Protein AF-0000000074757192 (afdb_homodimer)

Organism: NCBI:txid2562239

Nearest PDB structures (foldseek):
  8bif-assembly2_C  TM=6.055E-01  e=1.664E-05  Photorhabdus laumondii subsp. laumondii TTO1
  4mwz-assembly1_A  TM=6.762E-01  e=7.251E-05  Plasmodium vivax Sal-1
  8bij-assembly1_B  TM=6.041E-01  e=5.290E-05  Photorhabdus laumondii subsp. laumondii TTO1
  8bif-assembly2_D-2  TM=4.016E-01  e=1.048E-04  Photorhabdus laumondii subsp. laumondii TTO1
  8j3i-assembly1_A-2  TM=4.048E-01  e=8.137E-04  Coptis chinensis

Solvent-accessible surface area (backbone atoms only — not comparable to full-atom values): 44264 Å² total; per-residue (Å²): 130,78,73,72,75,69,61,63,64,61,52,65,60,60,71,57,78,64,72,75,52,51,53,52,37,50,48,43,41,63,33,32,44,85,48,26,87,74,74,45,60,78,67,52,27,57,48,66,41,38,77,76,53,55,47,70,57,54,51,51,51,48,38,53,52,48,51,55,55,51,59,71,42,55,63,43,56,59,46,48,56,51,40,51,48,34,66,67,70,57,50,59,77,77,48,51,66,55,52,42,63,52,29,41,63,46,46,50,63,44,45,54,55,52,50,47,51,53,52,48,51,42,51,48,43,30,48,32,53,46,18,42,59,41,19,67,68,49,38,24,45,70,57,32,45,28,50,38,47,22,40,50,29,47,36,48,24,50,42,31,45,38,52,38,38,40,34,25,48,72,16,54,61,45,39,85,43,69,92,52,89,51,61,67,63,49,42,45,46,58,52,48,28,51,50,29,47,51,52,22,52,54,34,42,50,48,40,48,56,57,41,46,62,46,51,64,32,45,75,74,74,38,75,60,74,73,71,70,44,45,82,65,54,61,44,49,93,59,37,28,49,26,69,53,47,52,48,51,25,67,70,64,64,61,67,85,70,43,44,14,34,52,55,31,47,52,62,72,64,54,72,62,90,77,68,65,94,42,58,84,44,37,33,35,28,44,48,32,70,79,16,58,66,32,52,52,45,38,53,30,50,46,30,43,44,45,24,22,15,42,19,90,54,34,24,70,80,45,77,58,59,13,37,60,44,50,51,57,43,83,71,78,89,84,59,64,21,43,32,31,39,29,54,80,32,58,16,26,26,36,64,92,30,43,66,41,27,42,46,41,50,46,69,30,36,51,51,19,38,40,37,23,54,44,59,64,68,50,95,71,20,73,35,32,43,53,66,72,57,50,53,50,54,50,36,72,48,45,32,40,78,34,65,72,63,24,70,55,56,40,58,60,46,74,89,46,58,94,30,53,40,34,29,32,51,107,132,80,73,71,76,70,61,64,63,60,51,64,60,61,72,57,78,63,73,72,56,50,53,54,37,51,50,43,42,62,33,32,45,86,50,28,86,75,76,44,62,78,67,52,27,56,48,66,43,37,76,76,52,56,48,70,58,54,50,51,50,49,38,52,53,49,50,55,52,53,59,74,44,61,59,50,60,59,46,48,54,48,44,54,48,33,69,68,70,58,51,59,76,78,48,51,66,58,52,41,63,53,30,41,59,46,47,47,64,45,45,58,56,53,49,47,52,54,51,48,53,40,50,47,44,31,48,33,53,47,15,40,59,40,19,67,67,49,40,24,46,71,58,32,44,28,51,36,46,22,39,49,29,46,36,48,25,51,42,30,46,37,52,37,40,38,28,22,48,74,20,54,63,35,33,89,49,68,92,53,89,52,64,68,61,43,41,46,46,59,51,49,26,51,50,29,47,46,51,22,53,55,34,43,50,48,39,48,55,58,41,46,62,46,51,64,31,43,75,76,74,38,75,61,74,72,70,71,44,45,81,65,55,63,44,51,92,59,36,28,48,27,69,53,48,51,49,51,28,66,68,66,63,63,68,84,70,43,43,14,33,51,54,33,47,51,61,72,65,53,72,63,91,78,65,67,93,43,58,84,44,37,34,36,28,44,48,32,70,80,15,59,66,32,52,52,44,38,53,30,49,46,30,43,44,46,24,21,15,43,19,89,54,33,24,68,79,44,77,56,58,13,38,61,46,49,52,58,43,86,70,79,89,84,59,64,21,44,32,31,39,30,55,80,34,59,16,26,26,35,63,93,31,42,65,42,27,42,45,40,51,45,69,30,36,52,49,19,39,39,37,24,54,45,58,64,67,51,95,70,20,75,36,32,42,52,65,73,57,50,53,51,54,48,36,73,48,43,31,42,79,34,64,71,63,23,70,56,56,39,57,61,46,73,90,45,56,94,30,53,41,32,28,32,49,106

pLDDT: mean 81.91, std 18.24, range [20.11, 98.88]

Radius of gyration: 29.5 Å; Cα contacts (8 Å, |Δi|>4): 1383; chains: 2; bounding box: 76×73×88 Å

Secondary structure (DSSP, 8-state):
----TTHHHHHHHHHS---PPPPHHHHHHHHHHHHHTTS--THHHHHHH-TT--HHHHHHHHHHHHHHHHHHHHHHHHHHHHHHHHHHHT-SSS--HHHHHTSHHHHHHHHHHHHHHHHHHHHHHHHHHHIIIIIHHH--HHHHHHHHHHHHHHHHHHHHHHHHHHHHHT-TTTTSSTT---HHHHHHHHHHHHHHHHHHHHHHHHHHHHHHHHHHHHHTT----PPP--PPPSB-TTS-B-HHHHHHHHHHT-----HHHHHHHHHHTPPPSS--SS-SEEEEEET-TTTHHHHHHHHTTSEEEEEEESSTTHHHHTTTSEEE--TTS----S--EEEEEE-S-GGGS-GGGHHHHHHHHHHHEEEEEEEE------TT-TT---HHHHHHHHHHTTEEE-HHHHHT----SGGGTTTEEEEEE-/----TTHHHHHHHHHTT--PPPPHHHHHHHHHHHHHTTS--THHHHHHH-TT--HHHHHHHHHHHHHHHHHHTHHHHHHHHHHHHIIIII-SSS--HHHHHTSHHHHHHHHHHHHHHHHHHHHHHHHHHHIIIIIHHH--HHHHHHHHHHHHHHHHHHHHHHHHHHHHHT-TTT-SS-S---HHHHHHHHHHHHHHHHHHHHHHHHHHHHHHHHHHHHHTS----PPP--PPPSB-TTS-B-HHHHHHHHHHT-----HHHHHHHHHHTPPPSS--SS-SEEEEEES-TTTHHHHHHHHTTSEEEEEEESSTTHHHHTTTSEEE--TTS----S--EEEEEE-S-GGGS-GGGHHHHHHHHHHHEEEEEEEE------TT-TT---HHHHHHHHHHTTEEE-HHHHHT----SGGGTTTEEEEEE-

InterPro domains:
  IPR029063 S-adenosyl-L-methionine-dependent methyltransferase superfamily [G3DSA:3.40.50.150] (242-413)
  IPR029063 S-adenosyl-L-methionine-dependent methyltransferase superfamily [SSF53335] (273-402)

Foldseek 3Di:
DPPPPPPVVVVVCPPPPPPDDDQQLVQLCVLCVVVDVPFNPSVVSVLLSPLVRDLLVLLVSVLRSLVVLLVLCVVLVVLLVVVCCLVPPCVCVVPDLLCVCPDVVVCVNCVSLVVNLVVVVSVVSNVVSSCVRHVQFHPAQQLVLLVLLLVLLSVQLVVLVVVLVVCPVVHRVSVVDPVPPDSVVSCVSVVSNSVSSVSSSVSSVSSNVVSVVQVVCPVVVHDRDGDGRDDDDQADPFLFGESCVLSVCVRVVVDDDWVLQLVLVCVVQPDDPDQDQAEPFEEEEEQCRLVVSQVVVVVVRHHHYAAETQYPCSCVSNVRRYHHDRLLDADDPPEAGQEYEAEPGLQQGAPVSNLSSLLNNLRRYDWWYKYFAALDDDVRRNPRHDPVVVQVSNVVSAKAWPPVSLVSRDGDPPRRHSGITIITGD/DPPPPPPVVVVVCPPPVPPPDDQQLVQLCVLCVVVDVPFNPSVVSVLLSPLVRDLLVLLVSVLRSLVVLLVLLVVLVVLLVVVCCLVPPCNCVVPDQLCVQPDVVVCVSCVSLVVNLVVVVSVVSNVVSSCVRHVQFHPAQQLVLLVLLLVLLSVQLVVLVVLLVVLCVVHRVSPVDDVPPDSVNSCVSVNSNSVSSVSSSVSSVSSNVVSVVQCVCPVVVHDRDGDGRDDDDQADPFLFGESCVLSVCVRVVVDDDWVLQLVLVCVVQDDDPDQDQAEPFEEEEEQCRLVVSQVVVVVVSHHHYAAETQYPCSCVSNVRSYHHDRLLDADDPPEAGQEYEAEPGLQQGAPVSNLSSLLNNLRRYDWWYKYFAALDDDVRRNPRHDPVVVQVSNVVSAKAWPPVSLVSRDGDPPRRHSGITIITGD

Structure (mmCIF, N/CA/C/O backbone):
data_AF-0000000074757192-model_v1
#
loop_
_entity.id
_entity.type
_entity.pdbx_description
1 polymer 'S-adenosyl-L-methionine-dependent methyltransferase'
#
loop_
_atom_site.group_PDB
_atom_site.id
_atom_site.type_symbol
_atom_site.label_atom_id
_atom_site.label_alt_id
_atom_site.label_comp_id
_atom_site.label_asym_id
_atom_site.label_entity_id
_atom_site.label_seq_id
_atom_site.pdbx_PDB_ins_code
_atom_site.Cartn_x
_atom_site.Cartn_y
_atom_site.Cartn_z
_atom_site.occupancy
_atom_site.B_iso_or_equiv
_atom_site.auth_seq_id
_atom_site.auth_comp_id
_atom_site.auth_asym_id
_atom_site.auth_atom_id
_atom_site.pdbx_PDB_model_num
ATOM 1 N N . MET A 1 1 ? -14.828 -13.539 47 1 20.11 1 MET A N 1
ATOM 2 C CA . MET A 1 1 ? -14.641 -12.125 47.312 1 20.11 1 MET A CA 1
ATOM 3 C C . MET A 1 1 ? -14.586 -11.289 46.031 1 20.11 1 MET A C 1
ATOM 5 O O . MET A 1 1 ? -13.797 -11.578 45.125 1 20.11 1 MET A O 1
ATOM 9 N N . ARG A 1 2 ? -15.727 -10.727 45.75 1 22.98 2 ARG A N 1
ATOM 10 C CA . ARG A 1 2 ? -16.188 -9.805 44.719 1 22.98 2 ARG A CA 1
ATOM 11 C C . ARG A 1 2 ? -15.242 -8.602 44.594 1 22.98 2 ARG A C 1
ATOM 13 O O . ARG A 1 2 ? -15.156 -7.789 45.531 1 22.98 2 ARG A O 1
ATOM 20 N N . LEU A 1 3 ? -14.016 -8.898 44.125 1 26.05 3 LEU A N 1
ATOM 21 C CA . LEU A 1 3 ? -13.164 -7.719 44.188 1 26.05 3 LEU A CA 1
ATOM 22 C C . LEU A 1 3 ? -13.852 -6.516 43.562 1 26.05 3 LEU A C 1
ATOM 24 O O . LEU A 1 3 ? -14.375 -6.609 42.438 1 26.05 3 LEU A O 1
ATOM 28 N N . PRO A 1 4 ? -14.305 -5.586 44.406 1 26.81 4 PRO A N 1
ATOM 29 C CA . PRO A 1 4 ? -15.227 -4.523 44 1 26.81 4 PRO A CA 1
ATOM 30 C C . PRO A 1 4 ? -14.703 -3.711 42.812 1 26.81 4 PRO A C 1
ATOM 32 O O . PRO A 1 4 ? -13.602 -3.162 42.875 1 26.81 4 PRO A O 1
ATOM 35 N N . GLY A 1 5 ? -15.016 -4.027 41.594 1 27.22 5 GLY A N 1
ATOM 36 C CA . GLY A 1 5 ? -14.727 -3.598 40.25 1 27.22 5 GLY A CA 1
ATOM 37 C C . GLY A 1 5 ? -14.875 -2.102 40.031 1 27.22 5 GLY A C 1
ATOM 38 O O . GLY A 1 5 ? -14.539 -1.571 38.969 1 27.22 5 GLY A O 1
ATOM 39 N N . ALA A 1 6 ? -15.688 -1.388 40.906 1 32.12 6 ALA A N 1
ATOM 40 C CA . ALA A 1 6 ? -16.078 0.021 40.875 1 32.12 6 ALA A CA 1
ATOM 41 C C . ALA A 1 6 ? -14.898 0.919 41.281 1 32.12 6 ALA A C 1
ATOM 43 O O . ALA A 1 6 ? -14.742 2.016 40.719 1 32.12 6 ALA A O 1
ATOM 44 N N . LEU A 1 7 ? -14.109 0.539 42.312 1 29.3 7 LEU A N 1
ATOM 45 C CA . LEU A 1 7 ? -13.148 1.407 42.969 1 29.3 7 LEU A CA 1
ATOM 46 C C . LEU A 1 7 ? -11.961 1.716 42.062 1 29.3 7 LEU A C 1
ATOM 48 O O . LEU A 1 7 ? -11.406 2.814 42.125 1 29.3 7 LEU A O 1
ATOM 52 N N . LEU A 1 8 ? -11.609 0.691 41.281 1 26.58 8 LEU A N 1
ATOM 53 C CA . LEU A 1 8 ? -10.312 0.854 40.625 1 26.58 8 LEU A CA 1
ATOM 54 C C . LEU A 1 8 ? -10.438 1.735 39.375 1 26.58 8 LEU A C 1
ATOM 56 O O . LEU A 1 8 ? -9.43 2.164 38.812 1 26.58 8 LEU A O 1
ATOM 60 N N . ALA A 1 9 ? -11.625 1.906 38.812 1 31.22 9 ALA A N 1
ATOM 61 C CA . ALA A 1 9 ? -11.914 2.795 37.688 1 31.22 9 ALA A CA 1
ATOM 62 C C . ALA A 1 9 ? -11.711 4.258 38.094 1 31.22 9 ALA A C 1
ATOM 64 O O . ALA A 1 9 ? -11.203 5.055 37.281 1 31.22 9 ALA A O 1
ATOM 65 N N . SER A 1 10 ? -12.094 4.73 39.281 1 31.94 10 SER A N 1
ATOM 66 C CA . SER A 1 10 ? -12.031 6.062 39.875 1 31.94 10 SER A CA 1
ATOM 67 C C . SER A 1 10 ? -10.594 6.492 40.125 1 31.94 10 SER A C 1
ATOM 69 O O . SER A 1 10 ? -10.266 7.676 40 1 31.94 10 SER A O 1
ATOM 71 N N . ALA A 1 11 ? -9.703 5.68 40.625 1 29.09 11 ALA A N 1
ATOM 72 C CA . ALA A 1 11 ? -8.375 6.016 41.156 1 29.09 11 ALA A CA 1
ATOM 73 C C . ALA A 1 11 ? -7.41 6.301 40 1 29.09 11 ALA A C 1
ATOM 75 O O . ALA A 1 11 ? -6.559 7.188 40.094 1 29.09 11 ALA A O 1
ATOM 76 N N . PHE A 1 12 ? -7.383 5.398 38.969 1 33 12 PHE A N 1
ATOM 77 C CA . PHE A 1 12 ? -6.449 5.57 37.844 1 33 12 PHE A CA 1
ATOM 78 C C . PHE A 1 12 ? -6.816 6.793 37.031 1 33 12 PHE A C 1
ATOM 80 O O . PHE A 1 12 ? -5.965 7.367 36.344 1 33 12 PHE A O 1
ATOM 87 N N . LEU A 1 13 ? -8.031 7.305 36.938 1 36 13 LEU A N 1
ATOM 88 C CA . LEU A 1 13 ? -8.398 8.656 36.531 1 36 13 LEU A CA 1
ATOM 89 C C . LEU A 1 13 ? -7.75 9.695 37.438 1 36 13 LEU A C 1
ATOM 91 O O . LEU A 1 13 ? -7.719 10.883 37.094 1 36 13 LEU A O 1
ATOM 95 N N . ALA A 1 14 ? -7.48 9.531 38.688 1 34.28 14 ALA A N 1
ATOM 96 C CA . ALA A 1 14 ? -6.98 10.453 39.719 1 34.28 14 ALA A CA 1
ATOM 97 C C . ALA A 1 14 ? -5.531 10.836 39.438 1 34.28 14 ALA A C 1
ATOM 99 O O . ALA A 1 14 ? -5.125 11.977 39.688 1 34.28 14 ALA A O 1
ATOM 100 N N . SER A 1 15 ? -4.586 9.836 39.281 1 35.22 15 SER A N 1
ATOM 101 C CA . SER A 1 15 ? -3.197 10.289 39.312 1 35.22 15 SER A CA 1
ATOM 102 C C . SER A 1 15 ? -2.797 10.938 38 1 35.22 15 SER A C 1
ATOM 104 O O . SER A 1 15 ? -1.864 11.742 37.938 1 35.22 15 SER A O 1
ATOM 106 N N . ALA A 1 16 ? -2.883 10.289 36.781 1 39.56 16 ALA A N 1
ATOM 107 C CA . ALA A 1 16 ? -2.477 11.086 35.625 1 39.56 16 ALA A CA 1
ATOM 108 C C . ALA A 1 16 ? -3.518 12.148 35.281 1 39.56 16 ALA A C 1
ATOM 110 O O . ALA A 1 16 ? -4.719 11.867 35.281 1 39.56 16 ALA A O 1
ATOM 111 N N . GLU A 1 17 ? -3.441 13.406 35.594 1 43.88 17 GLU A N 1
ATOM 112 C CA . GLU A 1 17 ? -4.25 14.586 35.281 1 43.88 17 GLU A CA 1
ATOM 113 C C . GLU A 1 17 ? -4.902 14.477 33.906 1 43.88 17 GLU A C 1
ATOM 115 O O . GLU A 1 17 ? -4.398 15.031 32.938 1 43.88 17 GLU A O 1
ATOM 120 N N . LEU A 1 18 ? -5.355 13.43 33.562 1 49.47 18 LEU A N 1
ATOM 121 C CA . LEU A 1 18 ? -6.055 13.406 32.312 1 49.47 18 LEU A CA 1
ATOM 122 C C . LEU A 1 18 ? -7.09 14.531 32.219 1 49.47 18 LEU A C 1
ATOM 124 O O . LEU A 1 18 ? -7.906 14.688 33.125 1 49.47 18 LEU A O 1
ATOM 128 N N . ARG A 1 19 ? -6.707 15.578 31.625 1 55.06 19 ARG A N 1
ATOM 129 C CA . ARG A 1 19 ? -7.668 16.641 31.344 1 55.06 19 ARG A CA 1
ATOM 130 C C . ARG A 1 19 ? -9.016 16.062 30.906 1 55.06 19 ARG A C 1
ATOM 132 O O . ARG A 1 19 ? -9.062 15.109 30.141 1 55.06 19 ARG A O 1
ATOM 139 N N . PRO A 1 20 ? -10 16.438 31.578 1 62.31 20 PRO A N 1
ATOM 140 C CA . PRO A 1 20 ? -11.312 15.992 31.109 1 62.31 20 PRO A CA 1
ATOM 141 C C . PRO A 1 20 ? -11.523 16.25 29.625 1 62.31 20 PRO A C 1
ATOM 143 O O . PRO A 1 20 ? -11 17.219 29.078 1 62.31 20 PRO A O 1
ATOM 146 N N . PRO A 1 21 ? -12.227 15.297 28.969 1 68.94 21 PRO A N 1
ATOM 147 C CA . PRO A 1 21 ? -12.531 15.539 27.562 1 68.94 21 PRO A CA 1
ATOM 148 C C . PRO A 1 21 ? -13.336 16.812 27.344 1 68.94 21 PRO A C 1
ATOM 150 O O . PRO A 1 21 ? -14.141 17.203 28.188 1 68.94 21 PRO A O 1
ATOM 153 N N . PRO A 1 22 ? -12.953 17.531 26.375 1 74.38 22 PRO A N 1
ATOM 154 C CA . PRO A 1 22 ? -13.789 18.688 26.047 1 74.38 22 PRO A CA 1
ATOM 155 C C . PRO A 1 22 ? -15.242 18.312 25.766 1 74.38 22 PRO A C 1
ATOM 157 O O . PRO A 1 22 ? -15.531 17.156 25.453 1 74.38 22 PRO A O 1
ATOM 160 N N . ASP A 1 23 ? -16.094 19.266 26.047 1 82.44 23 ASP A N 1
ATOM 161 C CA . ASP A 1 23 ? -17.469 19.047 25.609 1 82.44 23 ASP A CA 1
ATOM 162 C C . ASP A 1 23 ? -17.578 19.141 24.094 1 82.44 23 ASP A C 1
ATOM 164 O O . ASP A 1 23 ? -16.594 19.422 23.406 1 82.44 23 ASP A O 1
ATOM 168 N N . LEU A 1 24 ? -18.75 18.797 23.578 1 84.06 24 LEU A N 1
ATOM 169 C CA . LEU A 1 24 ? -18.938 18.703 22.141 1 84.06 24 LEU A CA 1
ATOM 170 C C . LEU A 1 24 ? -18.688 20.047 21.469 1 84.06 24 LEU A C 1
ATOM 172 O O . LEU A 1 24 ? -18.172 20.109 20.344 1 84.06 24 LEU A O 1
ATOM 176 N N . GLU A 1 25 ? -19.109 21.109 22.125 1 86.19 25 GLU A N 1
ATOM 177 C CA . GLU A 1 25 ? -18.812 22.438 21.594 1 86.19 25 GLU A CA 1
ATOM 178 C C . GLU A 1 25 ? -17.312 22.672 21.484 1 86.19 25 GLU A C 1
ATOM 180 O O . GLU A 1 25 ? -16.844 23.25 20.5 1 86.19 25 GLU A O 1
ATOM 185 N N . GLY A 1 26 ? -16.594 22.234 22.5 1 82.94 26 GLY A N 1
ATOM 186 C CA . GLY A 1 26 ? -15.148 22.328 22.453 1 82.94 26 GLY A CA 1
ATOM 187 C C . GLY A 1 26 ? -14.531 21.516 21.328 1 82.94 26 GLY A C 1
ATOM 188 O O . GLY A 1 26 ? -13.578 21.969 20.688 1 82.94 26 GLY A O 1
ATOM 189 N N . VAL A 1 27 ? -15.117 20.422 21.031 1 82.69 27 VAL A N 1
ATOM 190 C CA . VAL A 1 27 ? -14.633 19.562 19.969 1 82.69 27 VAL A CA 1
ATOM 191 C C . VAL A 1 27 ? -14.82 20.25 18.609 1 82.69 27 VAL A C 1
ATOM 193 O O . VAL A 1 27 ? -13.898 20.297 17.797 1 82.69 27 VAL A O 1
ATOM 196 N N . PHE A 1 28 ? -16 20.797 18.406 1 84.69 28 PHE A N 1
ATOM 197 C CA . PHE A 1 28 ? -16.266 21.484 17.156 1 84.69 28 PHE A CA 1
ATOM 198 C C . PHE A 1 28 ? -15.383 22.719 17.016 1 84.69 28 PHE A C 1
ATOM 200 O O . PHE A 1 28 ? -14.898 23.031 15.922 1 84.69 28 PHE A O 1
ATOM 207 N N . ARG A 1 29 ? -15.156 23.391 18.094 1 81.75 29 ARG A N 1
ATOM 208 C CA . ARG A 1 29 ? -14.297 24.562 18.078 1 81.75 29 ARG A CA 1
ATOM 209 C C . ARG A 1 29 ? -12.875 24.203 17.656 1 81.75 29 ARG A C 1
ATOM 211 O O . ARG A 1 29 ? -12.25 24.938 16.875 1 81.75 29 ARG A O 1
ATOM 218 N N . HIS A 1 30 ? -12.453 23.188 18.172 1 78.31 30 HIS A N 1
ATOM 219 C CA . HIS A 1 30 ? -11.109 22.75 17.844 1 78.31 30 HIS A CA 1
ATOM 220 C C . HIS A 1 30 ? -11.016 22.312 16.375 1 78.31 30 HIS A C 1
ATOM 222 O O . HIS A 1 30 ? -10.062 22.656 15.688 1 78.31 30 HIS A O 1
ATOM 228 N N . ALA A 1 31 ? -11.961 21.562 15.977 1 77.5 31 ALA A N 1
ATOM 229 C CA . ALA A 1 31 ? -11.938 21 14.625 1 77.5 31 ALA A CA 1
ATOM 230 C C . ALA A 1 31 ? -12.164 22.078 13.57 1 77.5 31 ALA A C 1
ATOM 232 O O . ALA A 1 31 ? -11.641 22 12.461 1 77.5 31 ALA A O 1
ATOM 233 N N . ALA A 1 32 ? -12.953 23.047 13.961 1 74.19 32 ALA A N 1
ATOM 234 C CA . ALA A 1 32 ? -13.367 24.047 12.969 1 74.19 32 ALA A CA 1
ATOM 235 C C . ALA A 1 32 ? -12.523 25.312 13.062 1 74.19 32 ALA A C 1
ATOM 237 O O . ALA A 1 32 ? -12.602 26.188 12.195 1 74.19 32 ALA A O 1
ATOM 238 N N . SER A 1 33 ? -11.75 25.438 14.148 1 62.97 33 SER A N 1
ATOM 239 C CA . SER A 1 33 ? -11.07 26.688 14.453 1 62.97 33 SER A CA 1
ATOM 240 C C . SER A 1 33 ? -10.281 27.188 13.258 1 62.97 33 SER A C 1
ATOM 242 O O . SER A 1 33 ? -10.336 28.375 12.922 1 62.97 33 SER A O 1
ATOM 244 N N . PRO A 1 34 ? -9.656 26.297 12.578 1 59 34 PRO A N 1
ATOM 245 C CA . PRO A 1 34 ? -8.898 26.875 11.469 1 59 34 PRO A CA 1
ATOM 246 C C . PRO A 1 34 ? -9.805 27.391 10.344 1 59 34 PRO A C 1
ATOM 248 O O . PRO A 1 34 ? -9.359 28.188 9.5 1 59 34 PRO A O 1
ATOM 251 N N . LEU A 1 35 ? -11.031 26.859 10.305 1 59.41 35 LEU A N 1
ATOM 252 C CA . LEU A 1 35 ? -12.023 27.25 9.312 1 59.41 35 LEU A CA 1
ATOM 253 C C . LEU A 1 35 ? -12.742 28.531 9.727 1 59.41 35 LEU A C 1
ATOM 255 O O . LEU A 1 35 ? -13.281 29.25 8.875 1 59.41 35 LEU A O 1
ATOM 259 N N . VAL A 1 36 ? -12.891 28.75 11.141 1 51.72 36 VAL A N 1
ATOM 260 C CA . VAL A 1 36 ? -13.711 29.781 11.781 1 51.72 36 VAL A CA 1
ATOM 261 C C . VAL A 1 36 ? -13.25 31.172 11.328 1 51.72 36 VAL A C 1
ATOM 263 O O . VAL A 1 36 ? -14.078 32.031 11.008 1 51.72 36 VAL A O 1
ATOM 266 N N . SER A 1 37 ? -11.992 31.328 11.484 1 52.09 37 SER A N 1
ATOM 267 C CA . SER A 1 37 ? -11.703 32.75 11.281 1 52.09 37 SER A CA 1
ATOM 268 C C . SER A 1 37 ? -12.047 33.188 9.859 1 52.09 37 SER A C 1
ATOM 270 O O . SER A 1 37 ? -12.305 34.344 9.617 1 52.09 37 SER A O 1
ATOM 272 N N . GLN A 1 38 ? -12.547 32.156 9.18 1 58.91 38 GLN A N 1
ATOM 273 C CA . GLN A 1 38 ? -12.688 32.562 7.785 1 58.91 38 GLN A CA 1
ATOM 274 C C . GLN A 1 38 ? -14.109 32.344 7.285 1 58.91 38 GLN A C 1
ATOM 276 O O . GLN A 1 38 ? -14.648 33.156 6.531 1 58.91 38 GLN A O 1
ATOM 281 N N . TRP A 1 39 ? -14.836 31.344 7.988 1 62.91 39 TRP A N 1
ATOM 282 C CA . TRP A 1 39 ? -16.062 30.953 7.293 1 62.91 39 TRP A CA 1
ATOM 283 C C . TRP A 1 39 ? -17.203 30.75 8.273 1 62.91 39 TRP A C 1
ATOM 285 O O . TRP A 1 39 ? -18.375 30.734 7.887 1 62.91 39 TRP A O 1
ATOM 295 N N . LEU A 1 40 ? -16.891 30.531 9.617 1 69.75 40 LEU A N 1
ATOM 296 C CA . LEU A 1 40 ? -17.922 30.172 10.594 1 69.75 40 LEU A CA 1
ATOM 297 C C . LEU A 1 40 ? -17.875 31.094 11.797 1 69.75 40 LEU A C 1
ATOM 299 O O . LEU A 1 40 ? -16.781 31.469 12.258 1 69.75 40 LEU A O 1
ATOM 303 N N . SER A 1 41 ? -19.094 31.469 12.195 1 72.5 41 SER A N 1
ATOM 304 C CA . SER A 1 41 ? -19.156 32.219 13.438 1 72.5 41 SER A CA 1
ATOM 305 C C . SER A 1 41 ? -18.984 31.312 14.648 1 72.5 41 SER A C 1
ATOM 307 O O . SER A 1 41 ? -19.266 30.125 14.578 1 72.5 41 SER A O 1
ATOM 309 N N . GLN A 1 42 ? -18.516 31.828 15.688 1 72.44 42 GLN A N 1
ATOM 310 C CA . GLN A 1 42 ? -18.297 31.094 16.922 1 72.44 42 GLN A CA 1
ATOM 311 C C . GLN A 1 42 ? -19.609 30.484 17.438 1 72.44 42 GLN A C 1
ATOM 313 O O . GLN A 1 42 ? -19.609 29.438 18.062 1 72.44 42 GLN A O 1
ATOM 318 N N . ASP A 1 43 ? -20.719 31.094 17.125 1 76 43 ASP A N 1
ATOM 319 C CA . ASP A 1 43 ? -22.031 30.641 17.578 1 76 43 ASP A CA 1
ATOM 320 C C . ASP A 1 43 ? -22.422 29.328 16.891 1 76 43 ASP A C 1
ATOM 322 O O . ASP A 1 43 ? -23.234 28.562 17.422 1 76 43 ASP A O 1
ATOM 326 N N . ALA A 1 44 ? -21.828 29.156 15.789 1 80.81 44 ALA A N 1
ATOM 327 C CA . ALA A 1 44 ? -22.141 27.953 15.023 1 80.81 44 ALA A CA 1
ATOM 328 C C . ALA A 1 44 ? -21.719 26.703 15.766 1 80.81 44 ALA A C 1
ATOM 330 O O . ALA A 1 44 ? -22.344 25.641 15.625 1 80.81 44 ALA A O 1
ATOM 331 N N . PHE A 1 45 ? -20.703 26.812 16.641 1 83.06 45 PHE A N 1
ATOM 332 C CA . PHE A 1 45 ? -20.172 25.641 17.328 1 83.06 45 PHE A CA 1
ATOM 333 C C . PHE A 1 45 ? -21.156 25.125 18.375 1 83.06 45 PHE A C 1
ATOM 335 O O . PHE A 1 45 ? -21.328 23.922 18.531 1 83.06 45 PHE A O 1
ATOM 342 N N . GLY A 1 46 ? -21.75 26.078 18.969 1 83 46 GLY A N 1
ATOM 343 C CA . GLY A 1 46 ? -22.781 25.688 19.922 1 83 46 GLY A CA 1
ATOM 344 C C . GLY A 1 46 ? -23.969 25 19.25 1 83 46 GLY A C 1
ATOM 345 O O . GLY A 1 46 ? -24.516 24.031 19.797 1 83 46 GLY A O 1
ATOM 346 N N . GLN A 1 47 ? -24.312 25.453 18.156 1 86.81 47 GLN A N 1
ATOM 347 C CA . GLN A 1 47 ? -25.406 24.859 17.406 1 86.81 47 GLN A CA 1
ATOM 348 C C . GLN A 1 47 ? -25.062 23.438 16.953 1 86.81 47 GLN A C 1
ATOM 350 O O . GLN A 1 47 ? -25.844 22.516 17.109 1 86.81 47 GLN A O 1
ATOM 355 N N . LEU A 1 48 ? -23.906 23.312 16.484 1 88 48 LEU A N 1
ATOM 356 C CA . LEU A 1 48 ? -23.484 22.016 15.969 1 88 48 LEU A CA 1
ATOM 357 C C . LEU A 1 48 ? -23.297 21.016 17.094 1 88 48 LEU A C 1
ATOM 359 O O . LEU A 1 48 ? -23.375 19.812 16.875 1 88 48 LEU A O 1
ATOM 363 N N . ALA A 1 49 ? -23 21.578 18.234 1 88.06 49 ALA A N 1
ATOM 364 C CA . ALA A 1 49 ? -22.812 20.703 19.391 1 88.06 49 ALA A CA 1
ATOM 365 C C . ALA A 1 49 ? -24.141 20.125 19.859 1 88.06 49 ALA A C 1
ATOM 367 O O . ALA A 1 49 ? -24.172 19.141 20.625 1 88.06 49 ALA A O 1
ATOM 368 N N . ASP A 1 50 ? -25.219 20.734 19.422 1 88.56 50 ASP A N 1
ATOM 369 C CA . ASP A 1 50 ? -26.547 20.203 19.703 1 88.56 50 ASP A CA 1
ATOM 370 C C . ASP A 1 50 ? -26.859 18.984 18.828 1 88.56 50 ASP A C 1
ATOM 372 O O . ASP A 1 50 ? -27.094 19.141 17.625 1 88.56 50 ASP A O 1
ATOM 376 N N . THR A 1 51 ? -26.906 17.797 19.453 1 86.5 51 THR A N 1
ATOM 377 C CA . THR A 1 51 ? -27.078 16.547 18.719 1 86.5 51 THR A CA 1
ATOM 378 C C . THR A 1 51 ? -28.453 16.484 18.062 1 86.5 51 THR A C 1
ATOM 380 O O . THR A 1 51 ? -28.703 15.648 17.188 1 86.5 51 THR A O 1
ATOM 383 N N . THR A 1 52 ? -29.391 17.359 18.438 1 89.81 52 THR A N 1
ATOM 384 C CA . THR A 1 52 ? -30.734 17.375 17.859 1 89.81 52 THR A CA 1
ATOM 385 C C . THR A 1 52 ? -30.875 18.516 16.844 1 89.81 52 THR A C 1
ATOM 387 O O . THR A 1 52 ? -31.984 18.781 16.359 1 89.81 52 THR A O 1
ATOM 390 N N . PHE A 1 53 ? -29.734 19.219 16.609 1 90.38 53 PHE A N 1
ATOM 391 C CA . PHE A 1 53 ? -29.766 20.281 15.617 1 90.38 53 PHE A CA 1
ATOM 392 C C . PHE A 1 53 ? -30.391 19.797 14.32 1 90.38 53 PHE A C 1
ATOM 394 O O . PHE A 1 53 ? -30.062 18.719 13.828 1 90.38 53 PHE A O 1
ATOM 401 N N . PRO A 1 54 ? -31.422 20.531 13.758 1 89.38 54 PRO A N 1
ATOM 402 C CA . PRO A 1 54 ? -32.125 20.031 12.578 1 89.38 54 PRO A CA 1
ATOM 403 C C . PRO A 1 54 ? -31.219 19.75 11.406 1 89.38 54 PRO A C 1
ATOM 405 O O . PRO A 1 54 ? -30.344 20.578 11.078 1 89.38 54 PRO A O 1
ATOM 408 N N . C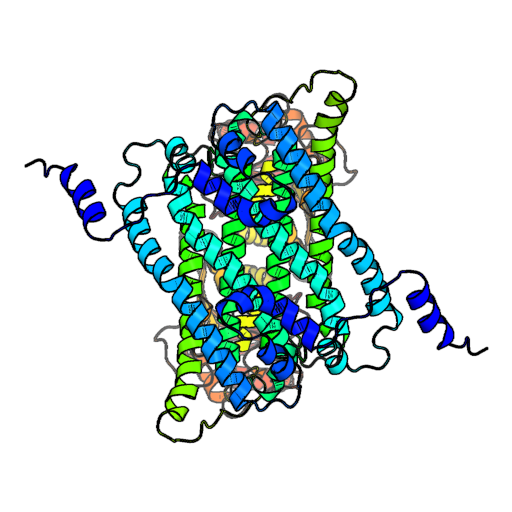YS A 1 55 ? -31.469 18.734 10.766 1 90.12 55 CYS A N 1
ATOM 409 C CA . CYS A 1 55 ? -30.594 18.266 9.688 1 90.12 55 CYS A CA 1
ATOM 410 C C . CYS A 1 55 ? -30.547 19.281 8.555 1 90.12 55 CYS A C 1
ATOM 412 O O . CYS A 1 55 ? -29.5 19.453 7.914 1 90.12 55 CYS A O 1
ATOM 414 N N . VAL A 1 56 ? -31.641 19.891 8.289 1 86.81 56 VAL A N 1
ATOM 415 C CA . VAL A 1 56 ? -31.672 20.891 7.227 1 86.81 56 VAL A CA 1
ATOM 416 C C . VAL A 1 56 ? -30.641 22 7.527 1 86.81 56 VAL A C 1
ATOM 418 O O . VAL A 1 56 ? -29.938 22.453 6.625 1 86.81 56 VAL A O 1
ATOM 421 N N . LYS A 1 57 ? -30.516 22.375 8.742 1 86.75 57 LYS A N 1
ATOM 422 C CA . LYS A 1 57 ? -29.578 23.422 9.133 1 86.75 57 LYS A CA 1
ATOM 423 C C . LYS A 1 57 ? -28.141 22.922 9.078 1 86.75 57 LYS A C 1
ATOM 425 O O . LYS A 1 57 ? -27.234 23.656 8.672 1 86.75 57 LYS A O 1
ATOM 430 N N . VAL A 1 58 ? -27.922 21.688 9.523 1 89.38 58 VAL A N 1
ATOM 431 C CA . VAL A 1 58 ? -26.609 21.062 9.43 1 89.38 58 VAL A CA 1
ATOM 432 C C . VAL A 1 58 ? -26.141 21.062 7.98 1 89.38 58 VAL A C 1
ATOM 434 O O . VAL A 1 58 ? -25 21.438 7.688 1 89.38 58 VAL A O 1
ATOM 437 N N . MET A 1 59 ? -27.062 20.703 7.074 1 88.5 59 MET A N 1
ATOM 438 C CA . MET A 1 59 ? -26.719 20.562 5.66 1 88.5 59 MET A CA 1
ATOM 439 C C . MET A 1 59 ? -26.453 21.922 5.023 1 88.5 59 MET A C 1
ATOM 441 O O . MET A 1 59 ? -25.578 22.047 4.168 1 88.5 59 MET A O 1
ATOM 445 N N . LEU A 1 60 ? -27.219 22.891 5.418 1 84.62 60 LEU A N 1
ATOM 446 C CA . LEU A 1 60 ? -27 24.234 4.898 1 84.62 60 LEU A CA 1
ATOM 447 C C . LEU A 1 60 ? -25.656 24.781 5.352 1 84.62 60 LEU A C 1
ATOM 449 O O . LEU A 1 60 ? -24.969 25.438 4.578 1 84.62 60 LEU A O 1
ATOM 453 N N . LEU A 1 61 ? -25.359 24.547 6.551 1 84.06 61 LEU A N 1
ATOM 454 C CA . LEU A 1 61 ? -24.047 24.969 7.062 1 84.06 61 LEU A CA 1
ATOM 455 C C . LEU A 1 61 ? -22.922 24.25 6.328 1 84.06 61 LEU A C 1
ATOM 457 O O . LEU A 1 61 ? -21.922 24.875 5.961 1 84.06 61 LEU A O 1
ATOM 461 N N . LEU A 1 62 ? -23.078 22.953 6.188 1 88.25 62 LEU A N 1
ATOM 462 C CA . LEU A 1 62 ? -22.094 22.172 5.449 1 88.25 62 LEU A CA 1
ATOM 463 C C . LEU A 1 62 ? -21.938 22.703 4.027 1 88.25 62 LEU A C 1
ATOM 465 O O . LEU A 1 62 ? -20.812 22.844 3.533 1 88.25 62 LEU A O 1
ATOM 469 N N . ASP A 1 63 ? -23.047 22.953 3.402 1 86.06 63 ASP A N 1
ATOM 470 C CA . ASP A 1 63 ? -23.016 23.5 2.049 1 86.06 63 ASP A CA 1
ATOM 471 C C . ASP A 1 63 ? -22.234 24.812 2 1 86.06 63 ASP A C 1
ATOM 473 O O . ASP A 1 63 ? -21.422 25.016 1.098 1 86.06 63 ASP A O 1
ATOM 477 N N . TRP A 1 64 ? -22.469 25.688 2.92 1 83.44 64 TRP A N 1
ATOM 478 C CA . TRP A 1 64 ? -21.781 26.969 2.99 1 83.44 64 TRP A CA 1
ATOM 479 C C . TRP A 1 64 ? -20.281 26.766 3.125 1 83.44 64 TRP A C 1
ATOM 481 O O . TRP A 1 64 ? -19.5 27.375 2.387 1 83.44 64 TRP A O 1
ATOM 491 N N . ILE A 1 65 ? -19.859 25.938 4.027 1 82.56 65 ILE A N 1
ATOM 492 C CA . ILE A 1 65 ? -18.453 25.672 4.285 1 82.56 65 ILE A CA 1
ATOM 493 C C . ILE A 1 65 ? -17.797 25.078 3.037 1 82.56 65 ILE A C 1
ATOM 495 O O . ILE A 1 65 ? -16.703 25.484 2.645 1 82.56 65 ILE A O 1
ATOM 499 N N . MET A 1 66 ? -18.516 24.141 2.436 1 85.75 66 MET A N 1
ATOM 500 C CA . MET A 1 66 ? -17.969 23.469 1.263 1 85.75 66 MET A CA 1
ATOM 501 C C . MET A 1 66 ? -17.828 24.438 0.094 1 85.75 66 MET A C 1
ATOM 503 O O . MET A 1 66 ? -16.906 24.328 -0.714 1 85.75 66 MET A O 1
ATOM 507 N N . GLN A 1 67 ? -18.734 25.344 -0.007 1 82.25 67 GLN A N 1
ATOM 508 C CA . GLN A 1 67 ? -18.641 26.359 -1.044 1 82.25 67 GLN A CA 1
ATOM 509 C C . GLN A 1 67 ? -17.406 27.234 -0.846 1 82.25 67 GLN A C 1
ATOM 511 O O . GLN A 1 67 ? -16.688 27.531 -1.802 1 82.25 67 GLN A O 1
ATOM 516 N N . LYS A 1 68 ? -17.203 27.688 0.332 1 78.56 68 LYS A N 1
ATOM 517 C CA . LYS A 1 68 ? -16.047 28.516 0.636 1 78.56 68 LYS A CA 1
ATOM 518 C C . LYS A 1 68 ? -14.75 27.75 0.425 1 78.56 68 LYS A C 1
ATOM 520 O O . LYS A 1 68 ? -13.789 28.281 -0.134 1 78.56 68 LYS A O 1
ATOM 525 N N . TYR A 1 69 ? -14.773 26.547 0.877 1 81.31 69 TYR A N 1
ATOM 526 C CA . TYR A 1 69 ? -13.617 25.672 0.721 1 81.31 69 TYR A CA 1
ATOM 527 C C . TYR A 1 69 ? -13.297 25.438 -0.752 1 81.31 69 TYR A C 1
ATOM 529 O O . TYR A 1 69 ? -12.148 25.547 -1.171 1 81.31 69 TYR A O 1
ATOM 537 N N . HIS A 1 70 ? -14.312 25.141 -1.488 1 77.56 70 HIS A N 1
ATOM 538 C CA . HIS A 1 70 ? -14.117 24.875 -2.912 1 77.56 70 HIS A CA 1
ATOM 539 C C . HIS A 1 70 ? -13.57 26.109 -3.625 1 77.56 70 HIS A C 1
ATOM 541 O O . HIS A 1 70 ? -12.727 26 -4.52 1 77.56 70 HIS A O 1
ATOM 547 N N . THR A 1 71 ? -14 27.234 -3.301 1 74.38 71 THR A N 1
ATOM 548 C CA . THR A 1 71 ? -13.555 28.484 -3.914 1 74.38 71 THR A CA 1
ATOM 549 C C . THR A 1 71 ? -12.078 28.734 -3.627 1 74.38 71 THR A C 1
ATOM 551 O O . THR A 1 71 ? -11.367 29.312 -4.453 1 74.38 71 THR A O 1
ATOM 554 N N . SER A 1 72 ? -11.609 28.25 -2.598 1 70.44 72 SER A N 1
ATOM 555 C CA . SER A 1 72 ? -10.211 28.453 -2.221 1 70.44 72 SER A CA 1
ATOM 556 C C . SER A 1 72 ? -9.273 27.672 -3.133 1 70.44 72 SER A C 1
ATOM 558 O O . SER A 1 72 ? -8.086 28 -3.23 1 70.44 72 SER A O 1
ATOM 560 N N . PHE A 1 73 ? -9.914 26.609 -3.92 1 70.19 73 PHE A N 1
ATOM 561 C CA . PHE A 1 73 ? -9.109 25.781 -4.816 1 70.19 73 PHE A CA 1
ATOM 562 C C . PHE A 1 73 ? -9.047 26.391 -6.207 1 70.19 73 PHE A C 1
ATOM 564 O O . PHE A 1 73 ? -8.203 26.016 -7.023 1 70.19 73 PHE A O 1
ATOM 571 N N . GLU A 1 74 ? -10.078 27.047 -6.555 1 64.31 74 GLU A N 1
ATOM 572 C CA . GLU A 1 74 ? -10.258 27.484 -7.938 1 64.31 74 GLU A CA 1
ATOM 573 C C . GLU A 1 74 ? -8.977 28.109 -8.492 1 64.31 74 GLU A C 1
ATOM 575 O O . GLU A 1 74 ? -8.625 27.875 -9.648 1 64.31 74 GLU A O 1
ATOM 580 N N . ARG A 1 75 ? -8.227 28.75 -7.707 1 59.56 75 ARG A N 1
ATOM 581 C CA . ARG A 1 75 ? -6.969 29.312 -8.195 1 59.56 75 ARG A CA 1
ATOM 582 C C . ARG A 1 75 ? -5.926 28.219 -8.414 1 59.56 75 ARG A C 1
ATOM 584 O O . ARG A 1 75 ? -5.102 28.312 -9.32 1 59.56 75 ARG A O 1
ATOM 591 N N . ILE A 1 76 ? -6.078 27.156 -7.781 1 62.28 76 ILE A N 1
ATOM 592 C CA . ILE A 1 76 ? -5.109 26.078 -7.848 1 62.28 76 ILE A CA 1
ATOM 593 C C . ILE A 1 76 ? -5.254 25.328 -9.172 1 62.28 76 ILE A C 1
ATOM 595 O O . ILE A 1 76 ? -4.254 25.016 -9.828 1 62.28 76 ILE A O 1
ATOM 599 N N . LYS A 1 77 ? -6.477 25.094 -9.594 1 61 77 LYS A N 1
ATOM 600 C CA . LYS A 1 77 ? -6.703 24.391 -10.859 1 61 77 LYS A CA 1
ATOM 601 C C . LYS A 1 77 ? -6.113 25.172 -12.031 1 61 77 LYS A C 1
ATOM 603 O O . LYS A 1 77 ? -5.477 24.594 -12.914 1 61 77 LYS A O 1
ATOM 608 N N . SER A 1 78 ? -6.457 26.391 -12.062 1 61 78 SER A N 1
ATOM 609 C CA . SER A 1 78 ? -5.922 27.234 -13.125 1 61 78 SER A CA 1
ATOM 610 C C . SER A 1 78 ? -4.398 27.234 -13.125 1 61 78 SER A C 1
ATOM 612 O O . SER A 1 78 ? -3.771 27.172 -14.188 1 61 78 SER A O 1
ATOM 614 N N . ASP A 1 79 ? -3.855 27.156 -11.953 1 58.66 79 ASP A N 1
ATOM 615 C CA . ASP A 1 79 ? -2.4 27.156 -11.836 1 58.66 79 ASP A CA 1
ATOM 616 C C . ASP A 1 79 ? -1.812 25.828 -12.305 1 58.66 79 ASP A C 1
ATOM 618 O O . ASP A 1 79 ? -0.77 25.797 -12.969 1 58.66 79 ASP A O 1
ATOM 622 N N . LEU A 1 80 ? -2.539 24.781 -12.078 1 60.16 80 LEU A N 1
ATOM 623 C CA . LEU A 1 80 ? -2.062 23.453 -12.492 1 60.16 80 LEU A CA 1
ATOM 624 C C . LEU A 1 80 ? -1.957 23.375 -14.008 1 60.16 80 LEU A C 1
ATOM 626 O O . LEU A 1 80 ? -0.995 22.812 -14.539 1 60.16 80 LEU A O 1
ATOM 630 N N . ASN A 1 81 ? -2.998 23.828 -14.664 1 59.22 81 ASN A N 1
ATOM 631 C CA . ASN A 1 81 ? -2.932 23.828 -16.125 1 59.22 81 ASN A CA 1
ATOM 632 C C . ASN A 1 81 ? -1.775 24.672 -16.641 1 59.22 81 ASN A C 1
ATOM 634 O O . ASN A 1 81 ? -1.102 24.297 -17.594 1 59.22 81 ASN A O 1
ATOM 638 N N . LEU A 1 82 ? -1.64 25.734 -16.047 1 55.22 82 LEU A N 1
ATOM 639 C CA . LEU A 1 82 ? -0.533 26.594 -16.422 1 55.22 82 LEU A CA 1
ATOM 640 C C . LEU A 1 82 ? 0.806 25.906 -16.203 1 55.22 82 LEU A C 1
ATOM 642 O O . LEU A 1 82 ? 1.694 25.969 -17.062 1 55.22 82 LEU A O 1
ATOM 646 N N . TRP A 1 83 ? 0.821 25.266 -15.242 1 55.97 83 TRP A N 1
ATOM 647 C CA . TRP A 1 83 ? 2.102 24.672 -14.875 1 55.97 83 TRP A CA 1
ATOM 648 C C . TRP A 1 83 ? 2.396 23.453 -15.742 1 55.97 83 TRP A C 1
ATOM 650 O O . TRP A 1 83 ? 3.537 23.234 -16.156 1 55.97 83 TRP A O 1
ATOM 660 N N . LYS A 1 84 ? 1.408 22.625 -15.898 1 56.72 84 LYS A N 1
ATOM 661 C CA . LYS A 1 84 ? 1.58 21.547 -16.875 1 56.72 84 LYS A CA 1
ATOM 662 C C . LYS A 1 84 ? 2.156 22.078 -18.172 1 56.72 84 LYS A C 1
ATOM 664 O O . LYS A 1 84 ? 3.061 21.469 -18.75 1 56.72 84 LYS A O 1
ATOM 669 N N . ASP A 1 85 ? 1.589 23.172 -18.531 1 55.5 85 ASP A N 1
ATOM 670 C CA . ASP A 1 85 ? 2.078 23.781 -19.75 1 55.5 85 ASP A CA 1
ATOM 671 C C . ASP A 1 85 ? 3.535 24.203 -19.609 1 55.5 85 ASP A C 1
ATOM 673 O O . ASP A 1 85 ? 4.332 24.047 -20.547 1 55.5 85 ASP A O 1
ATOM 677 N N . MET A 1 86 ? 3.824 24.766 -18.469 1 52.91 86 MET A N 1
ATOM 678 C CA . MET A 1 86 ? 5.188 25.219 -18.219 1 52.91 86 MET A CA 1
ATOM 679 C C . MET A 1 86 ? 6.156 24.047 -18.156 1 52.91 86 MET A C 1
ATOM 681 O O . MET A 1 86 ? 7.262 24.109 -18.688 1 52.91 86 MET A O 1
ATOM 685 N N . LEU A 1 87 ? 5.762 23.078 -17.344 1 53.5 87 LEU A N 1
ATOM 686 C CA . LEU A 1 87 ? 6.641 21.922 -17.188 1 53.5 87 LEU A CA 1
ATOM 687 C C . LEU A 1 87 ? 6.809 21.172 -18.516 1 53.5 87 LEU A C 1
ATOM 689 O O . LEU A 1 87 ? 7.898 20.703 -18.828 1 53.5 87 LEU A O 1
ATOM 693 N N . VAL A 1 88 ? 5.664 20.891 -19.25 1 49.94 88 VAL A N 1
ATOM 694 C CA . VAL A 1 88 ? 5.715 20.141 -20.484 1 49.94 88 VAL A CA 1
ATOM 695 C C . VAL A 1 88 ? 6.367 20.984 -21.578 1 49.94 88 VAL A C 1
ATOM 697 O O . VAL A 1 88 ? 7.125 20.469 -22.406 1 49.94 88 VAL A O 1
ATOM 700 N N . SER A 1 89 ? 5.785 22.047 -21.781 1 47.94 89 SER A N 1
ATOM 701 C CA . SER A 1 89 ? 6.25 22.703 -23 1 47.94 89 SER A CA 1
ATOM 702 C C . SER A 1 89 ? 7.738 23.016 -22.922 1 47.94 89 SER A C 1
ATOM 704 O O . SER A 1 89 ? 8.453 22.906 -23.922 1 47.94 89 SER A O 1
ATOM 706 N N . ASN A 1 90 ? 8.336 24.062 -22.078 1 45.03 90 ASN A N 1
ATOM 707 C CA . ASN A 1 90 ? 9.711 24.547 -22.156 1 45.03 90 ASN A CA 1
ATOM 708 C C . ASN A 1 90 ? 10.281 24.859 -20.781 1 45.03 90 ASN A C 1
ATOM 710 O O . ASN A 1 90 ? 11.18 25.688 -20.656 1 45.03 90 ASN A O 1
ATOM 714 N N . GLY A 1 91 ? 9.609 24.484 -19.812 1 46.19 91 GLY A N 1
ATOM 715 C CA . GLY A 1 91 ? 9.93 25.172 -18.578 1 46.19 91 GLY A CA 1
ATOM 716 C C . GLY A 1 91 ? 11.367 24.969 -18.125 1 46.19 91 GLY A C 1
ATOM 717 O O . GLY A 1 91 ? 11.781 25.484 -17.094 1 46.19 91 GLY A O 1
ATOM 718 N N . TRP A 1 92 ? 11.93 23.953 -18.609 1 52.44 92 TRP A N 1
ATOM 719 C CA . TRP A 1 92 ? 13.297 24 -18.078 1 52.44 92 TRP A CA 1
ATOM 720 C C . TRP A 1 92 ? 14.102 25.094 -18.766 1 52.44 92 TRP A C 1
ATOM 722 O O . TRP A 1 92 ? 14.422 24.984 -19.953 1 52.44 92 TRP A O 1
ATOM 732 N N . GLN A 1 93 ? 13.57 26.25 -18.875 1 49.41 93 GLN A N 1
ATOM 733 C CA . GLN A 1 93 ? 14.227 27.422 -19.453 1 49.41 93 GLN A CA 1
ATOM 734 C C . GLN A 1 93 ? 15.742 27.312 -19.375 1 49.41 93 GLN A C 1
ATOM 736 O O . GLN A 1 93 ? 16.422 28.234 -18.906 1 49.41 93 GLN A O 1
ATOM 741 N N . GLY A 1 94 ? 16.203 26.156 -19.719 1 55.12 94 GLY A N 1
ATOM 742 C CA . GLY A 1 94 ? 17.641 26.031 -19.719 1 55.12 94 GLY A CA 1
ATOM 743 C C . GLY A 1 94 ? 18.219 25.703 -18.359 1 55.12 94 GLY A C 1
ATOM 744 O O . GLY A 1 94 ? 19.438 25.578 -18.219 1 55.12 94 GLY A O 1
ATOM 745 N N . GLN A 1 95 ? 17.391 25.641 -17.391 1 59 95 GLN A N 1
ATOM 746 C CA . GLN A 1 95 ? 17.875 25.297 -16.062 1 59 95 GLN A CA 1
ATOM 747 C C . GLN A 1 95 ? 18.109 23.781 -15.938 1 59 95 GLN A C 1
ATOM 749 O O . GLN A 1 95 ? 17.422 23 -16.594 1 59 95 GLN A O 1
ATOM 754 N N . THR A 1 96 ? 19.25 23.484 -15.289 1 62 96 THR A N 1
ATOM 755 C CA . THR A 1 96 ? 19.438 22.109 -14.875 1 62 96 THR A CA 1
ATOM 756 C C . THR A 1 96 ? 18.359 21.688 -13.883 1 62 96 THR A C 1
ATOM 758 O O . THR A 1 96 ? 17.734 22.531 -13.242 1 62 96 THR A O 1
ATOM 761 N N . PRO A 1 97 ? 18 20.469 -13.883 1 60.62 97 PRO A N 1
ATOM 762 C CA . PRO A 1 97 ? 17.062 19.984 -12.859 1 60.62 97 PRO A CA 1
ATOM 763 C C . PRO A 1 97 ? 17.422 20.469 -11.461 1 60.62 97 PRO A C 1
ATOM 765 O O . PRO A 1 97 ? 16.547 20.859 -10.688 1 60.62 97 PRO A O 1
ATOM 768 N N . GLN A 1 98 ? 18.609 20.547 -11.266 1 62.09 98 GLN A N 1
ATOM 769 C CA . GLN A 1 98 ? 19.062 21.016 -9.961 1 62.09 98 GLN A CA 1
ATOM 770 C C . GLN A 1 98 ? 18.672 22.484 -9.734 1 62.09 98 GLN A C 1
ATOM 772 O O . GLN A 1 98 ? 18.188 22.844 -8.656 1 62.09 98 GLN A O 1
ATOM 777 N N . GLU A 1 99 ? 18.891 23.203 -10.773 1 65 99 GLU A N 1
ATOM 778 C CA . GLU A 1 99 ? 18.562 24.625 -10.68 1 65 99 GLU A CA 1
ATOM 779 C C . GLU A 1 99 ? 17.062 24.828 -10.531 1 65 99 GLU A C 1
ATOM 781 O O . GLU A 1 99 ? 16.609 25.688 -9.766 1 65 99 GLU A O 1
ATOM 786 N N . TRP A 1 100 ? 16.406 24 -11.195 1 64.69 100 TRP A N 1
ATOM 787 C CA . TRP A 1 100 ? 14.953 24.172 -11.188 1 64.69 100 TRP A CA 1
ATOM 788 C C . TRP A 1 100 ? 14.367 23.797 -9.828 1 64.69 100 TRP A C 1
ATOM 790 O O . TRP A 1 100 ? 13.547 24.547 -9.273 1 64.69 100 TRP A O 1
ATOM 800 N N . PHE A 1 101 ? 14.844 22.797 -9.234 1 64 101 PHE A N 1
ATOM 801 C CA . PHE A 1 101 ? 14.25 22.297 -7.996 1 64 101 PHE A CA 1
ATOM 802 C C . PHE A 1 101 ? 14.688 23.156 -6.812 1 64 101 PHE A C 1
ATOM 804 O O . PHE A 1 101 ? 14.086 23.094 -5.734 1 64 101 PHE A O 1
ATOM 811 N N . THR A 1 102 ? 15.68 23.922 -7.133 1 65.44 102 THR A N 1
ATOM 812 C CA . THR A 1 102 ? 16.125 24.828 -6.086 1 65.44 102 THR A CA 1
ATOM 813 C C . THR A 1 102 ? 15.609 26.234 -6.344 1 65.44 102 THR A C 1
ATOM 815 O O . THR A 1 102 ? 15.898 27.156 -5.578 1 65.44 102 THR A O 1
ATOM 818 N N . SER A 1 103 ? 14.828 26.234 -7.391 1 68.75 103 SER A N 1
ATOM 819 C CA . SER A 1 103 ? 14.344 27.562 -7.75 1 68.75 103 SER A CA 1
ATOM 820 C C . SER A 1 103 ? 13.039 27.891 -7.035 1 68.75 103 SER A C 1
ATOM 822 O O . SER A 1 103 ? 12.336 27 -6.578 1 68.75 103 SER A O 1
ATOM 824 N N . THR A 1 104 ? 12.789 29.125 -6.895 1 72.19 104 THR A N 1
ATOM 825 C CA . THR A 1 104 ? 11.539 29.594 -6.297 1 72.19 104 THR A CA 1
ATOM 826 C C . THR A 1 104 ? 10.352 29.266 -7.191 1 72.19 104 THR A C 1
ATOM 828 O O . THR A 1 104 ? 9.211 29.266 -6.734 1 72.19 104 THR A O 1
ATOM 831 N N . SER A 1 105 ? 10.648 29.016 -8.422 1 67.5 105 SER A N 1
ATOM 832 C CA . SER A 1 105 ? 9.57 28.656 -9.328 1 67.5 105 SER A CA 1
ATOM 833 C C . SER A 1 105 ? 8.969 27.297 -8.961 1 67.5 105 SER A C 1
ATOM 835 O O . SER A 1 105 ? 7.762 27.094 -9.078 1 67.5 105 SER A O 1
ATOM 837 N N . TYR A 1 106 ? 9.805 26.391 -8.492 1 74.19 106 TYR A N 1
ATOM 838 C CA . TYR A 1 106 ? 9.352 25.078 -8.047 1 74.19 106 TYR A CA 1
ATOM 839 C C . TYR A 1 106 ? 8.391 25.203 -6.871 1 74.19 106 TYR A C 1
ATOM 841 O O . TYR A 1 106 ? 7.336 24.578 -6.855 1 74.19 106 TYR A O 1
ATOM 849 N N . TYR A 1 107 ? 8.703 26.125 -6.051 1 75.25 107 TYR A N 1
ATOM 850 C CA . TYR A 1 107 ? 7.871 26.281 -4.867 1 75.25 107 TYR A CA 1
ATOM 851 C C . TYR A 1 107 ? 6.582 27.016 -5.203 1 75.25 107 TYR A C 1
ATOM 853 O O . TYR A 1 107 ? 5.535 26.766 -4.602 1 75.25 107 TYR A O 1
ATOM 861 N N . ALA A 1 108 ? 6.746 27.875 -6.113 1 70.81 108 ALA A N 1
ATOM 862 C CA . ALA A 1 108 ? 5.543 28.594 -6.527 1 70.81 108 ALA A CA 1
ATOM 863 C C . ALA A 1 108 ? 4.5 27.641 -7.102 1 70.81 108 ALA A C 1
ATOM 865 O O . ALA A 1 108 ? 3.297 27.859 -6.945 1 70.81 108 ALA A O 1
ATOM 866 N N . LEU A 1 109 ? 5.031 26.641 -7.66 1 72.31 109 LEU A N 1
ATOM 867 C CA . LEU A 1 109 ? 4.148 25.641 -8.234 1 72.31 109 LEU A CA 1
ATOM 868 C C . LEU A 1 109 ? 3.516 24.781 -7.145 1 72.31 109 LEU A C 1
ATOM 870 O O . LEU A 1 109 ? 2.328 24.453 -7.211 1 72.31 109 LEU A O 1
ATOM 874 N N . LEU A 1 110 ? 4.266 24.453 -6.18 1 77.94 110 LEU A N 1
ATOM 875 C CA . LEU A 1 110 ? 3.836 23.453 -5.207 1 77.94 110 LEU A CA 1
ATOM 876 C C . LEU A 1 110 ? 3.072 24.109 -4.059 1 77.94 110 LEU A C 1
ATOM 878 O O . LEU A 1 110 ? 2.262 23.453 -3.396 1 77.94 110 LEU A O 1
ATOM 882 N N . GLN A 1 111 ? 3.275 25.312 -3.881 1 77.88 111 GLN A N 1
ATOM 883 C CA . GLN A 1 111 ? 2.738 26 -2.707 1 77.88 111 GLN A CA 1
ATOM 884 C C . GLN A 1 111 ? 1.214 25.938 -2.686 1 77.88 111 GLN A C 1
ATOM 886 O O . GLN A 1 111 ? 0.615 25.625 -1.654 1 77.88 111 GLN A O 1
ATOM 891 N N . PRO A 1 112 ? 0.539 26.203 -3.809 1 77.75 112 PRO A N 1
ATOM 892 C CA . PRO A 1 112 ? -0.922 26.109 -3.762 1 77.75 112 PRO A CA 1
ATOM 893 C C . PRO A 1 112 ? -1.414 24.703 -3.422 1 77.75 112 PRO A C 1
ATOM 895 O O . PRO A 1 112 ? -2.441 24.547 -2.758 1 77.75 112 PRO A O 1
ATOM 898 N N . VAL A 1 113 ? -0.716 23.719 -3.914 1 82.56 113 VAL A N 1
ATOM 899 C CA . VAL A 1 113 ? -1.105 22.344 -3.656 1 82.56 113 VAL A CA 1
ATOM 900 C C . VAL A 1 113 ? -0.897 22.016 -2.18 1 82.56 113 VAL A C 1
ATOM 902 O O . VAL A 1 113 ? -1.742 21.359 -1.558 1 82.56 113 VAL A O 1
ATOM 905 N N . ILE A 1 114 ? 0.176 22.469 -1.688 1 82.44 114 ILE A N 1
ATOM 906 C CA . ILE A 1 114 ? 0.481 22.234 -0.281 1 82.44 114 ILE A CA 1
ATOM 907 C C . ILE A 1 114 ? -0.542 22.953 0.598 1 82.44 114 ILE A C 1
ATOM 909 O O . ILE A 1 114 ? -0.995 22.406 1.606 1 82.44 114 ILE A O 1
ATOM 913 N N . GLU A 1 115 ? -0.878 24.109 0.218 1 78.88 115 GLU A N 1
ATOM 914 C CA . GLU A 1 115 ? -1.902 24.844 0.941 1 78.88 115 GLU A CA 1
ATOM 915 C C . GLU A 1 115 ? -3.254 24.141 0.872 1 78.88 115 GLU A C 1
ATOM 917 O O . GLU A 1 115 ? -3.982 24.094 1.864 1 78.88 115 GLU A O 1
ATOM 922 N N . MET A 1 116 ? -3.564 23.703 -0.29 1 82.69 116 MET A N 1
ATOM 923 C CA . MET A 1 116 ? -4.805 22.938 -0.448 1 82.69 116 MET A CA 1
ATOM 924 C C . MET A 1 116 ? -4.82 21.719 0.468 1 82.69 116 MET A C 1
ATOM 926 O O . MET A 1 116 ? -5.828 21.438 1.113 1 82.69 116 MET A O 1
ATOM 930 N N . GLN A 1 117 ? -3.736 21.047 0.45 1 85.69 117 GLN A N 1
ATOM 931 C CA . GLN A 1 117 ? -3.65 19.875 1.297 1 85.69 117 GLN A CA 1
ATOM 932 C C . GLN A 1 117 ? -3.842 20.234 2.768 1 85.69 117 GLN A C 1
ATOM 934 O O . GLN A 1 117 ? -4.559 19.531 3.494 1 85.69 117 GLN A O 1
ATOM 939 N N . ARG A 1 118 ? -3.232 21.281 3.18 1 81.94 118 ARG A N 1
ATOM 940 C CA . ARG A 1 118 ? -3.342 21.719 4.566 1 81.94 118 ARG A CA 1
ATOM 941 C C . ARG A 1 118 ? -4.781 22.078 4.914 1 81.94 118 ARG A C 1
ATOM 943 O O . ARG A 1 118 ? -5.305 21.641 5.945 1 81.94 118 ARG A O 1
ATOM 950 N N . THR A 1 119 ? -5.352 22.812 4.105 1 82.19 119 THR A N 1
ATOM 951 C CA . THR A 1 119 ? -6.73 23.234 4.34 1 82.19 119 THR A CA 1
ATOM 952 C C . THR A 1 119 ? -7.668 22.016 4.309 1 82.19 119 THR A C 1
ATOM 954 O O . THR A 1 119 ? -8.617 21.953 5.09 1 82.19 119 THR A O 1
ATOM 957 N N . SER A 1 120 ? -7.398 21.156 3.4 1 87.94 120 SER A N 1
ATOM 958 C CA . SER A 1 120 ? -8.234 19.969 3.273 1 87.94 120 SER A CA 1
ATOM 959 C C . SER A 1 120 ? -8.164 19.109 4.531 1 87.94 120 SER A C 1
ATOM 961 O O . SER A 1 120 ? -9.156 18.5 4.926 1 87.94 120 SER A O 1
ATOM 963 N N . GLN A 1 121 ? -7.027 19.078 5.082 1 86.81 121 GLN A N 1
ATOM 964 C CA . GLN A 1 121 ? -6.895 18.328 6.32 1 86.81 121 GLN A CA 1
ATOM 965 C C . GLN A 1 121 ? -7.758 18.922 7.426 1 86.81 121 GLN A C 1
ATOM 967 O O . GLN A 1 121 ? -8.383 18.188 8.195 1 86.81 121 GLN A O 1
ATOM 972 N N . GLN A 1 122 ? -7.793 20.172 7.473 1 83.75 122 GLN A N 1
ATOM 973 C CA . GLN A 1 122 ? -8.609 20.859 8.469 1 83.75 122 GLN A CA 1
ATOM 974 C C . GLN A 1 122 ? -10.102 20.625 8.211 1 83.75 122 GLN A C 1
ATOM 976 O O . GLN A 1 122 ? -10.859 20.359 9.148 1 83.75 122 GLN A O 1
ATOM 981 N N . VAL A 1 123 ? -10.445 20.75 7.035 1 87.19 123 VAL A N 1
ATOM 982 C CA . VAL A 1 123 ? -11.844 20.531 6.66 1 87.19 123 VAL A CA 1
ATOM 983 C C . VAL A 1 123 ? -12.25 19.094 6.977 1 87.19 123 VAL A C 1
ATOM 985 O O . VAL A 1 123 ? -13.352 18.859 7.469 1 87.19 123 VAL A O 1
ATOM 988 N N . MET A 1 124 ? -11.352 18.188 6.746 1 89.19 124 MET A N 1
ATOM 989 C CA . MET A 1 124 ? -11.664 16.781 7.008 1 89.19 124 MET A CA 1
ATOM 990 C C . MET A 1 124 ? -11.812 16.531 8.508 1 89.19 124 MET A C 1
ATOM 992 O O . MET A 1 124 ? -12.617 15.688 8.922 1 89.19 124 MET A O 1
ATOM 996 N N . GLU A 1 125 ? -11.062 17.234 9.266 1 87.38 125 GLU A N 1
ATOM 997 C CA . GLU A 1 125 ? -11.25 17.141 10.711 1 87.38 125 GLU A CA 1
ATOM 998 C C . GLU A 1 125 ? -12.641 17.594 11.125 1 87.38 125 GLU A C 1
ATOM 1000 O O . GLU A 1 125 ? -13.297 16.953 11.945 1 87.38 125 GLU A O 1
ATOM 1005 N N . PHE A 1 126 ? -13.023 18.719 10.57 1 88.31 126 PHE A N 1
ATOM 1006 C CA . PHE A 1 126 ? -14.367 19.234 10.836 1 88.31 126 PHE A CA 1
ATOM 1007 C C . PHE A 1 126 ? -15.422 18.219 10.391 1 88.31 126 PHE A C 1
ATOM 1009 O O . PHE A 1 126 ? -16.375 17.938 11.133 1 88.31 126 PHE A O 1
ATOM 1016 N N . LEU A 1 127 ? -15.25 17.672 9.234 1 89.75 127 LEU A N 1
ATOM 1017 C CA . LEU A 1 127 ? -16.203 16.719 8.688 1 89.75 127 LEU A CA 1
ATOM 1018 C C . LEU A 1 127 ? -16.234 15.453 9.539 1 89.75 127 LEU A C 1
ATOM 1020 O O . LEU A 1 127 ? -17.297 14.828 9.68 1 89.75 127 LEU A O 1
ATOM 1024 N N . HIS A 1 128 ? -15.07 15.086 10.047 1 88 128 HIS A N 1
ATOM 1025 C CA . HIS A 1 128 ? -15 13.93 10.938 1 88 128 HIS A CA 1
ATOM 1026 C C . HIS A 1 128 ? -15.906 14.109 12.148 1 88 128 HIS A C 1
ATOM 1028 O O . HIS A 1 128 ? -16.719 13.227 12.461 1 88 128 HIS A O 1
ATOM 1034 N N . VAL A 1 129 ? -15.852 15.219 12.758 1 85.5 129 VAL A N 1
ATOM 1035 C CA . VAL A 1 129 ? -16.656 15.5 13.938 1 85.5 129 VAL A CA 1
ATOM 1036 C C . VAL A 1 129 ? -18.125 15.609 13.539 1 85.5 129 VAL A C 1
ATOM 1038 O O . VAL A 1 129 ? -19 15.047 14.211 1 85.5 129 VAL A O 1
ATOM 1041 N N . LEU A 1 130 ? -18.359 16.328 12.492 1 88.62 130 LEU A N 1
ATOM 1042 C CA . LEU A 1 130 ? -19.719 16.484 12.016 1 88.62 130 LEU A CA 1
ATOM 1043 C C . LEU A 1 130 ? -20.359 15.125 11.727 1 88.62 130 LEU A C 1
ATOM 1045 O O . LEU A 1 130 ? -21.531 14.898 12.062 1 88.62 130 LEU A O 1
ATOM 1049 N N . SER A 1 131 ? -19.641 14.266 11.039 1 86.94 131 SER A N 1
ATOM 1050 C CA . SER A 1 131 ? -20.125 12.93 10.719 1 86.94 131 SER A CA 1
ATOM 1051 C C . SER A 1 131 ? -20.422 12.133 11.984 1 86.94 131 SER A C 1
ATOM 1053 O O . SER A 1 131 ? -21.406 11.391 12.031 1 86.94 131 SER A O 1
ATOM 1055 N N . MET A 1 132 ? -19.609 12.281 12.977 1 82.06 132 MET A N 1
ATOM 1056 C CA . MET A 1 132 ? -19.797 11.539 14.219 1 82.06 132 MET A CA 1
ATOM 1057 C C . MET A 1 132 ? -21.047 12.016 14.953 1 82.06 132 MET A C 1
ATOM 1059 O O . MET A 1 132 ? -21.766 11.211 15.539 1 82.06 132 MET A O 1
ATOM 1063 N N . VAL A 1 133 ? -21.266 13.242 14.906 1 83.38 133 VAL A N 1
ATOM 1064 C CA . VAL A 1 133 ? -22.328 13.812 15.719 1 83.38 133 VAL A CA 1
ATOM 1065 C C . VAL A 1 133 ? -23.641 13.781 14.945 1 83.38 133 VAL A C 1
ATOM 1067 O O . VAL A 1 133 ? -24.688 13.453 15.5 1 83.38 133 VAL A O 1
ATOM 1070 N N . HIS A 1 134 ? -23.562 14.102 13.656 1 86 134 HIS A N 1
ATOM 1071 C CA . HIS A 1 134 ? -24.812 14.305 12.922 1 86 134 HIS A CA 1
ATOM 1072 C C . HIS A 1 134 ? -24.922 13.344 11.742 1 86 134 HIS A C 1
ATOM 1074 O O . HIS A 1 134 ? -25.969 13.258 11.109 1 86 134 HIS A O 1
ATOM 1080 N N . GLY A 1 135 ? -23.891 12.641 11.367 1 85.12 135 GLY A N 1
ATOM 1081 C CA . GLY A 1 135 ? -23.844 11.844 10.156 1 85.12 135 GLY A CA 1
ATOM 1082 C C . GLY A 1 135 ? -24.953 10.812 10.07 1 85.12 135 GLY A C 1
ATOM 1083 O O . GLY A 1 135 ? -25.578 10.641 9.023 1 85.12 135 GLY A O 1
ATOM 1084 N N . GLU A 1 136 ? -25.203 10.18 11.125 1 80.69 136 GLU A N 1
ATOM 1085 C CA . GLU A 1 136 ? -26.234 9.141 11.125 1 80.69 136 GLU A CA 1
ATOM 1086 C C . GLU A 1 136 ? -27.609 9.711 10.789 1 80.69 136 GLU A C 1
ATOM 1088 O O . GLU A 1 136 ? -28.391 9.086 10.07 1 80.69 136 GLU A O 1
ATOM 1093 N N . ARG A 1 137 ? -27.828 10.805 11.258 1 84.56 137 ARG A N 1
ATOM 1094 C CA . ARG A 1 137 ? -29.156 11.414 11.094 1 84.56 137 ARG A CA 1
ATOM 1095 C C . ARG A 1 137 ? -29.25 12.164 9.773 1 84.56 137 ARG A C 1
ATOM 1097 O O . ARG A 1 137 ? -30.312 12.203 9.148 1 84.56 137 ARG A O 1
ATOM 1104 N N . CYS A 1 138 ? -28.172 12.766 9.453 1 88.25 138 CYS A N 1
ATOM 1105 C CA . CYS A 1 138 ? -28.344 13.82 8.461 1 88.25 138 CYS A CA 1
ATOM 1106 C C . CYS A 1 138 ? -27.719 13.414 7.129 1 88.25 138 CYS A C 1
ATOM 1108 O O . CYS A 1 138 ? -28.062 13.969 6.082 1 88.25 138 CYS A O 1
ATOM 1110 N N . PHE A 1 139 ? -26.734 12.586 7.094 1 88.88 139 PHE A N 1
ATOM 1111 C CA . PHE A 1 139 ? -26.047 12.266 5.852 1 88.88 139 PHE A CA 1
ATOM 1112 C C . PHE A 1 139 ? -26.797 11.18 5.082 1 88.88 139 PHE A C 1
ATOM 1114 O O . PHE A 1 139 ? -27.266 10.203 5.672 1 88.88 139 PHE A O 1
ATOM 1121 N N . TYR A 1 140 ? -27.031 11.367 3.838 1 88.44 140 TYR A N 1
ATOM 1122 C CA . TYR A 1 140 ? -27.625 10.375 2.955 1 88.44 140 TYR A CA 1
ATOM 1123 C C . TYR A 1 140 ? -26.578 9.734 2.057 1 88.44 140 TYR A C 1
ATOM 1125 O O . TYR A 1 140 ? -25.484 10.281 1.896 1 88.44 140 TYR A O 1
ATOM 1133 N N . PRO A 1 141 ? -26.797 8.617 1.449 1 87.31 141 PRO A N 1
ATOM 1134 C CA . PRO A 1 141 ? -25.781 7.793 0.794 1 87.31 141 PRO A CA 1
ATOM 1135 C C . PRO A 1 141 ? -25.031 8.539 -0.305 1 87.31 141 PRO A C 1
ATOM 1137 O O . PRO A 1 141 ? -23.812 8.422 -0.416 1 87.31 141 PRO A O 1
ATOM 1140 N N . GLU A 1 142 ? -25.703 9.273 -1.075 1 90.06 142 GLU A N 1
ATOM 1141 C CA . GLU A 1 142 ? -25.047 10 -2.164 1 90.06 142 GLU A CA 1
ATOM 1142 C C . GLU A 1 142 ? -24 10.969 -1.631 1 90.06 142 GLU A C 1
ATOM 1144 O O . GLU A 1 142 ? -22.922 11.094 -2.199 1 90.06 142 GLU A O 1
ATOM 1149 N N . LEU A 1 143 ? -24.344 11.648 -0.6 1 91.5 143 LEU A N 1
ATOM 1150 C CA . LEU A 1 143 ? -23.406 12.57 0.03 1 91.5 143 LEU A CA 1
ATOM 1151 C C . LEU A 1 143 ? -22.234 11.812 0.633 1 91.5 143 LEU A C 1
ATOM 1153 O O . LEU A 1 143 ? -21.078 12.219 0.475 1 91.5 143 LEU A O 1
ATOM 1157 N N . ARG A 1 144 ? -22.5 10.711 1.326 1 91.31 144 ARG A N 1
ATOM 1158 C CA . ARG A 1 144 ? -21.453 9.883 1.916 1 91.31 144 ARG A CA 1
ATOM 1159 C C . ARG A 1 144 ? -20.469 9.406 0.852 1 91.31 144 ARG A C 1
ATOM 1161 O O . ARG A 1 144 ? -19.25 9.453 1.059 1 91.31 144 ARG A O 1
ATOM 1168 N N . ASP A 1 145 ? -21.031 8.977 -0.268 1 92.44 145 ASP A N 1
ATOM 1169 C CA . ASP A 1 145 ? -20.203 8.453 -1.344 1 92.44 145 ASP A CA 1
ATOM 1170 C C . ASP A 1 145 ? -19.281 9.539 -1.901 1 92.44 145 ASP A C 1
ATOM 1172 O O . ASP A 1 145 ? -18.094 9.305 -2.139 1 92.44 145 ASP A O 1
ATOM 1176 N N . ALA A 1 146 ? -19.875 10.711 -2.062 1 93.75 146 ALA A N 1
ATOM 1177 C CA . ALA A 1 146 ? -19.062 11.812 -2.578 1 93.75 146 ALA A CA 1
ATOM 1178 C C . ALA A 1 146 ? -17.969 12.203 -1.593 1 93.75 146 ALA A C 1
ATOM 1180 O O . ALA A 1 146 ? -16.812 12.383 -1.979 1 93.75 146 ALA A O 1
ATOM 1181 N N . LEU A 1 147 ? -18.344 12.344 -0.357 1 93.31 147 LEU A N 1
ATOM 1182 C CA . LEU A 1 147 ? -17.359 12.664 0.678 1 93.31 147 LEU A CA 1
ATOM 1183 C C . LEU A 1 147 ? -16.297 11.578 0.782 1 93.31 147 LEU A C 1
ATOM 1185 O O . LEU A 1 147 ? -15.102 11.875 0.852 1 93.31 147 LEU A O 1
ATOM 1189 N N . GLY A 1 148 ? -16.766 10.32 0.814 1 93.06 148 GLY A N 1
ATOM 1190 C CA . GLY A 1 148 ? -15.844 9.203 0.913 1 93.06 148 GLY A CA 1
ATOM 1191 C C . GLY A 1 148 ? -14.836 9.156 -0.224 1 93.06 148 GLY A C 1
ATOM 1192 O O . GLY A 1 148 ? -13.648 8.906 -0 1 93.06 148 GLY A O 1
ATOM 1193 N N . TYR A 1 149 ? -15.336 9.344 -1.406 1 95.25 149 TYR A N 1
ATOM 1194 C CA . TYR A 1 149 ? -14.453 9.336 -2.566 1 95.25 149 TYR A CA 1
ATOM 1195 C C . TYR A 1 149 ? -13.414 10.453 -2.467 1 95.25 149 TYR A C 1
ATOM 1197 O O . TYR A 1 149 ? -12.25 10.25 -2.805 1 95.25 149 TYR A O 1
ATOM 1205 N N . SER A 1 150 ? -13.812 11.617 -1.966 1 93.88 150 SER A N 1
ATOM 1206 C CA . SER A 1 150 ? -12.891 12.727 -1.761 1 93.88 150 SER A CA 1
ATOM 1207 C C . SER A 1 150 ? -11.82 12.367 -0.73 1 93.88 150 SER A C 1
ATOM 1209 O O . SER A 1 150 ? -10.656 12.75 -0.88 1 93.88 150 SER A O 1
ATOM 1211 N N . VAL A 1 151 ? -12.227 11.656 0.283 1 94.19 151 VAL A N 1
ATOM 1212 C CA . VAL A 1 151 ? -11.281 11.234 1.31 1 94.19 151 VAL A CA 1
ATOM 1213 C C . VAL A 1 151 ? -10.211 10.336 0.691 1 94.19 151 VAL A C 1
ATOM 1215 O O . VAL A 1 151 ? -9.031 10.445 1.022 1 94.19 151 VAL A O 1
ATOM 1218 N N . THR A 1 152 ? -10.586 9.445 -0.204 1 95.06 152 THR A N 1
ATOM 1219 C CA . THR A 1 152 ? -9.641 8.531 -0.83 1 95.06 152 THR A CA 1
ATOM 1220 C C . THR A 1 152 ? -8.594 9.297 -1.628 1 95.06 152 THR A C 1
ATOM 1222 O O . THR A 1 152 ? -7.402 8.984 -1.565 1 95.06 152 THR A O 1
ATOM 1225 N N . TRP A 1 153 ? -9.016 10.336 -2.309 1 94.25 153 TRP A N 1
ATOM 1226 C CA . TRP A 1 153 ? -8.07 11.102 -3.115 1 94.25 153 TRP A CA 1
ATOM 1227 C C . TRP A 1 153 ? -7.223 12.016 -2.238 1 94.25 153 TRP A C 1
ATOM 1229 O O . TRP A 1 153 ? -6.062 12.289 -2.555 1 94.25 153 TRP A O 1
ATOM 1239 N N . LEU A 1 154 ? -7.801 12.547 -1.187 1 94.94 154 LEU A N 1
ATOM 1240 C CA . LEU A 1 154 ? -6.98 13.312 -0.255 1 94.94 154 LEU A CA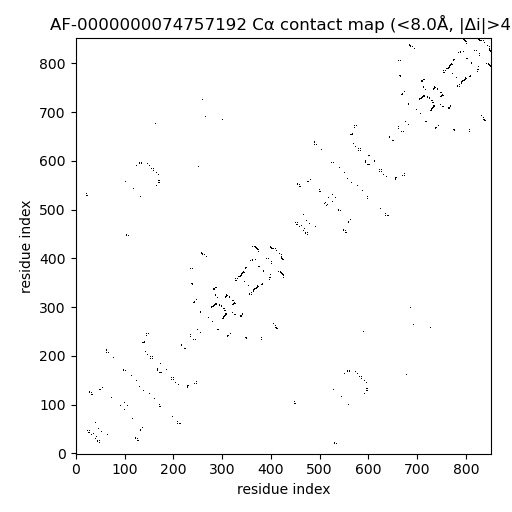 1
ATOM 1241 C C . LEU A 1 154 ? -5.875 12.445 0.339 1 94.94 154 LEU A C 1
ATOM 1243 O O . LEU A 1 154 ? -4.746 12.906 0.514 1 94.94 154 LEU A O 1
ATOM 1247 N N . SER A 1 155 ? -6.25 11.219 0.694 1 96 155 SER A N 1
ATOM 1248 C CA . SER A 1 155 ? -5.246 10.281 1.186 1 96 155 SER A CA 1
ATOM 1249 C C . SER A 1 155 ? -4.129 10.086 0.168 1 96 155 SER A C 1
ATOM 1251 O O . SER A 1 155 ? -2.947 10.125 0.519 1 96 155 SER A O 1
ATOM 1253 N N . LYS A 1 156 ? -4.531 9.906 -1.11 1 95.69 156 LYS A N 1
ATOM 1254 C CA . LYS A 1 156 ? -3.541 9.742 -2.172 1 95.69 156 LYS A CA 1
ATOM 1255 C C . LYS A 1 156 ? -2.686 11 -2.326 1 95.69 156 LYS A C 1
ATOM 1257 O O . LYS A 1 156 ? -1.47 10.906 -2.506 1 95.69 156 LYS A O 1
ATOM 1262 N N . LEU A 1 157 ? -3.289 12.117 -2.299 1 93.88 157 LEU A N 1
ATOM 1263 C CA . LEU A 1 157 ? -2.559 13.375 -2.398 1 93.88 157 LEU A CA 1
ATOM 1264 C C . LEU A 1 157 ? -1.538 13.508 -1.273 1 93.88 157 LEU A C 1
ATOM 1266 O O . LEU A 1 157 ? -0.385 13.867 -1.514 1 93.88 157 LEU A O 1
ATOM 1270 N N . SER A 1 158 ? -1.944 13.195 -0.075 1 95 158 SER A N 1
ATOM 1271 C CA . SER A 1 158 ? -1.031 13.242 1.062 1 95 158 SER A CA 1
ATOM 1272 C C . SER A 1 158 ? 0.169 12.328 0.846 1 95 158 SER A C 1
ATOM 1274 O O . SER A 1 158 ? 1.311 12.719 1.086 1 95 158 SER A O 1
ATOM 1276 N N . GLU A 1 159 ? -0.104 11.164 0.412 1 95.06 159 GLU A N 1
ATOM 1277 C CA . GLU A 1 159 ? 0.972 10.203 0.164 1 95.06 159 GLU A CA 1
ATOM 1278 C C . GLU A 1 159 ? 1.962 10.742 -0.864 1 95.06 159 GLU A C 1
ATOM 1280 O O . GLU A 1 159 ? 3.176 10.672 -0.662 1 95.06 159 GLU A O 1
ATOM 1285 N N . GLU A 1 160 ? 1.426 11.258 -1.981 1 92.75 160 GLU A N 1
ATOM 1286 C CA . GLU A 1 160 ? 2.285 11.773 -3.043 1 92.75 160 GLU A CA 1
ATOM 1287 C C . GLU A 1 160 ? 3.117 12.953 -2.557 1 92.75 160 GLU A C 1
ATOM 1289 O O . GLU A 1 160 ? 4.27 13.117 -2.959 1 92.75 160 GLU A O 1
ATOM 1294 N N . ILE A 1 161 ? 2.555 13.773 -1.757 1 92.25 161 ILE A N 1
ATOM 1295 C CA . ILE A 1 161 ? 3.285 14.914 -1.207 1 92.25 161 ILE A CA 1
ATOM 1296 C C . ILE A 1 161 ? 4.422 14.414 -0.315 1 92.25 161 ILE A C 1
ATOM 1298 O O . ILE A 1 161 ? 5.539 14.93 -0.382 1 92.25 161 ILE A O 1
ATOM 1302 N N . HIS A 1 162 ? 4.156 13.422 0.515 1 93.44 162 HIS A N 1
ATOM 1303 C CA . HIS A 1 162 ? 5.199 12.883 1.382 1 93.44 162 HIS A CA 1
ATOM 1304 C C . HIS A 1 162 ? 6.312 12.234 0.567 1 93.44 162 HIS A C 1
ATOM 1306 O O . HIS A 1 162 ? 7.484 12.305 0.94 1 93.44 162 HIS A O 1
ATOM 1312 N N . LYS A 1 163 ? 5.934 11.555 -0.541 1 90.75 163 LYS A N 1
ATOM 1313 C CA . LYS A 1 163 ? 6.949 11.016 -1.438 1 90.75 163 LYS A CA 1
ATOM 1314 C C . LYS A 1 163 ? 7.84 12.125 -1.99 1 90.75 163 LYS A C 1
ATOM 1316 O O . LYS A 1 163 ? 9.062 11.961 -2.078 1 90.75 163 LYS A O 1
ATOM 1321 N N . MET A 1 164 ? 7.211 13.172 -2.377 1 86.81 164 MET A N 1
ATOM 1322 C CA . MET A 1 164 ? 7.969 14.312 -2.889 1 86.81 164 MET A CA 1
ATOM 1323 C C . MET A 1 164 ? 8.875 14.891 -1.809 1 86.81 164 MET A C 1
ATOM 1325 O O . MET A 1 164 ? 10.023 15.25 -2.082 1 86.81 164 MET A O 1
ATOM 1329 N N . GLN A 1 165 ? 8.391 15.023 -0.616 1 88.94 165 GLN A N 1
ATOM 1330 C CA . GLN A 1 165 ? 9.18 15.531 0.5 1 88.94 165 GLN A CA 1
ATOM 1331 C C . GLN A 1 165 ? 10.352 14.602 0.814 1 88.94 165 GLN A C 1
ATOM 1333 O O . GLN A 1 165 ? 11.453 15.062 1.116 1 88.94 165 GLN A O 1
ATOM 1338 N N . LEU A 1 166 ? 10.094 13.305 0.788 1 89.88 166 LEU A N 1
ATOM 1339 C CA . LEU A 1 166 ? 11.164 12.328 0.971 1 89.88 166 LEU A CA 1
ATOM 1340 C C . LEU A 1 166 ? 12.25 12.516 -0.083 1 89.88 166 LEU A C 1
ATOM 1342 O O . LEU A 1 166 ? 13.445 12.461 0.233 1 89.88 166 LEU A O 1
ATOM 1346 N N . SER A 1 167 ? 11.758 12.719 -1.285 1 83.94 167 SER A N 1
ATOM 1347 C CA . SER A 1 167 ? 12.703 12.953 -2.373 1 83.94 167 SER A CA 1
ATOM 1348 C C . SER A 1 167 ? 13.562 14.18 -2.104 1 83.94 167 SER A C 1
ATOM 1350 O O . SER A 1 167 ? 14.75 14.195 -2.424 1 83.94 167 SER A O 1
ATOM 1352 N N . ALA A 1 168 ? 12.977 15.18 -1.551 1 83.06 168 ALA A N 1
ATOM 1353 C CA . ALA A 1 168 ? 13.711 16.406 -1.237 1 83.06 168 ALA A CA 1
ATOM 1354 C C . ALA A 1 168 ? 14.758 16.156 -0.152 1 83.06 168 ALA A C 1
ATOM 1356 O O . ALA A 1 168 ? 15.859 16.703 -0.209 1 83.06 168 ALA A O 1
ATOM 1357 N N . VAL A 1 169 ? 14.43 15.352 0.877 1 87 169 VAL A N 1
ATOM 1358 C CA . VAL A 1 169 ? 15.336 15.039 1.972 1 87 169 VAL A CA 1
ATOM 1359 C C . VAL A 1 169 ? 16.594 14.359 1.421 1 87 169 VAL A C 1
ATOM 1361 O O . VAL A 1 169 ? 17.703 14.672 1.842 1 87 169 VAL A O 1
ATOM 1364 N N . TYR A 1 170 ? 16.453 13.297 0.688 1 81.5 170 TYR A N 1
ATOM 1365 C CA . TYR A 1 170 ? 17.594 12.562 0.159 1 81.5 170 TYR A CA 1
ATOM 1366 C C . TYR A 1 170 ? 18.172 13.258 -1.065 1 81.5 170 TYR A C 1
ATOM 1368 O O . TYR A 1 170 ? 19.141 12.781 -1.657 1 81.5 170 TYR A O 1
ATOM 1376 N N . HIS A 1 171 ? 18.062 14.555 -0.812 1 62.34 171 HIS A N 1
ATOM 1377 C CA . HIS A 1 171 ? 18.781 15.578 -1.555 1 62.34 171 HIS A CA 1
ATOM 1378 C C . HIS A 1 171 ? 18.266 15.711 -2.979 1 62.34 171 HIS A C 1
ATOM 1380 O O . HIS A 1 171 ? 17.703 14.758 -3.527 1 62.34 171 HIS A O 1
ATOM 1386 N N . SER A 1 172 ? 18.406 16.828 -3.348 1 51.09 172 SER A N 1
ATOM 1387 C CA . SER A 1 172 ? 18.141 17.625 -4.535 1 51.09 172 SER A CA 1
ATOM 1388 C C . SER A 1 172 ? 18.172 16.781 -5.801 1 51.09 172 SER A C 1
ATOM 1390 O O . SER A 1 172 ? 18.047 17.297 -6.91 1 51.09 172 SER A O 1
ATOM 1392 N N . ARG A 1 173 ? 19.359 16.094 -5.754 1 41.72 173 ARG A N 1
ATOM 1393 C CA . ARG A 1 173 ? 19.375 15.469 -7.07 1 41.72 173 ARG A CA 1
ATOM 1394 C C . ARG A 1 173 ? 18.156 14.562 -7.25 1 41.72 173 ARG A C 1
ATOM 1396 O O . ARG A 1 173 ? 18.047 13.523 -6.598 1 41.72 173 ARG A O 1
ATOM 1403 N N . LEU A 1 174 ? 17.172 15.094 -6.934 1 43.88 174 LEU A N 1
ATOM 1404 C CA . LEU A 1 174 ? 15.953 14.312 -7.105 1 43.88 174 LEU A CA 1
ATOM 1405 C C . LEU A 1 174 ? 16.25 12.969 -7.754 1 43.88 174 LEU A C 1
ATOM 1407 O O . LEU A 1 174 ? 16.109 12.812 -8.969 1 43.88 174 LEU A O 1
ATOM 1411 N N . SER A 1 175 ? 17.438 12.523 -7.449 1 40.38 175 SER A N 1
ATOM 1412 C CA . SER A 1 175 ? 18 11.242 -7.879 1 40.38 175 SER A CA 1
ATOM 1413 C C . SER A 1 175 ? 17.094 10.086 -7.512 1 40.38 175 SER A C 1
ATOM 1415 O O . SER A 1 175 ? 17.484 8.922 -7.598 1 40.38 175 SER A O 1
ATOM 1417 N N . LEU A 1 176 ? 16.422 10.383 -6.359 1 43.03 176 LEU A N 1
ATOM 1418 C CA . LEU A 1 176 ? 15.867 9.086 -5.973 1 43.03 176 LEU A CA 1
ATOM 1419 C C . LEU A 1 176 ? 15.852 8.125 -7.152 1 43.03 176 LEU A C 1
ATOM 1421 O O . LEU A 1 176 ? 15.562 6.938 -6.988 1 43.03 176 LEU A O 1
ATOM 1425 N N . TRP A 1 177 ? 15.562 8.719 -8.219 1 40.06 177 TRP A N 1
ATOM 1426 C CA . TRP A 1 177 ? 15.539 7.914 -9.43 1 40.06 177 TRP A CA 1
ATOM 1427 C C . TRP A 1 177 ? 16.953 7.613 -9.922 1 40.06 177 TRP A C 1
ATOM 1429 O O . TRP A 1 177 ? 17.891 8.352 -9.609 1 40.06 177 TRP A O 1
ATOM 1439 N N . GLU A 1 178 ? 17.062 6.41 -10.273 1 42.22 178 GLU A N 1
ATOM 1440 C CA . GLU A 1 178 ? 18.297 5.922 -10.883 1 42.22 178 GLU A CA 1
ATOM 1441 C C . GLU A 1 178 ? 19.062 7.055 -11.562 1 42.22 178 GLU A C 1
ATOM 1443 O O . GLU A 1 178 ? 18.469 8.062 -11.961 1 42.22 178 GLU A O 1
ATOM 1448 N N . VAL A 1 179 ? 20.312 7.23 -11.188 1 41.94 179 VAL A N 1
ATOM 1449 C CA . VAL A 1 179 ? 21.328 8.031 -11.852 1 41.94 179 VAL A CA 1
ATOM 1450 C C . VAL A 1 179 ? 20.859 8.414 -13.258 1 41.94 179 VAL A C 1
ATOM 1452 O O . VAL A 1 179 ? 21.188 7.742 -14.234 1 41.94 179 VAL A O 1
ATOM 1455 N N . SER A 1 180 ? 19.531 8.375 -13.367 1 43.5 180 SER A N 1
ATOM 1456 C CA . SER A 1 180 ? 19.234 8.664 -14.766 1 43.5 180 SER A CA 1
ATOM 1457 C C . SER A 1 180 ? 19.438 10.148 -15.07 1 43.5 180 SER A C 1
ATOM 1459 O O . SER A 1 180 ? 19.109 11.008 -14.25 1 43.5 180 SER A O 1
ATOM 1461 N N . THR A 1 181 ? 20.219 10.477 -15.781 1 45.28 181 THR A N 1
ATOM 1462 C CA . THR A 1 181 ? 20.375 11.773 -16.438 1 45.28 181 THR A CA 1
ATOM 1463 C C . THR A 1 181 ? 19.047 12.273 -16.984 1 45.28 181 THR A C 1
ATOM 1465 O O . THR A 1 181 ? 18.969 13.391 -17.516 1 45.28 181 THR A O 1
ATOM 1468 N N . ASP A 1 182 ? 18.031 11.492 -16.812 1 46.53 182 ASP A N 1
ATOM 1469 C CA . ASP A 1 182 ? 16.766 11.859 -17.438 1 46.53 182 ASP A CA 1
ATOM 1470 C C . ASP A 1 182 ? 15.953 12.797 -16.547 1 46.53 182 ASP A C 1
ATOM 1472 O O . ASP A 1 182 ? 15.484 12.391 -15.477 1 46.53 182 ASP A O 1
ATOM 1476 N N . VAL A 1 183 ? 15.945 14.031 -16.891 1 49.53 183 VAL A N 1
ATOM 1477 C CA . VAL A 1 183 ? 15.266 15.133 -16.219 1 49.53 183 VAL A CA 1
ATOM 1478 C C . VAL A 1 183 ? 13.812 14.758 -15.945 1 49.53 183 VAL A C 1
ATOM 1480 O O . VAL A 1 183 ? 13.258 15.109 -14.906 1 49.53 183 VAL A O 1
ATOM 1483 N N . LEU A 1 184 ? 13.203 13.984 -16.812 1 53.47 184 LEU A N 1
ATOM 1484 C CA . LEU A 1 184 ? 11.789 13.641 -16.688 1 53.47 184 LEU A CA 1
ATOM 1485 C C . LEU A 1 184 ? 11.547 12.758 -15.461 1 53.47 184 LEU A C 1
ATOM 1487 O O . LEU A 1 184 ? 10.516 12.875 -14.797 1 53.47 184 LEU A O 1
ATOM 1491 N N . ARG A 1 185 ? 12.453 12.062 -15.125 1 59.81 185 ARG A N 1
ATOM 1492 C CA . ARG A 1 185 ? 12.281 11.172 -13.984 1 59.81 185 ARG A CA 1
ATOM 1493 C C . ARG A 1 185 ? 12.273 11.953 -12.672 1 59.81 185 ARG A C 1
ATOM 1495 O O . ARG A 1 185 ? 11.602 11.562 -11.719 1 59.81 185 ARG A O 1
ATOM 1502 N N . HIS A 1 186 ? 12.891 13.164 -12.844 1 61.66 186 HIS A N 1
ATOM 1503 C CA . HIS A 1 186 ? 12.984 13.984 -11.641 1 61.66 186 HIS A CA 1
ATOM 1504 C C . HIS A 1 186 ? 11.68 14.734 -11.383 1 61.66 186 HIS A C 1
ATOM 1506 O O . HIS A 1 186 ? 11.445 15.219 -10.273 1 61.66 186 HIS A O 1
ATOM 1512 N N . LEU A 1 187 ? 10.859 14.633 -12.422 1 66.94 187 LEU A N 1
ATOM 1513 C CA . LEU A 1 187 ? 9.625 15.406 -12.297 1 66.94 187 LEU A CA 1
ATOM 1514 C C . LEU A 1 187 ? 8.461 14.508 -11.891 1 66.94 187 LEU A C 1
ATOM 1516 O O . LEU A 1 187 ? 7.387 15 -11.539 1 66.94 187 LEU A O 1
ATOM 1520 N N . LEU A 1 188 ? 8.727 13.242 -11.82 1 72.5 188 LEU A N 1
ATOM 1521 C CA . LEU A 1 188 ? 7.641 12.289 -11.656 1 72.5 188 LEU A CA 1
ATOM 1522 C C . LEU A 1 188 ? 6.938 12.492 -10.312 1 72.5 188 LEU A C 1
ATOM 1524 O O . LEU A 1 188 ? 5.707 12.531 -10.258 1 72.5 188 LEU A O 1
ATOM 1528 N N . PRO A 1 189 ? 7.719 12.797 -9.234 1 75 189 PRO A N 1
ATOM 1529 C CA . PRO A 1 189 ? 7.004 13.023 -7.973 1 75 189 PRO A CA 1
ATOM 1530 C C . PRO A 1 189 ? 6.098 14.25 -8.023 1 75 189 PRO A C 1
ATOM 1532 O O . PRO A 1 189 ? 4.996 14.227 -7.469 1 75 189 PRO A O 1
ATOM 1535 N N . THR A 1 190 ? 6.551 15.25 -8.719 1 77.75 190 THR A N 1
ATOM 1536 C CA . THR A 1 190 ? 5.746 16.469 -8.828 1 77.75 190 THR A CA 1
ATOM 1537 C C . THR A 1 190 ? 4.5 16.203 -9.672 1 77.75 190 THR A C 1
ATOM 1539 O O . THR A 1 190 ? 3.406 16.672 -9.336 1 77.75 190 THR A O 1
ATOM 1542 N N . ILE A 1 191 ? 4.691 15.484 -10.703 1 77.88 191 ILE A N 1
ATOM 1543 C CA . ILE A 1 191 ? 3.576 15.164 -11.586 1 77.88 191 ILE A CA 1
ATOM 1544 C C . ILE A 1 191 ? 2.543 14.328 -10.836 1 77.88 191 ILE A C 1
ATOM 1546 O O . ILE A 1 191 ? 1.337 14.539 -10.984 1 77.88 191 ILE A O 1
ATOM 1550 N N . ASP A 1 192 ? 3.021 13.43 -10.062 1 83.81 192 ASP A N 1
ATOM 1551 C CA . ASP A 1 192 ? 2.119 12.586 -9.281 1 83.81 192 ASP A CA 1
ATOM 1552 C C . ASP A 1 192 ? 1.323 13.414 -8.281 1 83.81 192 ASP A C 1
ATOM 1554 O O . ASP A 1 192 ? 0.129 13.188 -8.086 1 83.81 192 ASP A O 1
ATOM 1558 N N . VAL A 1 193 ? 1.979 14.406 -7.664 1 86.56 193 VAL A N 1
ATOM 1559 C CA . VAL A 1 193 ? 1.315 15.289 -6.711 1 86.56 193 VAL A CA 1
ATOM 1560 C C . VAL A 1 193 ? 0.245 16.109 -7.43 1 86.56 193 VAL A C 1
ATOM 1562 O O . VAL A 1 193 ? -0.885 16.219 -6.945 1 86.56 193 VAL A O 1
ATOM 1565 N N . LEU A 1 194 ? 0.553 16.625 -8.555 1 81.75 194 LEU A N 1
ATOM 1566 C CA . LEU A 1 194 ? -0.389 17.438 -9.305 1 81.75 194 LEU A CA 1
ATOM 1567 C C . LEU A 1 194 ? -1.582 16.609 -9.773 1 81.75 194 LEU A C 1
ATOM 1569 O O . LEU A 1 194 ? -2.721 17.078 -9.734 1 81.75 194 LEU A O 1
ATOM 1573 N N . HIS A 1 195 ? -1.289 15.453 -10.211 1 83.62 195 HIS A N 1
ATOM 1574 C CA . HIS A 1 195 ? -2.363 14.562 -10.625 1 83.62 195 HIS A CA 1
ATOM 1575 C C . HIS A 1 195 ? -3.311 14.266 -9.461 1 83.62 195 HIS A C 1
ATOM 1577 O O . HIS A 1 195 ? -4.531 14.352 -9.617 1 83.62 195 HIS A O 1
ATOM 1583 N N . ALA A 1 196 ? -2.73 13.906 -8.367 1 89.31 196 ALA A N 1
ATOM 1584 C CA . ALA A 1 196 ? -3.549 13.602 -7.195 1 89.31 196 ALA A CA 1
ATOM 1585 C C . ALA A 1 196 ? -4.352 14.828 -6.758 1 89.31 196 ALA A C 1
ATOM 1587 O O . ALA A 1 196 ? -5.512 14.703 -6.359 1 89.31 196 ALA A O 1
ATOM 1588 N N . ALA A 1 197 ? -3.74 15.977 -6.824 1 87 197 ALA A N 1
ATOM 1589 C CA . ALA A 1 197 ? -4.426 17.219 -6.465 1 87 197 ALA A CA 1
ATOM 1590 C C . ALA A 1 197 ? -5.613 17.484 -7.387 1 87 197 ALA A C 1
ATOM 1592 O O . ALA A 1 197 ? -6.688 17.875 -6.926 1 87 197 ALA A O 1
ATOM 1593 N N . ALA A 1 198 ? -5.402 17.297 -8.656 1 83.31 198 ALA A N 1
ATOM 1594 C CA . ALA A 1 198 ? -6.477 17.484 -9.625 1 83.31 198 ALA A CA 1
ATOM 1595 C C . ALA A 1 198 ? -7.625 16.516 -9.375 1 83.31 198 ALA A C 1
ATOM 1597 O O . ALA A 1 198 ? -8.797 16.906 -9.406 1 83.31 198 ALA A O 1
ATOM 1598 N N . GLN A 1 199 ? -7.301 15.289 -9.172 1 87.38 199 GLN A N 1
ATOM 1599 C CA . GLN A 1 199 ? -8.328 14.281 -8.914 1 87.38 199 GLN A CA 1
ATOM 1600 C C . GLN A 1 199 ? -9.086 14.594 -7.621 1 87.38 199 GLN A C 1
ATOM 1602 O O . GLN A 1 199 ? -10.305 14.406 -7.551 1 87.38 199 GLN A O 1
ATOM 1607 N N . PHE A 1 200 ? -8.352 15.039 -6.645 1 91 200 PHE A N 1
ATOM 1608 C CA . PHE A 1 200 ? -9 15.445 -5.406 1 91 200 PHE A CA 1
ATOM 1609 C C . PHE A 1 200 ? -9.969 16.594 -5.656 1 91 200 PHE A C 1
ATOM 1611 O O . PHE A 1 200 ? -11.109 16.562 -5.188 1 91 200 PHE A O 1
ATOM 1618 N N . ALA A 1 201 ? -9.516 17.547 -6.34 1 85.19 201 ALA A N 1
ATOM 1619 C CA . ALA A 1 201 ? -10.359 18.688 -6.648 1 85.19 201 ALA A CA 1
ATOM 1620 C C . ALA A 1 201 ? -11.625 18.25 -7.387 1 85.19 201 ALA A C 1
ATOM 1622 O O . ALA A 1 201 ? -12.727 18.719 -7.074 1 85.19 201 ALA A O 1
ATOM 1623 N N . ASP A 1 202 ? -11.469 17.375 -8.32 1 85.31 202 ASP A N 1
ATOM 1624 C CA . ASP A 1 202 ? -12.602 16.875 -9.078 1 85.31 202 ASP A CA 1
ATOM 1625 C C . ASP A 1 202 ? -13.578 16.109 -8.18 1 85.31 202 ASP A C 1
ATOM 1627 O O . ASP A 1 202 ? -14.797 16.297 -8.281 1 85.31 202 ASP A O 1
ATOM 1631 N N . SER A 1 203 ? -13.031 15.25 -7.352 1 89.12 203 SER A N 1
ATOM 1632 C CA . SER A 1 203 ? -13.883 14.492 -6.449 1 89.12 203 SER A CA 1
ATOM 1633 C C . SER A 1 203 ? -14.656 15.406 -5.508 1 89.12 203 SER A C 1
ATOM 1635 O O . SER A 1 203 ? -15.82 15.164 -5.203 1 89.12 203 SER A O 1
ATOM 1637 N N . PHE A 1 204 ? -14.031 16.453 -5.098 1 87.81 204 PHE A N 1
ATOM 1638 C CA . PHE A 1 204 ? -14.672 17.359 -4.156 1 87.81 204 PHE A CA 1
ATOM 1639 C C . PHE A 1 204 ? -15.742 18.188 -4.855 1 87.81 204 PHE A C 1
ATOM 1641 O O . PHE A 1 204 ? -16.703 18.625 -4.227 1 87.81 204 PHE A O 1
ATOM 1648 N N . SER A 1 205 ? -15.523 18.5 -6.09 1 86.31 205 SER A N 1
ATOM 1649 C CA . SER A 1 205 ? -16.547 19.188 -6.863 1 86.31 205 SER A CA 1
ATOM 1650 C C . SER A 1 205 ? -17.875 18.438 -6.836 1 86.31 205 SER A C 1
ATOM 1652 O O . SER A 1 205 ? -18.938 19.047 -6.84 1 86.31 205 SER A O 1
ATOM 1654 N N . GLU A 1 206 ? -17.812 17.156 -6.789 1 89.31 206 GLU A N 1
ATOM 1655 C CA . GLU A 1 206 ? -19.031 16.359 -6.715 1 89.31 206 GLU A CA 1
ATOM 1656 C C . GLU A 1 206 ? -19.766 16.594 -5.398 1 89.31 206 GLU A C 1
ATOM 1658 O O . GLU A 1 206 ? -21 16.578 -5.363 1 89.31 206 GLU A O 1
ATOM 1663 N N . VAL A 1 207 ? -19.031 16.766 -4.324 1 91.12 207 VAL A N 1
ATOM 1664 C CA . VAL A 1 207 ? -19.641 17.078 -3.033 1 91.12 207 VAL A CA 1
ATOM 1665 C C . VAL A 1 207 ? -20.438 18.375 -3.137 1 91.12 207 VAL A C 1
ATOM 1667 O O . VAL A 1 207 ? -21.594 18.422 -2.701 1 91.12 207 VAL A O 1
ATOM 1670 N N . ARG A 1 208 ? -19.906 19.281 -3.777 1 87.31 208 ARG A N 1
ATOM 1671 C CA . ARG A 1 208 ? -20.562 20.578 -3.951 1 87.31 208 ARG A CA 1
ATOM 1672 C C . ARG A 1 208 ? -21.844 20.422 -4.785 1 87.31 208 ARG A C 1
ATOM 1674 O O . ARG A 1 208 ? -22.875 20.984 -4.445 1 87.31 208 ARG A O 1
ATOM 1681 N N . LEU A 1 209 ? -21.719 19.734 -5.824 1 88 209 LEU A N 1
ATOM 1682 C CA . LEU A 1 209 ? -22.859 19.562 -6.719 1 88 209 LEU A CA 1
ATOM 1683 C C . LEU A 1 209 ? -24.031 18.891 -5.984 1 88 209 LEU A C 1
ATOM 1685 O O . LEU A 1 209 ? -25.188 19.266 -6.176 1 88 209 LEU A O 1
ATOM 1689 N N . ILE A 1 210 ? -23.703 17.953 -5.184 1 89.62 210 ILE A N 1
ATOM 1690 C CA . ILE A 1 210 ? -24.719 17.234 -4.434 1 89.62 210 ILE A CA 1
ATOM 1691 C C . ILE A 1 210 ? -25.375 18.156 -3.412 1 89.62 210 ILE A C 1
ATOM 1693 O O . ILE A 1 210 ? -26.609 18.172 -3.277 1 89.62 210 ILE A O 1
ATOM 1697 N N . LEU A 1 211 ? -24.547 18.922 -2.754 1 87.94 211 LEU A N 1
ATOM 1698 C CA . LEU A 1 211 ? -25.062 19.828 -1.733 1 87.94 211 LEU A CA 1
ATOM 1699 C C . LEU A 1 211 ? -25.828 20.984 -2.369 1 87.94 211 LEU A C 1
ATOM 1701 O O . LEU A 1 211 ? -26.812 21.469 -1.801 1 87.94 211 LEU A O 1
ATOM 1705 N N . ASP A 1 212 ? -25.438 21.438 -3.525 1 83.94 212 ASP A N 1
ATOM 1706 C CA . ASP A 1 212 ? -26.109 22.516 -4.242 1 83.94 212 ASP A CA 1
ATOM 1707 C C . ASP A 1 212 ? -27.547 22.125 -4.594 1 83.94 212 ASP A C 1
ATOM 1709 O O . ASP A 1 212 ? -28.422 22.984 -4.688 1 83.94 212 ASP A O 1
ATOM 1713 N N . LYS A 1 213 ? -27.734 20.859 -4.852 1 80.94 213 LYS A N 1
ATOM 1714 C CA . LYS A 1 213 ? -29.078 20.391 -5.16 1 80.94 213 LYS A CA 1
ATOM 1715 C C . LYS A 1 213 ? -30.031 20.594 -3.977 1 80.94 213 LYS A C 1
ATOM 1717 O O . LYS A 1 213 ? -31.234 20.734 -4.16 1 80.94 213 LYS A O 1
ATOM 1722 N N . LEU A 1 214 ? -29.422 20.547 -2.797 1 73.12 214 LEU A N 1
ATOM 1723 C CA . LEU A 1 214 ? -30.234 20.75 -1.602 1 73.12 214 LEU A CA 1
ATOM 1724 C C . LEU A 1 214 ? -30.641 22.219 -1.471 1 73.12 214 LEU A C 1
ATOM 1726 O O . LEU A 1 214 ? -31.797 22.516 -1.144 1 73.12 214 LEU A O 1
ATOM 1730 N N . ALA A 1 215 ? -29.672 23.219 -1.681 1 60.91 215 ALA A N 1
ATOM 1731 C CA . ALA A 1 215 ? -29.859 24.656 -1.482 1 60.91 215 ALA A CA 1
ATOM 1732 C C . ALA A 1 215 ? -30.812 25.234 -2.527 1 60.91 215 ALA A C 1
ATOM 1734 O O . ALA A 1 215 ? -31.578 26.156 -2.242 1 60.91 215 ALA A O 1
ATOM 1735 N N . SER A 1 216 ? -30.594 24.859 -3.797 1 58.94 216 SER A N 1
ATOM 1736 C CA . SER A 1 216 ? -31.469 25.406 -4.836 1 58.94 216 SER A CA 1
ATOM 1737 C C . SER A 1 216 ? -32.938 25.203 -4.492 1 58.94 216 SER A C 1
ATOM 1739 O O . SER A 1 216 ? -33.781 26.047 -4.844 1 58.94 216 SER A O 1
ATOM 1741 N N . HIS A 1 217 ? -33.156 24.297 -3.693 1 53.62 217 HIS A N 1
ATOM 1742 C CA . HIS A 1 217 ? -34.562 24.094 -3.318 1 53.62 217 HIS A CA 1
ATOM 1743 C C . HIS A 1 217 ? -34.969 25.094 -2.25 1 53.62 217 HIS A C 1
ATOM 1745 O O . HIS A 1 217 ? -36.188 25.344 -2.078 1 53.62 217 HIS A O 1
ATOM 1751 N N . SER A 1 218 ? -34 25.703 -1.565 1 49.81 218 SER A N 1
ATOM 1752 C CA . SER A 1 218 ? -34.344 26.625 -0.487 1 49.81 218 SER A CA 1
ATOM 1753 C C . SER A 1 218 ? -34.656 28.016 -1.027 1 49.81 218 SER A C 1
ATOM 1755 O O . SER A 1 218 ? -35.469 28.75 -0.433 1 49.81 218 SER A O 1
ATOM 1757 N N . HIS A 1 219 ? -34 28.578 -2.006 1 48.44 219 HIS A N 1
ATOM 1758 C CA . HIS A 1 219 ? -34.188 29.938 -2.457 1 48.44 219 HIS A CA 1
ATOM 1759 C C . HIS A 1 219 ? -35.594 30.125 -3.027 1 48.44 219 HIS A C 1
ATOM 1761 O O . HIS A 1 219 ? -36.125 31.234 -3.014 1 48.44 219 HIS A O 1
ATOM 1767 N N . ASP A 1 220 ? -36.094 29.25 -3.746 1 48 220 ASP A N 1
ATOM 1768 C CA . ASP A 1 220 ? -37.375 29.531 -4.387 1 48 220 ASP A CA 1
ATOM 1769 C C . ASP A 1 220 ? -38.531 29.297 -3.426 1 48 220 ASP A C 1
ATOM 1771 O O . ASP A 1 220 ? -39.656 29.141 -3.854 1 48 220 ASP A O 1
ATOM 1775 N N . GLY A 1 221 ? -38.312 29.453 -2.193 1 49 221 GLY A N 1
ATOM 1776 C CA . GLY A 1 221 ? -39.406 29.266 -1.27 1 49 221 GLY A CA 1
ATOM 1777 C C . GLY A 1 221 ? -39.75 27.797 -1.022 1 49 221 GLY A C 1
ATOM 1778 O O . GLY A 1 221 ? -40.75 27.484 -0.39 1 49 221 GLY A O 1
ATOM 1779 N N . VAL A 1 222 ? -39.125 27 -1.76 1 48.91 222 VAL A N 1
ATOM 1780 C CA . VAL A 1 222 ? -39.5 25.594 -1.689 1 48.91 222 VAL A CA 1
ATOM 1781 C C . VAL A 1 222 ? -38.75 24.922 -0.539 1 48.91 222 VAL A C 1
ATOM 1783 O O . VAL A 1 222 ? -37.562 25.219 -0.303 1 48.91 222 VAL A O 1
ATOM 1786 N N . SER A 1 223 ? -39.375 24.234 0.303 1 56.97 223 SER A N 1
ATOM 1787 C CA . SER A 1 223 ? -38.969 23.422 1.442 1 56.97 223 SER A CA 1
ATOM 1788 C C . SER A 1 223 ? -37.906 22.422 1.051 1 56.97 223 SER A C 1
ATOM 1790 O O . SER A 1 223 ? -38.031 21.734 0.03 1 56.97 223 SER A O 1
ATOM 1792 N N . ILE A 1 224 ? -36.688 22.656 1.516 1 64.81 224 ILE A N 1
ATOM 1793 C CA . ILE A 1 224 ? -35.594 21.703 1.298 1 64.81 224 ILE A CA 1
ATOM 1794 C C . ILE A 1 224 ? -36 20.328 1.842 1 64.81 224 ILE A C 1
ATOM 1796 O O . ILE A 1 224 ? -36.344 20.203 3.021 1 64.81 224 ILE A O 1
ATOM 1800 N N . THR A 1 225 ? -36.406 19.469 0.92 1 70.81 225 THR A N 1
ATOM 1801 C CA . THR A 1 225 ? -36.562 18.078 1.346 1 70.81 225 THR A CA 1
ATOM 1802 C C . THR A 1 225 ? -35.25 17.312 1.263 1 70.81 225 THR A C 1
ATOM 1804 O O . THR A 1 225 ? -34.656 17.219 0.193 1 70.81 225 THR A O 1
ATOM 1807 N N . LEU A 1 226 ? -34.844 16.969 2.473 1 77 226 LEU A N 1
ATOM 1808 C CA . LEU A 1 226 ? -33.656 16.156 2.531 1 77 226 LEU A CA 1
ATOM 1809 C C . LEU A 1 226 ? -33.938 14.711 2.166 1 77 226 LEU A C 1
ATOM 1811 O O . LEU A 1 226 ? -34.969 14.164 2.557 1 77 226 LEU A O 1
ATOM 1815 N N . PRO A 1 227 ? -33.031 14.227 1.288 1 75.94 227 PRO A N 1
ATOM 1816 C CA . PRO A 1 227 ? -33.156 12.781 1.136 1 75.94 227 PRO A CA 1
ATOM 1817 C C . PRO A 1 227 ? -33.094 12.039 2.469 1 75.94 227 PRO A C 1
ATOM 1819 O O . PRO A 1 227 ? -32.562 12.562 3.445 1 75.94 227 PRO A O 1
ATOM 1822 N N . GLN A 1 228 ? -33.781 10.969 2.531 1 72.88 228 GLN A N 1
ATOM 1823 C CA . GLN A 1 228 ? -33.812 10.188 3.764 1 72.88 228 GLN A CA 1
ATOM 1824 C C . GLN A 1 228 ? -32.406 9.734 4.16 1 72.88 228 GLN A C 1
ATOM 1826 O O . GLN A 1 228 ? -31.656 9.219 3.33 1 72.88 228 GLN A O 1
ATOM 1831 N N . ALA A 1 229 ? -32.156 10.094 5.395 1 71.62 229 ALA A N 1
ATOM 1832 C CA . ALA A 1 229 ? -30.922 9.609 5.992 1 71.62 229 ALA A CA 1
ATOM 1833 C C . ALA A 1 229 ? -30.953 8.094 6.176 1 71.62 229 ALA A C 1
ATOM 1835 O O . ALA A 1 229 ? -31.922 7.551 6.707 1 71.62 229 ALA A O 1
ATOM 1836 N N . GLU A 1 230 ? -30.234 7.316 5.359 1 71.12 230 GLU A N 1
ATOM 1837 C CA . GLU A 1 230 ? -30.172 5.863 5.492 1 71.12 230 GLU A CA 1
ATOM 1838 C C . GLU A 1 230 ? -28.719 5.371 5.41 1 71.12 230 GLU A C 1
ATOM 1840 O O . GLU A 1 230 ? -27.844 6.105 4.965 1 71.12 230 GLU A O 1
ATOM 1845 N N . GLY A 1 231 ? -28.578 4.234 6.016 1 73.12 231 GLY A N 1
ATOM 1846 C CA . GLY A 1 231 ? -27.297 3.582 5.844 1 73.12 231 GLY A CA 1
ATOM 1847 C C . GLY A 1 231 ? -26.969 3.258 4.395 1 73.12 231 GLY A C 1
ATOM 1848 O O . GLY A 1 231 ? -27.891 3.027 3.594 1 73.12 231 GLY A O 1
ATOM 1849 N N . SER A 1 232 ? -25.766 3.449 4.062 1 77.94 232 SER A N 1
ATOM 1850 C CA . SER A 1 232 ? -25.344 3.078 2.719 1 77.94 232 SER A CA 1
ATOM 1851 C C . SER A 1 232 ? -25.438 1.57 2.506 1 77.94 232 SER A C 1
ATOM 1853 O O . SER A 1 232 ? -24.953 0.791 3.33 1 77.94 232 SER A O 1
ATOM 1855 N N . PRO A 1 233 ? -26.094 1.192 1.48 1 80.19 233 PRO A N 1
ATOM 1856 C CA . PRO A 1 233 ? -26.188 -0.248 1.229 1 80.19 233 PRO A CA 1
ATOM 1857 C C . PRO A 1 233 ? -24.844 -0.855 0.816 1 80.19 233 PRO A C 1
ATOM 1859 O O . PRO A 1 233 ? -24.031 -0.181 0.189 1 80.19 233 PRO A O 1
ATOM 1862 N N . TYR A 1 234 ? -24.703 -2.109 1.158 1 83.19 234 TYR A N 1
ATOM 1863 C CA . TYR A 1 234 ? -23.516 -2.854 0.789 1 83.19 234 TYR A CA 1
ATOM 1864 C C . TYR A 1 234 ? -23.562 -3.271 -0.676 1 83.19 234 TYR A C 1
ATOM 1866 O O . TYR A 1 234 ? -22.531 -3.275 -1.359 1 83.19 234 TYR A O 1
ATOM 1874 N N . GLN A 1 235 ? -24.781 -3.635 -1.121 1 90.06 235 GLN A N 1
ATOM 1875 C CA . GLN A 1 235 ? -25.031 -4.086 -2.486 1 90.06 235 GLN A CA 1
ATOM 1876 C C . GLN A 1 235 ? -26.422 -3.65 -2.965 1 90.06 235 GLN A C 1
ATOM 1878 O O . GLN A 1 235 ? -27.25 -3.234 -2.162 1 90.06 235 GLN A O 1
ATOM 1883 N N . ASP A 1 236 ? -26.641 -3.682 -4.246 1 91.69 236 ASP A N 1
ATOM 1884 C CA . ASP A 1 236 ? -27.938 -3.316 -4.781 1 91.69 236 ASP A CA 1
ATOM 1885 C C . ASP A 1 236 ? -28.859 -4.535 -4.891 1 91.69 236 ASP A C 1
ATOM 1887 O O . ASP A 1 236 ? -28.516 -5.613 -4.395 1 91.69 236 ASP A O 1
ATOM 1891 N N . GLY A 1 237 ? -29.984 -4.32 -5.41 1 91.44 237 GLY A N 1
ATOM 1892 C CA . GLY A 1 237 ? -31.016 -5.359 -5.465 1 91.44 237 GLY A CA 1
ATOM 1893 C C . GLY A 1 237 ? -30.625 -6.531 -6.352 1 91.44 237 GLY A C 1
ATOM 1894 O O . GLY A 1 237 ? -31.188 -7.617 -6.234 1 91.44 237 GLY A O 1
ATOM 1895 N N . GLY A 1 238 ? -29.594 -6.387 -7.238 1 95 238 GLY A N 1
ATOM 1896 C CA . GLY A 1 238 ? -29.109 -7.441 -8.109 1 95 238 GLY A CA 1
ATOM 1897 C C . GLY A 1 238 ? -27.875 -8.148 -7.578 1 95 238 GLY A C 1
ATOM 1898 O O . GLY A 1 238 ? -27.375 -9.086 -8.195 1 95 238 GLY A O 1
ATOM 1899 N N . GLY A 1 239 ? -27.344 -7.664 -6.449 1 94.5 239 GLY A N 1
ATOM 1900 C CA . GLY A 1 239 ? -26.203 -8.305 -5.809 1 94.5 239 GLY A CA 1
ATOM 1901 C C . GLY A 1 239 ? -24.891 -7.586 -6.078 1 94.5 239 GLY A C 1
ATOM 1902 O O . GLY A 1 239 ? -23.844 -7.961 -5.535 1 94.5 239 GLY A O 1
ATOM 1903 N N . ALA A 1 240 ? -24.938 -6.555 -6.91 1 95.62 240 ALA A N 1
ATOM 1904 C CA . ALA A 1 240 ? -23.719 -5.816 -7.219 1 95.62 240 ALA A CA 1
ATOM 1905 C C . ALA A 1 240 ? -23.297 -4.922 -6.051 1 95.62 240 ALA A C 1
ATOM 1907 O O . ALA A 1 240 ? -24.156 -4.297 -5.41 1 95.62 240 ALA A O 1
ATOM 1908 N N . PHE A 1 241 ? -22.031 -4.848 -5.77 1 92.69 241 PHE A N 1
ATOM 1909 C CA . PHE A 1 241 ? -21.516 -4.023 -4.68 1 92.69 241 PHE A CA 1
ATOM 1910 C C . PHE A 1 241 ? -21.797 -2.549 -4.93 1 92.69 241 PHE A C 1
ATOM 1912 O O . PHE A 1 241 ? -21.812 -2.1 -6.078 1 92.69 241 PHE A O 1
ATOM 1919 N N . SER A 1 242 ? -22.047 -1.866 -3.861 1 92.25 242 SER A N 1
ATOM 1920 C CA . SER A 1 242 ? -22.375 -0.444 -3.916 1 92.25 242 SER A CA 1
ATOM 1921 C C . SER A 1 242 ? -21.109 0.4 -4.078 1 92.25 242 SER A C 1
ATOM 1923 O O . SER A 1 242 ? -20 -0.122 -4.023 1 92.25 242 SER A O 1
ATOM 1925 N N . ASP A 1 243 ? -21.312 1.734 -4.246 1 93.12 243 ASP A N 1
ATOM 1926 C CA . ASP A 1 243 ? -20.203 2.686 -4.273 1 93.12 243 ASP A CA 1
ATOM 1927 C C . ASP A 1 243 ? -19.391 2.629 -2.979 1 93.12 243 ASP A C 1
ATOM 1929 O O . ASP A 1 243 ? -18.156 2.652 -3.008 1 93.12 243 ASP A O 1
ATOM 1933 N N . MET A 1 244 ? -20.094 2.523 -1.897 1 90.06 244 MET A N 1
ATOM 1934 C CA . MET A 1 244 ? -19.438 2.445 -0.597 1 90.06 244 MET A CA 1
ATOM 1935 C C . MET A 1 244 ? -18.438 1.297 -0.562 1 90.06 244 MET A C 1
ATOM 1937 O O . MET A 1 244 ? -17.312 1.468 -0.102 1 90.06 244 MET A O 1
ATOM 1941 N N . SER A 1 245 ? -18.891 0.163 -1.058 1 89.69 245 SER A N 1
ATOM 1942 C CA . SER A 1 245 ? -18.047 -1.028 -1.025 1 89.69 245 SER A CA 1
ATOM 1943 C C . SER A 1 245 ? -16.766 -0.814 -1.808 1 89.69 245 SER A C 1
ATOM 1945 O O . SER A 1 245 ? -15.688 -1.229 -1.367 1 89.69 245 SER A O 1
ATOM 1947 N N . PHE A 1 246 ? -16.859 -0.153 -2.918 1 93.25 246 PHE A N 1
ATOM 1948 C CA . PHE A 1 246 ? -15.672 0.118 -3.723 1 93.25 246 PHE A CA 1
ATOM 1949 C C . PHE A 1 246 ? -14.789 1.164 -3.053 1 93.25 246 PHE A C 1
ATOM 1951 O O . PHE A 1 246 ? -13.57 0.982 -2.943 1 93.25 246 PHE A O 1
ATOM 1958 N N . ILE A 1 247 ? -15.398 2.273 -2.586 1 92.88 247 ILE A N 1
ATOM 1959 C CA . ILE A 1 247 ? -14.664 3.385 -1.991 1 92.88 247 ILE A CA 1
ATOM 1960 C C . ILE A 1 247 ? -13.898 2.898 -0.76 1 92.88 247 ILE A C 1
ATOM 1962 O O . ILE A 1 247 ? -12.688 3.119 -0.644 1 92.88 247 ILE A O 1
ATOM 1966 N N . VAL A 1 248 ? -14.57 2.168 0.077 1 88.75 248 VAL A N 1
ATOM 1967 C CA . VAL A 1 248 ? -13.984 1.714 1.334 1 88.75 248 VAL A CA 1
ATOM 1968 C C . VAL A 1 248 ? -12.883 0.696 1.051 1 88.75 248 VAL A C 1
ATOM 1970 O O . VAL A 1 248 ? -11.773 0.812 1.574 1 88.75 248 VAL A O 1
ATOM 1973 N N . ARG A 1 249 ? -13.141 -0.236 0.207 1 90.56 249 ARG A N 1
ATOM 1974 C CA . ARG A 1 249 ? -12.18 -1.304 -0.043 1 90.56 249 ARG A CA 1
ATOM 1975 C C . ARG A 1 249 ? -10.961 -0.778 -0.797 1 90.56 249 ARG A C 1
ATOM 1977 O O . ARG A 1 249 ? -9.844 -1.263 -0.6 1 90.56 249 ARG A O 1
ATOM 1984 N N . ASN A 1 250 ? -11.195 0.185 -1.623 1 90.62 250 ASN A N 1
ATOM 1985 C CA . ASN A 1 250 ? -10.07 0.772 -2.346 1 90.62 250 ASN A CA 1
ATOM 1986 C C . ASN A 1 250 ? -9.102 1.475 -1.397 1 90.62 250 ASN A C 1
ATOM 1988 O O . ASN A 1 250 ? -7.883 1.41 -1.587 1 90.62 250 ASN A O 1
ATOM 1992 N N . LEU A 1 251 ? -9.617 2.135 -0.392 1 90 251 LEU A N 1
ATOM 1993 C CA . LEU A 1 251 ? -8.734 2.844 0.527 1 90 251 LEU A CA 1
ATOM 1994 C C . LEU A 1 251 ? -8.141 1.89 1.558 1 90 251 LEU A C 1
ATOM 1996 O O . LEU A 1 251 ? -6.977 2.031 1.945 1 90 251 LEU A O 1
ATOM 2000 N N . THR A 1 252 ? -8.875 0.853 1.956 1 85.62 252 THR A N 1
ATOM 2001 C CA . THR A 1 252 ? -8.438 -0.016 3.043 1 85.62 252 THR A CA 1
ATOM 2002 C C . THR A 1 252 ? -7.734 -1.255 2.496 1 85.62 252 THR A C 1
ATOM 2004 O O . THR A 1 252 ? -7.34 -2.139 3.258 1 85.62 252 THR A O 1
ATOM 2007 N N . SER A 1 253 ? -7.605 -1.356 1.224 1 81.25 253 SER A N 1
ATOM 2008 C CA . SER A 1 253 ? -7.07 -2.564 0.603 1 81.25 253 SER A CA 1
ATOM 2009 C C . SER A 1 253 ? -7.844 -3.803 1.048 1 81.25 253 SER A C 1
ATOM 2011 O O . SER A 1 253 ? -7.242 -4.809 1.434 1 81.25 253 SER A O 1
ATOM 2013 N N . GLY A 1 254 ? -9.086 -3.672 0.942 1 82 254 GLY A N 1
ATOM 2014 C CA . GLY A 1 254 ? -9.969 -4.711 1.454 1 82 254 GLY A CA 1
ATOM 2015 C C . GLY A 1 254 ? -10.336 -5.75 0.413 1 82 254 GLY A C 1
ATOM 2016 O O . GLY A 1 254 ? -11.141 -6.641 0.674 1 82 254 GLY A O 1
ATOM 2017 N N . TRP A 1 255 ? -9.742 -5.648 -0.808 1 88 255 TRP A N 1
ATOM 2018 C CA . TRP A 1 255 ? -9.93 -6.684 -1.817 1 88 255 TRP A CA 1
ATOM 2019 C C . TRP A 1 255 ? -9.016 -7.871 -1.562 1 88 255 TRP A C 1
ATOM 2021 O O . TRP A 1 255 ? -7.805 -7.703 -1.388 1 88 255 TRP A O 1
ATOM 2031 N N . HIS A 1 256 ? -9.539 -9.047 -1.497 1 89.06 256 HIS A N 1
ATOM 2032 C CA . HIS A 1 256 ? -8.742 -10.227 -1.17 1 89.06 256 HIS A CA 1
ATOM 2033 C C . HIS A 1 256 ? -8.273 -10.938 -2.432 1 89.06 256 HIS A C 1
ATOM 2035 O O . HIS A 1 256 ? -9.062 -11.18 -3.35 1 89.06 256 HIS A O 1
ATOM 2041 N N . LEU A 1 257 ? -7.086 -11.133 -2.549 1 95 257 LEU A N 1
ATOM 2042 C CA . LEU A 1 257 ? -6.484 -12.047 -3.512 1 95 257 LEU A CA 1
ATOM 2043 C C . LEU A 1 257 ? -6.012 -13.32 -2.828 1 95 257 LEU A C 1
ATOM 2045 O O . LEU A 1 257 ? -5.168 -13.273 -1.933 1 95 257 LEU A O 1
ATOM 2049 N N . ASP A 1 258 ? -6.605 -14.398 -3.09 1 96.62 258 ASP A N 1
ATOM 2050 C CA . ASP A 1 258 ? -6.18 -15.664 -2.508 1 96.62 258 ASP A CA 1
ATOM 2051 C C . ASP A 1 258 ? -4.953 -16.219 -3.23 1 96.62 258 ASP A C 1
ATOM 2053 O O . ASP A 1 258 ? -5.074 -16.797 -4.312 1 96.62 258 ASP A O 1
ATOM 2057 N N . TYR A 1 259 ? -3.859 -16.141 -2.602 1 95.31 259 TYR A N 1
ATOM 2058 C CA . TYR A 1 259 ? -2.592 -16.484 -3.232 1 95.31 259 TYR A CA 1
ATOM 2059 C C . TYR A 1 259 ? -2.492 -17.984 -3.475 1 95.31 259 TYR A C 1
ATOM 2061 O O . TYR A 1 259 ? -1.864 -18.422 -4.441 1 95.31 259 TYR A O 1
ATOM 2069 N N . ALA A 1 260 ? -3.07 -18.75 -2.592 1 93.5 260 ALA A N 1
ATOM 2070 C CA . ALA A 1 260 ? -3.102 -20.188 -2.811 1 93.5 260 ALA A CA 1
ATOM 2071 C C . ALA A 1 260 ? -3.928 -20.547 -4.043 1 93.5 260 ALA A C 1
ATOM 2073 O O . ALA A 1 260 ? -3.553 -21.422 -4.82 1 93.5 260 ALA A O 1
ATOM 2074 N N . LEU A 1 261 ? -5.008 -19.859 -4.164 1 95.94 261 LEU A N 1
ATOM 2075 C CA . LEU A 1 261 ? -5.852 -20.094 -5.332 1 95.94 261 LEU A CA 1
ATOM 2076 C C . LEU A 1 261 ? -5.133 -19.672 -6.609 1 95.94 261 LEU A C 1
ATOM 2078 O O . LEU A 1 261 ? -5.188 -20.391 -7.617 1 95.94 261 LEU A O 1
ATOM 2082 N N . VAL A 1 262 ? -4.453 -18.516 -6.59 1 96.38 262 VAL A N 1
ATOM 2083 C CA . VAL A 1 262 ? -3.684 -18.047 -7.738 1 96.38 262 VAL A CA 1
ATOM 2084 C C . VAL A 1 262 ? -2.658 -19.109 -8.133 1 96.38 262 VAL A C 1
ATOM 2086 O O . VAL A 1 262 ? -2.537 -19.453 -9.312 1 96.38 262 VAL A O 1
ATOM 2089 N N . ALA A 1 263 ? -1.981 -19.656 -7.152 1 93.12 263 ALA A N 1
ATOM 2090 C CA . ALA A 1 263 ? -0.988 -20.688 -7.422 1 93.12 263 ALA A CA 1
ATOM 2091 C C . ALA A 1 263 ? -1.628 -21.906 -8.086 1 93.12 263 ALA A C 1
ATOM 2093 O O . ALA A 1 263 ? -1.09 -22.453 -9.055 1 93.12 263 ALA A O 1
ATOM 2094 N N . SER A 1 264 ? -2.779 -22.312 -7.562 1 93 264 SER A N 1
ATOM 2095 C CA . SER A 1 264 ? -3.494 -23.453 -8.117 1 93 264 SER A CA 1
ATOM 2096 C C . SER A 1 264 ? -3.939 -23.188 -9.547 1 93 264 SER A C 1
ATOM 2098 O O . SER A 1 264 ? -3.859 -24.078 -10.406 1 93 264 SER A O 1
ATOM 2100 N N . LEU A 1 265 ? -4.371 -22 -9.836 1 95.5 265 LEU A N 1
ATOM 2101 C CA . LEU A 1 265 ? -4.859 -21.641 -11.164 1 95.5 265 LEU A CA 1
ATOM 2102 C C . LEU A 1 265 ? -3.711 -21.578 -12.164 1 95.5 265 LEU A C 1
ATOM 2104 O O . LEU A 1 265 ? -3.869 -21.969 -13.328 1 95.5 265 LEU A O 1
ATOM 2108 N N . LEU A 1 266 ? -2.594 -21.094 -11.711 1 92.44 266 LEU A N 1
ATOM 2109 C CA . LEU A 1 266 ? -1.417 -21.062 -12.57 1 92.44 266 LEU A CA 1
ATOM 2110 C C . LEU A 1 266 ? -1.013 -22.469 -12.984 1 92.44 266 LEU A C 1
ATOM 2112 O O . LEU A 1 266 ? -0.558 -22.672 -14.117 1 92.44 266 LEU A O 1
ATOM 2116 N N . ARG A 1 267 ? -1.208 -23.406 -12.117 1 90.31 267 ARG A N 1
ATOM 2117 C CA . ARG A 1 267 ? -0.894 -24.797 -12.438 1 90.31 267 ARG A CA 1
ATOM 2118 C C . ARG A 1 267 ? -1.942 -25.391 -13.367 1 90.31 267 ARG A C 1
ATOM 2120 O O . ARG A 1 267 ? -1.609 -26.156 -14.266 1 90.31 267 ARG A O 1
ATOM 2127 N N . LEU A 1 268 ? -3.162 -25.016 -13.094 1 91.81 268 LEU A N 1
ATOM 2128 C CA . LEU A 1 268 ? -4.262 -25.516 -13.906 1 91.81 268 LEU A CA 1
ATOM 2129 C C . LEU A 1 268 ? -4.156 -25.016 -15.344 1 91.81 268 LEU A C 1
ATOM 2131 O O . LEU A 1 268 ? -4.398 -25.766 -16.281 1 91.81 268 LEU A O 1
ATOM 2135 N N . TRP A 1 269 ? -3.799 -23.703 -15.469 1 92.31 269 TRP A N 1
ATOM 2136 C CA . TRP A 1 269 ? -3.754 -23.062 -16.781 1 92.31 269 TRP A CA 1
ATOM 2137 C C . TRP A 1 269 ? -2.328 -23.016 -17.312 1 92.31 269 TRP A C 1
ATOM 2139 O O . TRP A 1 269 ? -1.886 -22 -17.828 1 92.31 269 TRP A O 1
ATOM 2149 N N . ALA A 1 270 ? -1.584 -24.016 -17.094 1 79.06 270 ALA A N 1
ATOM 2150 C CA . ALA A 1 270 ? -0.16 -24.031 -17.422 1 79.06 270 ALA A CA 1
ATOM 2151 C C . ALA A 1 270 ? 0.064 -23.828 -18.922 1 79.06 270 ALA A C 1
ATOM 2153 O O . ALA A 1 270 ? -0.728 -24.297 -19.75 1 79.06 270 ALA A O 1
ATOM 2154 N N . ALA A 1 271 ? 1.088 -22.969 -19.156 1 69.81 271 ALA A N 1
ATOM 2155 C CA . ALA A 1 271 ? 1.493 -22.625 -20.516 1 69.81 271 ALA A CA 1
ATOM 2156 C C . ALA A 1 271 ? 2.102 -23.828 -21.219 1 69.81 271 ALA A C 1
ATOM 2158 O O . ALA A 1 271 ? 2.697 -24.688 -20.578 1 69.81 271 ALA A O 1
ATOM 2159 N N . PRO A 1 272 ? 1.803 -23.797 -22.5 1 66.06 272 PRO A N 1
ATOM 2160 C CA . PRO A 1 272 ? 2.623 -24.75 -23.266 1 66.06 272 PRO A CA 1
ATOM 2161 C C . PRO A 1 272 ? 4.109 -24.391 -23.234 1 66.06 272 PRO A C 1
ATOM 2163 O O . PRO A 1 272 ? 4.477 -23.281 -22.844 1 66.06 272 PRO A O 1
ATOM 2166 N N . ALA A 1 273 ? 5.051 -25.375 -23.203 1 60.19 273 ALA A N 1
ATOM 2167 C CA . ALA A 1 273 ? 6.504 -25.281 -23.109 1 60.19 273 ALA A CA 1
ATOM 2168 C C . ALA A 1 273 ? 7.023 -24.062 -23.844 1 60.19 273 ALA A C 1
ATOM 2170 O O . ALA A 1 273 ? 7.945 -23.375 -23.391 1 60.19 273 ALA A O 1
ATOM 2171 N N . THR A 1 274 ? 6.48 -23.781 -25.047 1 58.25 274 THR A N 1
ATOM 2172 C CA . THR A 1 274 ? 6.969 -22.641 -25.812 1 58.25 274 THR A CA 1
ATOM 2173 C C . THR A 1 274 ? 5.898 -21.547 -25.922 1 58.25 274 THR A C 1
ATOM 2175 O O . THR A 1 274 ? 4.816 -21.781 -26.453 1 58.25 274 THR A O 1
ATOM 2178 N N . VAL A 1 275 ? 5.883 -20.672 -24.859 1 57.94 275 VAL A N 1
ATOM 2179 C CA . VAL A 1 275 ? 4.844 -19.656 -24.969 1 57.94 275 VAL A CA 1
ATOM 2180 C C . VAL A 1 275 ? 5.398 -18.422 -25.672 1 57.94 275 VAL A C 1
ATOM 2182 O O . VAL A 1 275 ? 6.441 -17.891 -25.266 1 57.94 275 VAL A O 1
ATOM 2185 N N . ALA A 1 276 ? 4.938 -18.25 -26.969 1 58.62 276 ALA A N 1
ATOM 2186 C CA . ALA A 1 276 ? 5.195 -16.969 -27.609 1 58.62 276 ALA A CA 1
ATOM 2187 C C . ALA A 1 276 ? 4.727 -15.805 -26.734 1 58.62 276 ALA A C 1
ATOM 2189 O O . ALA A 1 276 ? 3.848 -15.984 -25.891 1 58.62 276 ALA A O 1
ATOM 2190 N N . PRO A 1 277 ? 5.551 -14.719 -26.859 1 62.47 277 PRO A N 1
ATOM 2191 C CA . PRO A 1 277 ? 5.059 -13.539 -26.141 1 62.47 277 PRO A CA 1
ATOM 2192 C C . PRO A 1 277 ? 3.594 -13.234 -26.438 1 62.47 277 PRO A C 1
ATOM 2194 O O . PRO A 1 277 ? 3.131 -13.445 -27.562 1 62.47 277 PRO A O 1
ATOM 2197 N N . GLY A 1 278 ? 2.77 -13.164 -25.516 1 70.88 278 GLY A N 1
ATOM 2198 C CA . GLY A 1 278 ? 1.346 -12.883 -25.609 1 70.88 278 GLY A CA 1
ATOM 2199 C C . GLY A 1 278 ? 0.512 -13.664 -24.625 1 70.88 278 GLY A C 1
ATOM 2200 O O . GLY A 1 278 ? 1.021 -14.109 -23.594 1 70.88 278 GLY A O 1
ATOM 2201 N N . CYS A 1 279 ? -0.771 -13.766 -24.828 1 85.06 279 CYS A N 1
ATOM 2202 C CA . CYS A 1 279 ? -1.68 -14.453 -23.922 1 85.06 279 CYS A CA 1
ATOM 2203 C C . CYS A 1 279 ? -1.978 -15.867 -24.406 1 85.06 279 CYS A C 1
ATOM 2205 O O . CYS A 1 279 ? -2.547 -16.047 -25.484 1 85.06 279 CYS A O 1
ATOM 2207 N N . HIS A 1 280 ? -1.507 -16.906 -23.766 1 88.81 280 HIS A N 1
ATOM 2208 C CA . HIS A 1 280 ? -1.824 -18.281 -24.141 1 88.81 280 HIS A CA 1
ATOM 2209 C C . HIS A 1 280 ? -3.182 -18.703 -23.594 1 88.81 280 HIS A C 1
ATOM 2211 O O . HIS A 1 280 ? -3.775 -19.672 -24.062 1 88.81 280 HIS A O 1
ATOM 2217 N N . THR A 1 281 ? -3.666 -18.047 -22.656 1 93.69 281 THR A N 1
ATOM 2218 C CA . THR A 1 281 ? -4.953 -18.312 -22.031 1 93.69 281 THR A CA 1
ATOM 2219 C C . THR A 1 281 ? -5.742 -17.031 -21.812 1 93.69 281 THR A C 1
ATOM 2221 O O . THR A 1 281 ? -5.23 -16.062 -21.234 1 93.69 281 THR A O 1
ATOM 2224 N N . SER A 1 282 ? -6.906 -16.953 -22.344 1 96.81 282 SER A N 1
ATOM 2225 C CA . SER A 1 282 ? -7.809 -15.828 -22.109 1 96.81 282 SER A CA 1
ATOM 2226 C C . SER A 1 282 ? -8.75 -16.109 -20.938 1 96.81 282 SER A C 1
ATOM 2228 O O . SER A 1 282 ? -9.273 -17.219 -20.812 1 96.81 282 SER A O 1
ATOM 2230 N N . ILE A 1 283 ? -8.906 -15.148 -20.031 1 98.44 283 ILE A N 1
ATOM 2231 C CA . ILE A 1 283 ? -9.703 -15.305 -18.812 1 98.44 283 ILE A CA 1
ATOM 2232 C C . ILE A 1 283 ? -10.68 -14.141 -18.688 1 98.44 283 ILE A C 1
ATOM 2234 O O . ILE A 1 283 ? -10.328 -12.992 -18.969 1 98.44 283 ILE A O 1
ATOM 2238 N N . ALA A 1 284 ? -11.883 -14.383 -18.328 1 98.88 284 ALA A N 1
ATOM 2239 C CA . ALA A 1 284 ? -12.805 -13.344 -17.859 1 98.88 284 ALA A CA 1
ATOM 2240 C C . ALA A 1 284 ? -13.172 -13.547 -16.391 1 98.88 284 ALA A C 1
ATOM 2242 O O . ALA A 1 284 ? -13.531 -14.656 -15.984 1 98.88 284 ALA A O 1
ATOM 2243 N N . ASP A 1 285 ? -13.008 -12.547 -15.648 1 98.88 285 ASP A N 1
ATOM 2244 C CA . ASP A 1 285 ? -13.367 -12.531 -14.234 1 98.88 285 ASP A CA 1
ATOM 2245 C C . ASP A 1 285 ? -14.664 -11.75 -14.008 1 98.88 285 ASP A C 1
ATOM 2247 O O . ASP A 1 285 ? -14.664 -10.516 -14.047 1 98.88 285 ASP A O 1
ATOM 2251 N N . PHE A 1 286 ? -15.797 -12.453 -13.758 1 98.81 286 PHE A N 1
ATOM 2252 C CA . PHE A 1 286 ? -17.078 -11.82 -13.508 1 98.81 286 PHE A CA 1
ATOM 2253 C C . PHE A 1 286 ? -17.312 -11.648 -12.008 1 98.81 286 PHE A C 1
ATOM 2255 O O . PHE A 1 286 ? -17.266 -12.617 -11.25 1 98.81 286 PHE A O 1
ATOM 2262 N N . GLY A 1 287 ? -17.703 -10.469 -11.609 1 98.38 287 GLY A N 1
ATOM 2263 C CA . GLY A 1 287 ? -17.719 -10.117 -10.195 1 98.38 287 GLY A CA 1
ATOM 2264 C C . GLY A 1 287 ? -16.328 -9.891 -9.625 1 98.38 287 GLY A C 1
ATOM 2265 O O . GLY A 1 287 ? -15.992 -10.43 -8.57 1 98.38 287 GLY A O 1
ATOM 2266 N N . ALA A 1 288 ? -15.539 -9.055 -10.32 1 98.25 288 ALA A N 1
ATOM 2267 C CA . ALA A 1 288 ? -14.102 -9 -10.109 1 98.25 288 ALA A CA 1
ATOM 2268 C C . ALA A 1 288 ? -13.75 -8.031 -8.977 1 98.25 288 ALA A C 1
ATOM 2270 O O . ALA A 1 288 ? -12.609 -8 -8.508 1 98.25 288 ALA A O 1
ATOM 2271 N N . GLY A 1 289 ? -14.758 -7.195 -8.531 1 96.81 289 GLY A N 1
ATOM 2272 C CA . GLY A 1 289 ? -14.43 -6.207 -7.52 1 96.81 289 GLY A CA 1
ATOM 2273 C C . GLY A 1 289 ? -13.328 -5.258 -7.941 1 96.81 289 GLY A C 1
ATOM 2274 O O . GLY A 1 289 ? -13.43 -4.602 -8.984 1 96.81 289 GLY A O 1
ATOM 2275 N N . GLY A 1 290 ? -12.266 -5.309 -7.293 1 96.44 290 GLY A N 1
ATOM 2276 C CA . GLY A 1 290 ? -11.148 -4.438 -7.602 1 96.44 290 GLY A CA 1
ATOM 2277 C C . GLY A 1 290 ? -10.273 -4.961 -8.727 1 96.44 290 GLY A C 1
ATOM 2278 O O . GLY A 1 290 ? -9.328 -4.289 -9.148 1 96.44 290 GLY A O 1
ATOM 2279 N N . GLY A 1 291 ? -10.547 -6.109 -9.234 1 97.94 291 GLY A N 1
ATOM 2280 C CA . GLY A 1 291 ? -9.852 -6.645 -10.391 1 97.94 291 GLY A CA 1
ATOM 2281 C C . GLY A 1 291 ? -8.508 -7.27 -10.039 1 97.94 291 GLY A C 1
ATOM 2282 O O . GLY A 1 291 ? -7.625 -7.367 -10.883 1 97.94 291 GLY A O 1
ATOM 2283 N N . HIS A 1 292 ? -8.305 -7.695 -8.844 1 96.56 292 HIS A N 1
ATOM 2284 C CA . HIS A 1 292 ? -7 -8.094 -8.336 1 96.56 292 HIS A CA 1
ATOM 2285 C C . HIS A 1 292 ? -6.516 -9.375 -9.008 1 96.56 292 HIS A C 1
ATOM 2287 O O . HIS A 1 292 ? -5.32 -9.531 -9.273 1 96.56 292 HIS A O 1
ATOM 2293 N N . TYR A 1 293 ? -7.426 -10.359 -9.273 1 98.12 293 TYR A N 1
ATOM 2294 C CA . TYR A 1 293 ? -6.996 -11.57 -9.961 1 98.12 293 TYR A CA 1
ATOM 2295 C C . TYR A 1 293 ? -6.465 -11.258 -11.352 1 98.12 293 TYR A C 1
ATOM 2297 O O . TYR A 1 293 ? -5.363 -11.68 -11.711 1 98.12 293 TYR A O 1
ATOM 2305 N N . CYS A 1 294 ? -7.238 -10.445 -12.086 1 98.44 294 CYS A N 1
ATOM 2306 C CA . CYS A 1 294 ? -6.832 -10.117 -13.445 1 98.44 294 CYS A CA 1
ATOM 2307 C C . CYS A 1 294 ? -5.551 -9.297 -13.453 1 98.44 294 CYS A C 1
ATOM 2309 O O . CYS A 1 294 ? -4.707 -9.453 -14.336 1 98.44 294 CYS A O 1
ATOM 2311 N N . ARG A 1 295 ? -5.465 -8.422 -12.484 1 97.19 295 ARG A N 1
ATOM 2312 C CA . ARG A 1 295 ? -4.227 -7.656 -12.391 1 97.19 295 ARG A CA 1
ATOM 2313 C C . ARG A 1 295 ? -3.021 -8.578 -12.258 1 97.19 295 ARG A C 1
ATOM 2315 O O . ARG A 1 295 ? -1.995 -8.367 -12.906 1 97.19 295 ARG A O 1
ATOM 2322 N N . PHE A 1 296 ? -3.119 -9.555 -11.391 1 96.56 296 PHE A N 1
ATOM 2323 C CA . PHE A 1 296 ? -2.018 -10.492 -11.211 1 96.56 296 PHE A CA 1
ATOM 2324 C C . PHE A 1 296 ? -1.708 -11.219 -12.508 1 96.56 296 PHE A C 1
ATOM 2326 O O . PHE A 1 296 ? -0.571 -11.203 -12.984 1 96.56 296 PHE A O 1
ATOM 2333 N N . PHE A 1 297 ? -2.705 -11.828 -13.102 1 96.88 297 PHE A N 1
ATOM 2334 C CA . PHE A 1 297 ? -2.504 -12.664 -14.281 1 96.88 297 PHE A CA 1
ATOM 2335 C C . PHE A 1 297 ? -1.956 -11.844 -15.438 1 96.88 297 PHE A C 1
ATOM 2337 O O . PHE A 1 297 ? -1.066 -12.297 -16.156 1 96.88 297 PHE A O 1
ATOM 2344 N N . ASN A 1 298 ? -2.486 -10.648 -15.617 1 96.56 298 ASN A N 1
ATOM 2345 C CA . ASN A 1 298 ? -2.01 -9.805 -16.703 1 96.56 298 ASN A CA 1
ATOM 2346 C C . ASN A 1 298 ? -0.555 -9.398 -16.516 1 96.56 298 ASN A C 1
ATOM 2348 O O . ASN A 1 298 ? 0.196 -9.258 -17.469 1 96.56 298 ASN A O 1
ATOM 2352 N N . LYS A 1 299 ? -0.134 -9.242 -15.25 1 94.75 299 LYS A N 1
ATOM 2353 C CA . LYS A 1 299 ? 1.233 -8.82 -14.953 1 94.75 299 LYS A CA 1
ATOM 2354 C C . LYS A 1 299 ? 2.229 -9.938 -15.266 1 94.75 299 LYS A C 1
ATOM 2356 O O . LYS A 1 299 ? 3.428 -9.688 -15.398 1 94.75 299 LYS A O 1
ATOM 2361 N N . THR A 1 300 ? 1.781 -11.164 -15.359 1 93 300 THR A N 1
ATOM 2362 C CA . THR A 1 300 ? 2.67 -12.258 -15.734 1 93 300 THR A CA 1
ATOM 2363 C C . THR A 1 300 ? 3.068 -12.148 -17.203 1 93 300 THR A C 1
ATOM 2365 O O . THR A 1 300 ? 4.066 -12.734 -17.625 1 93 300 THR A O 1
ATOM 2368 N N . GLY A 1 301 ? 2.191 -11.5 -18 1 90.69 301 GLY A N 1
ATOM 2369 C CA . GLY A 1 301 ? 2.43 -11.383 -19.422 1 90.69 301 GLY A CA 1
ATOM 2370 C C . GLY A 1 301 ? 2.041 -12.633 -20.188 1 90.69 301 GLY A C 1
ATOM 2371 O O . GLY A 1 301 ? 2.271 -12.719 -21.406 1 90.69 301 GLY A O 1
ATOM 2372 N N . GLU A 1 302 ? 1.391 -13.602 -19.531 1 90.56 302 GLU A N 1
ATOM 2373 C CA . GLU A 1 302 ? 1.09 -14.891 -20.141 1 90.56 302 GLU A CA 1
ATOM 2374 C C . GLU A 1 302 ? -0.414 -15.078 -20.328 1 90.56 302 GLU A C 1
ATOM 2376 O O . GLU A 1 302 ? -0.85 -15.992 -21.031 1 90.56 302 GLU A O 1
ATOM 2381 N N . TYR A 1 303 ? -1.127 -14.203 -19.719 1 94.31 303 TYR A N 1
ATOM 2382 C CA . TYR A 1 303 ? -2.58 -14.32 -19.719 1 94.31 303 TYR A CA 1
ATOM 2383 C C . TYR A 1 303 ? -3.229 -13.016 -20.188 1 94.31 303 TYR A C 1
ATOM 2385 O O . TYR A 1 303 ? -2.646 -11.945 -20.031 1 94.31 303 TYR A O 1
ATOM 2393 N N . CYS A 1 304 ? -4.336 -13.125 -20.812 1 96.31 304 CYS A N 1
ATOM 2394 C CA . CYS A 1 304 ? -5.219 -12 -21.078 1 96.31 304 CYS A CA 1
ATOM 2395 C C . CYS A 1 304 ? -6.5 -12.102 -20.25 1 96.31 304 CYS A C 1
ATOM 2397 O O . CYS A 1 304 ? -7.43 -12.812 -20.641 1 96.31 304 CYS A O 1
ATOM 2399 N N . CYS A 1 305 ? -6.418 -11.43 -19.172 1 98.12 305 CYS A N 1
ATOM 2400 C CA . CYS A 1 305 ? -7.52 -11.477 -18.219 1 98.12 305 CYS A CA 1
ATOM 2401 C C . CYS A 1 305 ? -8.336 -10.195 -18.266 1 98.12 305 CYS A C 1
ATOM 2403 O O . CYS A 1 305 ? -7.789 -9.094 -18.156 1 98.12 305 CYS A O 1
ATOM 2405 N N . PHE A 1 306 ? -9.594 -10.312 -18.438 1 98.69 306 PHE A N 1
ATOM 2406 C CA . PHE A 1 306 ? -10.539 -9.211 -18.5 1 98.69 306 PHE A CA 1
ATOM 2407 C C . PHE A 1 306 ? -11.477 -9.234 -17.297 1 98.69 306 PHE A C 1
ATOM 2409 O O . PHE A 1 306 ? -12.172 -10.227 -17.062 1 98.69 306 PHE A O 1
ATOM 2416 N N . ALA A 1 307 ? -11.516 -8.141 -16.578 1 98.88 307 ALA A N 1
ATOM 2417 C CA . ALA A 1 307 ? -12.289 -8.086 -15.336 1 98.88 307 ALA A CA 1
ATOM 2418 C C . ALA A 1 307 ? -13.594 -7.324 -15.531 1 98.88 307 ALA A C 1
ATOM 2420 O O . ALA A 1 307 ? -13.609 -6.254 -16.141 1 98.88 307 ALA A O 1
ATOM 2421 N N . TYR A 1 308 ? -14.703 -7.91 -15.016 1 98.81 308 TYR A N 1
ATOM 2422 C CA . TYR A 1 308 ? -16.047 -7.32 -15.078 1 98.81 308 TYR A CA 1
ATOM 2423 C C . TYR A 1 308 ? -16.703 -7.316 -13.703 1 98.81 308 TYR A C 1
ATOM 2425 O O . TYR A 1 308 ? -16.484 -8.227 -12.898 1 98.81 308 TYR A O 1
ATOM 2433 N N . ASP A 1 309 ? -17.453 -6.352 -13.438 1 98.69 309 ASP A N 1
ATOM 2434 C CA . ASP A 1 309 ? -18.25 -6.266 -12.211 1 98.69 309 ASP A CA 1
ATOM 2435 C C . ASP A 1 309 ? -19.578 -5.562 -12.461 1 98.69 309 ASP A C 1
ATOM 2437 O O . ASP A 1 309 ? -19.672 -4.684 -13.32 1 98.69 309 ASP A O 1
ATOM 2441 N N . GLY A 1 310 ? -20.625 -5.934 -11.68 1 98.12 310 GLY A N 1
ATOM 2442 C CA . GLY A 1 310 ? -21.969 -5.41 -11.891 1 98.12 310 GLY A CA 1
ATOM 2443 C C . GLY A 1 310 ? -22.156 -4.012 -11.344 1 98.12 310 GLY A C 1
ATOM 2444 O O . GLY A 1 310 ? -23.141 -3.342 -11.656 1 98.12 310 GLY A O 1
ATOM 2445 N N . SER A 1 311 ? -21.203 -3.566 -10.508 1 96.62 311 SER A N 1
ATOM 2446 C CA . SER A 1 311 ? -21.328 -2.219 -9.961 1 96.62 311 SER A CA 1
ATOM 2447 C C . SER A 1 311 ? -21.312 -1.17 -11.07 1 96.62 311 SER A C 1
ATOM 2449 O O . SER A 1 311 ? -20.406 -1.173 -11.922 1 96.62 311 SER A O 1
ATOM 2451 N N . PRO A 1 312 ? -22.25 -0.205 -11.047 1 94.56 312 PRO A N 1
ATOM 2452 C CA . PRO A 1 312 ? -22.359 0.772 -12.133 1 94.56 312 PRO A CA 1
ATOM 2453 C C . PRO A 1 312 ? -21.109 1.645 -12.266 1 94.56 312 PRO A C 1
ATOM 2455 O O . PRO A 1 312 ? -20.828 2.164 -13.344 1 94.56 312 PRO A O 1
ATOM 2458 N N . LYS A 1 313 ? -20.375 1.785 -11.211 1 96.44 313 LYS A N 1
ATOM 2459 C CA . LYS A 1 313 ? -19.203 2.656 -11.266 1 96.44 313 LYS A CA 1
ATOM 2460 C C . LYS A 1 313 ? -17.922 1.864 -11.039 1 96.44 313 LYS A C 1
ATOM 2462 O O . LYS A 1 313 ? -16.922 2.412 -10.562 1 96.44 313 LYS A O 1
ATOM 2467 N N . ALA A 1 314 ? -17.922 0.598 -11.312 1 97.19 314 ALA A N 1
ATOM 2468 C CA . ALA A 1 314 ? -16.734 -0.237 -11.164 1 97.19 314 ALA A CA 1
ATOM 2469 C C . ALA A 1 314 ? -15.57 0.319 -11.969 1 97.19 314 ALA A C 1
ATOM 2471 O O . ALA A 1 314 ? -14.453 0.448 -11.461 1 97.19 314 ALA A O 1
ATOM 2472 N N . ALA A 1 315 ? -15.828 0.684 -13.25 1 97.62 315 ALA A N 1
ATOM 2473 C CA . ALA A 1 315 ? -14.781 1.228 -14.102 1 97.62 315 ALA A CA 1
ATOM 2474 C C . ALA A 1 315 ? -14.234 2.537 -13.547 1 97.62 315 ALA A C 1
ATOM 2476 O O . ALA A 1 315 ? -13.023 2.764 -13.539 1 97.62 315 ALA A O 1
ATOM 2477 N N . PHE A 1 316 ? -15.156 3.322 -13.039 1 96.06 316 PHE A N 1
ATOM 2478 C CA . PHE A 1 316 ? -14.797 4.617 -12.469 1 96.06 316 PHE A CA 1
ATOM 2479 C C . PHE A 1 316 ? -13.898 4.445 -11.258 1 96.06 316 PHE A C 1
ATOM 2481 O O . PHE A 1 316 ? -12.812 5.035 -11.188 1 96.06 316 PHE A O 1
ATOM 2488 N N . TYR A 1 317 ? -14.219 3.555 -10.352 1 95.81 317 TYR A N 1
ATOM 2489 C CA . TYR A 1 317 ? -13.508 3.402 -9.086 1 95.81 317 TYR A CA 1
ATOM 2490 C C . TYR A 1 317 ? -12.211 2.625 -9.273 1 95.81 317 TYR A C 1
ATOM 2492 O O . TYR A 1 317 ? -11.359 2.596 -8.383 1 95.81 317 TYR A O 1
ATOM 2500 N N . THR A 1 318 ? -12.039 1.954 -10.438 1 96.31 318 THR A N 1
ATOM 2501 C CA . THR A 1 318 ? -10.852 1.132 -10.648 1 96.31 318 THR A CA 1
ATOM 2502 C C . THR A 1 318 ? -9.977 1.711 -11.758 1 96.31 318 THR A C 1
ATOM 2504 O O . THR A 1 318 ? -9.039 1.063 -12.211 1 96.31 318 THR A O 1
ATOM 2507 N N . GLY A 1 319 ? -10.328 2.871 -12.266 1 93.38 319 GLY A N 1
ATOM 2508 C CA . GLY A 1 319 ? -9.562 3.504 -13.328 1 93.38 319 GLY A CA 1
ATOM 2509 C C . GLY A 1 319 ? -9.609 2.736 -14.633 1 93.38 319 GLY A C 1
ATOM 2510 O O . GLY A 1 319 ? -8.633 2.715 -15.383 1 93.38 319 GLY A O 1
ATOM 2511 N N . GLY A 1 320 ? -10.617 1.929 -14.758 1 96.56 320 GLY A N 1
ATOM 2512 C CA . GLY A 1 320 ? -10.797 1.201 -16 1 96.56 320 GLY A CA 1
ATOM 2513 C C . GLY A 1 320 ? -10.297 -0.231 -15.938 1 96.56 320 GLY A C 1
ATOM 2514 O O . GLY A 1 320 ? -10.492 -1.006 -16.875 1 96.56 320 GLY A O 1
ATOM 2515 N N . ALA A 1 321 ? -9.734 -0.661 -14.859 1 97 321 ALA A N 1
ATOM 2516 C CA . ALA A 1 321 ? -9.211 -2.018 -14.727 1 97 321 ALA A CA 1
ATOM 2517 C C . ALA A 1 321 ? -10.336 -3.043 -14.734 1 97 321 ALA A C 1
ATOM 2519 O O . ALA A 1 321 ? -10.133 -4.199 -15.117 1 97 321 ALA A O 1
ATOM 2520 N N . VAL A 1 322 ? -11.477 -2.656 -14.273 1 98.5 322 VAL A N 1
ATOM 2521 C CA . VAL A 1 322 ? -12.672 -3.498 -14.25 1 98.5 322 VAL A CA 1
ATOM 2522 C C . VAL A 1 322 ? -13.797 -2.82 -15.023 1 98.5 322 VAL A C 1
ATOM 2524 O O . VAL A 1 322 ? -14.125 -1.661 -14.766 1 98.5 322 VAL A O 1
ATOM 2527 N N . GLN A 1 323 ? -14.352 -3.443 -15.898 1 98.31 323 GLN A N 1
ATOM 2528 C CA . GLN A 1 323 ? -15.469 -2.906 -16.672 1 98.31 323 GLN A CA 1
ATOM 2529 C C . GLN A 1 323 ? -16.812 -3.244 -16.031 1 98.31 323 GLN A C 1
ATOM 2531 O O . GLN A 1 323 ? -16.938 -4.277 -15.367 1 98.31 323 GLN A O 1
ATOM 2536 N N . THR A 1 324 ? -17.75 -2.375 -16.219 1 98.06 324 THR A N 1
ATOM 2537 C CA . THR A 1 324 ? -19.078 -2.602 -15.68 1 98.06 324 THR A CA 1
ATOM 2538 C C . THR A 1 324 ? -19.859 -3.582 -16.547 1 98.06 324 THR A C 1
ATOM 2540 O O . THR A 1 324 ? -20.031 -3.355 -17.75 1 98.06 324 THR A O 1
ATOM 2543 N N . GLN A 1 325 ? -20.25 -4.684 -15.984 1 98.38 325 GLN A N 1
ATOM 2544 C CA . GLN A 1 325 ? -21.109 -5.668 -16.641 1 98.38 325 GLN A CA 1
ATOM 2545 C C . GLN A 1 325 ? -21.906 -6.477 -15.617 1 98.38 325 GLN A C 1
ATOM 2547 O O . GLN A 1 325 ? -21.328 -7.238 -14.836 1 98.38 325 GLN A O 1
ATOM 2552 N N . ARG A 1 326 ? -23.188 -6.352 -15.688 1 98.12 326 ARG A N 1
ATOM 2553 C CA . ARG A 1 326 ? -24.047 -7.055 -14.75 1 98.12 326 ARG A CA 1
ATOM 2554 C C . ARG A 1 326 ? -24.219 -8.516 -15.141 1 98.12 326 ARG A C 1
ATOM 2556 O O . ARG A 1 326 ? -24.609 -8.82 -16.266 1 98.12 326 ARG A O 1
ATOM 2563 N N . LEU A 1 327 ? -23.922 -9.352 -14.227 1 98.38 327 LEU A N 1
ATOM 2564 C CA . LEU A 1 327 ? -24.078 -10.781 -14.469 1 98.38 327 LEU A CA 1
ATOM 2565 C C . LEU A 1 327 ? -25.516 -11.219 -14.273 1 98.38 327 LEU A C 1
ATOM 2567 O O . LEU A 1 327 ? -25.922 -12.273 -14.773 1 98.38 327 LEU A O 1
ATOM 2571 N N . ASP A 1 328 ? -26.281 -10.422 -13.508 1 98.06 328 ASP A N 1
ATOM 2572 C CA . ASP A 1 328 ? -27.672 -10.758 -13.18 1 98.06 328 ASP A CA 1
ATOM 2573 C C . ASP A 1 328 ? -28.625 -10.289 -14.281 1 98.06 328 ASP A C 1
ATOM 2575 O O . ASP A 1 328 ? -29.844 -10.406 -14.141 1 98.06 328 ASP A O 1
ATOM 2579 N N . GLU A 1 329 ? -28.109 -9.734 -15.328 1 98.12 329 GLU A N 1
ATOM 2580 C CA . GLU A 1 329 ? -28.859 -9.336 -16.516 1 98.12 329 GLU A CA 1
ATOM 2581 C C . GLU A 1 329 ? -28.266 -9.977 -17.781 1 98.12 329 GLU A C 1
ATOM 2583 O O . GLU A 1 329 ? -27.062 -10.188 -17.859 1 98.12 329 GLU A O 1
ATOM 2588 N N . ARG A 1 330 ? -29.188 -10.219 -18.688 1 98.19 330 ARG A N 1
ATOM 2589 C CA . ARG A 1 330 ? -28.734 -10.875 -19.922 1 98.19 330 ARG A CA 1
ATOM 2590 C C . ARG A 1 330 ? -27.797 -9.977 -20.719 1 98.19 330 ARG A C 1
ATOM 2592 O O . ARG A 1 330 ? -28.078 -8.781 -20.891 1 98.19 330 ARG A O 1
ATOM 2599 N N . PHE A 1 331 ? -26.625 -10.508 -21.25 1 98.38 331 PHE A N 1
ATOM 2600 C CA . PHE A 1 331 ? -25.703 -9.758 -22.094 1 98.38 331 PHE A CA 1
ATOM 2601 C C . PHE A 1 331 ? -24.906 -10.703 -22.984 1 98.38 331 PHE A C 1
ATOM 2603 O O . PHE A 1 331 ? -24.953 -11.922 -22.812 1 98.38 331 PHE A O 1
ATOM 2610 N N . ASP A 1 332 ? -24.297 -10.148 -24 1 98.56 332 ASP A N 1
ATOM 2611 C CA . ASP A 1 332 ? -23.391 -10.844 -24.906 1 98.56 332 ASP A CA 1
ATOM 2612 C C . ASP A 1 332 ? -22.188 -9.969 -25.266 1 98.56 332 ASP A C 1
ATOM 2614 O O . ASP A 1 332 ? -22.344 -8.93 -25.906 1 98.56 332 ASP A O 1
ATOM 2618 N N . LEU A 1 333 ? -21.031 -10.398 -24.828 1 98.25 333 LEU A N 1
ATOM 2619 C CA . LEU A 1 333 ? -19.812 -9.641 -25.109 1 98.25 333 LEU A CA 1
ATOM 2620 C C . LEU A 1 333 ? -19.328 -9.922 -26.531 1 98.25 333 LEU A C 1
ATOM 2622 O O . LEU A 1 333 ? -18.422 -9.234 -27.016 1 98.25 333 LEU A O 1
ATOM 2626 N N . GLY A 1 334 ? -19.844 -10.875 -27.188 1 98 334 GLY A N 1
ATOM 2627 C CA . GLY A 1 334 ? -19.453 -11.227 -28.547 1 98 334 GLY A CA 1
ATOM 2628 C C . GLY A 1 334 ? -18.188 -12.047 -28.609 1 98 334 GLY A C 1
ATOM 2629 O O . GLY A 1 334 ? -17.484 -12.039 -29.625 1 98 334 GLY A O 1
ATOM 2630 N N . ARG A 1 335 ? -17.812 -12.633 -27.547 1 97.81 335 ARG A N 1
ATOM 2631 C CA . ARG A 1 335 ? -16.625 -13.477 -27.484 1 97.81 335 ARG A CA 1
ATOM 2632 C C . ARG A 1 335 ? -16.703 -14.469 -26.328 1 97.81 335 ARG A C 1
ATOM 2634 O O . ARG A 1 335 ? -17.531 -14.312 -25.422 1 97.81 335 ARG A O 1
ATOM 2641 N N . ARG A 1 336 ? -15.922 -15.531 -26.453 1 98.06 336 ARG A N 1
ATOM 2642 C CA . ARG A 1 336 ? -15.727 -16.5 -25.375 1 98.06 336 ARG A CA 1
ATOM 2643 C C . ARG A 1 336 ? -14.305 -16.422 -24.828 1 98.06 336 ARG A C 1
ATOM 2645 O O . ARG A 1 336 ? -13.414 -15.852 -25.469 1 98.06 336 ARG A O 1
ATOM 2652 N N . PHE A 1 337 ? -14.133 -16.859 -23.688 1 98.44 337 PHE A N 1
ATOM 2653 C CA . PHE A 1 337 ? -12.836 -16.938 -23.016 1 98.44 337 PHE A CA 1
ATOM 2654 C C . PHE A 1 337 ? -12.484 -18.391 -22.719 1 98.44 337 PHE A C 1
ATOM 2656 O O . PHE A 1 337 ? -13.375 -19.234 -22.547 1 98.44 337 PHE A O 1
ATOM 2663 N N . ASP A 1 338 ? -11.203 -18.719 -22.734 1 97.38 338 ASP A N 1
ATOM 2664 C CA . ASP A 1 338 ? -10.805 -20.078 -22.375 1 97.38 338 ASP A CA 1
ATOM 2665 C C . ASP A 1 338 ? -11.359 -20.469 -21 1 97.38 338 ASP A C 1
ATOM 2667 O O . ASP A 1 338 ? -12 -21.516 -20.859 1 97.38 338 ASP A O 1
ATOM 2671 N N . TRP A 1 339 ? -11.211 -19.594 -20.016 1 98.44 339 TRP A N 1
ATOM 2672 C CA . TRP A 1 339 ? -11.688 -19.844 -18.672 1 98.44 339 TRP A CA 1
ATOM 2673 C C . TRP A 1 339 ? -12.445 -18.641 -18.109 1 98.44 339 TRP A C 1
ATOM 2675 O O . TRP A 1 339 ? -12.141 -17.5 -18.453 1 98.44 339 TRP A O 1
ATOM 2685 N N . LEU A 1 340 ? -13.406 -18.938 -17.297 1 98.88 340 LEU A N 1
ATOM 2686 C CA . LEU A 1 340 ? -14.102 -17.922 -16.531 1 98.88 340 LEU A CA 1
ATOM 2687 C C . LEU A 1 340 ? -13.797 -18.062 -15.039 1 98.88 340 LEU A C 1
ATOM 2689 O O . LEU A 1 340 ? -13.695 -19.172 -14.523 1 98.88 340 LEU A O 1
ATOM 2693 N N . LEU A 1 341 ? -13.594 -16.922 -14.422 1 98.81 341 LEU A N 1
ATOM 2694 C CA . LEU A 1 341 ? -13.586 -16.844 -12.961 1 98.81 341 LEU A CA 1
ATOM 2695 C C . LEU A 1 341 ? -14.867 -16.203 -12.445 1 98.81 341 LEU A C 1
ATOM 2697 O O . LEU A 1 341 ? -15.352 -15.211 -13.016 1 98.81 341 LEU A O 1
ATOM 2701 N N . CYS A 1 342 ? -15.469 -16.734 -11.469 1 98.81 342 CYS A N 1
ATOM 2702 C CA . CYS A 1 342 ? -16.641 -16.219 -10.773 1 98.81 342 CYS A CA 1
ATOM 2703 C C . CYS A 1 342 ? -16.578 -16.547 -9.289 1 98.81 342 CYS A C 1
ATOM 2705 O O . CYS A 1 342 ? -17.25 -17.469 -8.828 1 98.81 342 CYS A O 1
ATOM 2707 N N . ILE A 1 343 ? -15.789 -15.797 -8.547 1 98.06 343 ILE A N 1
ATOM 2708 C CA . ILE A 1 343 ? -15.445 -16.094 -7.164 1 98.06 343 ILE A CA 1
ATOM 2709 C C . ILE A 1 343 ? -16.203 -15.156 -6.227 1 98.06 343 ILE A C 1
ATOM 2711 O O . ILE A 1 343 ? -16.016 -13.938 -6.293 1 98.06 343 ILE A O 1
ATOM 2715 N N . GLU A 1 344 ? -17 -15.703 -5.316 1 95.06 344 GLU A N 1
ATOM 2716 C CA . GLU A 1 344 ? -17.75 -14.938 -4.336 1 95.06 344 GLU A CA 1
ATOM 2717 C C . GLU A 1 344 ? -18.719 -13.977 -5.02 1 95.06 344 GLU A C 1
ATOM 2719 O O . GLU A 1 344 ? -18.75 -12.781 -4.711 1 95.06 344 GLU A O 1
ATOM 2724 N N . VAL A 1 345 ? -19.547 -14.523 -5.949 1 97.62 345 VAL A N 1
ATOM 2725 C CA . VAL A 1 345 ? -20.422 -13.664 -6.75 1 97.62 345 VAL A CA 1
ATOM 2726 C C . VAL A 1 345 ? -21.844 -14.211 -6.719 1 97.62 345 VAL A C 1
ATOM 2728 O O . VAL A 1 345 ? -22.766 -13.516 -6.316 1 97.62 345 VAL A O 1
ATOM 2731 N N . LEU A 1 346 ? -22.047 -15.484 -7.008 1 97.94 346 LEU A N 1
ATOM 2732 C CA . LEU A 1 346 ? -23.359 -16.062 -7.273 1 97.94 346 LEU A CA 1
ATOM 2733 C C . LEU A 1 346 ? -24.203 -16.109 -6.004 1 97.94 346 LEU A C 1
ATOM 2735 O O . LEU A 1 346 ? -25.438 -16.047 -6.062 1 97.94 346 LEU A O 1
ATOM 2739 N N . GLU A 1 347 ? -23.594 -16.188 -4.824 1 96.88 347 GLU A N 1
ATOM 2740 C CA . GLU A 1 347 ? -24.328 -16.156 -3.566 1 96.88 347 GLU A CA 1
ATOM 2741 C C . GLU A 1 347 ? -24.969 -14.789 -3.332 1 96.88 347 GLU A C 1
ATOM 2743 O O . GLU A 1 347 ? -25.922 -14.672 -2.551 1 96.88 347 GLU A O 1
ATOM 2748 N N . HIS A 1 348 ? -24.484 -13.789 -4.016 1 96.25 348 HIS A N 1
ATOM 2749 C CA . HIS A 1 348 ? -24.984 -12.438 -3.854 1 96.25 348 HIS A CA 1
ATOM 2750 C C . HIS A 1 348 ? -26.125 -12.148 -4.832 1 96.25 348 HIS A C 1
ATOM 2752 O O . HIS A 1 348 ? -26.891 -11.195 -4.648 1 96.25 348 HIS A O 1
ATOM 2758 N N . ILE A 1 349 ? -26.219 -12.875 -5.922 1 97.69 349 ILE A N 1
ATOM 2759 C CA . ILE A 1 349 ? -27.25 -12.688 -6.934 1 97.69 349 ILE A CA 1
ATOM 2760 C C . ILE A 1 349 ? -28.547 -13.336 -6.48 1 97.69 349 ILE A C 1
ATOM 2762 O O . ILE A 1 349 ? -28.578 -14.516 -6.129 1 97.69 349 ILE A O 1
ATOM 2766 N N . PRO A 1 350 ? -29.625 -12.609 -6.527 1 96.56 350 PRO A N 1
ATOM 2767 C CA . PRO A 1 350 ? -30.906 -13.18 -6.086 1 96.56 350 PRO A CA 1
ATOM 2768 C C . PRO A 1 350 ? -31.297 -14.43 -6.875 1 96.56 350 PRO A C 1
ATOM 2770 O O . PRO A 1 350 ? -31 -14.523 -8.07 1 96.56 350 PRO A O 1
ATOM 2773 N N . GLY A 1 351 ? -32.031 -15.242 -6.23 1 96.81 351 GLY A N 1
ATOM 2774 C CA . GLY A 1 351 ? -32.406 -16.531 -6.797 1 96.81 351 GLY A CA 1
ATOM 2775 C C . GLY A 1 351 ? -33.188 -16.391 -8.102 1 96.81 351 GLY A C 1
ATOM 2776 O O . GLY A 1 351 ? -33.031 -17.234 -9.008 1 96.81 351 GLY A O 1
ATOM 2777 N N . ASP A 1 352 ? -33.969 -15.398 -8.195 1 97.38 352 ASP A N 1
ATOM 2778 C CA . ASP A 1 352 ? -34.781 -15.219 -9.391 1 97.38 352 ASP A CA 1
ATOM 2779 C C . ASP A 1 352 ? -33.938 -14.789 -10.586 1 97.38 352 ASP A C 1
ATOM 2781 O O . ASP A 1 352 ? -34.438 -14.75 -11.719 1 97.38 352 ASP A O 1
ATOM 2785 N N . ARG A 1 353 ? -32.656 -14.484 -10.352 1 98 353 ARG A N 1
ATOM 2786 C CA . ARG A 1 353 ? -31.75 -14.078 -11.422 1 98 353 ARG A CA 1
ATOM 2787 C C . ARG A 1 353 ? -30.656 -15.109 -11.633 1 98 353 ARG A C 1
ATOM 2789 O O . ARG A 1 353 ? -29.75 -14.898 -12.445 1 98 353 ARG A O 1
ATOM 2796 N N . GLU A 1 354 ? -30.672 -16.156 -10.945 1 98.12 354 GLU A N 1
ATOM 2797 C CA . GLU A 1 354 ? -29.672 -17.203 -11 1 98.12 354 GLU A CA 1
ATOM 2798 C C . GLU A 1 354 ? -29.531 -17.781 -12.414 1 98.12 354 GLU A C 1
ATOM 2800 O O . GLU A 1 354 ? -28.438 -17.906 -12.938 1 98.12 354 GLU A O 1
ATOM 2805 N N . ALA A 1 355 ? -30.703 -18.062 -13.008 1 98.19 355 ALA A N 1
ATOM 2806 C CA . ALA A 1 355 ? -30.719 -18.688 -14.328 1 98.19 355 ALA A CA 1
ATOM 2807 C C . ALA A 1 355 ? -30.047 -17.797 -15.367 1 98.19 355 ALA A C 1
ATOM 2809 O O . ALA A 1 355 ? -29.266 -18.281 -16.203 1 98.19 355 ALA A O 1
ATOM 2810 N N . VAL A 1 356 ? -30.328 -16.562 -15.32 1 98.44 356 VAL A N 1
ATOM 2811 C CA . VAL A 1 356 ? -29.75 -15.617 -16.281 1 98.44 356 VAL A CA 1
ATOM 2812 C C . VAL A 1 356 ? -28.234 -15.516 -16.047 1 98.44 356 VAL A C 1
ATOM 2814 O O . VAL A 1 356 ? -27.469 -15.484 -17.016 1 98.44 356 VAL A O 1
ATOM 2817 N N . ALA A 1 357 ? -27.781 -15.43 -14.828 1 98.81 357 ALA A N 1
ATOM 2818 C CA . ALA A 1 357 ? -26.359 -15.344 -14.5 1 98.81 357 ALA A CA 1
ATOM 2819 C C . ALA A 1 357 ? -25.609 -16.547 -15.031 1 98.81 357 ALA A C 1
ATOM 2821 O O . ALA A 1 357 ? -24.562 -16.406 -15.672 1 98.81 357 ALA A O 1
ATOM 2822 N N . LEU A 1 358 ? -26.188 -17.719 -14.789 1 98.81 358 LEU A N 1
ATOM 2823 C CA . LEU A 1 358 ? -25.531 -18.953 -15.227 1 98.81 358 LEU A CA 1
ATOM 2824 C C . LEU A 1 358 ? -25.531 -19.062 -16.75 1 98.81 358 LEU A C 1
ATOM 2826 O O . LEU A 1 358 ? -24.578 -19.562 -17.328 1 98.81 358 LEU A O 1
ATOM 2830 N N . ALA A 1 359 ? -26.609 -18.609 -17.359 1 98.69 359 ALA A N 1
ATOM 2831 C CA . ALA A 1 359 ? -26.672 -18.594 -18.812 1 98.69 359 ALA A CA 1
ATOM 2832 C C . ALA A 1 359 ? -25.594 -17.672 -19.406 1 98.69 359 ALA A C 1
ATOM 2834 O O . ALA A 1 359 ? -24.984 -18 -20.422 1 98.69 359 ALA A O 1
ATOM 2835 N N . ASN A 1 360 ? -25.422 -16.484 -18.781 1 98.88 360 ASN A N 1
ATOM 2836 C CA . ASN A 1 360 ? -24.375 -15.562 -19.203 1 98.88 360 ASN A CA 1
ATOM 2837 C C . ASN A 1 360 ? -23 -16.203 -19.094 1 98.88 360 ASN A C 1
ATOM 2839 O O . ASN A 1 360 ? -22.172 -16.062 -20 1 98.88 360 ASN A O 1
ATOM 2843 N N . LEU A 1 361 ? -22.719 -16.906 -17.969 1 98.88 361 LEU A N 1
ATOM 2844 C CA . LEU A 1 361 ? -21.453 -17.594 -17.781 1 98.88 361 LEU A CA 1
ATOM 2845 C C . LEU A 1 361 ? -21.234 -18.641 -18.859 1 98.88 361 LEU A C 1
ATOM 2847 O O . LEU A 1 361 ? -20.156 -18.719 -19.453 1 98.88 361 LEU A O 1
ATOM 2851 N N . ARG A 1 362 ? -22.281 -19.406 -19.109 1 98.75 362 ARG A N 1
ATOM 2852 C CA . ARG A 1 362 ? -22.141 -20.469 -20.109 1 98.75 362 ARG A CA 1
ATOM 2853 C C . ARG A 1 362 ? -21.875 -19.891 -21.484 1 98.75 362 ARG A C 1
ATOM 2855 O O . ARG A 1 362 ? -21.047 -20.438 -22.234 1 98.75 362 ARG A O 1
ATOM 2862 N N . ARG A 1 363 ? -22.562 -18.875 -21.812 1 98.44 363 ARG A N 1
ATOM 2863 C CA . ARG A 1 363 ? -22.438 -18.219 -23.109 1 98.44 363 ARG A CA 1
ATOM 2864 C C . ARG A 1 363 ? -21 -17.781 -23.375 1 98.44 363 ARG A C 1
ATOM 2866 O O . ARG A 1 363 ? -20.547 -17.797 -24.516 1 98.44 363 ARG A O 1
ATOM 2873 N N . HIS A 1 364 ? -20.219 -17.453 -22.375 1 98.81 364 HIS A N 1
ATOM 2874 C CA . HIS A 1 364 ? -18.906 -16.828 -22.547 1 98.81 364 HIS A CA 1
ATOM 2875 C C . HIS A 1 364 ? -17.781 -17.797 -22.188 1 98.81 364 HIS A C 1
ATOM 2877 O O . HIS A 1 364 ? -16.609 -17.453 -22.266 1 98.81 364 HIS A O 1
ATOM 2883 N N . ALA A 1 365 ? -18.125 -19.047 -21.781 1 98.62 365 ALA A N 1
ATOM 2884 C CA . ALA A 1 365 ? -17.125 -20.031 -21.359 1 98.62 365 ALA A CA 1
ATOM 2885 C C . ALA A 1 365 ? -16.641 -20.844 -22.562 1 98.62 365 ALA A C 1
ATOM 2887 O O . ALA A 1 365 ? -17.438 -21.391 -23.328 1 98.62 365 ALA A O 1
ATOM 2888 N N . GLY A 1 366 ? -15.328 -20.875 -22.766 1 98.12 366 GLY A N 1
ATOM 2889 C CA . GLY A 1 366 ? -14.727 -21.734 -23.781 1 98.12 366 GLY A CA 1
ATOM 2890 C C . GLY A 1 366 ? -14.352 -23.109 -23.25 1 98.12 366 GLY A C 1
ATOM 2891 O O . GLY A 1 366 ? -14.945 -24.109 -23.641 1 98.12 366 GLY A O 1
ATOM 2892 N N . LYS A 1 367 ? -13.438 -23.203 -22.344 1 97.62 367 LYS A N 1
ATOM 2893 C CA . LYS A 1 367 ? -12.961 -24.453 -21.781 1 97.62 367 LYS A CA 1
ATOM 2894 C C . LYS A 1 367 ? -13.641 -24.766 -20.453 1 97.62 367 LYS A C 1
ATOM 2896 O O . LYS A 1 367 ? -13.961 -25.906 -20.156 1 97.62 367 LYS A O 1
ATOM 2901 N N . GLY A 1 368 ? -13.781 -23.719 -19.594 1 98.44 368 GLY A N 1
ATOM 2902 C CA . GLY A 1 368 ? -14.359 -24.047 -18.312 1 98.44 368 GLY A CA 1
ATOM 2903 C C . GLY A 1 368 ? -14.602 -22.844 -17.438 1 98.44 368 GLY A C 1
ATOM 2904 O O . GLY A 1 368 ? -14.492 -21.703 -17.891 1 98.44 368 GLY A O 1
ATOM 2905 N N . LEU A 1 369 ? -15.078 -23.125 -16.203 1 98.81 369 LEU A N 1
ATOM 2906 C CA . LEU A 1 369 ? -15.484 -22.156 -15.188 1 98.81 369 LEU A CA 1
ATOM 2907 C C . LEU A 1 369 ? -14.914 -22.531 -13.828 1 98.81 369 LEU A C 1
ATOM 2909 O O . LEU A 1 369 ? -15.031 -23.672 -13.391 1 98.81 369 LEU A O 1
ATOM 2913 N N . VAL A 1 370 ? -14.164 -21.625 -13.234 1 98.81 370 VAL A N 1
ATOM 2914 C CA . VAL A 1 370 ? -13.797 -21.719 -11.828 1 98.81 370 VAL A CA 1
ATOM 2915 C C . VAL A 1 370 ? -14.734 -20.844 -10.984 1 98.81 370 VAL A C 1
ATOM 2917 O O . VAL A 1 370 ? -14.805 -19.641 -11.172 1 98.81 370 VAL A O 1
ATOM 2920 N N . VAL A 1 371 ? -15.461 -21.484 -10.055 1 98.75 371 VAL A N 1
ATOM 2921 C CA . VAL A 1 371 ? -16.531 -20.766 -9.375 1 98.75 371 VAL A CA 1
ATOM 2922 C C . VAL A 1 371 ? -16.531 -21.109 -7.891 1 98.75 371 VAL A C 1
ATOM 2924 O O . VAL A 1 371 ? -16.203 -22.234 -7.512 1 98.75 371 VAL A O 1
ATOM 2927 N N . SER A 1 372 ? -16.719 -20.109 -7.039 1 97.88 372 SER A N 1
ATOM 2928 C CA . SER A 1 372 ? -17.094 -20.328 -5.648 1 97.88 372 SER A CA 1
ATOM 2929 C C . SER A 1 372 ? -18.547 -19.938 -5.406 1 97.88 372 SER A C 1
ATOM 2931 O O . SER A 1 372 ? -19.078 -19.047 -6.066 1 97.88 372 SER A O 1
ATOM 2933 N N . TRP A 1 373 ? -19.188 -20.656 -4.57 1 96.75 373 TRP A N 1
ATOM 2934 C CA . TRP A 1 373 ? -20.562 -20.391 -4.168 1 96.75 373 TRP A CA 1
ATOM 2935 C C . TRP A 1 373 ? -20.781 -20.719 -2.695 1 96.75 373 TRP A C 1
ATOM 2937 O O . TRP A 1 373 ? -20.703 -21.891 -2.297 1 96.75 373 TRP A O 1
ATOM 2947 N N . SER A 1 374 ? -21.062 -19.703 -1.92 1 93.75 374 SER A N 1
ATOM 2948 C CA . SER A 1 374 ? -21.125 -19.859 -0.471 1 93.75 374 SER A CA 1
ATOM 2949 C C . SER A 1 374 ? -22.328 -20.719 -0.061 1 93.75 374 SER A C 1
ATOM 2951 O O . SER A 1 374 ? -23.422 -20.578 -0.625 1 93.75 374 SER A O 1
ATOM 2953 N N . GLU A 1 375 ? -22.094 -21.547 0.922 1 92.12 375 GLU A N 1
ATOM 2954 C CA . GLU A 1 375 ? -23.188 -22.312 1.527 1 92.12 375 GLU A CA 1
ATOM 2955 C C . GLU A 1 375 ? -23.812 -21.562 2.697 1 92.12 375 GLU A C 1
ATOM 2957 O O . GLU A 1 375 ? -24.859 -21.953 3.205 1 92.12 375 GLU A O 1
ATOM 2962 N N . HIS A 1 376 ? -23.109 -20.547 3.055 1 86.25 376 HIS A N 1
ATOM 2963 C CA . HIS A 1 376 ? -23.516 -19.844 4.262 1 86.25 376 HIS A CA 1
ATOM 2964 C C . HIS A 1 376 ? -24.453 -18.688 3.932 1 86.25 376 HIS A C 1
ATOM 2966 O O . HIS A 1 376 ? -24.047 -17.734 3.244 1 86.25 376 HIS A O 1
ATOM 2972 N N . SER A 1 377 ? -25.641 -18.844 4.523 1 83.25 377 SER A N 1
ATOM 2973 C CA . SER A 1 377 ? -26.609 -17.781 4.332 1 83.25 377 SER A CA 1
ATOM 2974 C C . SER A 1 377 ? -26.344 -16.609 5.285 1 83.25 377 SER A C 1
ATOM 2976 O O . SER A 1 377 ? -25.656 -16.781 6.297 1 83.25 377 SER A O 1
ATOM 2978 N N . GLY A 1 378 ? -26.625 -15.492 4.918 1 79.31 378 GLY A N 1
ATOM 2979 C CA . GLY A 1 378 ? -26.469 -14.281 5.703 1 79.31 378 GLY A CA 1
ATOM 2980 C C . GLY A 1 378 ? -26.766 -13.016 4.914 1 79.31 378 GLY A C 1
ATOM 2981 O O . GLY A 1 378 ? -27.172 -13.086 3.754 1 79.31 378 GLY A O 1
ATOM 2982 N N . PRO A 1 379 ? -26.609 -11.938 5.66 1 79 379 PRO A N 1
ATOM 2983 C CA . PRO A 1 379 ? -26.844 -10.672 4.953 1 79 379 PRO A CA 1
ATOM 2984 C C . PRO A 1 379 ? -26.016 -10.539 3.684 1 79 379 PRO A C 1
ATOM 2986 O O . PRO A 1 379 ? -24.797 -10.766 3.709 1 79 379 PRO A O 1
ATOM 2989 N N . GLY A 1 380 ? -26.688 -10.406 2.602 1 85.38 380 GLY A N 1
ATOM 2990 C CA . GLY A 1 380 ? -26.016 -10.188 1.334 1 85.38 380 GLY A CA 1
ATOM 2991 C C . GLY A 1 380 ? -25.906 -11.445 0.496 1 85.38 380 GLY A C 1
ATOM 2992 O O . GLY A 1 380 ? -25.422 -11.406 -0.642 1 85.38 380 GLY A O 1
ATOM 2993 N N . HIS A 1 381 ? -26.312 -12.586 1.168 1 92.62 381 HIS A N 1
ATOM 2994 C CA . HIS A 1 381 ? -26.234 -13.844 0.441 1 92.62 381 HIS A CA 1
ATOM 2995 C C . HIS A 1 381 ? -27.609 -14.453 0.214 1 92.62 381 HIS A C 1
ATOM 2997 O O . HIS A 1 381 ? -27.906 -15.531 0.728 1 92.62 381 HIS A O 1
ATOM 3003 N N . PRO A 1 382 ? -28.422 -13.891 -0.582 1 93.81 382 PRO A N 1
ATOM 3004 C CA . PRO A 1 382 ? -29.781 -14.383 -0.819 1 93.81 382 PRO A CA 1
ATOM 3005 C C . PRO A 1 382 ? -29.812 -15.734 -1.538 1 93.81 382 PRO A C 1
ATOM 3007 O O . PRO A 1 382 ? -30.828 -16.422 -1.548 1 93.81 382 PRO A O 1
ATOM 3010 N N . ASN A 1 383 ? -28.75 -16.109 -2.098 1 96.62 383 ASN A N 1
ATOM 3011 C CA . ASN A 1 383 ? -28.719 -17.297 -2.938 1 96.62 383 ASN A CA 1
ATOM 3012 C C . ASN A 1 383 ? -27.656 -18.297 -2.465 1 96.62 383 ASN A C 1
ATOM 3014 O O . ASN A 1 383 ? -27.062 -19 -3.277 1 96.62 383 ASN A O 1
ATOM 3018 N N . ALA A 1 384 ? -27.359 -18.266 -1.203 1 95.75 384 ALA A N 1
ATOM 3019 C CA . ALA A 1 384 ? -26.531 -19.312 -0.622 1 95.75 384 ALA A CA 1
ATOM 3020 C C . ALA A 1 384 ? -27.25 -20.656 -0.631 1 95.75 384 ALA A C 1
ATOM 3022 O O . ALA A 1 384 ? -28.469 -20.719 -0.432 1 95.75 384 ALA A O 1
ATOM 3023 N N . LYS A 1 385 ? -26.578 -21.766 -0.889 1 94.69 385 LYS A N 1
ATOM 3024 C CA . LYS A 1 385 ? -27.188 -23.078 -0.922 1 94.69 385 LYS A CA 1
ATOM 3025 C C . LYS A 1 385 ? -26.141 -24.188 -0.802 1 94.69 385 LYS A C 1
ATOM 3027 O O . LYS A 1 385 ? -24.953 -23.953 -1.045 1 94.69 385 LYS A O 1
ATOM 3032 N N . PRO A 1 386 ? -26.594 -25.328 -0.435 1 95.38 386 PRO A N 1
ATOM 3033 C CA . PRO A 1 386 ? -25.656 -26.438 -0.263 1 95.38 386 PRO A CA 1
ATOM 3034 C C . PRO A 1 386 ? -25.016 -26.875 -1.575 1 95.38 386 PRO A C 1
ATOM 3036 O O . PRO A 1 386 ? -25.594 -26.688 -2.646 1 95.38 386 PRO A O 1
ATOM 3039 N N . TRP A 1 387 ? -23.906 -27.5 -1.438 1 95.81 387 TRP A N 1
ATOM 3040 C CA . TRP A 1 387 ? -23.062 -27.891 -2.561 1 95.81 387 TRP A CA 1
ATOM 3041 C C . TRP A 1 387 ? -23.859 -28.734 -3.559 1 95.81 387 TRP A C 1
ATOM 3043 O O . TRP A 1 387 ? -23.719 -28.562 -4.773 1 95.81 387 TRP A O 1
ATOM 3053 N N . VAL A 1 388 ? -24.641 -29.609 -3.062 1 96.88 388 VAL A N 1
ATOM 3054 C CA . VAL A 1 388 ? -25.391 -30.5 -3.939 1 96.88 388 VAL A CA 1
ATOM 3055 C C . VAL A 1 388 ? -26.266 -29.688 -4.883 1 96.88 388 VAL A C 1
ATOM 3057 O O . VAL A 1 388 ? -26.375 -30 -6.07 1 96.88 388 VAL A O 1
ATOM 3060 N N . GLN A 1 389 ? -26.859 -28.625 -4.41 1 97.44 389 GLN A N 1
ATOM 3061 C CA . GLN A 1 389 ? -27.719 -27.766 -5.215 1 97.44 389 GLN A CA 1
ATOM 3062 C C . GLN A 1 389 ? -26.891 -26.891 -6.156 1 97.44 389 GLN A C 1
ATOM 3064 O O . GLN A 1 389 ? -27.312 -26.609 -7.285 1 97.44 389 GLN A O 1
ATOM 3069 N N . VAL A 1 390 ? -25.766 -26.438 -5.668 1 97.56 390 VAL A N 1
ATOM 3070 C CA . VAL A 1 390 ? -24.859 -25.641 -6.488 1 97.56 390 VAL A CA 1
ATOM 3071 C C . VAL A 1 390 ? -24.406 -26.453 -7.699 1 97.56 390 VAL A C 1
ATOM 3073 O O . VAL A 1 390 ? -24.5 -26 -8.836 1 97.56 390 VAL A O 1
ATOM 3076 N N . ARG A 1 391 ? -23.938 -27.641 -7.426 1 98.25 391 ARG A N 1
ATOM 3077 C CA . ARG A 1 391 ? -23.469 -28.516 -8.5 1 98.25 391 ARG A CA 1
ATOM 3078 C C . ARG A 1 391 ? -24.578 -28.75 -9.531 1 98.25 391 ARG A C 1
ATOM 3080 O O . ARG A 1 391 ? -24.328 -28.625 -10.734 1 98.25 391 ARG A O 1
ATOM 3087 N N . ALA A 1 392 ? -25.734 -29.047 -9.039 1 98.38 392 ALA A N 1
ATOM 3088 C CA . ALA A 1 392 ? -26.859 -29.328 -9.93 1 98.38 392 ALA A CA 1
ATOM 3089 C C . ALA A 1 392 ? -27.172 -28.109 -10.805 1 98.38 392 ALA A C 1
ATOM 3091 O O . ALA A 1 392 ? -27.422 -28.25 -12.008 1 98.38 392 ALA A O 1
ATOM 3092 N N . ALA A 1 393 ? -27.203 -26.922 -10.211 1 98.44 393 ALA A N 1
ATOM 3093 C CA . ALA A 1 393 ? -27.531 -25.688 -10.93 1 98.44 393 ALA A CA 1
ATOM 3094 C C . ALA A 1 393 ? -26.484 -25.406 -12.008 1 98.44 393 ALA A C 1
ATOM 3096 O O . ALA A 1 393 ? -26.844 -25.062 -13.148 1 98.44 393 ALA A O 1
ATOM 3097 N N . VAL A 1 394 ? -25.188 -25.547 -11.703 1 98.75 394 VAL A N 1
ATOM 3098 C CA . VAL A 1 394 ? -24.109 -25.234 -12.633 1 98.75 394 VAL A CA 1
ATOM 3099 C C . VAL A 1 394 ? -24.094 -26.266 -13.758 1 98.75 394 VAL A C 1
ATOM 3101 O O . VAL A 1 394 ? -23.906 -25.906 -14.93 1 98.75 394 VAL A O 1
ATOM 3104 N N . GLU A 1 395 ? -24.359 -27.5 -13.414 1 98.62 395 GLU A N 1
ATOM 3105 C CA . GLU A 1 395 ? -24.406 -28.547 -14.43 1 98.62 395 GLU A CA 1
ATOM 3106 C C . GLU A 1 395 ? -25.594 -28.359 -15.359 1 98.62 395 GLU A C 1
ATOM 3108 O O . GLU A 1 395 ? -25.484 -28.562 -16.578 1 98.62 395 GLU A O 1
ATOM 3113 N N . ALA A 1 396 ? -26.703 -27.969 -14.797 1 98.25 396 ALA A N 1
ATOM 3114 C CA . ALA A 1 396 ? -27.891 -27.719 -15.602 1 98.25 396 ALA A CA 1
ATOM 3115 C C . ALA A 1 396 ? -27.656 -26.578 -16.594 1 98.25 396 ALA A C 1
ATOM 3117 O O . ALA A 1 396 ? -28.312 -26.531 -17.641 1 98.25 396 ALA A O 1
ATOM 3118 N N . ALA A 1 397 ? -26.734 -25.719 -16.281 1 98.31 397 ALA A N 1
ATOM 3119 C CA . ALA A 1 397 ? -26.453 -24.578 -17.141 1 98.31 397 ALA A CA 1
ATOM 3120 C C . ALA A 1 397 ? -25.484 -24.953 -18.266 1 98.31 397 ALA A C 1
ATOM 3122 O O . ALA A 1 397 ? -25.172 -24.125 -19.109 1 98.31 397 ALA A O 1
ATOM 3123 N N . GLY A 1 398 ? -24.984 -26.203 -18.312 1 98.25 398 GLY A N 1
ATOM 3124 C CA . GLY A 1 398 ? -24.172 -26.641 -19.422 1 98.25 398 GLY A CA 1
ATOM 3125 C C . GLY A 1 398 ? -22.719 -26.859 -19.047 1 98.25 398 GLY A C 1
ATOM 3126 O O . GLY A 1 398 ? -21.828 -26.812 -19.906 1 98.25 398 GLY A O 1
ATOM 3127 N N . PHE A 1 399 ? -22.438 -27.078 -17.766 1 98.69 399 PHE A N 1
ATOM 3128 C CA . PHE A 1 399 ? -21.109 -27.375 -17.281 1 98.69 399 PHE A CA 1
ATOM 3129 C C . PHE A 1 399 ? -21.047 -28.766 -16.672 1 98.69 399 PHE A C 1
ATOM 3131 O O . PHE A 1 399 ? -22.094 -29.359 -16.359 1 98.69 399 PHE A O 1
ATOM 3138 N N . GLU A 1 400 ? -19.844 -29.328 -16.594 1 98.69 400 GLU A N 1
ATOM 3139 C CA . GLU A 1 400 ? -19.594 -30.594 -15.898 1 98.69 400 GLU A CA 1
ATOM 3140 C C . GLU A 1 400 ? -18.469 -30.453 -14.883 1 98.69 400 GLU A C 1
ATOM 3142 O O . GLU A 1 400 ? -17.422 -29.891 -15.188 1 98.69 400 GLU A O 1
ATOM 3147 N N . LEU A 1 401 ? -18.672 -30.984 -13.719 1 98.69 401 LEU A N 1
ATOM 3148 C CA . LEU A 1 401 ? -17.672 -30.891 -12.648 1 98.69 401 LEU A CA 1
ATOM 3149 C C . LEU A 1 401 ? -16.391 -31.609 -13.023 1 98.69 401 LEU A C 1
ATOM 3151 O O . LEU A 1 401 ? -16.438 -32.75 -13.469 1 98.69 401 LEU A O 1
ATOM 3155 N N . ASP A 1 402 ? -15.32 -30.984 -12.984 1 98.31 402 ASP A N 1
ATOM 3156 C CA . ASP A 1 402 ? -14 -31.594 -13.039 1 98.31 402 ASP A CA 1
ATOM 3157 C C . ASP A 1 402 ? -13.461 -31.875 -11.633 1 98.31 402 ASP A C 1
ATOM 3159 O O . ASP A 1 402 ? -12.75 -31.047 -11.062 1 98.31 402 ASP A O 1
ATOM 3163 N N . ALA A 1 403 ? -13.797 -33 -11.109 1 96.75 403 ALA A N 1
ATOM 3164 C CA . ALA A 1 403 ? -13.508 -33.344 -9.727 1 96.75 403 ALA A CA 1
ATOM 3165 C C . ALA A 1 403 ? -12 -33.344 -9.469 1 96.75 403 ALA A C 1
ATOM 3167 O O . ALA A 1 403 ? -11.547 -32.969 -8.391 1 96.75 403 ALA A O 1
ATOM 3168 N N . ASP A 1 404 ? -11.242 -33.812 -10.414 1 94.06 404 ASP A N 1
ATOM 3169 C CA . ASP A 1 404 ? -9.789 -33.875 -10.25 1 94.06 404 ASP A CA 1
ATOM 3170 C C . ASP A 1 404 ? -9.188 -32.469 -10.117 1 94.06 404 ASP A C 1
ATOM 3172 O O . ASP A 1 404 ? -8.398 -32.219 -9.211 1 94.06 404 ASP A O 1
ATOM 3176 N N . ALA A 1 405 ? -9.578 -31.562 -10.992 1 94.69 405 ALA A N 1
ATOM 3177 C CA . ALA A 1 405 ? -9.07 -30.203 -10.93 1 94.69 405 ALA A CA 1
ATOM 3178 C C . ALA A 1 405 ? -9.531 -29.5 -9.648 1 94.69 405 ALA A C 1
ATOM 3180 O O . ALA A 1 405 ? -8.773 -28.734 -9.055 1 94.69 405 ALA A O 1
ATOM 3181 N N . THR A 1 406 ? -10.781 -29.781 -9.258 1 96.06 406 THR A N 1
ATOM 3182 C CA . THR A 1 406 ? -11.336 -29.188 -8.047 1 96.06 406 THR A CA 1
ATOM 3183 C C . THR A 1 406 ? -10.508 -29.562 -6.824 1 96.06 406 THR A C 1
ATOM 3185 O O . THR A 1 406 ? -10.25 -28.734 -5.957 1 96.06 406 THR A O 1
ATOM 3188 N N . GLN A 1 407 ? -10.047 -30.781 -6.754 1 91.56 407 GLN A N 1
ATOM 3189 C CA . GLN A 1 407 ? -9.297 -31.297 -5.613 1 91.56 407 GLN A CA 1
ATOM 3190 C C . GLN A 1 407 ? -7.941 -30.594 -5.504 1 91.56 407 GLN A C 1
ATOM 3192 O O . GLN A 1 407 ? -7.336 -30.578 -4.43 1 91.56 407 GLN A O 1
ATOM 3197 N N . LEU A 1 408 ? -7.48 -29.984 -6.562 1 88.88 408 LEU A N 1
ATOM 3198 C CA . LEU A 1 408 ? -6.172 -29.344 -6.59 1 88.88 408 LEU A CA 1
ATOM 3199 C C . LEU A 1 408 ? -6.277 -27.875 -6.199 1 88.88 408 LEU A C 1
ATOM 3201 O O . LEU A 1 408 ? -5.262 -27.203 -5.992 1 88.88 408 LEU A O 1
ATOM 3205 N N . MET A 1 409 ? -7.496 -27.359 -6.09 1 92.56 409 MET A N 1
ATOM 3206 C CA . MET A 1 409 ? -7.676 -25.969 -5.719 1 92.56 409 MET A CA 1
ATOM 3207 C C . MET A 1 409 ? -7.434 -25.766 -4.23 1 92.56 409 MET A C 1
ATOM 3209 O O . MET A 1 409 ? -8.047 -26.422 -3.398 1 92.56 409 MET A O 1
ATOM 3213 N N . ARG A 1 410 ? -6.512 -24.859 -3.906 1 90.62 410 ARG A N 1
ATOM 3214 C CA . ARG A 1 410 ? -6.219 -24.484 -2.529 1 90.62 410 ARG A CA 1
ATOM 3215 C C . ARG A 1 410 ? -6.574 -23.031 -2.277 1 90.62 410 ARG A C 1
ATOM 3217 O O . ARG A 1 410 ? -6.543 -22.203 -3.197 1 90.62 410 ARG A O 1
ATOM 3224 N N . THR A 1 411 ? -6.93 -22.734 -1.044 1 92.75 411 THR A N 1
ATOM 3225 C CA . THR A 1 411 ? -7.27 -21.359 -0.667 1 92.75 411 THR A CA 1
ATOM 3226 C C . THR A 1 411 ? -6.68 -21.016 0.697 1 92.75 411 THR A C 1
ATOM 3228 O O . THR A 1 411 ? -6.371 -21.906 1.491 1 92.75 411 THR A O 1
ATOM 3231 N N . GLN A 1 412 ? -6.426 -19.75 0.938 1 91.5 412 GLN A N 1
ATOM 3232 C CA . GLN A 1 412 ? -6 -19.234 2.238 1 91.5 412 GLN A CA 1
ATOM 3233 C C . GLN A 1 412 ? -7.047 -18.312 2.836 1 91.5 412 GLN A C 1
ATOM 3235 O O . GLN A 1 412 ? -7.043 -18.047 4.043 1 91.5 412 GLN A O 1
ATOM 3240 N N . VAL A 1 413 ? -7.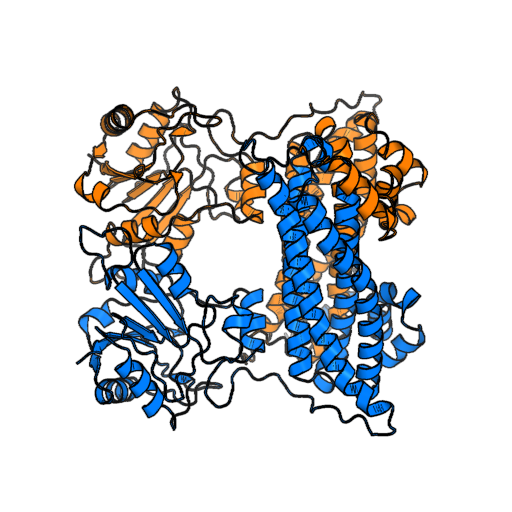898 -17.781 1.938 1 91.19 413 VAL A N 1
ATOM 3241 C CA . VAL A 1 413 ? -9.016 -16.984 2.428 1 91.19 413 VAL A CA 1
ATOM 3242 C C . VAL A 1 413 ? -10.047 -17.891 3.098 1 91.19 413 VAL A C 1
ATOM 3244 O O . VAL A 1 413 ? -10.547 -18.828 2.48 1 91.19 413 VAL A O 1
ATOM 3247 N N . LEU A 1 414 ? -10.391 -17.609 4.258 1 87.56 414 LEU A N 1
ATOM 3248 C CA . LEU A 1 414 ? -11.133 -18.5 5.137 1 87.56 414 LEU A CA 1
ATOM 3249 C C . LEU A 1 414 ? -12.477 -18.859 4.523 1 87.56 414 LEU A C 1
ATOM 3251 O O . LEU A 1 414 ? -12.867 -20.031 4.531 1 87.56 414 LEU A O 1
ATOM 3255 N N . TRP A 1 415 ? -13.172 -17.969 3.988 1 87.19 415 TRP A N 1
ATOM 3256 C CA . TRP A 1 415 ? -14.531 -18.234 3.529 1 87.19 415 TRP A CA 1
ATOM 3257 C C . TRP A 1 415 ? -14.523 -18.875 2.145 1 87.19 415 TRP A C 1
ATOM 3259 O O . TRP A 1 415 ? -15.578 -19.219 1.604 1 87.19 415 TRP A O 1
ATOM 3269 N N . LEU A 1 416 ? -13.344 -19.094 1.536 1 92.81 416 LEU A N 1
ATOM 3270 C CA . LEU A 1 416 ? -13.227 -19.781 0.257 1 92.81 416 LEU A CA 1
ATOM 3271 C C . LEU A 1 416 ? -12.828 -21.234 0.462 1 92.81 416 LEU A C 1
ATOM 3273 O O . LEU A 1 416 ? -12.789 -22.016 -0.495 1 92.81 416 LEU A O 1
ATOM 3277 N N . THR A 1 417 ? -12.594 -21.562 1.729 1 88.25 417 THR A N 1
ATOM 3278 C CA . THR A 1 417 ? -12.156 -22.922 2.014 1 88.25 417 THR A CA 1
ATOM 3279 C C . THR A 1 417 ? -13.195 -23.938 1.532 1 88.25 417 THR A C 1
ATOM 3281 O O . THR A 1 417 ? -14.375 -23.844 1.896 1 88.25 417 THR A O 1
ATOM 3284 N N . ASP A 1 418 ? -12.867 -24.797 0.633 1 86.31 418 ASP A N 1
ATOM 3285 C CA . ASP A 1 418 ? -13.664 -25.891 0.074 1 86.31 418 ASP A CA 1
ATOM 3286 C C . ASP A 1 418 ? -14.852 -25.344 -0.717 1 86.31 418 ASP A C 1
ATOM 3288 O O . ASP A 1 418 ? -15.867 -26.016 -0.86 1 86.31 418 ASP A O 1
ATOM 3292 N N . ALA A 1 419 ? -14.742 -24.125 -1.165 1 92.31 419 ALA A N 1
ATOM 3293 C CA . ALA A 1 419 ? -15.883 -23.516 -1.846 1 92.31 419 ALA A CA 1
ATOM 3294 C C . ALA A 1 419 ? -15.57 -23.281 -3.322 1 92.31 419 ALA A C 1
ATOM 3296 O O . ALA A 1 419 ? -16.453 -22.875 -4.09 1 92.31 419 ALA A O 1
ATOM 3297 N N . VAL A 1 420 ? -14.344 -23.547 -3.699 1 96.88 420 VAL A N 1
ATOM 3298 C CA . VAL A 1 420 ? -13.953 -23.281 -5.078 1 96.88 420 VAL A CA 1
ATOM 3299 C C . VAL A 1 420 ? -14.016 -24.578 -5.891 1 96.88 420 VAL A C 1
ATOM 3301 O O . VAL A 1 420 ? -13.406 -25.578 -5.516 1 96.88 420 VAL A O 1
ATOM 3304 N N . HIS A 1 421 ? -14.727 -24.578 -7.008 1 98.38 421 HIS A N 1
ATOM 3305 C CA . HIS A 1 421 ? -14.922 -25.75 -7.855 1 98.38 421 HIS A CA 1
ATOM 3306 C C . HIS A 1 421 ? -14.594 -25.438 -9.312 1 98.38 421 HIS A C 1
ATOM 3308 O O . HIS A 1 421 ? -14.836 -24.328 -9.773 1 98.38 421 HIS A O 1
ATOM 3314 N N . VAL A 1 422 ? -14.047 -26.438 -9.984 1 98.62 422 VAL A N 1
ATOM 3315 C CA . VAL A 1 422 ? -13.703 -26.312 -11.391 1 98.62 422 VAL A CA 1
ATOM 3316 C C . VAL A 1 422 ? -14.703 -27.109 -12.234 1 98.62 422 VAL A C 1
ATOM 3318 O O . VAL A 1 422 ? -14.945 -28.281 -11.977 1 98.62 422 VAL A O 1
ATOM 3321 N N . PHE A 1 423 ? -15.297 -26.438 -13.18 1 98.88 423 PHE A N 1
ATOM 3322 C CA . PHE A 1 423 ? -16.219 -27.062 -14.109 1 98.88 423 PHE A CA 1
ATOM 3323 C C . PHE A 1 423 ? -15.703 -26.953 -15.539 1 98.88 423 PHE A C 1
ATOM 3325 O O . PHE A 1 423 ? -15.062 -25.953 -15.898 1 98.88 423 PHE A O 1
ATOM 3332 N N . ARG A 1 424 ? -15.992 -27.906 -16.375 1 98.62 424 ARG A N 1
ATOM 3333 C CA . ARG A 1 424 ? -15.688 -27.875 -17.812 1 98.62 424 ARG A CA 1
ATOM 3334 C C . ARG A 1 424 ? -16.938 -27.531 -18.625 1 98.62 424 ARG A C 1
ATOM 3336 O O . ARG A 1 424 ? -18.031 -27.969 -18.281 1 98.62 424 ARG A O 1
ATOM 3343 N N . ALA A 1 425 ? -16.688 -26.75 -19.656 1 96.56 425 ALA A N 1
ATOM 3344 C CA . ALA A 1 425 ? -17.797 -26.453 -20.562 1 96.56 425 ALA A CA 1
ATOM 3345 C C . ALA A 1 425 ? -18.125 -27.641 -21.453 1 96.56 425 ALA A C 1
ATOM 3347 O O . ALA A 1 425 ? -17.219 -28.266 -22.016 1 96.56 425 ALA A O 1
ATOM 3348 N N . VAL A 1 426 ? -19.359 -28.078 -21.516 1 90.12 426 VAL A N 1
ATOM 3349 C CA . VAL A 1 426 ? -19.75 -29.219 -22.328 1 90.12 426 VAL A CA 1
ATOM 3350 C C . VAL A 1 426 ? -20.594 -28.734 -23.516 1 90.12 426 VAL A C 1
ATOM 3352 O O . VAL A 1 426 ? -21.266 -27.703 -23.438 1 90.12 426 VAL A O 1
ATOM 3355 N N . MET B 1 1 ? 12.07 29.453 -41.656 1 20.27 1 MET B N 1
ATOM 3356 C CA . MET B 1 1 ? 11.703 30.578 -40.781 1 20.27 1 MET B CA 1
ATOM 3357 C C . MET B 1 1 ? 11.609 30.141 -39.344 1 20.27 1 MET B C 1
ATOM 3359 O O . MET B 1 1 ? 10.906 29.188 -39 1 20.27 1 MET B O 1
ATOM 3363 N N . ARG B 1 2 ? 12.688 30.406 -38.625 1 23.48 2 ARG B N 1
ATOM 3364 C CA . ARG B 1 2 ? 13.062 30.219 -37.219 1 23.48 2 ARG B CA 1
ATOM 3365 C C . ARG B 1 2 ? 12.016 30.812 -36.281 1 23.48 2 ARG B C 1
ATOM 3367 O O . ARG B 1 2 ? 11.82 32.031 -36.25 1 23.48 2 ARG B O 1
ATOM 3374 N N . LEU B 1 3 ? 10.836 3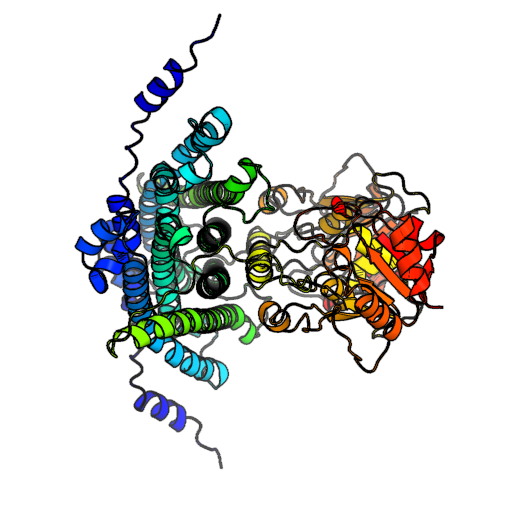0.156 -36.281 1 26.05 3 LEU B N 1
ATOM 3375 C CA . LEU B 1 3 ? 9.852 30.875 -35.469 1 26.05 3 LEU B CA 1
ATOM 3376 C C . LEU B 1 3 ? 10.414 31.219 -34.094 1 26.05 3 LEU B C 1
ATOM 3378 O O . LEU B 1 3 ? 10.961 30.359 -33.406 1 26.05 3 LEU B O 1
ATOM 3382 N N . PRO B 1 4 ? 10.719 32.5 -33.906 1 27.44 4 PRO B N 1
ATOM 3383 C CA . PRO B 1 4 ? 11.531 32.969 -32.781 1 27.44 4 PRO B CA 1
ATOM 3384 C C . PRO B 1 4 ? 10.953 32.531 -31.422 1 27.44 4 PRO B C 1
ATOM 3386 O O . PRO B 1 4 ? 9.797 32.844 -31.125 1 27.44 4 PRO B O 1
ATOM 3389 N N . GLY B 1 5 ? 11.352 31.453 -30.812 1 28.27 5 GLY B N 1
ATOM 3390 C CA . GLY B 1 5 ? 11.07 30.703 -29.594 1 28.27 5 GLY B CA 1
ATOM 3391 C C . GLY B 1 5 ? 11.039 31.562 -28.359 1 28.27 5 GLY B C 1
ATOM 3392 O O . GLY B 1 5 ? 10.633 31.109 -27.281 1 28.27 5 GLY B O 1
ATOM 3393 N N . ALA B 1 6 ? 11.695 32.781 -28.375 1 32.69 6 ALA B N 1
ATOM 3394 C CA . ALA B 1 6 ? 11.875 33.719 -27.266 1 32.69 6 ALA B CA 1
ATOM 3395 C C . ALA B 1 6 ? 10.586 34.469 -26.969 1 32.69 6 ALA B C 1
ATOM 3397 O O . ALA B 1 6 ? 10.281 34.75 -25.797 1 32.69 6 ALA B O 1
ATOM 3398 N N . LEU B 1 7 ? 9.805 34.906 -27.984 1 30.78 7 LEU B N 1
ATOM 3399 C CA . LEU B 1 7 ? 8.719 35.875 -27.859 1 30.78 7 LEU B CA 1
ATOM 3400 C C . LEU B 1 7 ? 7.531 35.25 -27.125 1 30.78 7 LEU B C 1
ATOM 3402 O O . LEU B 1 7 ? 6.84 35.938 -26.375 1 30.78 7 LEU B O 1
ATOM 3406 N N . LEU B 1 8 ? 7.344 33.938 -27.375 1 28.45 8 LEU B N 1
ATOM 3407 C CA . LEU B 1 8 ? 6.055 33.469 -26.906 1 28.45 8 LEU B CA 1
ATOM 3408 C C . LEU B 1 8 ? 6.102 33.156 -25.406 1 28.45 8 LEU B C 1
ATOM 3410 O O . LEU B 1 8 ? 5.059 33 -24.766 1 28.45 8 LEU B O 1
ATOM 3414 N N . ALA B 1 9 ? 7.258 32.969 -24.766 1 33.03 9 ALA B N 1
ATOM 3415 C CA . ALA B 1 9 ? 7.449 32.812 -23.328 1 33.03 9 ALA B CA 1
ATOM 3416 C C . ALA B 1 9 ? 7.078 34.062 -22.578 1 33.03 9 ALA B C 1
ATOM 3418 O O . ALA B 1 9 ? 6.48 34 -21.5 1 33.03 9 ALA B O 1
ATOM 3419 N N . SER B 1 10 ? 7.395 35.312 -23.047 1 33.03 10 SER B N 1
ATOM 3420 C CA . SER B 1 10 ? 7.176 36.625 -22.453 1 33.03 10 SER B CA 1
ATOM 3421 C C . SER B 1 10 ? 5.695 36.969 -22.422 1 33.03 10 SER B C 1
ATOM 3423 O O . SER B 1 10 ? 5.211 37.594 -21.469 1 33.03 10 SER B O 1
ATOM 3425 N N . ALA B 1 11 ? 4.902 36.781 -23.453 1 30.64 11 ALA B N 1
ATOM 3426 C CA . ALA B 1 11 ? 3.537 37.25 -23.641 1 30.64 11 ALA B CA 1
ATOM 3427 C C . ALA B 1 11 ? 2.555 36.5 -22.766 1 30.64 11 ALA B C 1
ATOM 3429 O O . ALA B 1 11 ? 1.62 37.062 -22.203 1 30.64 11 ALA B O 1
ATOM 3430 N N . PHE B 1 12 ? 2.625 35.094 -22.75 1 34.34 12 PHE B N 1
ATOM 3431 C CA . PHE B 1 12 ? 1.699 34.312 -21.969 1 34.34 12 PHE B CA 1
ATOM 3432 C C . PHE B 1 12 ? 1.936 34.531 -20.469 1 34.34 12 PHE B C 1
ATOM 3434 O O . PHE B 1 12 ? 1.007 34.406 -19.672 1 34.34 12 PHE B O 1
ATOM 3441 N N . LEU B 1 13 ? 3.086 34.875 -19.969 1 36.41 13 LEU B N 1
ATOM 3442 C CA . LEU B 1 13 ? 3.287 35.438 -18.641 1 36.41 13 LEU B CA 1
ATOM 3443 C C . LEU B 1 13 ? 2.57 36.781 -18.5 1 36.41 13 LEU B C 1
ATOM 3445 O O . LEU B 1 13 ? 2.396 37.281 -17.391 1 36.41 13 LEU B O 1
ATOM 3449 N N . ALA B 1 14 ? 2.322 37.625 -19.469 1 35.41 14 ALA B N 1
ATOM 3450 C CA . ALA B 1 14 ? 1.754 38.969 -19.438 1 35.41 14 ALA B CA 1
ATOM 3451 C C . ALA B 1 14 ? 0.266 38.938 -19.094 1 35.41 14 ALA B C 1
ATOM 3453 O O . ALA B 1 14 ? -0.243 39.812 -18.391 1 35.41 14 ALA B O 1
ATOM 3454 N N . SER B 1 15 ? -0.594 38.156 -19.844 1 35.72 15 SER B N 1
ATOM 3455 C CA . SER B 1 15 ? -2.027 38.344 -19.656 1 35.72 15 SER B CA 1
ATOM 3456 C C . SER B 1 15 ? -2.516 37.656 -18.391 1 35.72 15 SER B C 1
ATOM 3458 O O . SER B 1 15 ? -3.537 38.031 -17.812 1 35.72 15 SER B O 1
ATOM 3460 N N . ALA B 1 16 ? -2.32 36.344 -18.125 1 39.16 16 ALA B N 1
ATOM 3461 C CA . ALA B 1 16 ? -2.793 35.844 -16.828 1 39.16 16 ALA B CA 1
ATOM 3462 C C . ALA B 1 16 ? -1.909 36.375 -15.695 1 39.16 16 ALA B C 1
ATOM 3464 O O . ALA B 1 16 ? -0.68 36.312 -15.781 1 39.16 16 ALA B O 1
ATOM 3465 N N . GLU B 1 17 ? -2.164 37.375 -14.898 1 42.62 17 GLU B N 1
ATOM 3466 C CA . GLU B 1 17 ? -1.501 37.969 -13.742 1 42.62 17 GLU B CA 1
ATOM 3467 C C . GLU B 1 17 ? -0.822 36.906 -12.898 1 42.62 17 GLU B C 1
ATOM 3469 O O . GLU B 1 17 ? -1.393 36.406 -11.914 1 42.62 17 GLU B O 1
ATOM 3474 N N . LEU B 1 18 ? -0.19 36.062 -13.438 1 48.47 18 LEU B N 1
ATOM 3475 C CA . LEU B 1 18 ? 0.543 35.125 -12.594 1 48.47 18 LEU B CA 1
ATOM 3476 C C . LEU B 1 18 ? 1.396 35.844 -11.57 1 48.47 18 LEU B C 1
ATOM 3478 O O . LEU B 1 18 ? 2.146 36.781 -11.922 1 48.47 18 LEU B O 1
ATOM 3482 N N . ARG B 1 19 ? 0.898 35.938 -10.398 1 53.41 19 ARG B N 1
ATOM 3483 C CA . ARG B 1 19 ? 1.743 36.469 -9.328 1 53.41 19 ARG B CA 1
ATOM 3484 C C . ARG B 1 19 ? 3.168 35.938 -9.445 1 53.41 19 ARG B C 1
ATOM 3486 O O . ARG B 1 19 ? 3.371 34.75 -9.688 1 53.41 19 ARG B O 1
ATOM 3493 N N . PRO B 1 20 ? 4.055 36.781 -9.602 1 60.91 20 PRO B N 1
ATOM 3494 C CA . PRO B 1 20 ? 5.434 36.281 -9.594 1 60.91 20 PRO B CA 1
ATOM 3495 C C . PRO B 1 20 ? 5.723 35.344 -8.422 1 60.91 20 PRO B C 1
ATOM 3497 O O . PRO B 1 20 ? 5.121 35.5 -7.355 1 60.91 20 PRO B O 1
ATOM 3500 N N . PRO B 1 21 ? 6.559 34.312 -8.703 1 66.12 21 PRO B N 1
ATOM 3501 C CA . PRO B 1 21 ? 6.934 33.438 -7.586 1 66.12 21 PRO B CA 1
ATOM 3502 C C . PRO B 1 21 ? 7.551 34.219 -6.422 1 66.12 21 PRO B C 1
ATOM 3504 O O . PRO B 1 21 ? 8.234 35.219 -6.637 1 66.12 21 PRO B O 1
ATOM 3507 N N . PRO B 1 22 ? 7.117 33.875 -5.312 1 72.44 22 PRO B N 1
ATOM 3508 C CA . PRO B 1 22 ? 7.777 34.531 -4.172 1 72.4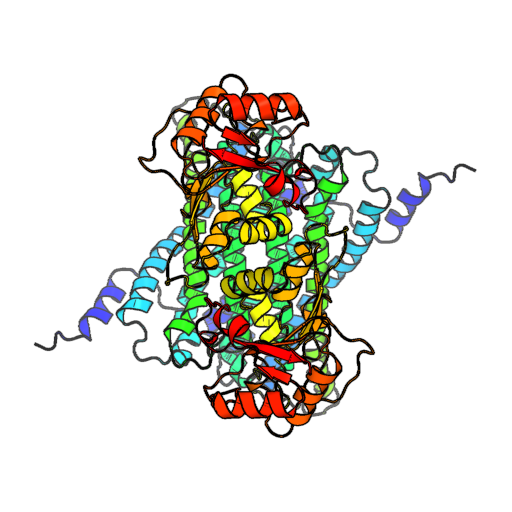4 22 PRO B CA 1
ATOM 3509 C C . PRO B 1 22 ? 9.289 34.281 -4.164 1 72.44 22 PRO B C 1
ATOM 3511 O O . PRO B 1 22 ? 9.781 33.344 -4.793 1 72.44 22 PRO B O 1
ATOM 3514 N N . ASP B 1 23 ? 9.969 35.281 -3.596 1 81.06 23 ASP B N 1
ATOM 3515 C CA . ASP B 1 23 ? 11.391 35.031 -3.375 1 81.06 23 ASP B CA 1
ATOM 3516 C C . ASP B 1 23 ? 11.602 33.969 -2.285 1 81.06 23 ASP B C 1
ATOM 3518 O O . ASP B 1 23 ? 10.633 33.5 -1.689 1 81.06 23 ASP B O 1
ATOM 3522 N N . LEU B 1 24 ? 12.844 33.562 -2.1 1 83.12 24 LEU B N 1
ATOM 3523 C CA . LEU B 1 24 ? 13.141 32.469 -1.185 1 83.12 24 LEU B CA 1
ATOM 3524 C C . LEU B 1 24 ? 12.711 32.812 0.237 1 83.12 24 LEU B C 1
ATOM 3526 O O . LEU B 1 24 ? 12.289 31.953 0.994 1 83.12 24 LEU B O 1
ATOM 3530 N N . GLU B 1 25 ? 12.906 34.062 0.598 1 85.62 25 GLU B N 1
ATOM 3531 C CA . GLU B 1 25 ? 12.438 34.5 1.911 1 85.62 25 GLU B CA 1
ATOM 3532 C C . GLU B 1 25 ? 10.93 34.312 2.045 1 85.62 25 GLU B C 1
ATOM 3534 O O . GLU B 1 25 ? 10.438 33.875 3.092 1 85.62 25 GLU B O 1
ATOM 3539 N N . GLY B 1 26 ? 10.227 34.656 0.988 1 82.31 26 GLY B N 1
ATOM 3540 C CA . GLY B 1 26 ? 8.789 34.438 0.961 1 82.31 26 GLY B CA 1
ATOM 3541 C C . GLY B 1 26 ? 8.398 32.969 1.068 1 82.31 26 GLY B C 1
ATOM 3542 O O . GLY B 1 26 ? 7.426 32.656 1.746 1 82.31 26 GLY B O 1
ATOM 3543 N N . VAL B 1 27 ? 9.18 32.125 0.503 1 81.81 27 VAL B N 1
ATOM 3544 C CA . VAL B 1 27 ? 8.93 30.703 0.537 1 81.81 27 VAL B CA 1
ATOM 3545 C C . VAL B 1 27 ? 9.094 30.172 1.962 1 81.81 27 VAL B C 1
ATOM 3547 O O . VAL B 1 27 ? 8.234 29.453 2.467 1 81.81 27 VAL B O 1
ATOM 3550 N N . PHE B 1 28 ? 10.164 30.578 2.605 1 84.44 28 PHE B N 1
ATOM 3551 C CA . PHE B 1 28 ? 10.398 30.156 3.979 1 84.44 28 PHE B CA 1
ATOM 3552 C C . PHE B 1 28 ? 9.328 30.703 4.91 1 84.44 28 PHE B C 1
ATOM 3554 O O . PHE B 1 28 ? 8.883 30.016 5.832 1 84.44 28 PHE B O 1
ATOM 3561 N N . ARG B 1 29 ? 8.922 31.906 4.668 1 81.19 29 ARG B N 1
ATOM 3562 C CA . ARG B 1 29 ? 7.879 32.5 5.484 1 81.19 29 ARG B CA 1
ATOM 3563 C C . ARG B 1 29 ? 6.578 31.719 5.383 1 81.19 29 ARG B C 1
ATOM 3565 O O . ARG B 1 29 ? 5.898 31.5 6.387 1 81.19 29 ARG B O 1
ATOM 3572 N N . HIS B 1 30 ? 6.293 31.375 4.254 1 77.5 30 HIS B N 1
ATOM 3573 C CA . HIS B 1 30 ? 5.066 30.625 4.043 1 77.5 30 HIS B CA 1
ATOM 3574 C C . HIS B 1 30 ? 5.16 29.234 4.688 1 77.5 30 HIS B C 1
ATOM 3576 O O . HIS B 1 30 ? 4.211 28.781 5.332 1 77.5 30 HIS B O 1
ATOM 3582 N N . ALA B 1 31 ? 6.242 28.609 4.484 1 77.31 31 ALA B N 1
ATOM 3583 C CA . ALA B 1 31 ? 6.406 27.25 4.961 1 77.31 31 ALA B CA 1
ATOM 3584 C C . ALA B 1 31 ? 6.516 27.203 6.484 1 77.31 31 ALA B C 1
ATOM 3586 O O . ALA B 1 31 ? 6.086 26.234 7.117 1 77.31 31 ALA B O 1
ATOM 3587 N N . ALA B 1 32 ? 7.082 28.266 7.008 1 74.44 32 ALA B N 1
ATOM 3588 C CA . ALA B 1 32 ? 7.383 28.25 8.438 1 74.44 32 ALA B CA 1
ATOM 3589 C C . ALA B 1 32 ? 6.316 29 9.227 1 74.44 32 ALA B C 1
ATOM 3591 O O . ALA B 1 32 ? 6.301 28.938 10.461 1 74.44 32 ALA B O 1
ATOM 3592 N N . SER B 1 33 ? 5.465 29.734 8.531 1 63.03 33 SER B N 1
ATOM 3593 C CA . SER B 1 33 ? 4.551 30.672 9.18 1 63.03 33 SER B CA 1
ATOM 3594 C C . SER B 1 33 ? 3.779 29.984 10.305 1 63.03 33 SER B C 1
ATOM 3596 O O . SER B 1 33 ? 3.652 30.531 11.406 1 63.03 33 SER B O 1
ATOM 3598 N N . PRO B 1 34 ? 3.385 28.797 10.07 1 59.34 34 PRO B N 1
ATOM 3599 C CA . PRO B 1 34 ? 2.629 28.219 11.188 1 59.34 34 PRO B CA 1
ATOM 3600 C C . PRO B 1 34 ? 3.514 27.891 12.391 1 59.34 34 PRO B C 1
ATOM 3602 O O . PRO B 1 34 ? 3.01 27.719 13.5 1 59.34 34 PRO B O 1
ATOM 3605 N N . LEU B 1 35 ? 4.816 27.734 12.102 1 60.22 35 LEU B N 1
ATOM 3606 C CA . LEU B 1 35 ? 5.801 27.422 13.133 1 60.22 35 LEU B CA 1
ATOM 3607 C C . LEU B 1 35 ? 6.258 28.688 13.844 1 60.22 35 LEU B C 1
ATOM 3609 O O . LEU B 1 35 ? 6.73 28.625 14.984 1 60.22 35 LEU B O 1
ATOM 3613 N N . VAL B 1 36 ? 6.238 29.906 13.102 1 52.12 36 VAL B N 1
ATOM 3614 C CA . VAL B 1 36 ? 6.812 31.188 13.484 1 52.12 36 VAL B CA 1
ATOM 3615 C C . VAL B 1 36 ? 6.176 31.672 14.789 1 52.12 36 VAL B C 1
ATOM 3617 O O . VAL B 1 36 ? 6.875 32.125 15.695 1 52.12 36 VAL B O 1
ATOM 3620 N N . SER B 1 37 ? 4.906 31.672 14.727 1 52.31 37 SER B N 1
ATOM 3621 C CA . SER B 1 37 ? 4.402 32.375 15.898 1 52.31 37 SER B CA 1
ATOM 3622 C C . SER B 1 37 ? 4.773 31.672 17.188 1 52.31 37 SER B C 1
ATOM 3624 O O . SER B 1 37 ? 4.84 32.281 18.25 1 52.31 37 SER B O 1
ATOM 3626 N N . GLN B 1 38 ? 5.492 30.594 16.938 1 59.47 38 GLN B N 1
ATOM 3627 C CA . GLN B 1 38 ? 5.66 29.828 18.172 1 59.47 38 GLN B CA 1
ATOM 3628 C C . GLN B 1 38 ? 7.133 29.531 18.438 1 59.47 38 GLN B C 1
ATOM 3630 O O . GLN B 1 38 ? 7.582 29.594 19.578 1 59.47 38 GLN B O 1
ATOM 3635 N N . TRP B 1 39 ? 7.961 29.516 17.266 1 64.5 39 TRP B N 1
ATOM 3636 C CA . TRP B 1 39 ? 9.281 28.938 17.516 1 64.5 39 TRP B CA 1
ATOM 3637 C C . TRP B 1 39 ? 10.367 29.734 16.812 1 64.5 39 TRP B C 1
ATOM 3639 O O . TRP B 1 39 ? 11.547 29.641 17.141 1 64.5 39 TRP B O 1
ATOM 3649 N N . LEU B 1 40 ? 9.992 30.547 15.727 1 70.38 40 LEU B N 1
ATOM 3650 C CA . LEU B 1 40 ? 10.984 31.219 14.898 1 70.38 40 LEU B CA 1
ATOM 3651 C C . LEU B 1 40 ? 10.688 32.719 14.781 1 70.38 40 LEU B C 1
ATOM 3653 O O . LEU B 1 40 ? 9.523 33.094 14.68 1 70.38 40 LEU B O 1
ATOM 3657 N N . SER B 1 41 ? 11.805 33.438 14.891 1 73 41 SER B N 1
ATOM 3658 C CA . SER B 1 41 ? 11.648 34.875 14.633 1 73 41 SER B CA 1
ATOM 3659 C C . SER B 1 41 ? 11.547 35.156 13.133 1 73 41 SER B C 1
ATOM 3661 O O . SER B 1 41 ? 12.031 34.375 12.32 1 73 41 SER B O 1
ATOM 3663 N N . GLN B 1 42 ? 10.906 36.188 12.781 1 72.5 42 GLN B N 1
ATOM 3664 C CA . GLN B 1 42 ? 10.742 36.594 11.391 1 72.5 42 GLN B CA 1
ATOM 3665 C C . GLN B 1 42 ? 12.094 36.812 10.711 1 72.5 42 GLN B C 1
ATOM 3667 O O . GLN B 1 42 ? 12.234 36.594 9.508 1 72.5 42 GLN B O 1
ATOM 3672 N N . ASP B 1 43 ? 13.109 37.156 11.461 1 75.88 43 ASP B N 1
ATOM 3673 C CA . ASP B 1 43 ? 14.445 37.406 10.938 1 75.88 43 ASP B CA 1
ATOM 3674 C C . ASP B 1 43 ? 15.102 36.125 10.453 1 75.88 43 ASP B C 1
ATOM 3676 O O . ASP B 1 43 ? 16 36.156 9.609 1 75.88 43 ASP B O 1
ATOM 3680 N N . ALA B 1 44 ? 14.625 35.094 11 1 80.69 44 ALA B N 1
ATOM 3681 C CA . ALA B 1 44 ? 15.211 33.812 10.656 1 80.69 44 ALA B CA 1
ATOM 3682 C C . ALA B 1 44 ? 14.953 33.469 9.188 1 80.69 44 ALA B C 1
ATOM 3684 O O . ALA B 1 44 ? 15.758 32.781 8.555 1 80.69 44 ALA B O 1
ATOM 3685 N N . PHE B 1 45 ? 13.883 34.031 8.617 1 83.12 45 PHE B N 1
ATOM 3686 C CA . PHE B 1 45 ? 13.523 33.688 7.246 1 83.12 45 PHE B CA 1
ATOM 3687 C C . PHE B 1 45 ? 14.508 34.281 6.254 1 83.12 45 PHE B C 1
ATOM 3689 O O . PHE B 1 45 ? 14.875 33.625 5.27 1 83.12 45 PHE B O 1
ATOM 3696 N N . GLY B 1 46 ? 14.883 35.438 6.582 1 82.88 46 GLY B N 1
ATOM 3697 C CA . GLY B 1 46 ? 15.898 36.062 5.746 1 82.88 46 GLY B CA 1
ATOM 3698 C C . GLY B 1 46 ? 17.219 35.312 5.777 1 82.88 46 GLY B C 1
ATOM 3699 O O . GLY B 1 46 ? 17.891 35.188 4.75 1 82.88 46 GLY B O 1
ATOM 3700 N N . GLN B 1 47 ? 17.562 34.875 6.883 1 86.94 47 GLN B N 1
ATOM 3701 C CA . GLN B 1 47 ? 18.797 34.094 7.031 1 86.94 47 GLN B CA 1
ATOM 3702 C C . GLN B 1 47 ? 18.719 32.781 6.266 1 86.94 47 GLN B C 1
ATOM 3704 O O . GLN B 1 47 ? 19.656 32.406 5.547 1 86.94 47 GLN B O 1
ATOM 3709 N N . LEU B 1 48 ? 17.672 32.156 6.395 1 88 48 LEU B N 1
ATOM 3710 C CA . LEU B 1 48 ? 17.516 30.859 5.75 1 88 48 LEU B CA 1
ATOM 3711 C C . LEU B 1 48 ? 17.422 31.016 4.234 1 88 48 LEU B C 1
ATOM 3713 O O . LEU B 1 48 ? 17.734 30.078 3.49 1 88 48 LEU B O 1
ATOM 3717 N N . ALA B 1 49 ? 16.938 32.188 3.846 1 87.69 49 ALA B N 1
ATOM 3718 C CA . ALA B 1 49 ? 16.812 32.438 2.412 1 87.69 49 ALA B CA 1
ATOM 3719 C C . ALA B 1 49 ? 18.188 32.625 1.777 1 87.69 49 ALA B C 1
ATOM 3721 O O . ALA B 1 49 ? 18.328 32.562 0.555 1 87.69 49 ALA B O 1
ATOM 3722 N N . ASP B 1 50 ? 19.188 32.875 2.615 1 88.25 50 ASP B N 1
ATOM 3723 C CA . ASP B 1 50 ? 20.562 32.969 2.145 1 88.25 50 ASP B CA 1
ATOM 3724 C C . ASP B 1 50 ? 21.141 31.578 1.872 1 88.25 50 ASP B C 1
ATOM 3726 O O . ASP B 1 50 ? 21.453 30.828 2.805 1 88.25 50 ASP B O 1
ATOM 3730 N N . THR B 1 51 ? 21.359 31.266 0.567 1 86.12 51 THR B N 1
ATOM 3731 C CA . THR B 1 51 ? 21.797 29.938 0.151 1 86.12 51 THR B CA 1
ATOM 3732 C C . THR B 1 51 ? 23.203 29.656 0.661 1 86.12 51 THR B C 1
ATOM 3734 O O . THR B 1 51 ? 23.656 28.5 0.647 1 86.12 51 THR B O 1
ATOM 3737 N N . THR B 1 52 ? 23.922 30.688 1.134 1 89.69 52 THR B N 1
ATOM 3738 C CA . THR B 1 52 ? 25.281 30.5 1.638 1 89.69 52 THR B CA 1
ATOM 3739 C C . THR B 1 52 ? 25.297 30.516 3.164 1 89.69 52 THR B C 1
ATOM 3741 O O . THR B 1 52 ? 26.359 30.5 3.777 1 89.69 52 THR B O 1
ATOM 3744 N N . PHE B 1 53 ? 24.078 30.594 3.754 1 90.25 53 PHE B N 1
ATOM 3745 C CA . PHE B 1 53 ? 23.984 30.547 5.207 1 90.25 53 PHE B CA 1
ATOM 3746 C C . PHE B 1 53 ? 24.781 29.375 5.77 1 90.25 53 PHE B C 1
ATOM 3748 O O . PHE B 1 53 ? 24.672 28.25 5.27 1 90.25 53 PHE B O 1
ATOM 3755 N N . PRO B 1 54 ? 25.703 29.625 6.762 1 89.38 54 PRO B N 1
ATOM 3756 C CA . PRO B 1 54 ? 26.578 28.547 7.242 1 89.38 54 PRO B CA 1
ATOM 3757 C C . PRO B 1 54 ? 25.797 27.344 7.746 1 89.38 54 PRO B C 1
ATOM 3759 O O . PRO B 1 54 ? 24.828 27.484 8.492 1 89.38 54 PRO B O 1
ATOM 3762 N N . CYS B 1 55 ? 26.281 26.234 7.445 1 90.06 55 CYS B N 1
ATOM 3763 C CA . CYS B 1 55 ? 25.578 24.984 7.754 1 90.06 55 CYS B CA 1
ATOM 3764 C C . CYS B 1 55 ? 25.438 24.797 9.258 1 90.06 55 CYS B C 1
ATOM 3766 O O . CYS B 1 55 ? 24.438 24.25 9.727 1 90.06 55 CYS B O 1
ATOM 3768 N N . VAL B 1 56 ? 26.422 25.188 9.969 1 86.94 56 VAL B N 1
ATOM 3769 C CA . VAL B 1 56 ? 26.359 25.062 11.422 1 86.94 56 VAL B CA 1
ATOM 3770 C C . VAL B 1 56 ? 25.141 25.828 11.945 1 86.94 56 VAL B C 1
ATOM 3772 O O . VAL B 1 56 ? 24.438 25.328 12.828 1 86.94 56 VAL B O 1
ATOM 3775 N N . LYS B 1 57 ? 24.875 26.953 11.414 1 86.88 57 LYS B N 1
ATOM 3776 C CA . LYS B 1 57 ? 23.734 27.75 11.852 1 86.88 57 LYS B CA 1
ATOM 3777 C C . LYS B 1 57 ? 22.406 27.141 11.398 1 86.88 57 LYS B C 1
ATOM 3779 O O . LYS B 1 57 ? 21.422 27.156 12.133 1 86.88 57 LYS B O 1
ATOM 3784 N N . VAL B 1 58 ? 22.375 26.625 10.172 1 89.31 58 VAL B N 1
ATOM 3785 C CA . VAL B 1 58 ? 21.203 25.922 9.656 1 89.31 58 VAL B CA 1
ATOM 3786 C C . VAL B 1 58 ? 20.844 24.766 10.586 1 89.31 58 VAL B C 1
ATOM 3788 O O . VAL B 1 58 ? 19.688 24.609 10.969 1 89.31 58 VAL B O 1
ATOM 3791 N N . MET B 1 59 ? 21.859 24.031 11.008 1 88.62 59 MET B N 1
ATOM 3792 C CA . MET B 1 59 ? 21.656 22.828 11.82 1 88.62 59 MET B CA 1
ATOM 3793 C C . MET B 1 59 ? 21.203 23.203 13.227 1 88.62 59 MET B C 1
ATOM 3795 O O . MET B 1 59 ? 20.391 22.5 13.828 1 88.62 59 MET B O 1
ATOM 3799 N N . LEU B 1 60 ? 21.766 24.219 13.75 1 84.81 60 LEU B N 1
ATOM 3800 C CA . LEU B 1 60 ? 21.359 24.688 15.078 1 84.81 60 LEU B CA 1
ATOM 3801 C C . LEU B 1 60 ? 19.906 25.141 15.07 1 84.81 60 LEU B C 1
ATOM 3803 O O . LEU B 1 60 ? 19.156 24.875 16.016 1 84.81 60 LEU B O 1
ATOM 3807 N N . LEU B 1 61 ? 19.562 25.859 14.07 1 84.25 61 LEU B N 1
ATOM 3808 C CA . LEU B 1 61 ? 18.172 26.281 13.93 1 84.25 61 LEU B CA 1
ATOM 3809 C C . LEU B 1 61 ? 17.25 25.078 13.789 1 84.25 61 LEU B C 1
ATOM 3811 O O . LEU B 1 61 ? 16.188 25.031 14.414 1 84.25 61 LEU B O 1
ATOM 3815 N N . LEU B 1 62 ? 17.625 24.141 12.945 1 88.44 62 LEU B N 1
ATOM 3816 C CA . LEU B 1 62 ? 16.859 22.922 12.773 1 88.44 62 LEU B CA 1
ATOM 3817 C C . LEU B 1 62 ? 16.719 22.172 14.094 1 88.44 62 LEU B C 1
ATOM 3819 O O . LEU B 1 62 ? 15.625 21.703 14.438 1 88.44 62 LEU B O 1
ATOM 3823 N N . ASP B 1 63 ? 17.797 22.078 14.797 1 86.38 63 ASP B N 1
ATOM 3824 C CA . ASP B 1 63 ? 17.781 21.422 16.094 1 86.38 63 ASP B CA 1
ATOM 3825 C C . ASP B 1 63 ? 16.766 22.094 17.031 1 86.38 63 ASP B C 1
ATOM 3827 O O . ASP B 1 63 ? 16 21.422 17.719 1 86.38 63 ASP B O 1
ATOM 3831 N N . TRP B 1 64 ? 16.797 23.375 17.094 1 83.94 64 TRP B N 1
ATOM 3832 C CA . TRP B 1 64 ? 15.891 24.141 17.938 1 83.94 64 TRP B CA 1
ATOM 3833 C C . TRP B 1 64 ? 14.438 23.859 17.578 1 83.94 64 TRP B C 1
ATOM 3835 O O . TRP B 1 64 ? 13.617 23.562 18.453 1 83.94 64 TRP B O 1
ATOM 3845 N N . ILE B 1 65 ? 14.109 23.922 16.312 1 83.12 65 ILE B N 1
ATOM 3846 C CA . ILE B 1 65 ? 12.75 23.703 15.828 1 83.12 65 ILE B CA 1
ATOM 3847 C C . ILE B 1 65 ? 12.312 22.281 16.156 1 83.12 65 ILE B C 1
ATOM 3849 O O . ILE B 1 65 ? 11.188 22.062 16.625 1 83.12 65 ILE B O 1
ATOM 3853 N N . MET B 1 66 ? 13.219 21.344 15.922 1 86.12 66 MET B N 1
ATOM 3854 C CA . MET B 1 66 ? 12.883 19.938 16.156 1 86.12 66 MET B CA 1
ATOM 3855 C C . MET B 1 66 ? 12.648 19.672 17.641 1 86.12 66 MET B C 1
ATOM 3857 O O . MET B 1 66 ? 11.828 18.844 18.016 1 86.12 66 MET B O 1
ATOM 3861 N N . GLN B 1 67 ? 13.375 20.344 18.453 1 83.19 67 GLN B N 1
ATOM 3862 C CA . GLN B 1 67 ? 13.172 20.219 19.906 1 83.19 67 GLN B CA 1
ATOM 3863 C C . GLN B 1 67 ? 11.797 20.719 20.312 1 83.19 67 GLN B C 1
ATOM 3865 O O . GLN B 1 67 ? 11.094 20.062 21.094 1 83.19 67 GLN B O 1
ATOM 3870 N N . LYS B 1 68 ? 11.445 21.859 19.859 1 79.69 68 LYS B N 1
ATOM 3871 C CA . LYS B 1 68 ? 10.141 22.422 20.172 1 79.69 68 LYS B CA 1
ATOM 3872 C C . LYS B 1 68 ? 9.016 21.547 19.609 1 79.69 68 LYS B C 1
ATOM 3874 O O . LYS B 1 68 ? 8.016 21.312 20.297 1 79.69 68 LYS B O 1
ATOM 3879 N N . TYR B 1 69 ? 9.211 21.109 18.422 1 82.38 69 TYR B N 1
ATOM 3880 C CA . TYR B 1 69 ? 8.242 20.234 17.766 1 82.38 69 TYR B CA 1
ATOM 3881 C C . TYR B 1 69 ? 8.07 18.938 18.531 1 82.38 69 TYR B C 1
ATOM 3883 O O . TYR B 1 69 ? 6.941 18.5 18.781 1 82.38 69 TYR B O 1
ATOM 3891 N N . HIS B 1 70 ? 9.148 18.359 18.875 1 79.5 70 HIS B N 1
ATOM 3892 C CA . HIS B 1 70 ? 9.102 17.109 19.609 1 79.5 70 HIS B CA 1
ATOM 3893 C C . HIS B 1 70 ? 8.391 17.266 20.938 1 79.5 70 HIS B C 1
ATOM 3895 O O . HIS B 1 70 ? 7.637 16.391 21.359 1 79.5 70 HIS B O 1
ATOM 3901 N N . THR B 1 71 ? 8.578 18.266 21.609 1 76.31 71 THR B N 1
ATOM 3902 C CA . THR B 1 71 ? 7.969 18.547 22.906 1 76.31 71 THR B CA 1
ATOM 3903 C C . THR B 1 71 ? 6.461 18.703 22.766 1 76.31 71 THR B C 1
ATOM 3905 O O . THR B 1 71 ? 5.703 18.359 23.688 1 76.31 71 THR B O 1
ATOM 3908 N N . SER B 1 72 ? 6.031 19.156 21.688 1 72.38 72 SER B N 1
ATOM 3909 C CA . SER B 1 72 ? 4.609 19.422 21.484 1 72.38 72 SER B CA 1
ATOM 3910 C C . SER B 1 72 ? 3.807 18.125 21.438 1 72.38 72 SER B C 1
ATOM 3912 O O . SER B 1 72 ? 2.588 18.141 21.625 1 72.38 72 SER B O 1
ATOM 3914 N N . PHE B 1 73 ? 4.543 16.938 21.188 1 72.25 73 PHE B N 1
ATOM 3915 C CA . PHE B 1 73 ? 3.75 15.711 21.094 1 72.25 73 PHE B CA 1
ATOM 3916 C C . PHE B 1 73 ? 3.936 14.844 22.328 1 72.25 73 PHE B C 1
ATOM 3918 O O . PHE B 1 73 ? 3.434 13.719 22.391 1 72.25 73 PHE B O 1
ATOM 3925 N N . GLU B 1 74 ? 4.699 15.141 23.25 1 67.81 74 GLU B N 1
ATOM 3926 C CA . GLU B 1 74 ? 5.039 14.312 24.406 1 67.81 74 GLU B CA 1
ATOM 3927 C C . GLU B 1 74 ? 3.789 13.711 25.031 1 67.81 74 GLU B C 1
ATOM 3929 O O . GLU B 1 74 ? 3.824 12.586 25.547 1 67.81 74 GLU B O 1
ATOM 3934 N N . ARG B 1 75 ? 2.742 14.156 24.797 1 63.53 75 ARG B N 1
ATOM 3935 C CA . ARG B 1 75 ? 1.514 13.648 25.406 1 63.53 75 ARG B CA 1
ATOM 3936 C C . ARG B 1 75 ? 0.968 12.461 24.609 1 63.53 75 ARG B C 1
ATOM 3938 O O . ARG B 1 75 ? 0.328 11.57 25.172 1 63.53 75 ARG B O 1
ATOM 3945 N N . ILE B 1 76 ? 1.307 12.328 23.391 1 70.5 76 ILE B N 1
ATOM 3946 C CA . ILE B 1 76 ? 0.711 11.328 22.531 1 70.5 76 ILE B CA 1
ATOM 3947 C C . ILE B 1 76 ? 1.132 9.93 22.984 1 70.5 76 ILE B C 1
ATOM 3949 O O . ILE B 1 76 ? 0.3 9.023 23.078 1 70.5 76 ILE B O 1
ATOM 3953 N N . LYS B 1 77 ? 2.439 9.672 23.297 1 67.5 77 LYS B N 1
ATOM 3954 C CA . LYS B 1 77 ? 2.885 8.352 23.75 1 67.5 77 LYS B CA 1
ATOM 3955 C C . LYS B 1 77 ? 2.188 7.953 25.047 1 67.5 77 LYS B C 1
ATOM 3957 O O . LYS B 1 77 ? 1.782 6.801 25.219 1 67.5 77 LYS B O 1
ATOM 3962 N N . SER B 1 78 ? 2.092 8.883 25.906 1 65.25 78 SER B N 1
ATOM 3963 C CA . SER B 1 78 ? 1.419 8.625 27.172 1 65.25 78 SER B CA 1
ATOM 3964 C C . SER B 1 78 ? -0.047 8.266 26.953 1 65.25 78 SER B C 1
ATOM 3966 O O . SER B 1 78 ? -0.564 7.336 27.578 1 65.25 78 SER B O 1
ATOM 3968 N N . ASP B 1 79 ? -0.607 8.93 26.047 1 64.62 79 ASP B N 1
ATOM 3969 C CA . ASP B 1 79 ? -2.016 8.688 25.75 1 64.62 79 ASP B CA 1
ATOM 3970 C C . ASP B 1 79 ? -2.219 7.305 25.125 1 64.62 79 ASP B C 1
ATOM 3972 O O . ASP B 1 79 ? -3.209 6.629 25.422 1 64.62 79 ASP B O 1
ATOM 3976 N N . LEU B 1 80 ? -1.303 6.906 24.281 1 65.06 80 LEU B N 1
ATOM 3977 C CA . LEU B 1 80 ? -1.399 5.582 23.688 1 65.06 80 LEU B CA 1
ATOM 3978 C C . LEU B 1 80 ? -1.477 4.504 24.766 1 65.06 80 LEU B C 1
ATOM 3980 O O . LEU B 1 80 ? -2.258 3.557 24.641 1 65.06 80 LEU B O 1
ATOM 3984 N N . ASN B 1 81 ? -0.623 4.629 25.703 1 63.22 81 ASN B N 1
ATOM 3985 C CA . ASN B 1 81 ? -0.657 3.652 26.781 1 63.22 81 ASN B CA 1
ATOM 3986 C C . ASN B 1 81 ? -1.981 3.697 27.531 1 63.22 81 ASN B C 1
ATOM 3988 O O . ASN B 1 81 ? -2.514 2.658 27.922 1 63.22 81 ASN B O 1
ATOM 3992 N N . LEU B 1 82 ? -2.447 4.832 27.641 1 60.81 82 LEU B N 1
ATOM 3993 C CA . LEU B 1 82 ? -3.744 5 28.281 1 60.81 82 LEU B CA 1
ATOM 3994 C C . LEU B 1 82 ? -4.848 4.336 27.469 1 60.81 82 LEU B C 1
ATOM 3996 O O . LEU B 1 82 ? -5.73 3.682 28.016 1 60.81 82 LEU B O 1
ATOM 4000 N N . TRP B 1 83 ? -4.773 4.504 26.266 1 61.09 83 TRP B N 1
ATOM 4001 C CA . TRP B 1 83 ? -5.793 3.932 25.391 1 61.09 83 TRP B CA 1
ATOM 4002 C C . TRP B 1 83 ? -5.742 2.408 25.422 1 61.09 83 TRP B C 1
ATOM 4004 O O . TRP B 1 83 ? -6.785 1.747 25.422 1 61.09 83 TRP B O 1
ATOM 4014 N N . LYS B 1 84 ? -4.539 1.917 25.234 1 60.25 84 LYS B N 1
ATOM 4015 C CA . LYS B 1 84 ? -4.387 0.471 25.359 1 60.25 84 LYS B CA 1
ATOM 4016 C C . LYS B 1 84 ? -5.082 -0.041 26.625 1 60.25 84 LYS B C 1
ATOM 4018 O O . LYS B 1 84 ? -5.781 -1.055 26.578 1 60.25 84 LYS B O 1
ATOM 4023 N N . ASP B 1 85 ? -4.879 0.692 27.656 1 58.88 85 ASP B N 1
ATOM 4024 C CA . ASP B 1 85 ? -5.477 0.292 28.922 1 58.88 85 ASP B CA 1
ATOM 4025 C C . ASP B 1 85 ? -6.996 0.445 28.891 1 58.88 85 ASP B C 1
ATOM 4027 O O . ASP B 1 85 ? -7.727 -0.419 29.375 1 58.88 85 ASP B O 1
ATOM 4031 N N . MET B 1 86 ? -7.43 1.546 28.375 1 56.94 86 MET B N 1
ATOM 4032 C CA . MET B 1 86 ? -8.859 1.815 28.297 1 56.94 86 MET B CA 1
ATOM 4033 C C . MET B 1 86 ? -9.555 0.807 27.375 1 56.94 86 MET B C 1
ATOM 4035 O O . MET B 1 86 ? -10.648 0.337 27.688 1 56.94 86 MET B O 1
ATOM 4039 N N . LEU B 1 87 ? -9.062 0.662 26.172 1 55.5 87 LEU B N 1
ATOM 4040 C CA . LEU B 1 87 ? -9.68 -0.206 25.188 1 55.5 87 LEU B CA 1
ATOM 4041 C C . LEU B 1 87 ? -9.625 -1.664 25.625 1 55.5 87 LEU B C 1
ATOM 4043 O O . LEU B 1 87 ? -10.57 -2.422 25.391 1 55.5 87 LEU B O 1
ATOM 4047 N N . VAL B 1 88 ? -8.469 -2.176 26.078 1 51.06 88 VAL B N 1
ATOM 4048 C CA . VAL B 1 88 ? -8.336 -3.578 26.453 1 51.06 88 VAL B CA 1
ATOM 4049 C C . VAL B 1 88 ? -9.094 -3.83 27.75 1 51.06 88 VAL B C 1
ATOM 4051 O O . VAL B 1 88 ? -9.734 -4.871 27.922 1 51.06 88 VAL B O 1
ATOM 4054 N N . SER B 1 89 ? -8.734 -3.096 28.703 1 48.19 89 SER B N 1
ATOM 4055 C CA . SER B 1 89 ? -9.242 -3.566 30 1 48.19 89 SER B CA 1
ATOM 4056 C C . SER B 1 89 ? -10.75 -3.402 30.078 1 48.19 89 SER B C 1
ATOM 4058 O O . SER B 1 89 ? -11.445 -4.277 30.609 1 48.19 89 SER B O 1
ATOM 4060 N N . ASN B 1 90 ? -11.391 -2.123 30.406 1 43.97 90 ASN B N 1
ATOM 4061 C CA . ASN B 1 90 ? -12.758 -1.89 30.859 1 43.97 90 ASN B CA 1
ATOM 4062 C C . ASN B 1 90 ? -13.469 -0.847 30 1 43.97 90 ASN B C 1
ATOM 4064 O O . ASN B 1 90 ? -14.445 -0.234 30.438 1 43.97 90 ASN B O 1
ATOM 4068 N N . GLY B 1 91 ? -12.836 -0.347 29.078 1 46.44 91 GLY B N 1
ATOM 4069 C CA . GLY B 1 91 ? -13.227 1.001 28.703 1 46.44 91 GLY B CA 1
ATOM 4070 C C . GLY B 1 91 ? -14.641 1.078 28.156 1 46.44 91 GLY B C 1
ATOM 4071 O O . GLY B 1 91 ? -15.102 2.152 27.766 1 46.44 91 GLY B O 1
ATOM 4072 N N . TRP B 1 92 ? -15.141 0 27.625 1 52.75 92 TRP B N 1
ATOM 4073 C CA . TRP B 1 92 ? -16.5 0.359 27.234 1 52.75 92 TRP B CA 1
ATOM 4074 C C . TRP B 1 92 ? -17.391 0.516 28.469 1 52.75 92 TRP B C 1
ATOM 4076 O O . TRP B 1 92 ? -17.656 -0.456 29.172 1 52.75 92 TRP B O 1
ATOM 4086 N N . GLN B 1 93 ? -16.953 1.28 29.406 1 49.28 93 GLN B N 1
ATOM 4087 C CA . GLN B 1 93 ? -17.734 1.577 30.609 1 49.28 93 GLN B CA 1
ATOM 4088 C C . GLN B 1 93 ? -19.219 1.386 30.359 1 49.28 93 GLN B C 1
ATOM 4090 O O . GLN B 1 93 ? -20.031 2.277 30.641 1 49.28 93 GLN B O 1
ATOM 4095 N N . GLY B 1 94 ? -19.5 0.303 29.719 1 55.56 94 GLY B N 1
ATOM 4096 C CA . GLY B 1 94 ? -20.922 0.044 29.516 1 55.56 94 GLY B CA 1
ATOM 4097 C C . GLY B 1 94 ? -21.5 0.755 28.312 1 55.56 94 GLY B C 1
ATOM 4098 O O . GLY B 1 94 ? -22.688 0.607 28.016 1 55.56 94 GLY B O 1
ATOM 4099 N N . GLN B 1 95 ? -20.719 1.598 27.688 1 59.72 95 GLN B N 1
ATOM 4100 C CA . GLN B 1 95 ? -21.203 2.262 26.484 1 59.72 95 GLN B CA 1
ATOM 4101 C C . GLN B 1 95 ? -21.172 1.32 25.281 1 59.72 95 GLN B C 1
ATOM 4103 O O . GLN B 1 95 ? -20.312 0.437 25.203 1 59.72 95 GLN B O 1
ATOM 4108 N N . THR B 1 96 ? -22.266 1.422 24.5 1 62.53 96 THR B N 1
ATOM 4109 C CA . THR B 1 96 ? -22.234 0.774 23.203 1 62.53 96 THR B CA 1
ATOM 4110 C C . THR B 1 96 ? -21.156 1.407 22.312 1 62.53 96 THR B C 1
ATOM 4112 O O . THR B 1 96 ? -20.734 2.535 22.562 1 62.53 96 THR B O 1
ATOM 4115 N N . PRO B 1 97 ? -20.578 0.663 21.453 1 61.25 97 PRO B N 1
ATOM 4116 C CA . PRO B 1 97 ? -19.641 1.26 20.5 1 61.25 97 PRO B CA 1
ATOM 4117 C C . PRO B 1 97 ? -20.188 2.543 19.875 1 61.25 97 PRO B C 1
ATOM 4119 O O . PRO B 1 97 ? -19.438 3.514 19.703 1 61.25 97 PRO B O 1
ATOM 4122 N N . GLN B 1 98 ? -21.375 2.52 19.688 1 62.62 98 GLN B N 1
ATOM 4123 C CA . GLN B 1 98 ? -22 3.705 19.109 1 62.62 98 GLN B CA 1
ATOM 4124 C C . GLN B 1 98 ? -21.891 4.898 20.047 1 62.62 98 GLN B C 1
ATOM 4126 O O . GLN B 1 98 ? -21.578 6.012 19.625 1 62.62 98 GLN B O 1
ATOM 4131 N N . GLU B 1 99 ? -22.141 4.566 21.266 1 66.31 99 GLU B N 1
ATOM 4132 C CA . GLU B 1 99 ? -22.078 5.629 22.281 1 66.31 99 GLU B CA 1
ATOM 4133 C C . GLU B 1 99 ? -20.656 6.137 22.453 1 66.31 99 GLU B C 1
ATOM 4135 O O . GLU B 1 99 ? -20.422 7.34 22.594 1 66.31 99 GLU B O 1
ATOM 4140 N N . TRP B 1 100 ? -19.828 5.223 22.359 1 66.88 100 TRP B N 1
ATOM 4141 C CA . TRP B 1 100 ? -18.422 5.586 22.578 1 66.88 100 TRP B CA 1
ATOM 4142 C C . TRP B 1 100 ? -17.906 6.449 21.438 1 66.88 100 TRP B C 1
ATOM 4144 O O . TRP B 1 100 ? -17.281 7.488 21.672 1 66.88 100 TRP B O 1
ATOM 4154 N N . PHE B 1 101 ? -18.219 6.121 20.25 1 65.5 101 PHE B N 1
ATOM 4155 C CA . PHE B 1 101 ? -17.641 6.805 19.094 1 65.5 101 PHE B CA 1
ATOM 4156 C C . PHE B 1 101 ? -18.312 8.156 18.875 1 65.5 101 PHE B C 1
ATOM 4158 O O . PHE B 1 101 ? -17.812 9 18.141 1 65.5 101 PHE B O 1
ATOM 4165 N N . THR B 1 102 ? -19.391 8.25 19.578 1 66.88 102 THR B N 1
ATOM 4166 C CA . THR B 1 102 ? -20.062 9.539 19.5 1 66.88 102 THR B CA 1
ATOM 4167 C C . THR B 1 102 ? -19.797 10.375 20.75 1 66.88 102 THR B C 1
ATOM 4169 O O . THR B 1 102 ? -20.297 11.492 20.875 1 66.88 102 THR B O 1
ATOM 4172 N N . SER B 1 103 ? -18.922 9.766 21.531 1 70.38 103 SER B N 1
ATOM 4173 C CA . SER B 1 103 ? -18.656 10.461 22.781 1 70.38 103 SER B CA 1
ATOM 4174 C C . SER B 1 103 ? -17.5 11.438 22.656 1 70.38 103 SER B C 1
ATOM 4176 O O . SER B 1 103 ? -16.688 11.312 21.734 1 70.38 103 SER B O 1
ATOM 4178 N N . THR B 1 104 ? -17.5 12.391 23.5 1 74.44 104 THR B N 1
ATOM 4179 C CA . THR B 1 104 ? -16.422 13.359 23.547 1 74.44 104 THR B CA 1
ATOM 4180 C C . THR B 1 104 ? -15.125 12.703 24 1 74.44 104 THR B C 1
ATOM 4182 O O . THR B 1 104 ? -14.031 13.242 23.781 1 74.44 104 THR B O 1
ATOM 4185 N N . SER B 1 105 ? -15.258 11.594 24.625 1 69.38 105 SER B N 1
ATOM 4186 C CA . SER B 1 105 ? -14.062 10.875 25.047 1 69.38 105 SER B CA 1
ATOM 4187 C C . SER B 1 105 ? -13.273 10.367 23.844 1 69.38 105 SER B C 1
ATOM 4189 O O . SER B 1 105 ? -12.039 10.367 23.859 1 69.38 105 SER B O 1
ATOM 4191 N N . TYR B 1 106 ? -13.977 9.93 22.797 1 75.44 106 TYR B N 1
ATOM 4192 C CA . TYR B 1 106 ? -13.344 9.477 21.562 1 75.44 106 TYR B CA 1
ATOM 4193 C C . TYR B 1 106 ? -12.531 10.602 20.938 1 75.44 106 TYR B C 1
ATOM 4195 O O . TYR B 1 106 ? -11.383 10.391 20.531 1 75.44 106 TYR B O 1
ATOM 4203 N N . TYR B 1 107 ? -13.07 11.727 21.016 1 76.56 107 TYR B N 1
ATOM 4204 C CA . TYR B 1 107 ? -12.383 12.852 20.391 1 76.56 107 TYR B CA 1
ATOM 4205 C C . TYR B 1 107 ? -11.211 13.32 21.25 1 76.56 107 TYR B C 1
ATOM 4207 O O . TYR B 1 107 ? -10.188 13.766 20.719 1 76.56 107 TYR B O 1
ATOM 4215 N N . ALA B 1 108 ? -11.453 13.234 22.469 1 73.06 108 ALA B N 1
ATOM 4216 C CA . ALA B 1 108 ? -10.367 13.633 23.359 1 73.06 108 ALA B CA 1
ATOM 4217 C C . ALA B 1 108 ? -9.133 12.766 23.141 1 73.06 108 ALA B C 1
ATOM 4219 O O . ALA B 1 108 ? -8 13.242 23.281 1 73.06 108 ALA B O 1
ATOM 4220 N N . LEU B 1 109 ? -9.398 11.594 22.828 1 73.81 109 LEU B N 1
ATOM 4221 C CA . LEU B 1 109 ? -8.312 10.656 22.562 1 73.81 109 LEU B CA 1
ATOM 4222 C C . LEU B 1 109 ? -7.641 10.969 21.234 1 73.81 109 LEU B C 1
ATOM 4224 O O . LEU B 1 109 ? -6.414 10.883 21.125 1 73.81 109 LEU B O 1
ATOM 4228 N N . LEU B 1 110 ? -8.422 11.32 20.25 1 79.19 110 LEU B N 1
ATOM 4229 C CA . LEU B 1 110 ? -7.91 11.445 18.891 1 79.19 110 LEU B CA 1
ATOM 4230 C C . LEU B 1 110 ? -7.363 12.844 18.641 1 79.19 110 LEU B C 1
ATOM 4232 O O . LEU B 1 110 ? -6.516 13.039 17.766 1 79.19 110 LEU B O 1
ATOM 4236 N N . GLN B 1 111 ? -7.754 13.734 19.406 1 78.94 111 GLN B N 1
ATOM 4237 C CA . GLN B 1 111 ? -7.438 15.141 19.141 1 78.94 111 GLN B CA 1
ATOM 4238 C C . GLN B 1 111 ? -5.93 15.375 19.172 1 78.94 111 GLN B C 1
ATOM 4240 O O . GLN B 1 111 ? -5.379 16.031 18.297 1 78.94 111 GLN B O 1
ATOM 4245 N N . PRO B 1 112 ? -5.219 14.852 20.172 1 78.81 112 PRO B N 1
ATOM 4246 C CA . PRO B 1 112 ? -3.771 15.062 20.156 1 78.81 112 PRO B CA 1
ATOM 4247 C C . PRO B 1 112 ? -3.1 14.492 18.922 1 78.81 112 PRO B C 1
ATOM 4249 O O . PRO B 1 112 ? -2.133 15.062 18.406 1 78.81 112 PRO B O 1
ATOM 4252 N N . VAL B 1 113 ? -3.602 13.359 18.453 1 85 113 VAL B N 1
ATOM 4253 C CA . VAL B 1 113 ? -3.025 12.719 17.281 1 85 113 VAL B CA 1
ATOM 4254 C C . VAL B 1 113 ? -3.305 13.562 16.047 1 85 113 VAL B C 1
ATOM 4256 O O . VAL B 1 113 ? -2.424 13.742 15.203 1 85 113 VAL B O 1
ATOM 4259 N N . ILE B 1 114 ? -4.484 14.031 15.992 1 84.19 114 ILE B N 1
ATOM 4260 C CA . ILE B 1 114 ? -4.863 14.867 14.859 1 84.19 114 ILE B CA 1
ATOM 4261 C C . ILE B 1 114 ? -4.047 16.156 14.867 1 84.19 114 ILE B C 1
ATOM 4263 O O . ILE B 1 114 ? -3.59 16.609 13.82 1 84.19 114 ILE B O 1
ATOM 4267 N N . GLU B 1 115 ? -3.861 16.688 15.984 1 80.88 115 GLU B N 1
ATOM 4268 C CA . GLU B 1 115 ? -3.037 17.891 16.109 1 80.88 115 GLU B CA 1
ATOM 4269 C C . GLU B 1 115 ? -1.586 17.609 15.734 1 80.88 115 GLU B C 1
ATOM 4271 O O . GLU B 1 115 ? -0.937 18.422 15.086 1 80.88 115 GLU B O 1
ATOM 4276 N N . MET B 1 116 ? -1.118 16.5 16.219 1 84.44 116 MET B N 1
ATOM 4277 C CA . MET B 1 116 ? 0.234 16.094 15.852 1 84.44 116 MET B CA 1
ATOM 4278 C C . MET B 1 116 ? 0.381 15.992 14.336 1 84.44 116 MET B C 1
ATOM 4280 O O . MET B 1 116 ? 1.373 16.453 13.773 1 84.44 116 MET B O 1
ATOM 4284 N N . GLN B 1 117 ? -0.581 15.352 13.758 1 87.44 117 GLN B N 1
ATOM 4285 C CA . GLN B 1 117 ? -0.529 15.195 12.305 1 87.44 117 GLN B CA 1
ATOM 4286 C C . GLN B 1 117 ? -0.518 16.562 11.609 1 87.44 117 GLN B C 1
ATOM 4288 O O . GLN B 1 117 ? 0.249 16.766 10.672 1 87.44 117 GLN B O 1
ATOM 4293 N N . ARG B 1 118 ? -1.322 17.438 12.07 1 83 118 ARG B N 1
ATOM 4294 C CA . ARG B 1 118 ? -1.406 18.781 11.484 1 83 118 ARG B CA 1
ATOM 4295 C C . ARG B 1 118 ? -0.083 19.516 11.625 1 83 118 ARG B C 1
ATOM 4297 O O . ARG B 1 118 ? 0.424 20.094 10.656 1 83 118 ARG B O 1
ATOM 4304 N N . THR B 1 119 ? 0.419 19.5 12.75 1 83.44 119 THR B N 1
ATOM 4305 C CA . THR B 1 119 ? 1.683 20.172 13.008 1 83.44 119 THR B CA 1
ATOM 4306 C C . THR B 1 119 ? 2.816 19.531 12.211 1 83.44 119 THR B C 1
ATOM 4308 O O . THR B 1 119 ? 3.699 20.234 11.703 1 83.44 119 THR B O 1
ATOM 4311 N N . SER B 1 120 ? 2.771 18.25 12.164 1 89.06 120 SER B N 1
ATOM 4312 C CA . SER B 1 120 ? 3.807 17.531 11.438 1 89.06 120 SER B CA 1
ATOM 4313 C C . SER B 1 120 ? 3.795 17.891 9.953 1 89.06 120 SER B C 1
ATOM 4315 O O . SER B 1 120 ? 4.848 17.953 9.32 1 89.06 120 SER B O 1
ATOM 4317 N N . GLN B 1 121 ? 2.629 18.078 9.461 1 87.31 121 GLN B N 1
ATOM 4318 C CA . GLN B 1 121 ? 2.535 18.469 8.062 1 87.31 121 GLN B CA 1
ATOM 4319 C C . GLN B 1 121 ? 3.188 19.844 7.832 1 87.31 121 GLN B C 1
ATOM 4321 O O . GLN B 1 121 ? 3.865 20.047 6.824 1 87.31 121 GLN B O 1
ATOM 4326 N N . GLN B 1 122 ? 3.023 20.703 8.727 1 84.25 122 GLN B N 1
ATOM 4327 C CA . GLN B 1 122 ? 3.629 22.016 8.633 1 84.25 122 GLN B CA 1
ATOM 4328 C C . GLN B 1 122 ? 5.148 21.938 8.758 1 84.25 122 GLN B C 1
ATOM 4330 O O . GLN B 1 122 ? 5.871 22.594 8 1 84.25 122 GLN B O 1
ATOM 4335 N N . VAL B 1 123 ? 5.543 21.219 9.672 1 87.94 123 VAL B N 1
ATOM 4336 C CA . VAL B 1 123 ? 6.977 21.047 9.875 1 87.94 123 VAL B CA 1
ATOM 4337 C C . VAL B 1 123 ? 7.605 20.406 8.641 1 87.94 123 VAL B C 1
ATOM 4339 O O . VAL B 1 123 ? 8.695 20.797 8.219 1 87.94 123 VAL B O 1
ATOM 4342 N N . MET B 1 124 ? 6.906 19.484 8.055 1 89.5 124 MET B N 1
ATOM 4343 C CA . MET B 1 124 ? 7.441 18.828 6.867 1 89.5 124 MET B CA 1
ATOM 4344 C C . MET B 1 124 ? 7.523 19.797 5.695 1 89.5 124 MET B C 1
ATOM 4346 O O . MET B 1 124 ? 8.43 19.688 4.863 1 89.5 124 MET B O 1
ATOM 4350 N N . GLU B 1 125 ? 6.602 20.688 5.641 1 87.19 125 GLU B N 1
ATOM 4351 C CA . GLU B 1 125 ? 6.695 21.734 4.617 1 87.19 125 GLU B CA 1
ATOM 4352 C C . GLU B 1 125 ? 7.957 22.562 4.797 1 87.19 125 GLU B C 1
ATOM 4354 O O . GLU B 1 125 ? 8.648 22.875 3.822 1 87.19 125 GLU B O 1
ATOM 4359 N N . PHE B 1 126 ? 8.195 22.953 6.02 1 88.38 126 PHE B N 1
ATOM 4360 C CA . PHE B 1 126 ? 9.406 23.703 6.328 1 88.38 126 PHE B CA 1
ATOM 4361 C C . PHE B 1 126 ? 10.648 22.906 5.969 1 88.38 126 PHE B C 1
ATOM 4363 O O . PHE B 1 126 ? 11.57 23.422 5.348 1 88.38 126 PHE B O 1
ATOM 4370 N N . LEU B 1 127 ? 10.648 21.672 6.34 1 90 127 LEU B N 1
ATOM 4371 C CA . LEU B 1 127 ? 11.789 20.797 6.07 1 90 127 LEU B CA 1
ATOM 4372 C C . LEU B 1 127 ? 11.984 20.609 4.57 1 90 127 LEU B C 1
ATOM 4374 O O . LEU B 1 127 ? 13.117 20.484 4.098 1 90 127 LEU B O 1
ATOM 4378 N N . HIS B 1 128 ? 10.859 20.547 3.871 1 87.94 128 HIS B N 1
ATOM 4379 C CA . HIS B 1 128 ? 10.93 20.438 2.418 1 87.94 128 HIS B CA 1
ATOM 4380 C C . HIS B 1 128 ? 11.703 21.594 1.813 1 87.94 128 HIS B C 1
ATOM 4382 O O . HIS B 1 128 ? 12.617 21.406 1.015 1 87.94 128 HIS B O 1
ATOM 4388 N N . VAL B 1 129 ? 11.406 22.781 2.225 1 85.38 129 VAL B N 1
ATOM 4389 C CA . VAL B 1 129 ? 12.07 23.969 1.71 1 85.38 129 VAL B CA 1
ATOM 4390 C C . VAL B 1 129 ? 13.523 24 2.176 1 85.38 129 VAL B C 1
ATOM 4392 O O . VAL B 1 129 ? 14.43 24.266 1.387 1 85.38 129 VAL B O 1
ATOM 4395 N N . LEU B 1 130 ? 13.703 23.703 3.42 1 88.69 130 LEU B N 1
ATOM 4396 C CA . LEU B 1 130 ? 15.055 23.688 3.967 1 88.69 130 LEU B CA 1
ATOM 4397 C C . LEU B 1 130 ? 15.938 22.703 3.205 1 88.69 130 LEU B C 1
ATOM 4399 O O . LEU B 1 130 ? 17.094 23.016 2.908 1 88.69 130 LEU B O 1
ATOM 4403 N N . SER B 1 131 ? 15.422 21.531 2.971 1 86.88 131 SER B N 1
ATOM 4404 C CA . SER B 1 131 ? 16.156 20.5 2.234 1 86.88 131 SER B CA 1
ATOM 4405 C C . SER B 1 131 ? 16.5 20.984 0.827 1 86.88 131 SER B C 1
ATOM 4407 O O . SER B 1 131 ? 17.594 20.703 0.326 1 86.88 131 SER B O 1
ATOM 4409 N N . MET B 1 132 ? 15.602 21.656 0.204 1 81.81 132 MET B N 1
ATOM 4410 C CA . MET B 1 132 ? 15.828 22.125 -1.16 1 81.81 132 MET B CA 1
ATOM 4411 C C . MET B 1 132 ? 16.922 23.188 -1.194 1 81.81 132 MET B C 1
ATOM 4413 O O . MET B 1 132 ? 17.734 23.219 -2.115 1 81.81 132 MET B O 1
ATOM 4417 N N . VAL B 1 133 ? 16.922 24 -0.228 1 83.06 133 VAL B N 1
ATOM 4418 C CA . VAL B 1 133 ? 17.812 25.156 -0.256 1 83.06 133 VAL B CA 1
ATOM 4419 C C . VAL B 1 133 ? 19.172 24.781 0.342 1 83.06 133 VAL B C 1
ATOM 4421 O O . VAL B 1 133 ? 20.219 25.172 -0.184 1 83.06 133 VAL B O 1
ATOM 4424 N N . HIS B 1 134 ? 19.125 24.016 1.42 1 86.12 134 HIS B N 1
ATOM 4425 C CA . HIS B 1 134 ? 20.359 23.812 2.162 1 86.12 134 HIS B CA 1
ATOM 4426 C C . HIS B 1 134 ? 20.719 22.344 2.246 1 86.12 134 HIS B C 1
ATOM 4428 O O . HIS B 1 134 ? 21.812 21.984 2.691 1 86.12 134 HIS B O 1
ATOM 4434 N N . GLY B 1 135 ? 19.875 21.438 1.908 1 84.94 135 GLY B N 1
ATOM 4435 C CA . GLY B 1 135 ? 20.062 20.016 2.123 1 84.94 135 GLY B CA 1
ATOM 4436 C C . GLY B 1 135 ? 21.328 19.469 1.51 1 84.94 135 GLY B C 1
ATOM 4437 O O . GLY B 1 135 ? 22.047 18.688 2.137 1 84.94 135 GLY B O 1
ATOM 4438 N N . GLU B 1 136 ? 21.609 19.875 0.328 1 80.56 136 GLU B N 1
ATOM 4439 C CA . GLU B 1 136 ? 22.797 19.375 -0.36 1 80.56 136 GLU B CA 1
ATOM 4440 C C . GLU B 1 136 ? 24.062 19.734 0.404 1 80.56 136 GLU B C 1
ATOM 4442 O O . GLU B 1 136 ? 25 18.922 0.489 1 80.56 136 GLU B O 1
ATOM 4447 N N . ARG B 1 137 ? 24.062 20.828 0.93 1 84.44 137 ARG B N 1
ATOM 4448 C CA . ARG B 1 137 ? 25.25 21.344 1.595 1 84.44 137 ARG B CA 1
ATOM 4449 C C . ARG B 1 137 ? 25.312 20.859 3.043 1 84.44 137 ARG B C 1
ATOM 4451 O O . ARG B 1 137 ? 26.406 20.609 3.57 1 84.44 137 ARG B O 1
ATOM 4458 N N . CYS B 1 138 ? 24.188 20.828 3.617 1 88.25 138 CYS B N 1
ATOM 4459 C CA . CYS B 1 138 ? 24.234 20.812 5.074 1 88.25 138 CYS B CA 1
ATOM 4460 C C . CYS B 1 138 ? 23.781 19.453 5.613 1 88.25 138 CYS B C 1
ATOM 4462 O O . CYS B 1 138 ? 24.109 19.094 6.75 1 88.25 138 CYS B O 1
ATOM 4464 N N . PHE B 1 139 ? 22.984 18.719 4.957 1 88.81 139 PHE B N 1
ATOM 4465 C CA . PHE B 1 139 ? 22.453 17.469 5.484 1 88.81 139 PHE B CA 1
ATOM 4466 C C . PHE B 1 139 ? 23.438 16.328 5.262 1 88.81 139 PHE B C 1
ATOM 4468 O O . PHE B 1 139 ? 24.031 16.219 4.184 1 88.81 139 PHE B O 1
ATOM 4475 N N . TYR B 1 140 ? 23.719 15.562 6.234 1 88.19 140 TYR B N 1
ATOM 4476 C CA . TYR B 1 140 ? 24.547 14.367 6.141 1 88.19 140 TYR B CA 1
ATOM 4477 C C . TYR B 1 140 ? 23.688 13.109 6.18 1 88.19 140 TYR B C 1
ATOM 4479 O O . TYR B 1 140 ? 22.516 13.156 6.594 1 88.19 140 TYR B O 1
ATOM 4487 N N . PRO B 1 141 ? 24.141 11.969 5.777 1 87.06 141 PRO B N 1
ATOM 4488 C CA . PRO B 1 141 ? 23.328 10.773 5.516 1 87.06 141 PRO B CA 1
ATOM 4489 C C . PRO B 1 141 ? 22.547 10.312 6.742 1 87.06 141 PRO B C 1
ATOM 4491 O O . PRO B 1 141 ? 21.375 9.945 6.625 1 87.06 141 PRO B O 1
ATOM 4494 N N . GLU B 1 142 ? 23.141 10.336 7.859 1 90.06 142 GLU B N 1
ATOM 4495 C CA . GLU B 1 142 ? 22.453 9.891 9.062 1 90.06 142 GLU B CA 1
ATOM 4496 C C . GLU B 1 142 ? 21.219 10.734 9.344 1 90.06 142 GLU B C 1
ATOM 4498 O O . GLU B 1 142 ? 20.172 10.211 9.727 1 90.06 142 GLU B O 1
ATOM 4503 N N . LEU B 1 143 ? 21.344 12.008 9.188 1 91.62 143 LEU B N 1
ATOM 4504 C CA . LEU B 1 143 ? 20.219 12.906 9.375 1 91.62 143 LEU B CA 1
ATOM 4505 C C . LEU B 1 143 ? 19.156 12.664 8.312 1 91.62 143 LEU B C 1
ATOM 4507 O O . LEU B 1 143 ? 17.953 12.617 8.625 1 91.62 143 LEU B O 1
ATOM 4511 N N . ARG B 1 144 ? 19.562 12.484 7.055 1 91.06 144 ARG B N 1
ATOM 4512 C CA . ARG B 1 144 ? 18.625 12.211 5.965 1 91.06 144 ARG B CA 1
ATOM 4513 C C . ARG B 1 144 ? 17.828 10.945 6.242 1 91.06 144 ARG B C 1
ATOM 4515 O O . ARG B 1 144 ? 16.609 10.914 6.039 1 91.06 144 ARG B O 1
ATOM 4522 N N . ASP B 1 145 ? 18.547 9.969 6.719 1 92.19 145 ASP B N 1
ATOM 4523 C CA . ASP B 1 145 ? 17.891 8.688 6.984 1 92.19 145 ASP B CA 1
ATOM 4524 C C . ASP B 1 145 ? 16.844 8.82 8.086 1 92.19 145 ASP B C 1
ATOM 4526 O O . ASP B 1 145 ? 15.734 8.289 7.969 1 92.19 145 ASP B O 1
ATOM 4530 N N . ALA B 1 146 ? 17.234 9.531 9.109 1 93.94 146 ALA B N 1
ATOM 4531 C CA . ALA B 1 146 ? 16.297 9.727 10.211 1 93.94 146 ALA B CA 1
ATOM 4532 C C . ALA B 1 146 ? 15.07 10.523 9.758 1 93.94 146 ALA B C 1
ATOM 4534 O O . ALA B 1 146 ? 13.93 10.156 10.055 1 93.94 146 ALA B O 1
ATOM 4535 N N . LEU B 1 147 ? 15.305 11.609 9.062 1 93.5 147 LEU B N 1
ATOM 4536 C CA . LEU B 1 147 ? 14.211 12.422 8.531 1 93.5 147 LEU B CA 1
ATOM 4537 C C . LEU B 1 147 ? 13.352 11.609 7.574 1 93.5 147 LEU B C 1
ATOM 4539 O O . LEU B 1 147 ? 12.125 11.648 7.656 1 93.5 147 LEU B O 1
ATOM 4543 N N . GLY B 1 148 ? 14.031 10.883 6.656 1 93 148 GLY B N 1
ATOM 4544 C CA . GLY B 1 148 ? 13.312 10.062 5.688 1 93 148 GLY B CA 1
ATOM 4545 C C . GLY B 1 148 ? 12.422 9.016 6.332 1 93 148 GLY B C 1
ATOM 4546 O O . GLY B 1 148 ? 11.281 8.82 5.91 1 93 148 GLY B O 1
ATOM 4547 N N . TYR B 1 149 ? 12.961 8.391 7.289 1 95.25 149 TYR B N 1
ATOM 4548 C CA . TYR B 1 149 ? 12.18 7.371 7.984 1 95.25 149 TYR B CA 1
ATOM 4549 C C . TYR B 1 149 ? 10.961 7.988 8.664 1 95.25 149 TYR B C 1
ATOM 4551 O O . TYR B 1 149 ? 9.875 7.406 8.648 1 95.25 149 TYR B O 1
ATOM 4559 N N . SER B 1 150 ? 11.109 9.156 9.242 1 94.5 150 SER B N 1
ATOM 4560 C CA . SER B 1 150 ? 9.992 9.875 9.852 1 94.5 150 SER B CA 1
ATOM 4561 C C . SER B 1 150 ? 8.93 10.227 8.812 1 94.5 150 SER B C 1
ATOM 4563 O O . SER B 1 150 ? 7.734 10.156 9.102 1 94.5 150 SER B O 1
ATOM 4565 N N . VAL B 1 151 ? 9.383 10.586 7.621 1 94.31 151 VAL B N 1
ATOM 4566 C CA . VAL B 1 151 ? 8.453 10.906 6.551 1 94.31 151 VAL B CA 1
ATOM 4567 C C . VAL B 1 151 ? 7.605 9.68 6.211 1 94.31 151 VAL B C 1
ATOM 4569 O O . VAL B 1 151 ? 6.402 9.797 5.98 1 94.31 151 VAL B O 1
ATOM 4572 N N . THR B 1 152 ? 8.188 8.523 6.191 1 95.06 152 THR B N 1
ATOM 4573 C CA . THR B 1 152 ? 7.465 7.297 5.859 1 95.06 152 THR B CA 1
ATOM 4574 C C . THR B 1 152 ? 6.363 7.023 6.875 1 95.06 152 THR B C 1
ATOM 4576 O O . THR B 1 152 ? 5.246 6.66 6.504 1 95.06 152 THR B O 1
ATOM 4579 N N . TRP B 1 153 ? 6.648 7.266 8.117 1 95.06 153 TRP B N 1
ATOM 4580 C CA . TRP B 1 153 ? 5.648 7.008 9.148 1 95.06 153 TRP B CA 1
ATOM 4581 C C . TRP B 1 153 ? 4.594 8.102 9.172 1 95.06 153 TRP B C 1
ATOM 4583 O O . TRP B 1 153 ? 3.43 7.848 9.492 1 95.06 153 TRP B O 1
ATOM 4593 N N . LEU B 1 154 ? 4.988 9.328 8.914 1 95.5 154 LEU B N 1
ATOM 4594 C CA . LEU B 1 154 ? 3.986 10.383 8.789 1 95.5 154 LEU B CA 1
ATOM 4595 C C . LEU B 1 154 ? 3.004 10.07 7.668 1 95.5 154 LEU B C 1
ATOM 4597 O O . LEU B 1 154 ? 1.803 10.312 7.801 1 95.5 154 LEU B O 1
ATOM 4601 N N . SER B 1 155 ? 3.568 9.578 6.555 1 96.06 155 SER B N 1
ATOM 4602 C CA . SER B 1 155 ? 2.711 9.148 5.453 1 96.06 155 SER B CA 1
ATOM 4603 C C . SER B 1 155 ? 1.726 8.078 5.898 1 96.06 155 SER B C 1
ATOM 4605 O O . SER B 1 155 ? 0.532 8.164 5.602 1 96.06 155 SER B O 1
ATOM 4607 N N . LYS B 1 156 ? 2.229 7.125 6.637 1 96.12 156 LYS B N 1
ATOM 4608 C CA . LYS B 1 156 ? 1.365 6.062 7.145 1 96.12 156 LYS B CA 1
ATOM 4609 C C . LYS B 1 156 ? 0.321 6.613 8.109 1 96.12 156 LYS B C 1
ATOM 4611 O O . LYS B 1 156 ? -0.845 6.219 8.062 1 96.12 156 LYS B O 1
ATOM 4616 N N . LEU B 1 157 ? 0.731 7.441 8.977 1 94.94 157 LEU B N 1
ATOM 4617 C CA . LEU B 1 157 ? -0.195 8.062 9.914 1 94.94 157 LEU B CA 1
ATOM 4618 C C . LEU B 1 157 ? -1.305 8.805 9.18 1 94.94 157 LEU B C 1
ATOM 4620 O O . LEU B 1 157 ? -2.482 8.672 9.523 1 94.94 157 LEU B O 1
ATOM 4624 N N . SER B 1 158 ? -0.945 9.578 8.188 1 95.25 158 SER B N 1
ATOM 4625 C CA . SER B 1 158 ? -1.934 10.297 7.391 1 95.25 158 SER B CA 1
ATOM 4626 C C . SER B 1 158 ? -2.941 9.336 6.766 1 95.25 158 SER B C 1
ATOM 4628 O O . SER B 1 158 ? -4.148 9.586 6.809 1 95.25 158 SER B O 1
ATOM 4630 N N . GLU B 1 159 ? -2.434 8.289 6.215 1 95.19 159 GLU B N 1
ATOM 4631 C CA . GLU B 1 159 ? -3.305 7.293 5.594 1 95.19 159 GLU B CA 1
ATOM 4632 C C . GLU B 1 159 ? -4.289 6.715 6.602 1 95.19 159 GLU B C 1
ATOM 4634 O O . GLU B 1 159 ? -5.484 6.605 6.32 1 95.19 159 GLU B O 1
ATOM 4639 N N . GLU B 1 160 ? -3.785 6.34 7.758 1 93.62 160 GLU B N 1
ATOM 4640 C CA . GLU B 1 160 ? -4.637 5.742 8.781 1 93.62 160 GLU B CA 1
ATOM 4641 C C . GLU B 1 160 ? -5.691 6.734 9.266 1 93.62 160 GLU B C 1
ATOM 4643 O O . GLU B 1 160 ? -6.824 6.348 9.562 1 93.62 160 GLU B O 1
ATOM 4648 N N . ILE B 1 161 ? -5.336 7.938 9.391 1 93.06 161 ILE B N 1
ATOM 4649 C CA . ILE B 1 161 ? -6.289 8.961 9.812 1 93.06 161 ILE B CA 1
ATOM 4650 C C . ILE B 1 161 ? -7.387 9.102 8.758 1 93.06 161 ILE B C 1
ATOM 4652 O O . ILE B 1 161 ? -8.57 9.195 9.094 1 93.06 161 ILE B O 1
ATOM 4656 N N . HIS B 1 162 ? -7.016 9.125 7.492 1 93.69 162 HIS B N 1
ATOM 4657 C CA . HIS B 1 162 ? -8.016 9.234 6.43 1 93.69 162 HIS B CA 1
ATOM 4658 C C . HIS B 1 162 ? -8.938 8.023 6.41 1 93.69 162 HIS B C 1
ATOM 4660 O O . HIS B 1 162 ? -10.125 8.141 6.129 1 93.69 162 HIS B O 1
ATOM 4666 N N . LYS B 1 163 ? -8.367 6.82 6.676 1 91 163 LYS B N 1
ATOM 4667 C CA . LYS B 1 163 ? -9.203 5.629 6.797 1 91 163 LYS B CA 1
ATOM 4668 C C . LYS B 1 163 ? -10.227 5.789 7.922 1 91 163 LYS B C 1
ATOM 4670 O O . LYS B 1 163 ? -11.383 5.41 7.766 1 91 163 LYS B O 1
ATOM 4675 N N . MET B 1 164 ? -9.758 6.293 9.008 1 87.69 164 MET B N 1
ATOM 4676 C CA . MET B 1 164 ? -10.656 6.527 10.141 1 87.69 164 MET B CA 1
ATOM 4677 C C . MET B 1 164 ? -11.727 7.551 9.781 1 87.69 164 MET B C 1
ATOM 4679 O O . MET B 1 164 ? -12.891 7.383 10.141 1 87.69 164 MET B O 1
ATOM 4683 N N . GLN B 1 165 ? -11.359 8.602 9.125 1 89.31 165 GLN B N 1
ATOM 4684 C CA . GLN B 1 165 ? -12.305 9.625 8.695 1 89.31 165 GLN B CA 1
ATOM 4685 C C . GLN B 1 165 ? -13.32 9.055 7.715 1 89.31 165 GLN B C 1
ATOM 4687 O O . GLN B 1 165 ? -14.508 9.398 7.773 1 89.31 165 GLN B O 1
ATOM 4692 N N . LEU B 1 166 ? -12.844 8.227 6.793 1 90.06 166 LEU B N 1
ATOM 4693 C CA . LEU B 1 166 ? -13.742 7.539 5.871 1 90.06 166 LEU B CA 1
ATOM 4694 C C . LEU B 1 166 ? -14.758 6.691 6.633 1 90.06 166 LEU B C 1
ATOM 4696 O O . LEU B 1 166 ? -15.938 6.684 6.297 1 90.06 166 LEU B O 1
ATOM 4700 N N . SER B 1 167 ? -14.219 6.039 7.609 1 84.38 167 SER B N 1
ATOM 4701 C CA . SER B 1 167 ? -15.102 5.219 8.438 1 84.38 167 SER B CA 1
ATOM 4702 C C . SER B 1 167 ? -16.172 6.066 9.109 1 84.38 167 SER B C 1
ATOM 4704 O O . SER B 1 167 ? -17.312 5.629 9.25 1 84.38 167 SER B O 1
ATOM 4706 N N . ALA B 1 168 ? -15.805 7.203 9.539 1 83.44 168 ALA B N 1
ATOM 4707 C CA . ALA B 1 168 ? -16.75 8.109 10.188 1 83.44 168 ALA B CA 1
ATOM 4708 C C . ALA B 1 168 ? -17.828 8.562 9.203 1 83.44 168 ALA B C 1
ATOM 4710 O O . ALA B 1 168 ? -19 8.688 9.562 1 83.44 168 ALA B O 1
ATOM 4711 N N . VAL B 1 169 ? -17.453 8.875 7.945 1 87.25 169 VAL B N 1
ATOM 4712 C CA . VAL B 1 169 ? -18.391 9.32 6.914 1 87.25 169 VAL B CA 1
ATOM 4713 C C . VAL B 1 169 ? -19.453 8.25 6.688 1 87.25 169 VAL B C 1
ATOM 4715 O O . VAL B 1 169 ? -20.641 8.57 6.57 1 87.25 169 VAL B O 1
ATOM 4718 N N . TYR B 1 170 ? -19.062 7.051 6.402 1 81.94 170 TYR B N 1
ATOM 4719 C CA . TYR B 1 170 ? -20.016 5.977 6.125 1 81.94 170 TYR B CA 1
ATOM 4720 C C . TYR B 1 170 ? -20.594 5.414 7.414 1 81.94 170 TYR B C 1
ATOM 4722 O O . TYR B 1 170 ? -21.359 4.445 7.391 1 81.94 170 TYR B O 1
ATOM 4730 N N . HIS B 1 171 ? -20.672 6.68 8.297 1 62.28 171 HIS B N 1
ATOM 4731 C CA . HIS B 1 171 ? -21.391 6.633 9.555 1 62.28 171 HIS B CA 1
ATOM 4732 C C . HIS B 1 171 ? -20.844 5.543 10.477 1 62.28 171 HIS B C 1
ATOM 4734 O O . HIS B 1 171 ? -20.266 4.57 10 1 62.28 171 HIS B O 1
ATOM 4740 N N . SER B 1 172 ? -20.938 5.836 11.602 1 51.22 172 SER B N 1
ATOM 4741 C CA . SER B 1 172 ? -20.578 5.562 12.992 1 51.22 172 SER B CA 1
ATOM 4742 C C . SER B 1 172 ? -20.219 4.094 13.195 1 51.22 172 SER B C 1
ATOM 4744 O O . SER B 1 172 ? -19.938 3.666 14.312 1 51.22 172 SER B O 1
ATOM 4746 N N . ARG B 1 173 ? -21.391 3.398 12.734 1 42.66 173 ARG B N 1
ATOM 4747 C CA . ARG B 1 173 ? -21.078 2.096 13.312 1 42.66 173 ARG B CA 1
ATOM 4748 C C . ARG B 1 173 ? -19.703 1.609 12.852 1 42.66 173 ARG B C 1
ATOM 4750 O O . ARG B 1 173 ? -19.516 1.275 11.68 1 42.66 173 ARG B O 1
ATOM 4757 N N . LEU B 1 174 ? -18.891 2.424 13.039 1 44.03 174 LEU B N 1
ATOM 4758 C CA . LEU B 1 174 ? -17.531 2.162 12.539 1 44.03 174 LEU B CA 1
ATOM 4759 C C . LEU B 1 174 ? -17.438 0.755 11.961 1 44.03 174 LEU B C 1
ATOM 4761 O O . LEU B 1 174 ? -17.219 -0.211 12.695 1 44.03 174 LEU B O 1
ATOM 4765 N N . SER B 1 175 ? -18.438 0.511 11.195 1 41.28 175 SER B N 1
ATOM 4766 C CA . SER B 1 175 ? -18.641 -0.757 10.508 1 41.28 175 SER B CA 1
ATOM 4767 C C . SER B 1 175 ? -17.469 -1.08 9.586 1 41.28 175 SER B C 1
ATOM 4769 O O . SER B 1 175 ? -17.531 -2.025 8.797 1 41.28 175 SER B O 1
ATOM 4771 N N . LEU B 1 176 ? -16.797 -0.017 9.125 1 43.06 176 LEU B N 1
ATOM 4772 C CA . LEU B 1 176 ? -16.156 -0.57 7.938 1 43.06 176 LEU B CA 1
ATOM 4773 C C . LEU B 1 176 ? -16.203 -2.094 7.949 1 43.06 176 LEU B C 1
ATOM 4775 O O . LEU B 1 176 ? -15.82 -2.742 6.973 1 43.06 176 LEU B O 1
ATOM 4779 N N . TRP B 1 177 ? -16.281 -2.662 9.125 1 39.34 177 TRP B N 1
ATOM 4780 C CA . TRP B 1 177 ? -16.438 -4.109 9.172 1 39.34 177 TRP B CA 1
ATOM 4781 C C . TRP B 1 177 ? -17.906 -4.496 9.008 1 39.34 177 TRP B C 1
ATOM 4783 O O . TRP B 1 177 ? -18.797 -3.672 9.211 1 39.34 177 TRP B O 1
ATOM 4793 N N . GLU B 1 178 ? -18 -5.719 8.383 1 41.09 178 GLU B N 1
ATOM 4794 C CA . GLU B 1 178 ? -19.094 -6.676 8.305 1 41.09 178 GLU B CA 1
ATOM 4795 C C . GLU B 1 178 ? -20 -6.586 9.539 1 41.09 178 GLU B C 1
ATOM 4797 O O . GLU B 1 178 ? -19.547 -6.164 10.609 1 41.09 178 GLU B O 1
ATOM 4802 N N . VAL B 1 179 ? -21.125 -6.352 9.367 1 40.62 179 VAL B N 1
ATOM 4803 C CA . VAL B 1 179 ? -22.219 -6.516 10.32 1 40.62 179 VAL B CA 1
ATOM 4804 C C . VAL B 1 179 ? -21.719 -7.242 11.562 1 40.62 179 VAL B C 1
ATOM 4806 O O . VAL B 1 179 ? -21.844 -8.461 11.672 1 40.62 179 VAL B O 1
ATOM 4809 N N . SER B 1 180 ? -20.312 -7.129 11.727 1 43.03 180 SER B N 1
ATOM 4810 C CA . SER B 1 180 ? -20 -7.949 12.891 1 43.03 180 SER B CA 1
ATOM 4811 C C . SER B 1 180 ? -20.406 -7.262 14.188 1 43.03 180 SER B C 1
ATOM 4813 O O . SER B 1 180 ? -20.281 -6.039 14.312 1 43.03 180 SER B O 1
ATOM 4815 N N . THR B 1 181 ? -21.141 -7.695 14.844 1 45.72 181 THR B N 1
ATOM 4816 C CA . THR B 1 181 ? -21.469 -7.379 16.219 1 45.72 181 THR B CA 1
ATOM 4817 C C . THR B 1 181 ? -20.219 -7.262 17.078 1 45.72 181 THR B C 1
ATOM 4819 O O . THR B 1 181 ? -20.281 -6.93 18.266 1 45.72 181 THR B O 1
ATOM 4822 N N . ASP B 1 182 ? -19.062 -7.438 16.438 1 47.22 182 ASP B N 1
ATOM 4823 C CA . ASP B 1 182 ? -17.828 -7.457 17.219 1 47.22 182 ASP B CA 1
ATOM 4824 C C . ASP B 1 182 ? -17.266 -6.047 17.406 1 47.22 182 ASP B C 1
ATOM 4826 O O . ASP B 1 182 ? -16.828 -5.422 16.438 1 47.22 182 ASP B O 1
ATOM 4830 N N . VAL B 1 183 ? -17.406 -5.516 18.562 1 51.22 183 VAL B N 1
ATOM 4831 C CA . VAL B 1 183 ? -17 -4.188 19 1 51.22 183 VAL B CA 1
ATOM 4832 C C . VAL B 1 183 ? -15.523 -3.965 18.656 1 51.22 183 VAL B C 1
ATOM 4834 O O . VAL B 1 183 ? -15.125 -2.857 18.297 1 51.22 183 VAL B O 1
ATOM 4837 N N . LEU B 1 184 ? -14.688 -4.988 18.688 1 55.53 184 LEU B N 1
ATOM 4838 C CA . LEU B 1 184 ? -13.25 -4.859 18.484 1 55.53 184 LEU B CA 1
ATOM 4839 C C . LEU B 1 184 ? -12.953 -4.473 17.031 1 55.53 184 LEU B C 1
ATOM 4841 O O . LEU B 1 184 ? -12.008 -3.73 16.766 1 55.53 184 LEU B O 1
ATOM 4845 N N . ARG B 1 185 ? -13.75 -4.82 16.188 1 60.53 185 ARG B N 1
ATOM 4846 C CA . ARG B 1 185 ? -13.516 -4.508 14.789 1 60.53 185 ARG B CA 1
ATOM 4847 C C . ARG B 1 185 ? -13.75 -3.025 14.516 1 60.53 185 ARG B C 1
ATOM 4849 O O . ARG B 1 185 ? -13.094 -2.439 13.648 1 60.53 185 ARG B O 1
ATOM 4856 N N . HIS B 1 186 ? -14.57 -2.477 15.477 1 62.25 186 HIS B N 1
ATOM 4857 C CA . HIS B 1 186 ? -14.906 -1.069 15.289 1 62.25 186 HIS B CA 1
ATOM 4858 C C . HIS B 1 186 ? -13.773 -0.165 15.766 1 62.25 186 HIS B C 1
ATOM 4860 O O . HIS B 1 186 ? -13.727 1.016 15.414 1 62.25 186 HIS B O 1
ATOM 4866 N N . LEU B 1 187 ? -12.844 -0.853 16.391 1 68.06 187 LEU B N 1
ATOM 4867 C CA . LEU B 1 187 ? -11.781 -0.051 16.984 1 68.06 187 LEU B CA 1
ATOM 4868 C C . LEU B 1 187 ? -10.516 -0.126 16.125 1 68.06 187 LEU B C 1
ATOM 4870 O O . LEU B 1 187 ? -9.57 0.635 16.344 1 68.06 187 LEU B O 1
ATOM 4874 N N . LEU B 1 188 ? -10.562 -0.929 15.141 1 73.88 188 LEU B N 1
ATOM 4875 C CA . LEU B 1 188 ? -9.344 -1.229 14.406 1 73.88 188 LEU B CA 1
ATOM 4876 C C . LEU B 1 188 ? -8.789 0.024 13.734 1 73.88 188 LEU B C 1
ATOM 4878 O O . LEU B 1 188 ? -7.59 0.303 13.812 1 73.88 188 LEU B O 1
ATOM 4882 N N . PRO B 1 189 ? -9.688 0.885 13.18 1 76.06 189 PRO B N 1
ATOM 4883 C CA . PRO B 1 189 ? -9.125 2.09 12.57 1 76.06 189 PRO B CA 1
ATOM 4884 C C . PRO B 1 189 ? -8.445 3.006 13.586 1 76.06 189 PRO B C 1
ATOM 4886 O O . PRO B 1 189 ? -7.406 3.596 13.297 1 76.06 189 PRO B O 1
ATOM 4889 N N . THR B 1 190 ? -9.023 3.066 14.758 1 78.81 190 THR B N 1
ATOM 4890 C CA . THR B 1 190 ? -8.438 3.91 15.797 1 78.81 190 THR B CA 1
ATOM 4891 C C . THR B 1 190 ? -7.109 3.336 16.281 1 78.81 190 THR B C 1
ATOM 4893 O O . THR B 1 190 ? -6.145 4.074 16.484 1 78.81 190 THR B O 1
ATOM 4896 N N . ILE B 1 191 ? -7.09 2.07 16.422 1 79.25 191 ILE B N 1
ATOM 4897 C CA . ILE B 1 191 ? -5.871 1.405 16.875 1 79.25 191 ILE B CA 1
ATOM 4898 C C . ILE B 1 191 ? -4.766 1.6 15.836 1 79.25 191 ILE B C 1
ATOM 4900 O O . ILE B 1 191 ? -3.609 1.841 16.188 1 79.25 191 ILE B O 1
ATOM 4904 N N . ASP B 1 192 ? -5.148 1.498 14.617 1 85.88 192 ASP B N 1
ATOM 4905 C CA . ASP B 1 192 ? -4.172 1.68 13.547 1 85.88 192 ASP B CA 1
ATOM 4906 C C . ASP B 1 192 ? -3.607 3.1 13.555 1 85.88 192 ASP B C 1
ATOM 4908 O O . ASP B 1 192 ? -2.408 3.299 13.352 1 85.88 192 ASP B O 1
ATOM 4912 N N . VAL B 1 193 ? -4.465 4.07 13.828 1 88.5 193 VAL B N 1
ATOM 4913 C CA . VAL B 1 193 ? -4.039 5.465 13.898 1 88.5 193 VAL B CA 1
ATOM 4914 C C . VAL B 1 193 ? -3.072 5.648 15.07 1 88.5 193 VAL B C 1
ATOM 4916 O O . VAL B 1 193 ? -2.014 6.262 14.914 1 88.5 193 VAL B O 1
ATOM 4919 N N . LEU B 1 194 ? -3.381 5.121 16.172 1 84.06 194 LEU B N 1
ATOM 4920 C CA . LEU B 1 194 ? -2.539 5.266 17.359 1 84.06 194 LEU B CA 1
ATOM 4921 C C . LEU B 1 194 ? -1.193 4.574 17.156 1 84.06 194 LEU B C 1
ATOM 4923 O O . LEU B 1 194 ? -0.156 5.09 17.578 1 84.06 194 LEU B O 1
ATOM 4927 N N . HIS B 1 195 ? -1.26 3.465 16.562 1 86.06 195 HIS B N 1
ATOM 4928 C CA . HIS B 1 195 ? -0.019 2.758 16.266 1 86.06 195 HIS B CA 1
ATOM 4929 C C . HIS B 1 195 ? 0.877 3.576 15.344 1 86.06 195 HIS B C 1
ATOM 4931 O O . HIS B 1 195 ? 2.07 3.74 15.617 1 86.06 195 HIS B O 1
ATOM 4937 N N . ALA B 1 196 ? 0.321 4.016 14.297 1 91.06 196 ALA B N 1
ATOM 4938 C CA . ALA B 1 196 ? 1.093 4.824 13.359 1 91.06 196 ALA B CA 1
ATOM 4939 C C . ALA B 1 196 ? 1.643 6.078 14.031 1 91.06 196 ALA B C 1
ATOM 4941 O O . ALA B 1 196 ? 2.777 6.484 13.766 1 91.06 196 ALA B O 1
ATOM 4942 N N . ALA B 1 197 ? 0.806 6.711 14.883 1 89.88 197 ALA B N 1
ATOM 4943 C CA . ALA B 1 197 ? 1.24 7.906 15.602 1 89.88 197 ALA B CA 1
ATOM 4944 C C . ALA B 1 197 ? 2.428 7.598 16.516 1 89.88 197 ALA B C 1
ATOM 4946 O O . ALA B 1 197 ? 3.389 8.367 16.562 1 89.88 197 ALA B O 1
ATOM 4947 N N . ALA B 1 198 ? 2.383 6.488 17.203 1 86.38 198 ALA B N 1
ATOM 4948 C CA . ALA B 1 198 ? 3.477 6.094 18.094 1 86.38 198 ALA B CA 1
ATOM 4949 C C . ALA B 1 198 ? 4.754 5.832 17.297 1 86.38 198 ALA B C 1
ATOM 4951 O O . ALA B 1 198 ? 5.84 6.254 17.703 1 86.38 198 ALA B O 1
ATOM 4952 N N . GLN B 1 199 ? 4.602 5.137 16.234 1 89.44 199 GLN B N 1
ATOM 4953 C CA . GLN B 1 199 ? 5.766 4.848 15.406 1 89.44 199 GLN B CA 1
ATOM 4954 C C . GLN B 1 199 ? 6.359 6.129 14.828 1 89.44 199 GLN B C 1
ATOM 4956 O O . GLN B 1 199 ? 7.582 6.273 14.742 1 89.44 199 GLN B O 1
ATOM 4961 N N . PHE B 1 200 ? 5.523 6.98 14.438 1 92.44 200 PHE B N 1
ATOM 4962 C CA . PHE B 1 200 ? 6.004 8.273 13.953 1 92.44 200 PHE B CA 1
ATOM 4963 C C . PHE B 1 200 ? 6.773 9 15.047 1 92.44 200 PHE B C 1
ATOM 4965 O O . PHE B 1 200 ? 7.871 9.516 14.805 1 92.44 200 PHE B O 1
ATOM 4972 N N . ALA B 1 201 ? 6.188 9.07 16.188 1 87.31 201 ALA B N 1
ATOM 4973 C CA . ALA B 1 201 ? 6.844 9.734 17.312 1 87.31 201 ALA B CA 1
ATOM 4974 C C . ALA B 1 201 ? 8.211 9.117 17.594 1 87.31 201 ALA B C 1
ATOM 4976 O O . ALA B 1 201 ? 9.188 9.836 17.828 1 87.31 201 ALA B O 1
ATOM 4977 N N . ASP B 1 202 ? 8.281 7.809 17.547 1 87.12 202 ASP B N 1
ATOM 4978 C CA . ASP B 1 202 ? 9.547 7.109 17.766 1 87.12 202 ASP B CA 1
ATOM 4979 C C . ASP B 1 202 ? 10.562 7.457 16.688 1 87.12 202 ASP B C 1
ATOM 4981 O O . ASP B 1 202 ? 11.734 7.703 16.984 1 87.12 202 ASP B O 1
ATOM 4985 N N . SER B 1 203 ? 10.125 7.414 15.445 1 90.31 203 SER B N 1
ATOM 4986 C CA . SER B 1 203 ? 11.031 7.73 14.352 1 90.31 203 SER B CA 1
ATOM 4987 C C . SER B 1 203 ? 11.555 9.164 14.461 1 90.31 203 SER B C 1
ATOM 4989 O O . SER B 1 203 ? 12.727 9.422 14.172 1 90.31 203 SER B O 1
ATOM 4991 N N . PHE B 1 204 ? 10.719 10.023 14.906 1 88.62 204 PHE B N 1
ATOM 4992 C CA . PHE B 1 204 ? 11.125 11.422 15.008 1 88.62 204 PHE B CA 1
ATOM 4993 C C . PHE B 1 204 ? 12.078 11.625 16.172 1 88.62 204 PHE B C 1
ATOM 4995 O O . PHE B 1 204 ? 12.914 12.539 16.156 1 88.62 204 PHE B O 1
ATOM 5002 N N . SER B 1 205 ? 11.93 10.867 17.203 1 87.56 205 SER B N 1
ATOM 5003 C CA . SER B 1 205 ? 12.867 10.922 18.328 1 87.56 205 SER B CA 1
ATOM 5004 C C . SER B 1 205 ? 14.297 10.68 17.859 1 87.56 205 SER B C 1
ATOM 5006 O O . SER B 1 205 ? 15.242 11.25 18.391 1 87.56 205 SER B O 1
ATOM 5008 N N . GLU B 1 206 ? 14.445 9.883 16.875 1 90 206 GLU B N 1
ATOM 5009 C CA . GLU B 1 206 ? 15.773 9.625 16.328 1 90 206 GLU B CA 1
ATOM 5010 C C . GLU B 1 206 ? 16.359 10.875 15.688 1 90 206 GLU B C 1
ATOM 5012 O O . GLU B 1 206 ? 17.562 11.102 15.75 1 90 206 GLU B O 1
ATOM 5017 N N . VAL B 1 207 ? 15.539 11.633 15.023 1 91.62 207 VAL B N 1
ATOM 5018 C CA . VAL B 1 207 ? 15.984 12.898 14.445 1 91.62 207 VAL B CA 1
ATOM 5019 C C . VAL B 1 207 ? 16.547 13.797 15.531 1 91.62 207 VAL B C 1
ATOM 5021 O O . VAL B 1 207 ? 17.641 14.359 15.383 1 91.62 207 VAL B O 1
ATOM 5024 N N . ARG B 1 208 ? 15.906 13.836 16.609 1 87.88 208 ARG B N 1
ATOM 5025 C CA . ARG B 1 208 ? 16.344 14.656 17.734 1 87.88 208 ARG B CA 1
ATOM 5026 C C . ARG B 1 208 ? 17.672 14.164 18.281 1 87.88 208 ARG B C 1
ATOM 5028 O O . ARG B 1 208 ? 18.578 14.961 18.562 1 87.88 208 ARG B O 1
ATOM 5035 N N . LEU B 1 209 ? 17.766 12.922 18.453 1 88.12 209 LEU B N 1
ATOM 5036 C CA . LEU B 1 209 ? 18.984 12.336 19 1 88.12 209 LEU B CA 1
ATOM 5037 C C . LEU B 1 209 ? 20.188 12.641 18.109 1 88.12 209 LEU B C 1
ATOM 5039 O O . LEU B 1 209 ? 21.281 12.945 18.609 1 88.12 209 LEU B O 1
ATOM 5043 N N . ILE B 1 210 ? 19.969 12.586 16.875 1 89.69 210 ILE B N 1
ATOM 5044 C CA . ILE B 1 210 ? 21.047 12.844 15.914 1 89.69 210 ILE B CA 1
ATOM 5045 C C . ILE B 1 210 ? 21.438 14.312 15.969 1 89.69 210 ILE B C 1
ATOM 5047 O O . ILE B 1 210 ? 22.641 14.633 15.992 1 89.69 210 ILE B O 1
ATOM 5051 N N . LEU B 1 211 ? 20.453 15.148 16.031 1 88.06 211 LEU B N 1
ATOM 5052 C CA . LEU B 1 211 ? 20.719 16.578 16.062 1 88.06 211 LEU B CA 1
ATOM 5053 C C . LEU B 1 211 ? 21.328 17 17.406 1 88.06 211 LEU B C 1
ATOM 5055 O O . LEU B 1 211 ? 22.172 17.891 17.469 1 88.06 211 LEU B O 1
ATOM 5059 N N . ASP B 1 212 ? 20.953 16.359 18.484 1 84.06 212 ASP B N 1
ATOM 5060 C CA . ASP B 1 212 ? 21.469 16.641 19.812 1 84.06 212 ASP B CA 1
ATOM 5061 C C . ASP B 1 212 ? 22.984 16.375 19.875 1 84.06 212 ASP B C 1
ATOM 5063 O O . ASP B 1 212 ? 23.703 17.016 20.641 1 84.06 212 ASP B O 1
ATOM 5067 N N . LYS B 1 213 ? 23.391 15.406 19.125 1 80.81 213 LYS B N 1
ATOM 5068 C CA . LYS B 1 213 ? 24.812 15.094 19.094 1 80.81 213 LYS B CA 1
ATOM 5069 C C . LYS B 1 213 ? 25.625 16.25 18.516 1 80.81 213 LYS B C 1
ATOM 5071 O O . LYS B 1 213 ? 26.812 16.406 18.828 1 80.81 213 LYS B O 1
ATOM 5076 N N . LEU B 1 214 ? 24.953 16.984 17.641 1 72.69 214 LEU B N 1
ATOM 5077 C CA . LEU B 1 214 ? 25.625 18.141 17.047 1 72.69 214 LEU B CA 1
ATOM 5078 C C . LEU B 1 214 ? 25.781 19.266 18.078 1 72.69 214 LEU B C 1
ATOM 5080 O O . LEU B 1 214 ? 26.828 19.891 18.156 1 72.69 214 LEU B O 1
ATOM 5084 N N . ALA B 1 215 ? 24.641 19.609 18.891 1 60.28 215 ALA B N 1
ATOM 5085 C CA . ALA B 1 215 ? 24.594 20.719 19.828 1 60.28 215 ALA B CA 1
ATOM 5086 C C . ALA B 1 215 ? 25.5 20.484 21.016 1 60.28 215 ALA B C 1
ATOM 5088 O O . ALA B 1 215 ? 26.062 21.422 21.578 1 60.28 215 ALA B O 1
ATOM 5089 N N . SER B 1 216 ? 25.438 19.266 21.609 1 57.91 216 SER B N 1
ATOM 5090 C CA . SER B 1 216 ? 26.25 19 22.781 1 57.91 216 SER B CA 1
ATOM 5091 C C . SER B 1 216 ? 27.703 19.375 22.531 1 57.91 216 SER B C 1
ATOM 5093 O O . SER B 1 216 ? 28.422 19.797 23.453 1 57.91 216 SER B O 1
ATOM 5095 N N . HIS B 1 217 ? 28.016 19.422 21.344 1 51.91 217 HIS B N 1
ATOM 5096 C CA . HIS B 1 217 ? 29.406 19.797 21.062 1 51.91 217 HIS B CA 1
ATOM 5097 C C . HIS B 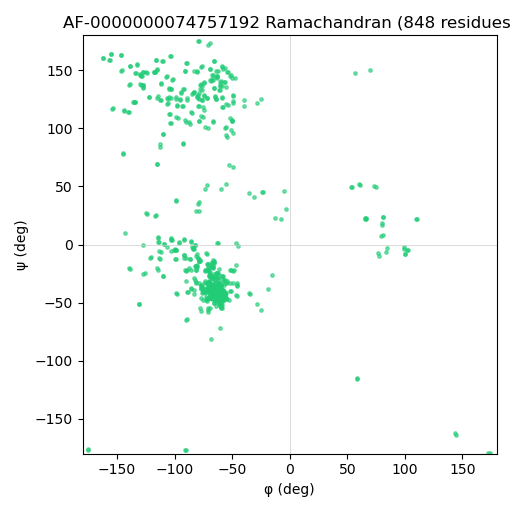1 217 ? 29.578 21.312 21.141 1 51.91 217 HIS B C 1
ATOM 5099 O O . HIS B 1 217 ? 30.703 21.812 21.25 1 51.91 217 HIS B O 1
ATOM 5105 N N . SER B 1 218 ? 28.453 22.062 21.078 1 47.91 218 SER B N 1
ATOM 5106 C CA . SER B 1 218 ? 28.547 23.516 21.062 1 47.91 218 SER B CA 1
ATOM 5107 C C . SER B 1 218 ? 28.688 24.078 22.484 1 47.91 218 SER B C 1
ATOM 5109 O O . SER B 1 218 ? 29.281 25.141 22.688 1 47.91 218 SER B O 1
ATOM 5111 N N . HIS B 1 219 ? 27.969 23.625 23.5 1 47 219 HIS B N 1
ATOM 5112 C CA . HIS B 1 219 ? 27.984 24.234 24.812 1 47 219 HIS B CA 1
ATOM 5113 C C . HIS B 1 219 ? 29.375 24.188 25.438 1 47 219 HIS B C 1
ATOM 5115 O O . HIS B 1 219 ? 29.703 24.969 26.328 1 47 219 HIS B O 1
ATOM 5121 N N . ASP B 1 220 ? 30.047 23.141 25.344 1 47.09 220 ASP B N 1
ATOM 5122 C CA . ASP B 1 220 ? 31.312 23.094 26.078 1 47.09 220 ASP B CA 1
ATOM 5123 C C . ASP B 1 220 ? 32.406 23.859 25.344 1 47.09 220 ASP B C 1
ATOM 5125 O O . ASP B 1 220 ? 33.594 23.656 25.578 1 47.09 220 ASP B O 1
ATOM 5129 N N . GLY B 1 221 ? 32.062 24.828 24.609 1 47.75 221 GLY B N 1
ATOM 5130 C CA . GLY B 1 221 ? 33.094 25.578 23.922 1 47.75 221 GLY B CA 1
ATOM 5131 C C . GLY B 1 221 ? 33.625 24.875 22.703 1 47.75 221 GLY B C 1
ATOM 5132 O O . GLY B 1 221 ? 34.625 25.312 22.109 1 47.75 221 GLY B O 1
ATOM 5133 N N . VAL B 1 222 ? 33.25 23.672 22.562 1 48.34 222 VAL B N 1
ATOM 5134 C CA . VAL B 1 222 ? 33.844 22.875 21.5 1 48.34 222 VAL B CA 1
ATOM 5135 C C . VAL B 1 222 ? 33.094 23.141 20.188 1 48.34 222 VAL B C 1
ATOM 5137 O O . VAL B 1 222 ? 31.875 23.281 20.156 1 48.34 222 VAL B O 1
ATOM 5140 N N . SER B 1 223 ? 33.781 23.422 19.125 1 56.38 223 SER B N 1
ATOM 5141 C CA . SER B 1 223 ? 33.469 23.641 17.719 1 56.38 223 SER B CA 1
ATOM 5142 C C . SER B 1 223 ? 32.594 22.516 17.172 1 56.38 223 SER B C 1
ATOM 5144 O O . SER B 1 223 ? 32.906 21.344 17.375 1 56.38 223 SER B O 1
ATOM 5146 N N . ILE B 1 224 ? 31.328 22.812 16.953 1 64.19 224 ILE B N 1
ATOM 5147 C CA . ILE B 1 224 ? 30.453 21.844 16.312 1 64.19 224 ILE B CA 1
ATOM 5148 C C . ILE B 1 224 ? 31.047 21.406 14.969 1 64.19 224 ILE B C 1
ATOM 5150 O O . ILE B 1 224 ? 31.328 22.25 14.102 1 64.19 224 ILE B O 1
ATOM 5154 N N . THR B 1 225 ? 31.656 20.234 14.977 1 70.56 225 THR B N 1
ATOM 5155 C CA . THR B 1 225 ? 32.062 19.672 13.695 1 70.56 225 THR B CA 1
ATOM 5156 C C . THR B 1 225 ? 30.906 18.906 13.055 1 70.56 225 THR B C 1
ATOM 5158 O O . THR B 1 225 ? 30.391 17.953 13.656 1 70.56 225 THR B O 1
ATOM 5161 N N . LEU B 1 226 ? 30.5 19.516 11.961 1 76.69 226 LEU B N 1
ATOM 5162 C CA . LEU B 1 226 ? 29.453 18.828 11.219 1 76.69 226 LEU B CA 1
ATOM 5163 C C . LEU B 1 226 ? 30.016 17.672 10.414 1 76.69 226 LEU B C 1
ATOM 5165 O O . LEU B 1 226 ? 31.109 17.781 9.844 1 76.69 226 LEU B O 1
ATOM 5169 N N . PRO B 1 227 ? 29.281 16.547 10.547 1 75.62 227 PRO B N 1
ATOM 5170 C CA . PRO B 1 227 ? 29.672 15.516 9.586 1 75.62 227 PRO B CA 1
ATOM 5171 C C . PRO B 1 227 ? 29.641 16.016 8.141 1 75.62 227 PRO B C 1
ATOM 5173 O O . PRO B 1 227 ? 28.938 16.984 7.832 1 75.62 227 PRO B O 1
ATOM 5176 N N . GLN B 1 228 ? 30.5 15.492 7.367 1 72.12 228 GLN B N 1
ATOM 5177 C CA . GLN B 1 228 ? 30.578 15.898 5.973 1 72.12 228 GLN B CA 1
ATOM 5178 C C . GLN B 1 228 ? 29.266 15.664 5.25 1 72.12 228 GLN B C 1
ATOM 5180 O O . GLN B 1 228 ? 28.672 14.578 5.363 1 72.12 228 GLN B O 1
ATOM 5185 N N . ALA B 1 229 ? 28.875 16.781 4.688 1 70.88 229 ALA B N 1
ATOM 5186 C CA . ALA B 1 229 ? 27.688 16.688 3.83 1 70.88 229 ALA B CA 1
ATOM 5187 C C . ALA B 1 229 ? 27.969 15.852 2.59 1 70.88 229 ALA B C 1
ATOM 5189 O O . ALA B 1 229 ? 28.984 16.047 1.911 1 70.88 229 ALA B O 1
ATOM 5190 N N . GLU B 1 230 ? 27.469 14.617 2.482 1 70.81 230 GLU B N 1
ATOM 5191 C CA . GLU B 1 230 ? 27.641 13.758 1.311 1 70.81 230 GLU B CA 1
ATOM 5192 C C . GLU B 1 230 ? 26.312 13.141 0.886 1 70.81 230 GLU B C 1
ATOM 5194 O O . GLU B 1 230 ? 25.344 13.133 1.656 1 70.81 230 GLU B O 1
ATOM 5199 N N . GLY B 1 231 ? 26.312 12.844 -0.366 1 72.75 231 GLY B N 1
ATOM 5200 C CA . GLY B 1 231 ? 25.172 12.078 -0.839 1 72.75 231 GLY B CA 1
ATOM 5201 C C . GLY B 1 231 ? 25.016 10.734 -0.144 1 72.75 231 GLY B C 1
ATOM 5202 O O . GLY B 1 231 ? 26 10.148 0.306 1 72.75 231 GLY B O 1
ATOM 5203 N N . SER B 1 232 ? 23.828 10.406 0.115 1 78.12 232 SER B N 1
ATOM 5204 C CA . SER B 1 232 ? 23.562 9.094 0.697 1 78.12 232 SER B CA 1
ATOM 5205 C C . SER B 1 232 ? 23.938 7.977 -0.273 1 78.12 232 SER B C 1
ATOM 5207 O O . SER B 1 232 ? 23.531 8 -1.438 1 78.12 232 SER B O 1
ATOM 5209 N N . PRO B 1 233 ? 24.719 7.086 0.183 1 80.12 233 PRO B N 1
ATOM 5210 C CA . PRO B 1 233 ? 25.062 5.98 -0.712 1 80.12 233 PRO B CA 1
ATOM 5211 C C . PRO B 1 233 ? 23.891 5.055 -0.995 1 80.12 233 PRO B C 1
ATOM 5213 O O . PRO B 1 233 ? 23.016 4.879 -0.14 1 80.12 233 PRO B O 1
ATOM 5216 N N . TYR B 1 234 ? 23.953 4.469 -2.174 1 83.19 234 TYR B N 1
ATOM 5217 C CA . TYR B 1 234 ? 22.938 3.506 -2.572 1 83.19 234 TYR B CA 1
ATOM 5218 C C . TYR B 1 234 ? 23.156 2.156 -1.904 1 83.19 234 TYR B C 1
ATOM 5220 O O . TYR B 1 234 ? 22.203 1.47 -1.532 1 83.19 234 TYR B O 1
ATOM 5228 N N . GLN B 1 235 ? 24.453 1.82 -1.779 1 90.12 235 GLN B N 1
ATOM 5229 C CA . GLN B 1 235 ? 24.891 0.559 -1.187 1 90.12 235 GLN B CA 1
ATOM 5230 C C . GLN B 1 235 ? 26.203 0.723 -0.441 1 90.12 235 GLN B C 1
ATOM 5232 O O . GLN B 1 235 ? 26.891 1.731 -0.604 1 90.12 235 GLN B O 1
ATOM 5237 N N . ASP B 1 236 ? 26.531 -0.216 0.403 1 91.69 236 ASP B N 1
ATOM 5238 C CA . ASP B 1 236 ? 27.797 -0.151 1.134 1 91.69 236 ASP B CA 1
ATOM 5239 C C . ASP B 1 236 ? 28.906 -0.863 0.37 1 91.69 236 ASP B C 1
ATOM 5241 O O . ASP B 1 236 ? 28.734 -1.251 -0.786 1 91.69 236 ASP B O 1
ATOM 5245 N N . GLY B 1 237 ? 30.031 -0.917 0.968 1 91.56 237 GLY B N 1
ATOM 5246 C CA . GLY B 1 237 ? 31.219 -1.452 0.311 1 91.56 237 GLY B CA 1
ATOM 5247 C C . GLY B 1 237 ? 31.109 -2.932 -0.004 1 91.56 237 GLY B C 1
ATOM 5248 O O . GLY B 1 237 ? 31.844 -3.451 -0.843 1 91.56 237 GLY B O 1
ATOM 5249 N N . GLY B 1 238 ? 30.125 -3.662 0.593 1 95.06 238 GLY B N 1
ATOM 5250 C CA . GLY B 1 238 ? 29.906 -5.078 0.35 1 95.06 238 GLY B CA 1
ATOM 5251 C C . GLY B 1 238 ? 28.781 -5.348 -0.622 1 95.06 238 GLY B C 1
ATOM 5252 O O . GLY B 1 238 ? 28.484 -6.5 -0.95 1 95.06 238 GLY B O 1
ATOM 5253 N N . GLY B 1 239 ? 28.078 -4.301 -1.048 1 94.56 239 GLY B N 1
ATOM 5254 C CA . GLY B 1 239 ? 27.016 -4.438 -2.031 1 94.56 239 GLY B CA 1
ATOM 5255 C C . GLY B 1 239 ? 25.625 -4.395 -1.42 1 94.56 239 GLY B C 1
ATOM 5256 O O . GLY B 1 239 ? 24.625 -4.41 -2.139 1 94.56 239 GLY B O 1
ATOM 5257 N N . ALA B 1 240 ? 25.562 -4.344 -0.084 1 95.62 240 ALA B N 1
ATOM 5258 C CA . ALA B 1 240 ? 24.266 -4.305 0.577 1 95.62 240 ALA B CA 1
ATOM 5259 C C . ALA B 1 240 ? 23.609 -2.93 0.435 1 95.62 240 ALA B C 1
ATOM 5261 O O . ALA B 1 240 ? 24.297 -1.904 0.538 1 95.62 240 ALA B O 1
ATOM 5262 N N . PHE B 1 241 ? 22.328 -2.91 0.198 1 92.62 241 PHE B N 1
ATOM 5263 C CA . PHE B 1 241 ? 21.594 -1.657 0.043 1 92.62 241 PHE B CA 1
ATOM 5264 C C . PHE B 1 241 ? 21.641 -0.841 1.329 1 92.62 241 PHE B C 1
ATOM 5266 O O . PHE B 1 241 ? 21.656 -1.402 2.426 1 92.62 241 PHE B O 1
ATOM 5273 N N . SER B 1 242 ? 21.688 0.448 1.152 1 92.19 242 SER B N 1
ATOM 5274 C CA . SER B 1 242 ? 21.75 1.382 2.271 1 92.19 242 SER B CA 1
ATOM 5275 C C . SER B 1 242 ? 20.391 1.591 2.906 1 92.19 242 SER B C 1
ATOM 5277 O O . SER B 1 242 ? 19.375 1.104 2.393 1 92.19 242 SER B O 1
ATOM 5279 N N . ASP B 1 243 ? 20.359 2.361 4.02 1 93 243 ASP B N 1
ATOM 5280 C CA . ASP B 1 243 ? 19.109 2.768 4.656 1 93 243 ASP B CA 1
ATOM 5281 C C . ASP B 1 243 ? 18.234 3.553 3.689 1 93 243 ASP B C 1
ATOM 5283 O O . ASP B 1 243 ? 17.016 3.336 3.631 1 93 243 ASP B O 1
ATOM 5287 N N . MET B 1 244 ? 18.859 4.402 2.941 1 90.06 244 MET B N 1
ATOM 5288 C CA . MET B 1 244 ? 18.125 5.203 1.966 1 90.06 244 MET B CA 1
ATOM 5289 C C . MET B 1 244 ? 17.344 4.312 1.012 1 90.06 244 MET B C 1
ATOM 5291 O O . MET B 1 244 ? 16.172 4.574 0.741 1 90.06 244 MET B O 1
ATOM 5295 N N . SER B 1 245 ? 18.016 3.281 0.536 1 89.62 245 SER B N 1
ATOM 5296 C CA . SER B 1 245 ? 17.406 2.387 -0.435 1 89.62 245 SER B CA 1
ATOM 5297 C C . SER B 1 245 ? 16.156 1.723 0.144 1 89.62 245 SER B C 1
ATOM 5299 O O . SER B 1 245 ? 15.141 1.595 -0.541 1 89.62 245 SER B O 1
ATOM 5301 N N . PHE B 1 246 ? 16.219 1.366 1.382 1 93.19 246 PHE B N 1
ATOM 5302 C CA . PHE B 1 246 ? 15.07 0.739 2.025 1 93.19 246 PHE B CA 1
ATOM 5303 C C . PHE B 1 246 ? 13.969 1.762 2.287 1 93.19 246 PHE B C 1
ATOM 5305 O O . PHE B 1 246 ? 12.805 1.516 1.985 1 93.19 246 PHE B O 1
ATOM 5312 N N . ILE B 1 247 ? 14.336 2.918 2.85 1 92.69 247 ILE B N 1
ATOM 5313 C CA . ILE B 1 247 ? 13.375 3.953 3.221 1 92.69 247 ILE B CA 1
ATOM 5314 C C . ILE B 1 247 ? 12.617 4.422 1.981 1 92.69 247 ILE B C 1
ATOM 5316 O O . ILE B 1 247 ? 11.383 4.445 1.974 1 92.69 247 ILE B O 1
ATOM 5320 N N . VAL B 1 248 ? 13.336 4.703 0.917 1 88.75 248 VAL B N 1
ATOM 5321 C CA . VAL B 1 248 ? 12.742 5.238 -0.302 1 88.75 248 VAL B CA 1
ATOM 5322 C C . VAL B 1 248 ? 11.859 4.18 -0.957 1 88.75 248 VAL B C 1
ATOM 5324 O O . VAL B 1 248 ? 10.711 4.453 -1.307 1 88.75 248 VAL B O 1
ATOM 5327 N N . ARG B 1 249 ? 12.336 2.988 -1.057 1 90.56 249 ARG B N 1
ATOM 5328 C CA . ARG B 1 249 ? 11.594 1.944 -1.757 1 90.56 249 ARG B CA 1
ATOM 5329 C C . ARG B 1 249 ? 10.367 1.517 -0.961 1 90.56 249 ARG B C 1
ATOM 5331 O O . ARG B 1 249 ? 9.344 1.155 -1.541 1 90.56 249 ARG B O 1
ATOM 5338 N N . ASN B 1 250 ? 10.492 1.576 0.316 1 90.75 250 ASN B N 1
ATOM 5339 C CA . ASN B 1 250 ? 9.344 1.228 1.144 1 90.75 250 ASN B CA 1
ATOM 5340 C C . ASN B 1 250 ? 8.203 2.217 0.958 1 90.75 250 ASN B C 1
ATOM 5342 O O . ASN B 1 250 ? 7.031 1.827 0.947 1 90.75 250 ASN B O 1
ATOM 5346 N N . LEU B 1 251 ? 8.508 3.471 0.825 1 90.19 251 LEU B N 1
ATOM 5347 C CA . LEU B 1 251 ? 7.445 4.461 0.67 1 90.19 251 LEU B CA 1
ATOM 5348 C C . LEU B 1 251 ? 6.953 4.508 -0.771 1 90.19 251 LEU B C 1
ATOM 5350 O O . LEU B 1 251 ? 5.758 4.688 -1.017 1 90.19 251 LEU B O 1
ATOM 5354 N N . THR B 1 252 ? 7.828 4.266 -1.771 1 85.56 252 THR B N 1
ATOM 5355 C CA . THR B 1 252 ? 7.465 4.434 -3.174 1 85.56 252 THR B CA 1
ATOM 5356 C C . THR B 1 252 ? 7.035 3.105 -3.787 1 85.56 252 THR B C 1
ATOM 5358 O O . THR B 1 252 ? 6.754 3.029 -4.984 1 85.56 252 THR B O 1
ATOM 5361 N N . SER B 1 253 ? 7.008 2.072 -3.002 1 81.12 253 SER B N 1
ATOM 5362 C CA . SER B 1 253 ? 6.746 0.737 -3.529 1 81.12 253 SER B CA 1
ATOM 5363 C C . SER B 1 253 ? 7.688 0.399 -4.68 1 81.12 253 SER B C 1
ATOM 5365 O O . SER B 1 253 ? 7.25 -0.071 -5.73 1 81.12 253 SER B O 1
ATOM 5367 N N . GLY B 1 254 ? 8.898 0.624 -4.414 1 82.25 254 GLY B N 1
ATOM 5368 C CA . GLY B 1 254 ? 9.906 0.487 -5.449 1 82.25 254 GLY B CA 1
ATOM 5369 C C . GLY B 1 254 ? 10.523 -0.896 -5.5 1 82.25 254 GLY B C 1
ATOM 5370 O O . GLY B 1 254 ? 11.461 -1.136 -6.266 1 82.25 254 GLY B O 1
ATOM 5371 N N . TRP B 1 255 ? 10.023 -1.834 -4.664 1 88.12 255 TRP B N 1
ATOM 5372 C CA . TRP B 1 255 ? 10.469 -3.221 -4.746 1 88.12 255 TRP B CA 1
ATOM 5373 C C . TRP B 1 255 ? 9.75 -3.959 -5.871 1 88.12 255 TRP B C 1
ATOM 5375 O O . TRP B 1 255 ? 8.523 -3.926 -5.957 1 88.12 255 TRP B O 1
ATOM 5385 N N . HIS B 1 256 ? 10.461 -4.59 -6.75 1 89.06 256 HIS B N 1
ATOM 5386 C CA . HIS B 1 256 ? 9.859 -5.246 -7.902 1 89.06 256 HIS B CA 1
ATOM 5387 C C . HIS B 1 256 ? 9.617 -6.727 -7.633 1 89.06 256 HIS B C 1
ATOM 5389 O O . HIS B 1 256 ? 10.5 -7.426 -7.129 1 89.06 256 HIS B O 1
ATOM 5395 N N . LEU B 1 257 ? 8.5 -7.133 -7.777 1 95 257 LEU B N 1
ATOM 5396 C CA . LEU B 1 257 ? 8.141 -8.547 -7.863 1 95 257 LEU B CA 1
ATOM 5397 C C . LEU B 1 257 ? 7.84 -8.945 -9.305 1 95 257 LEU B C 1
ATOM 5399 O O . LEU B 1 257 ? 6.934 -8.391 -9.93 1 95 257 LEU B O 1
ATOM 5403 N N . ASP B 1 258 ? 8.633 -9.727 -9.875 1 96.62 258 ASP B N 1
ATOM 5404 C CA . ASP B 1 258 ? 8.383 -10.188 -11.242 1 96.62 258 ASP B CA 1
ATOM 5405 C C . ASP B 1 258 ? 7.332 -11.297 -11.266 1 96.62 258 ASP B C 1
ATOM 5407 O O . ASP B 1 258 ? 7.633 -12.453 -10.969 1 96.62 258 ASP B O 1
ATOM 5411 N N . TYR B 1 259 ? 6.188 -10.961 -11.703 1 95.31 259 TYR B N 1
ATOM 5412 C CA . TYR B 1 259 ? 5.051 -11.875 -11.633 1 95.31 259 TYR B CA 1
ATOM 5413 C C . TYR B 1 259 ? 5.23 -13.039 -12.594 1 95.31 259 TYR B C 1
ATOM 5415 O O . TYR B 1 259 ? 4.77 -14.156 -12.328 1 95.31 259 TYR B O 1
ATOM 5423 N N . ALA B 1 260 ? 5.867 -12.781 -13.719 1 93.5 260 ALA B N 1
ATOM 5424 C CA . ALA B 1 260 ? 6.16 -13.867 -14.648 1 93.5 260 ALA B CA 1
ATOM 5425 C C . ALA B 1 260 ? 7.125 -14.875 -14.023 1 93.5 260 ALA B C 1
ATOM 5427 O O . ALA B 1 260 ? 6.965 -16.078 -14.188 1 93.5 260 ALA B O 1
ATOM 5428 N N . LEU B 1 261 ? 8.078 -14.336 -13.352 1 95.94 261 LEU B N 1
ATOM 5429 C CA . LEU B 1 261 ? 9.039 -15.211 -12.688 1 95.94 261 LEU B CA 1
ATOM 5430 C C . LEU B 1 261 ? 8.367 -16.016 -11.578 1 95.94 261 LEU B C 1
ATOM 5432 O O . LEU B 1 261 ? 8.617 -17.219 -11.43 1 95.94 261 LEU B O 1
ATOM 5436 N N . VAL B 1 262 ? 7.504 -15.367 -10.781 1 96.31 262 VAL B N 1
ATOM 5437 C CA . VAL B 1 262 ? 6.754 -16.047 -9.734 1 96.31 262 VAL B CA 1
ATOM 5438 C C . VAL B 1 262 ? 5.965 -17.219 -10.336 1 96.31 262 VAL B C 1
ATOM 5440 O O . VAL B 1 262 ? 5.996 -18.328 -9.812 1 96.31 262 VAL B O 1
ATOM 5443 N N . ALA B 1 263 ? 5.309 -16.953 -11.453 1 93.19 263 ALA B N 1
ATOM 5444 C CA . ALA B 1 263 ? 4.535 -18 -12.125 1 93.19 263 ALA B CA 1
ATOM 5445 C C . ALA B 1 263 ? 5.43 -19.156 -12.539 1 93.19 263 ALA B C 1
ATOM 5447 O O . ALA B 1 263 ? 5.074 -20.328 -12.336 1 93.19 263 ALA B O 1
ATOM 5448 N N . SER B 1 264 ? 6.598 -18.844 -13.094 1 93 264 SER B N 1
ATOM 5449 C CA . SER B 1 264 ? 7.543 -19.859 -13.523 1 93 264 SER B CA 1
ATOM 5450 C C . SER B 1 264 ? 8.047 -20.688 -12.336 1 93 264 SER B C 1
ATOM 5452 O O . SER B 1 264 ? 8.18 -21.906 -12.43 1 93 264 SER B O 1
ATOM 5454 N N . LEU B 1 265 ? 8.281 -20.047 -11.227 1 95.5 265 LEU B N 1
ATOM 5455 C CA . LEU B 1 265 ? 8.805 -20.719 -10.039 1 95.5 265 LEU B CA 1
ATOM 5456 C C . LEU B 1 265 ? 7.742 -21.609 -9.414 1 95.5 265 LEU B C 1
ATOM 5458 O O . LEU B 1 265 ? 8.055 -22.703 -8.914 1 95.5 265 LEU B O 1
ATOM 5462 N N . LEU B 1 266 ? 6.531 -21.156 -9.438 1 92.44 266 LEU B N 1
ATOM 5463 C CA . LEU B 1 266 ? 5.438 -21.984 -8.93 1 92.44 266 LEU B CA 1
ATOM 5464 C C . LEU B 1 266 ? 5.32 -23.281 -9.727 1 92.44 266 LEU B C 1
ATOM 5466 O O . LEU B 1 266 ? 5.004 -24.328 -9.172 1 92.44 266 LEU B O 1
ATOM 5470 N N . ARG B 1 267 ? 5.598 -23.203 -11 1 90.25 267 ARG B N 1
ATOM 5471 C CA . ARG B 1 267 ? 5.555 -24.391 -11.844 1 90.25 267 ARG B CA 1
ATOM 5472 C C . ARG B 1 267 ? 6.762 -25.281 -11.586 1 90.25 267 ARG B C 1
ATOM 5474 O O . ARG B 1 267 ? 6.641 -26.516 -11.594 1 90.25 267 ARG B O 1
ATOM 5481 N N . LEU B 1 268 ? 7.875 -24.641 -11.383 1 91.81 268 LEU B N 1
ATOM 5482 C CA . LEU B 1 268 ? 9.109 -25.375 -11.141 1 91.81 268 LEU B CA 1
ATOM 5483 C C . LEU B 1 268 ? 9.031 -26.141 -9.82 1 91.81 268 LEU B C 1
ATOM 5485 O O . LEU B 1 268 ? 9.477 -27.281 -9.727 1 91.81 268 LEU B O 1
ATOM 5489 N N . TRP B 1 269 ? 8.453 -25.438 -8.789 1 92.19 269 TRP B N 1
ATOM 5490 C CA . TRP B 1 269 ? 8.406 -26 -7.449 1 92.19 269 TRP B CA 1
ATOM 5491 C C . TRP B 1 269 ? 7.043 -26.625 -7.172 1 92.19 269 TRP B C 1
ATOM 5493 O O . TRP B 1 269 ? 6.48 -26.438 -6.09 1 92.19 269 TRP B O 1
ATOM 5503 N N . ALA B 1 270 ? 6.457 -27.234 -8.117 1 78.69 270 ALA B N 1
ATOM 5504 C CA . ALA B 1 270 ? 5.086 -27.734 -8.023 1 78.69 270 ALA B CA 1
ATOM 5505 C C . ALA B 1 270 ? 4.957 -28.766 -6.898 1 78.69 270 ALA B C 1
ATOM 5507 O O . ALA B 1 270 ? 5.883 -29.531 -6.645 1 78.69 270 ALA B O 1
ATOM 5508 N N . ALA B 1 271 ? 3.816 -28.547 -6.172 1 69.56 271 ALA B N 1
ATOM 5509 C CA . ALA B 1 271 ? 3.467 -29.406 -5.047 1 69.56 271 ALA B CA 1
ATOM 5510 C C . ALA B 1 271 ? 3.143 -30.812 -5.523 1 69.56 271 ALA B C 1
ATOM 5512 O O . ALA B 1 271 ? 2.67 -31.016 -6.645 1 69.56 271 ALA B O 1
ATOM 5513 N N . PRO B 1 272 ? 3.533 -31.688 -4.629 1 65.69 272 PRO B N 1
ATOM 5514 C CA . PRO B 1 272 ? 2.955 -33.031 -4.883 1 65.69 272 PRO B CA 1
ATOM 5515 C C . PRO B 1 272 ? 1.433 -33.031 -4.777 1 65.69 272 PRO B C 1
ATOM 5517 O O . PRO B 1 272 ? 0.841 -32.094 -4.25 1 65.69 272 PRO B O 1
ATOM 5520 N N . ALA B 1 273 ? 0.672 -33.812 -5.613 1 59.78 273 ALA B N 1
ATOM 5521 C CA . ALA B 1 273 ? -0.778 -33.906 -5.734 1 59.78 273 ALA B CA 1
ATOM 5522 C C . ALA B 1 273 ? -1.458 -33.75 -4.379 1 59.78 273 ALA B C 1
ATOM 5524 O O . ALA B 1 273 ? -2.514 -33.125 -4.273 1 59.78 273 ALA B O 1
ATOM 5525 N N . THR B 1 274 ? -0.894 -34.375 -3.309 1 57.81 274 THR B N 1
ATOM 5526 C CA . THR B 1 274 ? -1.532 -34.281 -2 1 57.81 274 THR B CA 1
ATOM 5527 C C . THR B 1 274 ? -0.672 -33.469 -1.035 1 57.81 274 THR B C 1
ATOM 5529 O O . THR B 1 274 ? 0.457 -33.875 -0.728 1 57.81 274 THR B O 1
ATOM 5532 N N . VAL B 1 275 ? -0.852 -32.125 -1.127 1 57.62 275 VAL B N 1
ATOM 5533 C CA . VAL B 1 275 ? -0.003 -31.359 -0.215 1 57.62 275 VAL B CA 1
ATOM 5534 C C . VAL B 1 275 ? -0.72 -31.156 1.119 1 57.62 275 VAL B C 1
ATOM 5536 O O . VAL B 1 275 ? -1.861 -30.688 1.157 1 57.62 275 VAL B O 1
ATOM 5539 N N . ALA B 1 276 ? -0.22 -31.953 2.152 1 58.34 276 ALA B N 1
ATOM 5540 C CA . ALA B 1 276 ? -0.656 -31.625 3.51 1 58.34 276 ALA B CA 1
ATOM 5541 C C . ALA B 1 276 ? -0.463 -30.141 3.816 1 58.34 276 ALA B C 1
ATOM 5543 O O . ALA B 1 276 ? 0.368 -29.484 3.195 1 58.34 276 ALA B O 1
ATOM 5544 N N . PRO B 1 277 ? -1.448 -29.656 4.641 1 62.19 277 PRO B N 1
ATOM 5545 C CA . PRO B 1 277 ? -1.227 -28.281 5.078 1 62.19 277 PRO B CA 1
ATOM 5546 C C . PRO B 1 277 ? 0.177 -28.047 5.633 1 62.19 277 PRO B C 1
ATOM 5548 O O . PRO B 1 277 ? 0.744 -28.953 6.27 1 62.19 277 PRO B O 1
ATOM 5551 N N . GLY B 1 278 ? 0.931 -27.188 5.129 1 70.56 278 GLY B N 1
ATOM 5552 C CA . GLY B 1 278 ? 2.283 -26.844 5.539 1 70.56 278 GLY B CA 1
ATOM 5553 C C . GLY B 1 278 ? 3.182 -26.484 4.375 1 70.56 278 GLY B C 1
ATOM 5554 O O . GLY B 1 278 ? 2.699 -26.141 3.293 1 70.56 278 GLY B O 1
ATOM 5555 N N . CYS B 1 279 ? 4.461 -26.469 4.562 1 84.88 279 CYS B N 1
ATOM 5556 C CA . CYS B 1 279 ? 5.43 -26.078 3.545 1 84.88 279 CYS B CA 1
ATOM 5557 C C . CYS B 1 279 ? 6 -27.312 2.844 1 84.88 279 CYS B C 1
ATOM 5559 O O . CYS B 1 279 ? 6.668 -28.125 3.469 1 84.88 279 CYS B O 1
ATOM 5561 N N . HIS B 1 280 ? 5.668 -27.578 1.594 1 88.62 280 HIS B N 1
ATOM 5562 C CA . HIS B 1 280 ? 6.246 -28.688 0.848 1 88.62 280 HIS B CA 1
ATOM 5563 C C . HIS B 1 280 ? 7.609 -28.328 0.272 1 88.62 280 HIS B C 1
ATOM 5565 O O . HIS B 1 280 ? 8.391 -29.203 -0.092 1 88.62 280 HIS B O 1
ATOM 5571 N N . THR B 1 281 ? 7.902 -27.109 0.186 1 93.69 281 THR B N 1
ATOM 5572 C CA . THR B 1 281 ? 9.164 -26.609 -0.338 1 93.69 281 THR B CA 1
ATOM 5573 C C . THR B 1 281 ? 9.703 -25.484 0.541 1 93.69 281 THR B C 1
ATOM 5575 O O . THR B 1 281 ? 8.992 -24.516 0.825 1 93.69 281 THR B O 1
ATOM 5578 N N . SER B 1 282 ? 10.867 -25.625 1.051 1 96.75 282 SER B N 1
ATOM 5579 C CA . SER B 1 282 ? 11.539 -24.562 1.796 1 96.75 282 SER B CA 1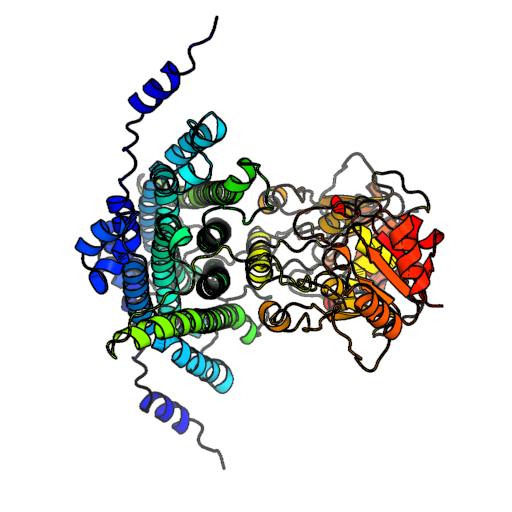
ATOM 5580 C C . SER B 1 282 ? 12.422 -23.719 0.881 1 96.75 282 SER B C 1
ATOM 5582 O O . SER B 1 282 ? 13.117 -24.266 0.015 1 96.75 282 SER B O 1
ATOM 5584 N N . ILE B 1 283 ? 12.344 -22.406 1.003 1 98.44 283 ILE B N 1
ATOM 5585 C CA . ILE B 1 283 ? 13.062 -21.469 0.141 1 98.44 283 ILE B CA 1
ATOM 5586 C C . ILE B 1 283 ? 13.805 -20.453 0.994 1 98.44 283 ILE B C 1
ATOM 5588 O O . ILE B 1 283 ? 13.289 -19.969 2.006 1 98.44 283 ILE B O 1
ATOM 5592 N N . ALA B 1 284 ? 15 -20.109 0.673 1 98.88 284 ALA B N 1
ATOM 5593 C CA . ALA B 1 284 ? 15.695 -18.953 1.208 1 98.88 284 ALA B CA 1
ATOM 5594 C C . ALA B 1 284 ? 15.977 -17.922 0.111 1 98.88 284 ALA B C 1
ATOM 5596 O O . ALA B 1 284 ? 16.484 -18.266 -0.956 1 98.88 284 ALA B O 1
ATOM 5597 N N . ASP B 1 285 ? 15.578 -16.766 0.338 1 98.88 285 ASP B N 1
ATOM 5598 C CA . ASP B 1 285 ? 15.82 -15.641 -0.564 1 98.88 285 ASP B CA 1
ATOM 5599 C C . ASP B 1 285 ? 16.938 -14.742 -0.031 1 98.88 285 ASP B C 1
ATOM 5601 O O . ASP B 1 285 ? 16.719 -13.977 0.913 1 98.88 285 ASP B O 1
ATOM 5605 N N . PHE B 1 286 ? 18.156 -14.812 -0.625 1 98.81 286 PHE B N 1
ATOM 5606 C CA . PHE B 1 286 ? 19.281 -13.984 -0.221 1 98.81 286 PHE B CA 1
ATOM 5607 C C . PHE B 1 286 ? 19.375 -12.727 -1.072 1 98.81 286 PHE B C 1
ATOM 5609 O O . PHE B 1 286 ? 19.422 -12.805 -2.301 1 98.81 286 PHE B O 1
ATOM 5616 N N . GLY B 1 287 ? 19.5 -11.602 -0.435 1 98.38 287 GLY B N 1
ATOM 5617 C CA . GLY B 1 287 ? 19.344 -10.328 -1.11 1 98.38 287 GLY B CA 1
ATOM 5618 C C . GLY B 1 287 ? 17.906 -9.992 -1.429 1 98.38 287 GLY B C 1
ATOM 5619 O O . GLY B 1 287 ? 17.578 -9.617 -2.559 1 98.38 287 GLY B O 1
ATOM 5620 N N . ALA B 1 288 ? 17.031 -10.109 -0.413 1 98.25 288 ALA B N 1
ATOM 5621 C CA . ALA B 1 288 ? 15.594 -10.164 -0.627 1 98.25 288 ALA B CA 1
ATOM 5622 C C . ALA B 1 288 ? 14.992 -8.758 -0.688 1 98.25 288 ALA B C 1
ATOM 5624 O O . ALA B 1 288 ? 13.836 -8.594 -1.063 1 98.25 288 ALA B O 1
ATOM 5625 N N . GLY B 1 289 ? 15.805 -7.727 -0.281 1 96.81 289 GLY B N 1
ATOM 5626 C CA . GLY B 1 289 ? 15.242 -6.387 -0.247 1 96.81 289 GLY B CA 1
ATOM 5627 C C . GLY B 1 289 ? 14.023 -6.277 0.651 1 96.81 289 GLY B C 1
ATOM 5628 O O . GLY B 1 289 ? 14.086 -6.609 1.837 1 96.81 289 GLY B O 1
ATOM 5629 N N . GLY B 1 290 ? 12.945 -6 0.093 1 96.38 290 GLY B N 1
ATOM 5630 C CA . GLY B 1 290 ? 11.719 -5.859 0.858 1 96.38 290 GLY B CA 1
ATOM 5631 C C . GLY B 1 290 ? 11.039 -7.184 1.15 1 96.38 290 GLY B C 1
ATOM 5632 O O . GLY B 1 290 ? 10.023 -7.227 1.854 1 96.38 290 GLY B O 1
ATOM 5633 N N . GLY B 1 291 ? 11.555 -8.25 0.651 1 97.94 291 GLY B N 1
ATOM 5634 C CA . GLY B 1 291 ? 11.047 -9.578 0.966 1 97.94 291 GLY B CA 1
ATOM 5635 C C . GLY B 1 291 ? 9.812 -9.953 0.166 1 97.94 291 GLY B C 1
ATOM 5636 O O . GLY B 1 291 ? 9.023 -10.797 0.59 1 97.94 291 GLY B O 1
ATOM 5637 N N . HIS B 1 292 ? 9.586 -9.383 -0.96 1 96.62 292 HIS B N 1
ATOM 5638 C CA . HIS B 1 292 ? 8.336 -9.492 -1.694 1 96.62 292 HIS B CA 1
ATOM 5639 C C . HIS B 1 292 ? 8.133 -10.898 -2.234 1 96.62 292 HIS B C 1
ATOM 5641 O O . HIS B 1 292 ? 7.008 -11.406 -2.27 1 96.62 292 HIS B O 1
ATOM 5647 N N . TYR B 1 293 ? 9.211 -11.578 -2.713 1 98.12 293 TYR B N 1
ATOM 5648 C CA . TYR B 1 293 ? 9.055 -12.945 -3.191 1 98.12 293 TYR B CA 1
ATOM 5649 C C . TYR B 1 293 ? 8.586 -13.867 -2.072 1 98.12 293 TYR B C 1
ATOM 5651 O O . TYR B 1 293 ? 7.609 -14.602 -2.23 1 98.12 293 TYR B O 1
ATOM 5659 N N . CYS B 1 294 ? 9.258 -13.758 -0.935 1 98.44 294 CYS B N 1
ATOM 5660 C CA . CYS B 1 294 ? 8.906 -14.625 0.185 1 98.44 294 CYS B CA 1
ATOM 5661 C C . CYS B 1 294 ? 7.508 -14.312 0.701 1 98.44 294 CYS B C 1
ATOM 5663 O O . CYS B 1 294 ? 6.777 -15.219 1.109 1 98.44 294 CYS B O 1
ATOM 5665 N N . ARG B 1 295 ? 7.207 -13.047 0.721 1 97.19 295 ARG B N 1
ATOM 5666 C CA . ARG B 1 295 ? 5.852 -12.695 1.132 1 97.19 295 ARG B CA 1
ATOM 5667 C C . ARG B 1 295 ? 4.816 -13.398 0.263 1 97.19 295 ARG B C 1
ATOM 5669 O O . ARG B 1 295 ? 3.826 -13.93 0.774 1 97.19 295 ARG B O 1
ATOM 5676 N N . PHE B 1 296 ? 5.016 -13.375 -1.047 1 96.5 296 PHE B N 1
ATOM 5677 C CA . PHE B 1 296 ? 4.082 -14.039 -1.948 1 96.5 296 PHE B CA 1
ATOM 5678 C C . PHE B 1 296 ? 4.012 -15.531 -1.65 1 96.5 296 PHE B C 1
ATOM 5680 O O . PHE B 1 296 ? 2.93 -16.062 -1.406 1 96.5 296 PHE B O 1
ATOM 5687 N N . PHE B 1 297 ? 5.137 -16.188 -1.623 1 96.88 297 PHE B N 1
ATOM 5688 C CA . PHE B 1 297 ? 5.176 -17.625 -1.478 1 96.88 297 PHE B CA 1
ATOM 5689 C C . PHE B 1 297 ? 4.59 -18.062 -0.138 1 96.88 297 PHE B C 1
ATOM 5691 O O . PHE B 1 297 ? 3.852 -19.047 -0.063 1 96.88 297 PHE B O 1
ATOM 5698 N N . ASN B 1 298 ? 4.914 -17.328 0.911 1 96.5 298 ASN B N 1
ATOM 5699 C CA . ASN B 1 298 ? 4.387 -17.672 2.227 1 96.5 298 ASN B CA 1
ATOM 5700 C C . ASN B 1 298 ? 2.869 -17.516 2.277 1 96.5 298 ASN B C 1
ATOM 5702 O O . ASN B 1 298 ? 2.182 -18.281 2.963 1 96.5 298 ASN B O 1
ATOM 5706 N N . LYS B 1 299 ? 2.33 -16.547 1.537 1 94.75 299 LYS B N 1
ATOM 5707 C CA . LYS B 1 299 ? 0.892 -16.297 1.543 1 94.75 299 LYS B CA 1
ATOM 5708 C C . LYS B 1 299 ? 0.133 -17.422 0.845 1 94.75 299 LYS B C 1
ATOM 5710 O O . LYS B 1 299 ? -1.078 -17.562 1.024 1 94.75 299 LYS B O 1
ATOM 5715 N N . THR B 1 300 ? 0.79 -18.203 0.008 1 92.94 300 THR B N 1
ATOM 5716 C CA . THR B 1 300 ? 0.138 -19.359 -0.623 1 92.94 300 THR B CA 1
ATOM 5717 C C . THR B 1 300 ? -0.152 -20.438 0.404 1 92.94 300 THR B C 1
ATOM 5719 O O . THR B 1 300 ? -0.999 -21.312 0.173 1 92.94 300 THR B O 1
ATOM 5722 N N . GLY B 1 301 ? 0.651 -20.438 1.499 1 90.62 301 GLY B N 1
ATOM 5723 C CA . GLY B 1 301 ? 0.514 -21.469 2.512 1 90.62 301 GLY B CA 1
ATOM 5724 C C . GLY B 1 301 ?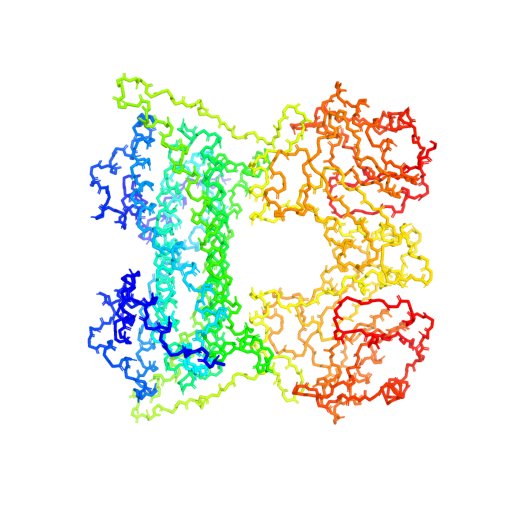 1.172 -22.781 2.123 1 90.62 301 GLY B C 1
ATOM 5725 O O . GLY B 1 301 ? 1.067 -23.781 2.846 1 90.62 301 GLY B O 1
ATOM 5726 N N . GLU B 1 302 ? 1.922 -22.812 1.004 1 90.5 302 GLU B N 1
ATOM 5727 C CA . GLU B 1 302 ? 2.49 -24.047 0.47 1 90.5 302 GLU B CA 1
ATOM 5728 C C . GLU B 1 302 ? 4.012 -24.047 0.577 1 90.5 302 GLU B C 1
ATOM 5730 O O . GLU B 1 302 ? 4.652 -25.094 0.395 1 90.5 302 GLU B O 1
ATOM 5735 N N . TYR B 1 303 ? 4.516 -22.906 0.872 1 94.25 303 TYR B N 1
ATOM 5736 C CA . TYR B 1 303 ? 5.961 -22.719 0.909 1 94.25 303 TYR B CA 1
ATOM 5737 C C . TYR B 1 303 ? 6.402 -22.109 2.232 1 94.25 303 TYR B C 1
ATOM 5739 O O . TYR B 1 303 ? 5.633 -21.406 2.883 1 94.25 303 TYR B O 1
ATOM 5747 N N . CYS B 1 304 ? 7.562 -22.453 2.664 1 96.25 304 CYS B N 1
ATOM 5748 C CA . CYS B 1 304 ? 8.25 -21.766 3.752 1 96.25 304 CYS B CA 1
ATOM 5749 C C . CYS B 1 304 ? 9.461 -21 3.232 1 96.25 304 CYS B C 1
ATOM 5751 O O . CYS B 1 304 ? 10.531 -21.594 3.037 1 96.25 304 CYS B O 1
ATOM 5753 N N . CYS B 1 305 ? 9.188 -19.797 2.99 1 98.06 305 CYS B N 1
ATOM 5754 C CA . CYS B 1 305 ? 10.203 -18.922 2.406 1 98.06 305 CYS B CA 1
ATOM 5755 C C . CYS B 1 305 ? 10.797 -17.984 3.459 1 98.06 305 CYS B C 1
ATOM 5757 O O . CYS B 1 305 ? 10.055 -17.297 4.164 1 98.06 305 CYS B O 1
ATOM 5759 N N . PHE B 1 306 ? 12.062 -17.984 3.586 1 98.69 306 PHE B N 1
ATOM 5760 C CA . PHE B 1 306 ? 12.812 -17.141 4.52 1 98.69 306 PHE B CA 1
ATOM 5761 C C . PHE B 1 306 ? 13.633 -16.109 3.773 1 98.69 306 PHE B C 1
ATOM 5763 O O . PHE B 1 306 ? 14.469 -16.453 2.932 1 98.69 306 PHE B O 1
ATOM 5770 N N . ALA B 1 307 ? 13.43 -14.867 4.109 1 98.88 307 ALA B N 1
ATOM 5771 C CA . ALA B 1 307 ? 14.07 -13.773 3.387 1 98.88 307 ALA B CA 1
ATOM 5772 C C . ALA B 1 307 ? 15.242 -13.203 4.188 1 98.88 307 ALA B C 1
ATOM 5774 O O . ALA B 1 307 ? 15.109 -12.953 5.391 1 98.88 307 ALA B O 1
ATOM 5775 N N . TYR B 1 308 ? 16.391 -13 3.496 1 98.81 308 TYR B N 1
ATOM 5776 C CA . TYR B 1 308 ? 17.594 -12.438 4.078 1 98.81 308 TYR B CA 1
ATOM 5777 C C . TYR B 1 308 ? 18.141 -11.297 3.221 1 98.81 308 TYR B C 1
ATOM 5779 O O . TYR B 1 308 ? 18.031 -11.328 1.993 1 98.81 308 TYR B O 1
ATOM 5787 N N . ASP B 1 309 ? 18.703 -10.344 3.814 1 98.69 309 ASP B N 1
ATOM 5788 C CA . ASP B 1 309 ? 19.359 -9.242 3.123 1 98.69 309 ASP B CA 1
ATOM 5789 C C . ASP B 1 309 ? 20.562 -8.742 3.916 1 98.69 309 ASP B C 1
ATOM 5791 O O . ASP B 1 309 ? 20.578 -8.797 5.148 1 98.69 309 ASP B O 1
ATOM 5795 N N . GLY B 1 310 ? 21.594 -8.227 3.213 1 98.12 310 GLY B N 1
ATOM 5796 C CA . GLY B 1 310 ? 22.828 -7.816 3.846 1 98.12 310 GLY B CA 1
ATOM 5797 C C . GLY B 1 310 ? 22.734 -6.465 4.531 1 98.12 310 GLY B C 1
ATOM 5798 O O . GLY B 1 310 ? 23.609 -6.098 5.316 1 98.12 310 GLY B O 1
ATOM 5799 N N . SER B 1 311 ? 21.672 -5.719 4.227 1 96.62 311 SER B N 1
ATOM 5800 C CA . SER B 1 311 ? 21.516 -4.422 4.875 1 96.62 311 SER B CA 1
ATOM 5801 C C . SER B 1 311 ? 21.406 -4.566 6.387 1 96.62 311 SER B C 1
ATOM 5803 O O . SER B 1 311 ? 20.594 -5.352 6.879 1 96.62 311 SER B O 1
ATOM 5805 N N . PRO B 1 312 ? 22.141 -3.771 7.16 1 94.56 312 PRO B N 1
ATOM 5806 C CA . PRO B 1 312 ? 22.156 -3.926 8.617 1 94.56 312 PRO B CA 1
ATOM 5807 C C . PRO B 1 312 ? 20.797 -3.672 9.25 1 94.56 312 PRO B C 1
ATOM 5809 O O . PRO B 1 312 ? 20.516 -4.188 10.336 1 94.56 312 PRO B O 1
ATOM 5812 N N . LYS B 1 313 ? 19.984 -2.922 8.602 1 96.44 313 LYS B N 1
ATOM 5813 C CA . LYS B 1 313 ? 18.688 -2.598 9.188 1 96.44 313 LYS B CA 1
ATOM 5814 C C . LYS B 1 313 ? 17.547 -3.158 8.344 1 96.44 313 LYS B C 1
ATOM 5816 O O . LYS B 1 313 ? 16.438 -2.619 8.344 1 96.44 313 LYS B O 1
ATOM 5821 N N . ALA B 1 314 ? 17.781 -4.203 7.594 1 97.19 314 ALA B N 1
ATOM 5822 C CA . ALA B 1 314 ? 16.75 -4.84 6.777 1 97.19 314 ALA B CA 1
ATOM 5823 C C . ALA B 1 314 ? 15.57 -5.285 7.637 1 97.19 314 ALA B C 1
ATOM 5825 O O . ALA B 1 314 ? 14.414 -5.016 7.305 1 97.19 314 ALA B O 1
ATOM 5826 N N . ALA B 1 315 ? 15.867 -5.914 8.781 1 97.69 315 ALA B N 1
ATOM 5827 C CA . ALA B 1 315 ? 14.812 -6.383 9.672 1 97.69 315 ALA B CA 1
ATOM 5828 C C . ALA B 1 315 ? 14.008 -5.211 10.234 1 97.69 315 ALA B C 1
ATOM 5830 O O . ALA B 1 315 ? 12.773 -5.273 10.305 1 97.69 315 ALA B O 1
ATOM 5831 N N . PHE B 1 316 ? 14.742 -4.203 10.547 1 96.12 316 PHE B N 1
ATOM 5832 C CA . PHE B 1 316 ? 14.117 -3.008 11.102 1 96.12 316 PHE B CA 1
ATOM 5833 C C . PHE B 1 316 ? 13.164 -2.375 10.094 1 96.12 316 PHE B C 1
ATOM 5835 O O . PHE B 1 316 ? 12 -2.133 10.406 1 96.12 316 PHE B O 1
ATOM 5842 N N . TYR B 1 317 ? 13.555 -2.205 8.867 1 95.75 317 TYR B N 1
ATOM 5843 C CA . TYR B 1 317 ? 12.789 -1.485 7.855 1 95.75 317 TYR B CA 1
ATOM 5844 C C . TYR B 1 317 ? 11.664 -2.357 7.301 1 95.75 317 TYR B C 1
ATOM 5846 O O . TYR B 1 317 ? 10.766 -1.861 6.621 1 95.75 317 TYR B O 1
ATOM 5854 N N . THR B 1 318 ? 11.703 -3.697 7.562 1 96.25 318 THR B N 1
ATOM 5855 C CA . THR B 1 318 ? 10.703 -4.59 7 1 96.25 318 THR B CA 1
ATOM 5856 C C . THR B 1 318 ? 9.836 -5.195 8.102 1 96.25 318 THR B C 1
ATOM 5858 O O . THR B 1 318 ? 9.055 -6.113 7.852 1 96.25 318 THR B O 1
ATOM 5861 N N . GLY B 1 319 ? 10.016 -4.742 9.336 1 93.5 319 GLY B N 1
ATOM 5862 C CA . GLY B 1 319 ? 9.242 -5.258 10.453 1 93.5 319 GLY B CA 1
ATOM 5863 C C . GLY B 1 319 ? 9.523 -6.719 10.75 1 93.5 319 GLY B C 1
ATOM 5864 O O . GLY B 1 319 ? 8.625 -7.457 11.164 1 93.5 319 GLY B O 1
ATOM 5865 N N . GLY B 1 320 ? 10.672 -7.156 10.305 1 96.62 320 GLY B N 1
ATOM 5866 C CA . GLY B 1 320 ? 11.07 -8.523 10.602 1 96.62 320 GLY B CA 1
ATOM 5867 C C . GLY B 1 320 ? 10.82 -9.484 9.453 1 96.62 320 GLY B C 1
ATOM 5868 O O . GLY B 1 320 ? 11.219 -10.648 9.508 1 96.62 320 GLY B O 1
ATOM 5869 N N . ALA B 1 321 ? 10.234 -9.062 8.383 1 97.06 321 ALA B N 1
ATOM 5870 C CA . ALA B 1 321 ? 9.945 -9.93 7.246 1 97.06 321 ALA B CA 1
ATOM 5871 C C . ALA B 1 321 ? 11.227 -10.398 6.574 1 97.06 321 ALA B C 1
ATOM 5873 O O . ALA B 1 321 ? 11.266 -11.461 5.961 1 97.06 321 ALA B O 1
ATOM 5874 N N . VAL B 1 322 ? 12.25 -9.609 6.645 1 98.5 322 VAL B N 1
ATOM 5875 C CA . VAL B 1 322 ? 13.562 -9.922 6.094 1 98.5 322 VAL B CA 1
ATOM 5876 C C . VAL B 1 322 ? 14.617 -9.867 7.199 1 98.5 322 VAL B C 1
ATOM 5878 O O . VAL B 1 322 ? 14.711 -8.867 7.922 1 98.5 322 VAL B O 1
ATOM 5881 N N . GLN B 1 323 ? 15.336 -10.828 7.359 1 98.31 323 GLN B N 1
ATOM 5882 C CA . GLN B 1 323 ? 16.391 -10.867 8.359 1 98.31 323 GLN B CA 1
ATOM 5883 C C . GLN B 1 323 ? 17.719 -10.367 7.785 1 98.31 323 GLN B C 1
ATOM 5885 O O . GLN B 1 323 ? 17.984 -10.531 6.59 1 98.31 323 GLN B O 1
ATOM 5890 N N . THR B 1 324 ? 18.516 -9.789 8.641 1 98.06 324 THR B N 1
ATOM 5891 C CA . THR B 1 324 ? 19.828 -9.305 8.219 1 98.06 324 THR B CA 1
ATOM 5892 C C . THR B 1 324 ? 20.828 -10.445 8.133 1 98.06 324 THR B C 1
ATOM 5894 O O . THR B 1 324 ? 21.047 -11.164 9.109 1 98.06 324 THR B O 1
ATOM 5897 N N . GLN B 1 325 ? 21.359 -10.664 6.961 1 98.38 325 GLN B N 1
ATOM 5898 C CA . GLN B 1 325 ? 22.406 -11.648 6.734 1 98.38 325 GLN B CA 1
ATOM 5899 C C . GLN B 1 325 ? 23.25 -11.273 5.516 1 98.38 325 GLN B C 1
ATOM 5901 O O . GLN B 1 325 ? 22.766 -11.289 4.387 1 98.38 325 GLN B O 1
ATOM 5906 N N . ARG B 1 326 ? 24.5 -11.023 5.762 1 98.12 326 ARG B N 1
ATOM 5907 C CA . ARG B 1 326 ? 25.391 -10.633 4.676 1 98.12 326 ARG B CA 1
ATOM 5908 C C . ARG B 1 326 ? 25.844 -11.844 3.871 1 98.12 326 ARG B C 1
ATOM 5910 O O . ARG B 1 326 ? 26.359 -12.812 4.434 1 98.12 326 ARG B O 1
ATOM 5917 N N . LEU B 1 327 ? 25.625 -11.758 2.611 1 98.44 327 LEU B N 1
ATOM 5918 C CA . LEU B 1 327 ? 26.047 -12.844 1.722 1 98.44 327 LEU B CA 1
ATOM 5919 C C . LEU B 1 327 ? 27.531 -12.727 1.382 1 98.44 327 LEU B C 1
ATOM 5921 O O . LEU B 1 327 ? 28.141 -13.711 0.972 1 98.44 327 LEU B O 1
ATOM 5925 N N . ASP B 1 328 ? 28.078 -11.508 1.522 1 98.06 328 ASP B N 1
ATOM 5926 C CA . ASP B 1 328 ? 29.469 -11.242 1.162 1 98.06 328 ASP B CA 1
ATOM 5927 C C . ASP B 1 328 ? 30.406 -11.586 2.316 1 98.06 328 ASP B C 1
ATOM 5929 O O . ASP B 1 328 ? 31.625 -11.352 2.232 1 98.06 328 ASP B O 1
ATOM 5933 N N . GLU B 1 329 ? 29.891 -12.102 3.398 1 98.12 329 GLU B N 1
ATOM 5934 C CA . GLU B 1 329 ? 30.641 -12.602 4.547 1 98.12 329 GLU B CA 1
ATOM 5935 C C . GLU B 1 329 ? 30.281 -14.047 4.859 1 98.12 329 GLU B C 1
ATOM 5937 O O . GLU B 1 329 ? 29.125 -14.461 4.668 1 98.12 329 GLU B O 1
ATOM 5942 N N . ARG B 1 330 ? 31.297 -14.727 5.355 1 98.19 330 ARG B N 1
ATOM 5943 C CA . ARG B 1 330 ? 31.062 -16.141 5.648 1 98.19 330 ARG B CA 1
ATOM 5944 C C . ARG B 1 330 ? 30.047 -16.312 6.773 1 98.19 330 ARG B C 1
ATOM 5946 O O . ARG B 1 330 ? 30.125 -15.617 7.793 1 98.19 330 ARG B O 1
ATOM 5953 N N . PHE B 1 331 ? 29.031 -17.25 6.633 1 98.38 331 PHE B N 1
ATOM 5954 C CA . PHE B 1 331 ? 28.062 -17.562 7.68 1 98.38 331 PHE B CA 1
ATOM 5955 C C . PHE B 1 331 ? 27.5 -18.969 7.504 1 98.38 331 PHE B C 1
ATOM 5957 O O . PHE B 1 331 ? 27.766 -19.625 6.496 1 98.38 331 PHE B O 1
ATOM 5964 N N . ASP B 1 332 ? 26.891 -19.453 8.539 1 98.56 332 ASP B N 1
ATOM 5965 C CA . ASP B 1 332 ? 26.188 -20.734 8.555 1 98.56 332 ASP B CA 1
ATOM 5966 C C . ASP B 1 332 ? 24.891 -20.656 9.352 1 98.56 332 ASP B C 1
ATOM 5968 O O . ASP B 1 332 ? 24.906 -20.438 10.562 1 98.56 332 ASP B O 1
ATOM 5972 N N . LEU B 1 333 ? 23.797 -20.812 8.664 1 98.25 333 LEU B N 1
ATOM 5973 C CA . LEU B 1 333 ? 22.5 -20.75 9.312 1 98.25 333 LEU B CA 1
ATOM 5974 C C . LEU B 1 333 ? 22.172 -22.062 10.008 1 98.25 333 LEU B C 1
ATOM 5976 O O . LEU B 1 333 ? 21.203 -22.141 10.781 1 98.25 333 LEU B O 1
ATOM 5980 N N . GLY B 1 334 ? 22.906 -23.078 9.773 1 98 334 GLY B N 1
ATOM 5981 C CA . GLY B 1 334 ? 22.703 -24.375 10.383 1 98 334 GLY B CA 1
ATOM 5982 C C . GLY B 1 334 ? 21.609 -25.188 9.719 1 98 334 GLY B C 1
ATOM 5983 O O . GLY B 1 334 ? 21.016 -26.062 10.344 1 98 334 GLY B O 1
ATOM 5984 N N . ARG B 1 335 ? 21.234 -24.828 8.547 1 97.75 335 ARG B N 1
ATOM 5985 C CA . ARG B 1 335 ? 20.219 -25.547 7.789 1 97.75 335 ARG B CA 1
ATOM 5986 C C . ARG B 1 335 ? 20.375 -25.312 6.289 1 97.75 335 ARG B C 1
ATOM 5988 O O . ARG B 1 335 ? 21.094 -24.391 5.871 1 97.75 335 ARG B O 1
ATOM 5995 N N . ARG B 1 336 ? 19.812 -26.219 5.523 1 98.06 336 ARG B N 1
ATOM 5996 C CA . ARG B 1 336 ? 19.703 -26.078 4.078 1 98.06 336 ARG B CA 1
ATOM 5997 C C . ARG B 1 336 ? 18.25 -25.859 3.66 1 98.06 336 ARG B C 1
ATOM 5999 O O . ARG B 1 336 ? 17.328 -26.125 4.434 1 98.06 336 ARG B O 1
ATOM 6006 N N . PHE B 1 337 ? 18.062 -25.312 2.557 1 98.44 337 PHE B N 1
ATOM 6007 C CA . PHE B 1 337 ? 16.75 -25.109 1.954 1 98.44 337 PHE B CA 1
ATOM 6008 C C . PHE B 1 337 ? 16.625 -25.875 0.646 1 98.44 337 PHE B C 1
ATOM 6010 O O . PHE B 1 337 ? 17.625 -26.141 -0.022 1 98.44 337 PHE B O 1
ATOM 6017 N N . ASP B 1 338 ? 15.43 -26.328 0.321 1 97.38 338 ASP B N 1
ATOM 6018 C CA . ASP B 1 338 ? 15.234 -27 -0.961 1 97.38 338 ASP B CA 1
ATOM 6019 C C . ASP B 1 338 ? 15.742 -26.141 -2.115 1 97.38 338 ASP B C 1
ATOM 6021 O O . ASP B 1 338 ? 16.531 -26.609 -2.941 1 97.38 338 ASP B O 1
ATOM 6025 N N . TRP B 1 339 ? 15.375 -24.859 -2.129 1 98.38 339 TRP B N 1
ATOM 6026 C CA . TRP B 1 339 ? 15.781 -23.953 -3.188 1 98.38 339 TRP B CA 1
ATOM 6027 C C . TRP B 1 339 ? 16.266 -22.625 -2.605 1 98.38 339 TRP B C 1
ATOM 6029 O O . TRP B 1 339 ? 15.805 -22.203 -1.548 1 98.38 339 TRP B O 1
ATOM 6039 N N . LEU B 1 340 ? 17.203 -22.047 -3.281 1 98.88 340 LEU B N 1
ATOM 6040 C CA . LEU B 1 340 ? 17.641 -20.688 -2.98 1 98.88 340 LEU B CA 1
ATOM 6041 C C . LEU B 1 340 ? 17.25 -19.734 -4.098 1 98.88 340 LEU B C 1
ATOM 6043 O O . LEU B 1 340 ? 17.312 -20.094 -5.277 1 98.88 340 LEU B O 1
ATOM 6047 N N . LEU B 1 341 ? 16.812 -18.578 -3.691 1 98.81 341 LEU B N 1
ATOM 6048 C CA . LEU B 1 341 ? 16.672 -17.438 -4.594 1 98.81 341 LEU B CA 1
ATOM 6049 C C . LEU B 1 341 ? 17.781 -16.422 -4.359 1 98.81 341 LEU B C 1
ATOM 6051 O O . LEU B 1 341 ? 18.125 -16.125 -3.213 1 98.81 341 LEU B O 1
ATOM 6055 N N . CYS B 1 342 ? 18.391 -15.945 -5.355 1 98.81 342 CYS B N 1
ATOM 6056 C CA . CYS B 1 342 ? 19.391 -14.883 -5.34 1 98.81 342 CYS B CA 1
ATOM 6057 C C . CYS B 1 342 ? 19.281 -14.008 -6.582 1 98.81 342 CYS B C 1
ATOM 6059 O O . CYS B 1 342 ? 20.062 -14.148 -7.523 1 98.81 342 CYS B O 1
ATOM 6061 N N . ILE B 1 343 ? 18.328 -13.109 -6.578 1 98 343 ILE B N 1
ATOM 6062 C CA . ILE B 1 343 ? 17.922 -12.336 -7.75 1 98 343 ILE B CA 1
ATOM 6063 C C . ILE B 1 343 ? 18.422 -10.898 -7.609 1 98 343 ILE B C 1
ATOM 6065 O O . ILE B 1 343 ? 18.047 -10.188 -6.68 1 98 343 ILE B O 1
ATOM 6069 N N . GLU B 1 344 ? 19.234 -10.445 -8.562 1 95 344 GLU B N 1
ATOM 6070 C CA . GLU B 1 344 ? 19.766 -9.086 -8.578 1 95 344 GLU B CA 1
ATOM 6071 C C . GLU B 1 344 ? 20.609 -8.797 -7.336 1 95 344 GLU B C 1
ATOM 6073 O O . GLU B 1 344 ? 20.391 -7.797 -6.652 1 95 344 GLU B O 1
ATOM 6078 N N . VAL B 1 345 ? 21.578 -9.688 -7.055 1 97.62 345 VAL B N 1
ATOM 6079 C CA . VAL B 1 345 ? 22.359 -9.578 -5.824 1 97.62 345 VAL B CA 1
ATOM 6080 C C . VAL B 1 345 ? 23.844 -9.672 -6.141 1 97.62 345 VAL B C 1
ATOM 6082 O O . VAL B 1 345 ? 24.609 -8.758 -5.812 1 97.62 345 VAL B O 1
ATOM 6085 N N . LEU B 1 346 ? 24.281 -10.68 -6.879 1 97.94 346 LEU B N 1
ATOM 6086 C CA . LEU B 1 346 ? 25.688 -11.023 -7.027 1 97.94 346 LEU B CA 1
ATOM 6087 C C . LEU B 1 346 ? 26.422 -9.961 -7.84 1 97.94 346 LEU B C 1
ATOM 6089 O O . LEU B 1 346 ? 27.625 -9.758 -7.656 1 97.94 346 LEU B O 1
ATOM 6093 N N . GLU B 1 347 ? 25.75 -9.242 -8.75 1 96.88 347 GLU B N 1
ATOM 6094 C CA . GLU B 1 347 ? 26.375 -8.164 -9.508 1 96.88 347 GLU B CA 1
ATOM 6095 C C . GLU B 1 347 ? 26.75 -6.996 -8.602 1 96.88 347 GLU B C 1
ATOM 6097 O O . GLU B 1 347 ? 27.594 -6.176 -8.953 1 96.88 347 GLU B O 1
ATOM 6102 N N . HIS B 1 348 ? 26.141 -6.945 -7.422 1 96.25 348 HIS B N 1
ATOM 6103 C CA . HIS B 1 348 ? 26.391 -5.859 -6.48 1 96.25 348 HIS B CA 1
ATOM 6104 C C . HIS B 1 348 ? 27.547 -6.207 -5.539 1 96.25 348 HIS B C 1
ATOM 6106 O O . HIS B 1 348 ? 28.125 -5.32 -4.902 1 96.25 348 HIS B O 1
ATOM 6112 N N . ILE B 1 349 ? 27.828 -7.465 -5.355 1 97.75 349 ILE B N 1
ATOM 6113 C CA . ILE B 1 349 ? 28.891 -7.914 -4.457 1 97.75 349 ILE B CA 1
ATOM 6114 C C . ILE B 1 349 ? 30.25 -7.766 -5.145 1 97.75 349 ILE B C 1
ATOM 6116 O O . ILE B 1 349 ? 30.438 -8.258 -6.262 1 97.75 349 ILE B O 1
ATOM 6120 N N . PRO B 1 350 ? 31.203 -7.16 -4.469 1 96.62 350 PRO B N 1
ATOM 6121 C CA . PRO B 1 350 ? 32.531 -6.988 -5.09 1 96.62 350 PRO B CA 1
ATOM 6122 C C . PRO B 1 350 ? 33.156 -8.312 -5.473 1 96.62 350 PRO B C 1
ATOM 6124 O O . PRO B 1 350 ? 33 -9.32 -4.777 1 96.62 350 PRO B O 1
ATOM 6127 N N . GLY B 1 351 ? 34 -8.227 -6.461 1 96.81 351 GLY B N 1
ATOM 6128 C CA . GLY B 1 351 ? 34.625 -9.414 -7.004 1 96.81 351 GLY B CA 1
ATOM 6129 C C . GLY B 1 351 ? 35.438 -10.172 -5.98 1 96.81 351 GLY B C 1
ATOM 6130 O O . GLY B 1 351 ? 35.5 -11.398 -6.008 1 96.81 351 GLY B O 1
ATOM 6131 N N . ASP B 1 352 ? 36.062 -9.461 -5.105 1 97.44 352 ASP B N 1
ATOM 6132 C CA . ASP B 1 352 ? 36.938 -10.086 -4.121 1 97.44 352 ASP B CA 1
ATOM 6133 C C . ASP B 1 352 ? 36.125 -10.836 -3.068 1 97.44 352 ASP B C 1
ATOM 6135 O O . ASP B 1 352 ? 36.688 -11.586 -2.26 1 97.44 352 ASP B O 1
ATOM 6139 N N . ARG B 1 353 ? 34.781 -10.695 -3.102 1 98 353 ARG B N 1
ATOM 6140 C CA . ARG B 1 353 ? 33.906 -11.375 -2.152 1 98 353 ARG B CA 1
ATOM 6141 C C . ARG B 1 353 ? 33.031 -12.398 -2.863 1 98 353 ARG B C 1
ATOM 6143 O O . ARG B 1 353 ? 32.156 -13.016 -2.238 1 98 353 ARG B O 1
ATOM 6150 N N . GLU B 1 354 ? 33.188 -12.555 -4.094 1 98.12 354 GLU B N 1
ATOM 6151 C CA . GLU B 1 354 ? 32.375 -13.445 -4.918 1 98.12 354 GLU B CA 1
ATOM 6152 C C . GLU B 1 354 ? 32.438 -14.883 -4.414 1 98.12 354 GLU B C 1
ATOM 6154 O O . GLU B 1 354 ? 31.422 -15.547 -4.246 1 98.12 354 GLU B O 1
ATOM 6159 N N . ALA B 1 355 ? 33.688 -15.297 -4.133 1 98.19 355 ALA B N 1
ATOM 6160 C CA . ALA B 1 355 ? 33.906 -16.688 -3.729 1 98.19 355 ALA B CA 1
ATOM 6161 C C . ALA B 1 355 ? 33.188 -17 -2.426 1 98.19 355 ALA B C 1
ATOM 6163 O O . ALA B 1 355 ? 32.562 -18.062 -2.293 1 98.19 355 ALA B O 1
ATOM 6164 N N . VAL B 1 356 ? 33.25 -16.125 -1.521 1 98.44 356 VAL B N 1
ATOM 6165 C CA . VAL B 1 356 ? 32.594 -16.328 -0.231 1 98.44 356 VAL B CA 1
ATOM 6166 C C . VAL B 1 356 ? 31.078 -16.344 -0.419 1 98.44 356 VAL B C 1
ATOM 6168 O O . VAL B 1 356 ? 30.391 -17.172 0.181 1 98.44 356 VAL B O 1
ATOM 6171 N N . ALA B 1 357 ? 30.516 -15.461 -1.191 1 98.81 357 ALA B N 1
ATOM 6172 C CA . ALA B 1 357 ? 29.078 -15.406 -1.453 1 98.81 357 ALA B CA 1
ATOM 6173 C C . ALA B 1 357 ? 28.578 -16.719 -2.061 1 98.81 357 ALA B C 1
ATOM 6175 O O . ALA B 1 357 ? 27.578 -17.281 -1.612 1 98.81 357 ALA B O 1
ATOM 6176 N N . LEU B 1 358 ? 29.328 -17.203 -3.059 1 98.75 358 LEU B N 1
ATOM 6177 C CA . LEU B 1 358 ? 28.938 -18.438 -3.74 1 98.75 358 LEU B CA 1
ATOM 6178 C C . LEU B 1 358 ? 29.078 -19.641 -2.811 1 98.75 358 LEU B C 1
ATOM 6180 O O . LEU B 1 358 ? 28.266 -20.562 -2.863 1 98.75 358 LEU B O 1
ATOM 6184 N N . ALA B 1 359 ? 30.109 -19.594 -1.959 1 98.69 359 ALA B N 1
ATOM 6185 C CA . ALA B 1 359 ? 30.281 -20.672 -0.979 1 98.69 359 ALA B CA 1
ATOM 6186 C C . ALA B 1 359 ? 29.109 -20.688 0.01 1 98.69 359 ALA B C 1
ATOM 6188 O O . ALA B 1 359 ? 28.641 -21.75 0.396 1 98.69 359 ALA B O 1
ATOM 6189 N N . ASN B 1 360 ? 28.688 -19.5 0.459 1 98.88 360 ASN B N 1
ATOM 6190 C CA . ASN B 1 360 ? 27.531 -19.391 1.341 1 98.88 360 ASN B CA 1
ATOM 6191 C C . ASN B 1 360 ? 26.281 -19.953 0.687 1 98.88 360 ASN B C 1
ATOM 6193 O O . ASN B 1 360 ? 25.516 -20.672 1.327 1 98.88 360 ASN B O 1
ATOM 6197 N N . LEU B 1 361 ? 26.047 -19.625 -0.605 1 98.88 361 LEU B N 1
ATOM 6198 C CA . LEU B 1 361 ? 24.891 -20.141 -1.336 1 98.88 361 LEU B CA 1
ATOM 6199 C C . LEU B 1 361 ? 24.953 -21.672 -1.421 1 98.88 361 LEU B C 1
ATOM 6201 O O . LEU B 1 361 ? 23.953 -22.344 -1.158 1 98.88 361 LEU B O 1
ATOM 6205 N N . ARG B 1 362 ? 26.141 -22.172 -1.737 1 98.75 362 ARG B N 1
ATOM 6206 C CA . ARG B 1 362 ? 26.266 -23.625 -1.88 1 98.75 362 ARG B CA 1
ATOM 6207 C C . ARG B 1 362 ? 26 -24.328 -0.552 1 98.75 362 ARG B C 1
ATOM 6209 O O . ARG B 1 362 ? 25.359 -25.375 -0.517 1 98.75 362 ARG B O 1
ATOM 6216 N N . ARG B 1 363 ? 26.516 -23.781 0.474 1 98.44 363 ARG B N 1
ATOM 6217 C CA . ARG B 1 363 ? 26.391 -24.344 1.811 1 98.44 363 ARG B CA 1
ATOM 6218 C C . ARG B 1 363 ? 24.922 -24.516 2.197 1 98.44 363 ARG B C 1
ATOM 6220 O O . ARG B 1 363 ? 24.578 -25.438 2.92 1 98.44 363 ARG B O 1
ATOM 6227 N N . HIS B 1 364 ? 24.031 -23.688 1.716 1 98.81 364 HIS B N 1
ATOM 6228 C CA . HIS B 1 364 ? 22.656 -23.641 2.191 1 98.81 364 HIS B CA 1
ATOM 6229 C C . HIS B 1 364 ? 21.688 -24.188 1.148 1 98.81 364 HIS B C 1
ATOM 6231 O O . HIS B 1 364 ? 20.469 -24.234 1.376 1 98.81 364 HIS B O 1
ATOM 6237 N N . ALA B 1 365 ? 22.203 -24.641 -0.029 1 98.62 365 ALA B N 1
ATOM 6238 C CA . ALA B 1 365 ? 21.375 -25.141 -1.114 1 98.62 365 ALA B CA 1
ATOM 6239 C C . ALA B 1 365 ? 21.125 -26.641 -0.96 1 98.62 365 ALA B C 1
ATOM 6241 O O . ALA B 1 365 ? 22.062 -27.422 -0.803 1 98.62 365 ALA B O 1
ATOM 6242 N N . GLY B 1 366 ? 19.844 -27.047 -0.938 1 98.12 366 GLY B N 1
ATOM 6243 C CA . GLY B 1 366 ? 19.484 -28.453 -0.951 1 98.12 366 GLY B CA 1
ATOM 6244 C C . GLY B 1 366 ? 19.312 -29.016 -2.35 1 98.12 366 GLY B C 1
ATOM 6245 O O . GLY B 1 366 ? 20.109 -29.844 -2.785 1 98.12 366 GLY B O 1
ATOM 6246 N N . LYS B 1 367 ? 18.359 -28.547 -3.1 1 97.56 367 LYS B N 1
ATOM 6247 C CA . LYS B 1 367 ? 18.078 -29.031 -4.449 1 97.56 367 LYS B CA 1
ATOM 6248 C C . LYS B 1 367 ? 18.688 -28.109 -5.5 1 97.56 367 LYS B C 1
ATOM 6250 O O . LYS B 1 367 ? 19.188 -28.578 -6.531 1 97.56 367 LYS B O 1
ATOM 6255 N N . GLY B 1 368 ? 18.578 -26.781 -5.281 1 98.44 368 GLY B N 1
ATOM 6256 C CA . GLY B 1 368 ? 19.109 -25.938 -6.34 1 98.44 368 GLY B CA 1
ATOM 6257 C C . GLY B 1 368 ? 19.062 -24.453 -6 1 98.44 368 GLY B C 1
ATOM 6258 O O . GLY B 1 368 ? 18.797 -24.094 -4.855 1 98.44 368 GLY B O 1
ATOM 6259 N N . LEU B 1 369 ? 19.469 -23.656 -6.988 1 98.81 369 LEU B N 1
ATOM 6260 C CA . LEU B 1 369 ? 19.625 -22.203 -6.914 1 98.81 369 LEU B CA 1
ATOM 6261 C C . LEU B 1 369 ? 19.016 -21.531 -8.141 1 98.81 369 LEU B C 1
ATOM 6263 O O . LEU B 1 369 ? 19.297 -21.922 -9.273 1 98.81 369 LEU B O 1
ATOM 6267 N N . VAL B 1 370 ? 18.094 -20.641 -7.91 1 98.81 370 VAL B N 1
ATOM 6268 C CA . VAL B 1 370 ? 17.641 -19.719 -8.945 1 98.81 370 VAL B CA 1
ATOM 6269 C C . VAL B 1 370 ? 18.344 -18.375 -8.789 1 98.81 370 VAL B C 1
ATOM 6271 O O . VAL B 1 370 ? 18.219 -17.719 -7.754 1 98.81 370 VAL B O 1
ATOM 6274 N N . VAL B 1 371 ? 19.078 -17.953 -9.82 1 98.75 371 VAL B N 1
ATOM 6275 C CA . VAL B 1 371 ? 19.953 -16.797 -9.656 1 98.75 371 VAL B CA 1
ATOM 6276 C C . VAL B 1 371 ? 19.891 -15.922 -10.898 1 98.75 371 VAL B C 1
ATOM 6278 O O . VAL B 1 371 ? 19.734 -16.422 -12.016 1 98.75 371 VAL B O 1
ATOM 6281 N N . SER B 1 372 ? 19.828 -14.617 -10.711 1 97.88 372 SER B N 1
ATOM 6282 C CA . SER B 1 372 ? 20.125 -13.656 -11.773 1 97.88 372 SER B CA 1
ATOM 6283 C C . SER B 1 372 ? 21.469 -12.977 -11.539 1 97.88 372 SER B C 1
ATOM 6285 O O . SER B 1 372 ? 21.891 -12.789 -10.391 1 97.88 372 SER B O 1
ATOM 6287 N N . TRP B 1 373 ? 22.156 -12.703 -12.562 1 96.75 373 TRP B N 1
ATOM 6288 C CA . TRP B 1 373 ? 23.438 -12 -12.531 1 96.75 373 TRP B CA 1
ATOM 6289 C C . TRP B 1 373 ? 23.578 -11.086 -13.742 1 96.75 373 TRP B C 1
ATOM 6291 O O . TRP B 1 373 ? 23.688 -11.555 -14.875 1 96.75 373 TRP B O 1
ATOM 6301 N N . SER B 1 374 ? 23.641 -9.812 -13.477 1 93.75 374 SER B N 1
ATOM 6302 C CA . SER B 1 374 ? 23.625 -8.82 -14.547 1 93.75 374 SER B CA 1
ATOM 6303 C C . SER B 1 374 ? 24.906 -8.867 -15.367 1 93.75 374 SER B C 1
ATOM 6305 O O . SER B 1 374 ? 26 -9.008 -14.805 1 93.75 374 SER B O 1
ATOM 6307 N N . GLU B 1 375 ? 24.75 -8.695 -16.641 1 92.12 375 GLU B N 1
ATOM 6308 C CA . GLU B 1 375 ? 25.891 -8.562 -17.531 1 92.12 375 GLU B CA 1
ATOM 6309 C C . GLU B 1 375 ? 26.297 -7.102 -17.719 1 92.12 375 GLU B C 1
ATOM 6311 O O . GLU B 1 375 ? 27.359 -6.801 -18.266 1 92.12 375 GLU B O 1
ATOM 6316 N N . HIS B 1 376 ? 25.422 -6.309 -17.266 1 86.12 376 HIS B N 1
ATOM 6317 C CA . HIS B 1 376 ? 25.609 -4.883 -17.516 1 86.12 376 HIS B CA 1
ATOM 6318 C C . HIS B 1 376 ? 26.344 -4.219 -16.344 1 86.12 376 HIS B C 1
ATOM 6320 O O . HIS B 1 376 ? 25.844 -4.184 -15.227 1 86.12 376 HIS B O 1
ATOM 6326 N N . SER B 1 377 ? 27.5 -3.68 -16.766 1 83.06 377 SER B N 1
ATOM 6327 C CA . SER B 1 377 ? 28.281 -2.963 -15.766 1 83.06 377 SER B CA 1
ATOM 6328 C C . SER B 1 377 ? 27.75 -1.548 -15.555 1 83.06 377 SER B C 1
ATOM 6330 O O . SER B 1 377 ? 27.031 -1.02 -16.391 1 83.06 377 SER B O 1
ATOM 6332 N N . GLY B 1 378 ? 27.875 -1.045 -14.461 1 79.38 378 GLY B N 1
ATOM 6333 C CA . GLY B 1 378 ? 27.453 0.296 -14.094 1 79.38 378 GLY B CA 1
ATOM 6334 C C . GLY B 1 378 ? 27.578 0.576 -12.609 1 79.38 378 GLY B C 1
ATOM 6335 O O . GLY B 1 378 ? 28.078 -0.269 -11.852 1 79.38 378 GLY B O 1
ATOM 6336 N N . PRO B 1 379 ? 27.172 1.796 -12.312 1 79 379 PRO B N 1
ATOM 6337 C CA . PRO B 1 379 ? 27.25 2.125 -10.883 1 79 379 PRO B CA 1
ATOM 6338 C C . PRO B 1 379 ? 26.484 1.126 -10.008 1 79 379 PRO B C 1
ATOM 6340 O O . PRO B 1 379 ? 25.328 0.798 -10.297 1 79 379 PRO B O 1
ATOM 6343 N N . GLY B 1 380 ? 27.219 0.53 -9.133 1 85.44 380 GLY B N 1
ATOM 6344 C CA . GLY B 1 380 ? 26.609 -0.39 -8.188 1 85.44 380 GLY B CA 1
ATOM 6345 C C . GLY B 1 380 ? 26.781 -1.847 -8.578 1 85.44 380 GLY B C 1
ATOM 6346 O O . GLY B 1 380 ? 26.391 -2.744 -7.828 1 85.44 380 GLY B O 1
ATOM 6347 N N . HIS B 1 381 ? 27.328 -1.997 -9.844 1 92.69 381 HIS B N 1
ATOM 6348 C CA . HIS B 1 381 ? 27.516 -3.367 -10.305 1 92.69 381 HIS B CA 1
ATOM 6349 C C . HIS B 1 381 ? 28.984 -3.691 -10.5 1 92.69 381 HIS B C 1
ATOM 6351 O O . HIS B 1 381 ? 29.422 -3.963 -11.625 1 92.69 381 HIS B O 1
ATOM 6357 N N . PRO B 1 382 ? 29.766 -3.785 -9.484 1 93.88 382 PRO B N 1
ATOM 6358 C CA . PRO B 1 382 ? 31.203 -4.047 -9.594 1 93.88 382 PRO B CA 1
ATOM 6359 C C . PRO B 1 382 ? 31.516 -5.449 -10.117 1 93.88 382 PRO B C 1
ATOM 6361 O O . PRO B 1 382 ? 32.625 -5.719 -10.547 1 93.88 382 PRO B O 1
ATOM 6364 N N . ASN B 1 383 ? 30.578 -6.285 -10.102 1 96.62 383 ASN B N 1
ATOM 6365 C CA . ASN B 1 383 ? 30.812 -7.688 -10.422 1 96.62 383 ASN B CA 1
ATOM 6366 C C . ASN B 1 383 ? 29.922 -8.164 -11.562 1 96.62 383 ASN B C 1
ATOM 6368 O O . ASN B 1 383 ? 29.516 -9.328 -11.594 1 96.62 383 ASN B O 1
ATOM 6372 N N . ALA B 1 384 ? 29.516 -7.266 -12.406 1 95.75 384 ALA B N 1
ATOM 6373 C CA . ALA B 1 384 ? 28.828 -7.66 -13.633 1 95.75 384 ALA B CA 1
ATOM 6374 C C . ALA B 1 384 ? 29.781 -8.406 -14.57 1 95.75 384 ALA B C 1
ATOM 6376 O O . ALA B 1 384 ? 30.969 -8.086 -14.656 1 95.75 384 ALA B O 1
ATOM 6377 N N . LYS B 1 385 ? 29.312 -9.414 -15.266 1 94.69 385 LYS B N 1
ATOM 6378 C CA . LYS B 1 385 ? 30.156 -10.188 -16.172 1 94.69 385 LYS B CA 1
ATOM 6379 C C . LYS B 1 385 ? 29.297 -10.984 -17.156 1 94.69 385 LYS B C 1
ATOM 6381 O O . LYS B 1 385 ? 28.109 -11.219 -16.906 1 94.69 385 LYS B O 1
ATOM 6386 N N . PRO B 1 386 ? 29.906 -11.383 -18.219 1 95.31 386 PRO B N 1
ATOM 6387 C CA . PRO B 1 386 ? 29.172 -12.133 -19.234 1 95.31 386 PRO B CA 1
ATOM 6388 C C . PRO B 1 386 ? 28.703 -13.5 -18.734 1 95.31 386 PRO B C 1
ATOM 6390 O O . PRO B 1 386 ? 29.328 -14.07 -17.828 1 95.31 386 PRO B O 1
ATOM 6393 N N . TRP B 1 387 ? 27.734 -13.984 -19.375 1 95.75 387 TRP B N 1
ATOM 6394 C CA . TRP B 1 387 ? 27.062 -15.227 -18.984 1 95.75 387 TRP B CA 1
ATOM 6395 C C . TRP B 1 387 ? 28.062 -16.375 -18.891 1 95.75 387 TRP B C 1
ATOM 6397 O O . TRP B 1 387 ? 28 -17.188 -17.953 1 95.75 387 TRP B O 1
ATOM 6407 N N . VAL B 1 388 ? 28.953 -16.438 -19.797 1 96.88 388 VAL B N 1
ATOM 6408 C CA . VAL B 1 388 ? 29.906 -17.531 -19.812 1 96.88 388 VAL B CA 1
ATOM 6409 C C . VAL B 1 388 ? 30.703 -17.547 -18.516 1 96.88 388 VAL B C 1
ATOM 6411 O O . VAL B 1 388 ? 30.969 -18.625 -17.953 1 96.88 388 VAL B O 1
ATOM 6414 N N . GLN B 1 389 ? 31.047 -16.422 -18 1 97.44 389 GLN B N 1
ATOM 6415 C CA . GLN B 1 389 ? 31.812 -16.312 -16.75 1 97.44 389 GLN B CA 1
ATOM 6416 C C . GLN B 1 389 ? 30.938 -16.578 -15.539 1 97.44 389 GLN B C 1
ATOM 6418 O O . GLN B 1 389 ? 31.375 -17.172 -14.562 1 97.44 389 GLN B O 1
ATOM 6423 N N . VAL B 1 390 ? 29.703 -16.125 -15.617 1 97.56 390 VAL B N 1
ATOM 6424 C CA . VAL B 1 390 ? 28.75 -16.375 -14.547 1 97.56 390 VAL B CA 1
ATOM 6425 C C . VAL B 1 390 ? 28.531 -17.891 -14.383 1 97.56 390 VAL B C 1
ATOM 6427 O O . VAL B 1 390 ? 28.641 -18.422 -13.273 1 97.56 390 VAL B O 1
ATOM 6430 N N . ARG B 1 391 ? 28.266 -18.531 -15.492 1 98.19 391 ARG B N 1
ATOM 6431 C CA . ARG B 1 391 ? 28.031 -19.969 -15.453 1 98.19 391 ARG B CA 1
ATOM 6432 C C . ARG B 1 391 ? 29.234 -20.688 -14.859 1 98.19 391 ARG B C 1
ATOM 6434 O O . ARG B 1 391 ? 29.078 -21.562 -13.992 1 98.19 391 ARG B O 1
ATOM 6441 N N . ALA B 1 392 ? 30.406 -20.312 -15.328 1 98.38 392 ALA B N 1
ATOM 6442 C CA . ALA B 1 392 ? 31.625 -20.953 -14.852 1 98.38 392 ALA B CA 1
ATOM 6443 C C . ALA B 1 392 ? 31.797 -20.766 -13.352 1 98.38 392 ALA B C 1
ATOM 6445 O O . ALA B 1 392 ? 32.156 -21.719 -12.633 1 98.38 392 ALA B O 1
ATOM 6446 N N . ALA B 1 393 ? 31.562 -19.562 -12.852 1 98.44 393 ALA B N 1
ATOM 6447 C CA . ALA B 1 393 ? 31.734 -19.25 -11.438 1 98.44 393 ALA B CA 1
ATOM 6448 C C . ALA B 1 393 ? 30.734 -20.047 -10.586 1 98.44 393 ALA B C 1
ATOM 6450 O O . ALA B 1 393 ? 31.125 -20.609 -9.555 1 98.44 393 ALA B O 1
ATOM 6451 N N . VAL B 1 394 ? 29.469 -20.125 -10.984 1 98.75 394 VAL B N 1
ATOM 6452 C CA . VAL B 1 394 ? 28.422 -20.797 -10.227 1 98.75 394 VAL B CA 1
ATOM 6453 C C . VAL B 1 394 ? 28.672 -22.312 -10.242 1 98.75 394 VAL B C 1
ATOM 6455 O O . VAL B 1 394 ? 28.516 -22.984 -9.219 1 98.75 394 VAL B O 1
ATOM 6458 N N . GLU B 1 395 ? 29.125 -22.812 -11.383 1 98.62 395 GLU B N 1
ATOM 6459 C CA . GLU B 1 395 ? 29.422 -24.234 -11.484 1 98.62 395 GLU B CA 1
ATOM 6460 C C . GLU B 1 395 ? 30.641 -24.594 -10.633 1 98.62 395 GLU B C 1
ATOM 6462 O O . GLU B 1 395 ? 30.672 -25.656 -9.992 1 98.62 395 GLU B O 1
ATOM 6467 N N . ALA B 1 396 ? 31.609 -23.734 -10.625 1 98.19 396 ALA B N 1
ATOM 6468 C CA . ALA B 1 396 ? 32.812 -23.953 -9.805 1 98.19 396 ALA B CA 1
ATOM 6469 C C . ALA B 1 396 ? 32.469 -24.016 -8.328 1 98.19 396 ALA B C 1
ATOM 6471 O O . ALA B 1 396 ? 33.156 -24.641 -7.535 1 98.19 396 ALA B O 1
ATOM 6472 N N . ALA B 1 397 ? 31.375 -23.375 -7.969 1 98.31 397 ALA B N 1
ATOM 6473 C CA . ALA B 1 397 ? 30.969 -23.312 -6.57 1 98.31 397 ALA B CA 1
ATOM 6474 C C . ALA B 1 397 ? 30.172 -24.562 -6.18 1 98.31 397 ALA B C 1
ATOM 6476 O O . ALA B 1 397 ? 29.781 -24.719 -5.02 1 98.31 397 ALA B O 1
ATOM 6477 N N . GLY B 1 398 ? 29.906 -25.484 -7.113 1 98.25 398 GLY B N 1
ATOM 6478 C CA . GLY B 1 398 ? 29.25 -26.75 -6.766 1 98.25 398 GLY B CA 1
ATOM 6479 C C . GLY B 1 398 ? 27.828 -26.859 -7.285 1 98.25 398 GLY B C 1
ATOM 6480 O O . GLY B 1 398 ? 27.031 -27.609 -6.746 1 98.25 398 GLY B O 1
ATOM 6481 N N . PHE B 1 399 ? 27.516 -26.078 -8.32 1 98.69 399 PHE B N 1
ATOM 6482 C CA . PHE B 1 399 ? 26.219 -26.141 -8.969 1 98.69 399 PHE B CA 1
ATOM 6483 C C . PHE B 1 399 ? 26.359 -26.609 -10.414 1 98.69 399 PHE B C 1
ATOM 6485 O O . PHE B 1 399 ? 27.438 -26.562 -10.984 1 98.69 399 PHE B O 1
ATOM 6492 N N . GLU B 1 400 ? 25.266 -27.125 -10.977 1 98.69 400 GLU B N 1
ATOM 6493 C CA . GLU B 1 400 ? 25.188 -27.469 -12.391 1 98.69 400 GLU B CA 1
ATOM 6494 C C . GLU B 1 400 ? 23.969 -26.828 -13.055 1 98.69 400 GLU B C 1
ATOM 6496 O O . GLU B 1 400 ? 22.859 -26.859 -12.508 1 98.69 400 GLU B O 1
ATOM 6501 N N . LEU B 1 401 ? 24.172 -26.266 -14.211 1 98.69 401 LEU B N 1
ATOM 6502 C CA . LEU B 1 401 ? 23.094 -25.578 -14.922 1 98.69 401 LEU B CA 1
ATOM 6503 C C . LEU B 1 401 ? 21.984 -26.547 -15.312 1 98.69 401 LEU B C 1
ATOM 6505 O O . LEU B 1 401 ? 22.266 -27.625 -15.875 1 98.69 401 LEU B O 1
ATOM 6509 N N . ASP B 1 402 ? 20.812 -26.297 -14.953 1 98.31 402 ASP B N 1
ATOM 6510 C CA . ASP B 1 402 ? 19.625 -26.969 -15.477 1 98.31 402 ASP B CA 1
ATOM 6511 C C . ASP B 1 402 ? 19.047 -26.188 -16.656 1 98.31 402 ASP B C 1
ATOM 6513 O O . ASP B 1 402 ? 18.156 -25.359 -16.484 1 98.31 402 ASP B O 1
ATOM 6517 N N . ALA B 1 403 ? 19.531 -26.469 -17.812 1 96.75 403 ALA B N 1
ATOM 6518 C CA . ALA B 1 403 ? 19.203 -25.719 -19.016 1 96.75 403 ALA B CA 1
ATOM 6519 C C . ALA B 1 403 ? 17.703 -25.797 -19.312 1 96.75 403 ALA B C 1
ATOM 6521 O O . ALA B 1 403 ? 17.109 -24.812 -19.766 1 96.75 403 ALA B O 1
ATOM 6522 N N . ASP B 1 404 ? 17.094 -26.922 -19.094 1 94.12 404 ASP B N 1
ATOM 6523 C CA . ASP B 1 404 ? 15.68 -27.094 -19.359 1 94.12 404 ASP B CA 1
ATOM 6524 C C . ASP B 1 404 ? 14.836 -26.203 -18.453 1 94.12 404 ASP B C 1
ATOM 6526 O O . ASP B 1 404 ? 13.938 -25.5 -18.938 1 94.12 404 ASP B O 1
ATOM 6530 N N . ALA B 1 405 ? 15.133 -26.188 -17.156 1 94.75 405 ALA B N 1
ATOM 6531 C CA . ALA B 1 405 ? 14.398 -25.344 -16.234 1 94.75 405 ALA B CA 1
ATOM 6532 C C . ALA B 1 405 ? 14.625 -23.859 -16.531 1 94.75 405 ALA B C 1
ATOM 6534 O O . ALA B 1 405 ? 13.703 -23.047 -16.406 1 94.75 405 ALA B O 1
ATOM 6535 N N . THR B 1 406 ? 15.867 -23.547 -16.891 1 96.12 406 THR B N 1
ATOM 6536 C CA . THR B 1 406 ? 16.219 -22.156 -17.203 1 96.12 406 THR B CA 1
ATOM 6537 C C . THR B 1 406 ? 15.375 -21.641 -18.375 1 96.12 406 THR B C 1
ATOM 6539 O O . THR B 1 406 ? 14.906 -20.5 -18.344 1 96.12 406 THR B O 1
ATOM 6542 N N . GLN B 1 407 ? 15.125 -22.453 -19.359 1 91.62 407 GLN B N 1
ATOM 6543 C CA . GLN B 1 407 ? 14.383 -22.062 -20.547 1 91.62 407 GLN B CA 1
ATOM 6544 C C . GLN B 1 407 ? 12.922 -21.766 -20.219 1 91.62 407 GLN B C 1
ATOM 6546 O O . GLN B 1 407 ? 12.234 -21.062 -20.953 1 91.62 407 GLN B O 1
ATOM 6551 N N . LEU B 1 408 ? 12.461 -22.25 -19.094 1 88.88 408 LEU B N 1
ATOM 6552 C CA . LEU B 1 408 ? 11.062 -22.078 -18.703 1 88.88 408 LEU B CA 1
ATOM 6553 C C . LEU B 1 408 ? 10.891 -20.812 -17.859 1 88.88 408 LEU B C 1
ATOM 6555 O O . LEU B 1 408 ? 9.758 -20.406 -17.562 1 88.88 408 LEU B O 1
ATOM 6559 N N . MET B 1 409 ? 11.977 -20.188 -17.469 1 92.62 409 MET B N 1
ATOM 6560 C CA . MET B 1 409 ? 11.883 -18.969 -16.656 1 92.62 409 MET B CA 1
ATOM 6561 C C . MET B 1 409 ? 11.492 -17.781 -17.516 1 92.62 409 MET B C 1
ATOM 6563 O O . MET B 1 409 ? 12.141 -17.484 -18.516 1 92.62 409 MET B O 1
ATOM 6567 N N . ARG B 1 410 ? 10.414 -17.125 -17.125 1 90.62 410 ARG B N 1
ATOM 6568 C CA . ARG B 1 410 ? 9.945 -15.898 -17.781 1 90.62 410 ARG B CA 1
ATOM 6569 C C . ARG B 1 410 ? 10.023 -14.711 -16.828 1 90.62 410 ARG B C 1
ATOM 6571 O O . ARG B 1 410 ? 9.922 -14.867 -15.609 1 90.62 410 ARG B O 1
ATOM 6578 N N . THR B 1 411 ? 10.227 -13.531 -17.406 1 92.75 411 THR B N 1
ATOM 6579 C CA . THR B 1 411 ? 10.289 -12.312 -16.609 1 92.75 411 THR B CA 1
ATOM 6580 C C . THR B 1 411 ? 9.547 -11.18 -17.297 1 92.75 411 THR B C 1
ATOM 6582 O O . THR B 1 411 ? 9.328 -11.219 -18.516 1 92.75 411 THR B O 1
ATOM 6585 N N . GLN B 1 412 ? 9.062 -10.234 -16.531 1 91.5 412 GLN B N 1
ATOM 6586 C CA . GLN B 1 412 ? 8.453 -9.016 -17.047 1 91.5 412 GLN B CA 1
ATOM 6587 C C . GLN B 1 412 ? 9.273 -7.785 -16.672 1 91.5 412 GLN B C 1
ATOM 6589 O O . GLN B 1 412 ? 9.117 -6.719 -17.281 1 91.5 412 GLN B O 1
ATOM 6594 N N . VAL B 1 413 ? 10.094 -7.961 -15.633 1 91.25 413 VAL B N 1
ATOM 6595 C CA . VAL B 1 413 ? 11.016 -6.887 -15.281 1 91.25 413 VAL B CA 1
ATOM 6596 C C . VAL B 1 413 ? 12.133 -6.801 -16.328 1 91.25 413 VAL B C 1
ATOM 6598 O O . VAL B 1 413 ? 12.828 -7.781 -16.578 1 91.25 413 VAL B O 1
ATOM 6601 N N . LEU B 1 414 ? 12.328 -5.691 -16.859 1 87.56 414 LEU B N 1
ATOM 6602 C CA . LEU B 1 414 ? 13.141 -5.492 -18.062 1 87.56 414 LEU B CA 1
ATOM 6603 C C . LEU B 1 414 ? 14.578 -5.957 -17.812 1 87.56 414 LEU B C 1
ATOM 6605 O O . LEU B 1 414 ? 15.156 -6.648 -18.656 1 87.56 414 LEU B O 1
ATOM 6609 N N . TRP B 1 415 ? 15.141 -5.641 -16.734 1 87.12 415 TRP B N 1
ATOM 6610 C CA . TRP B 1 415 ? 16.547 -5.926 -16.531 1 87.12 415 TRP B CA 1
ATOM 6611 C C . TRP B 1 415 ? 16.766 -7.371 -16.078 1 87.12 415 TRP B C 1
ATOM 6613 O O . TRP B 1 415 ? 17.891 -7.816 -15.906 1 87.12 415 TRP B O 1
ATOM 6623 N N . LEU B 1 416 ? 15.695 -8.164 -15.922 1 92.81 416 LEU B N 1
ATOM 6624 C CA . LEU B 1 416 ? 15.797 -9.578 -15.594 1 92.81 416 LEU B CA 1
ATOM 6625 C C . LEU B 1 416 ? 15.641 -10.438 -16.844 1 92.81 416 LEU B C 1
ATOM 6627 O O . LEU B 1 416 ? 15.812 -11.656 -16.781 1 92.81 416 LEU B O 1
ATOM 6631 N N . THR B 1 417 ? 15.352 -9.75 -17.953 1 88.31 417 THR B N 1
ATOM 6632 C CA . THR B 1 417 ? 15.133 -10.5 -19.188 1 88.31 417 THR B CA 1
ATOM 6633 C C . THR B 1 417 ? 16.359 -11.336 -19.531 1 88.31 417 THR B C 1
ATOM 6635 O O . THR B 1 417 ? 17.469 -10.805 -19.625 1 88.31 417 THR B O 1
ATOM 6638 N N . ASP B 1 418 ? 16.25 -12.617 -19.594 1 86.44 418 ASP B N 1
ATOM 6639 C CA . ASP B 1 418 ? 17.266 -13.602 -19.969 1 86.44 418 ASP B CA 1
ATOM 6640 C C . ASP B 1 418 ? 18.406 -13.633 -18.953 1 86.44 418 ASP B C 1
ATOM 6642 O O . ASP B 1 418 ? 19.531 -14.016 -19.281 1 86.44 418 ASP B O 1
ATOM 6646 N N . ALA B 1 419 ? 18.125 -13.188 -17.766 1 92.44 419 ALA B N 1
ATOM 6647 C CA . ALA B 1 419 ? 19.188 -13.102 -16.766 1 92.44 419 ALA B CA 1
ATOM 6648 C C . ALA B 1 419 ? 18.969 -14.102 -15.641 1 92.44 419 ALA B C 1
ATOM 6650 O O . ALA B 1 419 ? 19.828 -14.258 -14.766 1 92.44 419 ALA B O 1
ATOM 6651 N N . VAL B 1 420 ? 17.844 -14.766 -15.672 1 96.94 420 VAL B N 1
ATOM 6652 C CA . VAL B 1 420 ? 17.516 -15.688 -14.586 1 96.94 420 VAL B CA 1
ATOM 6653 C C . VAL B 1 420 ? 17.859 -17.125 -15 1 96.94 420 VAL B C 1
ATOM 6655 O O . VAL B 1 420 ? 17.406 -17.594 -16.047 1 96.94 420 VAL B O 1
ATOM 6658 N N . HIS B 1 421 ? 18.656 -17.828 -14.219 1 98.38 421 HIS B N 1
ATOM 6659 C CA . HIS B 1 421 ? 19.109 -19.188 -14.508 1 98.38 421 HIS B CA 1
ATOM 6660 C C . HIS B 1 421 ? 18.859 -20.125 -13.336 1 98.38 421 HIS B C 1
ATOM 6662 O O . HIS B 1 421 ? 18.938 -19.703 -12.172 1 98.38 421 HIS B O 1
ATOM 6668 N N . VAL B 1 422 ? 18.547 -21.344 -13.672 1 98.62 422 VAL B N 1
ATOM 6669 C CA . VAL B 1 422 ? 18.297 -22.375 -12.672 1 98.62 422 VAL B CA 1
ATOM 6670 C C . VAL B 1 422 ? 19.484 -23.344 -12.617 1 98.62 422 VAL B C 1
ATOM 6672 O O . VAL B 1 422 ? 19.906 -23.875 -13.648 1 98.62 422 VAL B O 1
ATOM 6675 N N . PHE B 1 423 ? 20.016 -23.5 -11.445 1 98.81 423 PHE B N 1
ATOM 6676 C CA . PHE B 1 423 ? 21.109 -24.438 -11.219 1 98.81 423 PHE B CA 1
ATOM 6677 C C . PHE B 1 423 ? 20.703 -25.531 -10.227 1 98.81 423 PHE B C 1
ATOM 6679 O O . PHE B 1 423 ? 19.922 -25.266 -9.305 1 98.81 423 PHE B O 1
ATOM 6686 N N . ARG B 1 424 ? 21.219 -26.719 -10.359 1 98.62 424 ARG B N 1
ATOM 6687 C CA . ARG B 1 424 ? 21.031 -27.812 -9.414 1 98.62 424 ARG B CA 1
ATOM 6688 C C . ARG B 1 424 ? 22.266 -27.984 -8.523 1 98.62 424 ARG B C 1
ATOM 6690 O O . ARG B 1 424 ? 23.391 -27.828 -8.984 1 98.62 424 ARG B O 1
ATOM 6697 N N . ALA B 1 425 ? 21.969 -28.281 -7.262 1 96.5 425 ALA B N 1
ATOM 6698 C CA . ALA B 1 425 ? 23.078 -28.578 -6.355 1 96.5 425 ALA B CA 1
ATOM 6699 C C . ALA B 1 425 ? 23.656 -29.953 -6.633 1 96.5 425 ALA B C 1
ATOM 6701 O O . ALA B 1 425 ? 22.922 -30.938 -6.793 1 96.5 425 ALA B O 1
ATOM 6702 N N . VAL B 1 426 ? 24.953 -30.047 -6.805 1 90.19 426 VAL B N 1
ATOM 6703 C CA . VAL B 1 426 ? 25.609 -31.328 -7.086 1 90.19 426 VAL B CA 1
ATOM 6704 C C . VAL B 1 426 ? 26.438 -31.75 -5.883 1 90.19 426 VAL B C 1
ATOM 6706 O O . VAL B 1 426 ? 26.922 -30.906 -5.121 1 90.19 426 VAL B O 1
#

Sequence (852 aa):
MRLPGALLASAFLASAELRPPPDLEGVFRHAASPLVSQWLSQDAFGQLADTTFPCVKVMLLLDWIMQKYHTSFERIKSDLNLWKDMLVSNGWQGQTPQEWFTSTSYYALLQPVIEMQRTSQQVMEFLHVLSMVHGERCFYPELRDALGYSVTWLSKLSEEIHKMQLSAVYHSRLSLWEVSTDVLRHLLPTIDVLHAAAQFADSFSEVRLILDKLASHSHDGVSITLPQAEGSPYQDGGGAFSDMSFIVRNLTSGWHLDYALVASLLRLWAAPATVAPGCHTSIADFGAGGGHYCRFFNKTGEYCCFAYDGSPKAAFYTGGAVQTQRLDERFDLGRRFDWLLCIEVLEHIPGDREAVALANLRRHAGKGLVVSWSEHSGPGHPNAKPWVQVRAAVEAAGFELDADATQLMRTQVLWLTDAVHVFRAVMRLPGALLASAFLASAELRPPPDLEGVFRHAASPLVSQWLSQDAFGQLADTTFPCVKVMLLLDWIMQKYHTSFERIKSDLNLWKDMLVSNGWQGQTPQEWFTSTSYYALLQPVIEMQRTSQQVMEFLHVLSMVHGERCFYPELRDALGYSVTWLSKLSEEIHKMQLSAVYHSRLSLWEVSTDVLRHLLPTIDVLHAAAQFADSFSEVRLILDKLASHSHDGVSITLPQAEGSPYQDGGGAFSDMSFIVRNLTSGWHLDYALVASLLRLWAAPATVAPGCHTSIADFGAGGGHYCRFFNKTGEYCCFAYDGSPKAAFYTGGAVQTQRLDERFDLGRRFDWLLCIEVLEHIPGDREAVALANLRRHAGKGLVVSWSEHSGPGHPNAKPWVQVRAAVEAAGFELDADATQLMRTQVLWLTDAVHVFRAV